Protein 7RLY (pdb70)

Foldseek 3Di:
DDDDDDQVVDPVRPD/DKAKEKPPQEEEEAFFAKDKIKIFIPWFQQAPVGFRFKWKWWDAPPGDIDTQATRFFHGDPVHDPQWGKDDGTTMIMIMRNGDALQRFTWMWMWGVRDPDIDIYPIHGYAYDDDWDFWDKDKDWFDPVVLVVFKTKIKIKTPFGDDPDKDKWKQFVHRTDDDQKDKDKDAQDSHNRTIMMMMIGMDTSVVVVVTFKIKMWMDDPNDPDIDIDMDTPPD/DWEKDAAAEAEAQAKDKIKIQDDDDQLQPWKKWKWWAQDPPDIGTAWIARQVVGDIDGDPVCVVAWDWDADNVRSMIMIMGGRDDQSRFTWMKMFIQDDDPRDTDGPDIYPTYGYGHDPDDWDAWDKDWQAWEPVQDDDFKGKIWIKTDFTDDDDKDKDKPVPPDDPQKDKDDWDQDPVRGIITMIMGIDTPVCLVPDKIWMWMADVSVRDTDTDTHHHDD/DKAKEKPPQEAEEAFFAKDKIKIFIPWFQQAPVGFRFKWKWWDDPPGDIDTQATRFFHGDVVHDPQWGWDDGRTMIMIMGHGDALQRFGWMKMWGDRDPDIDIHPIHGYAYDDDWDFWDWDKDWFDPVVLVVFKTKIKIKTHFGDDPDKDKWKQFPNRTDDDQKDKDKDAADSHNRTIMMMMIGMDTSVVVVVTFKIKMWMDDPNDPDIDIDIDTPPD/DKEKDEAEEAAAQAKDKIKIFDDDDQLQPWKKWKWWAQDPPDIDTAWIARQVVGDIDGDPVCVVAWHWHADNVRSMIMIMGGRDDQSRFTWMKMFIFDDDPRDTDGPDIYPTYGYGHHPDAWDAWDKDWQAWEPVQDDDQKGKIWIKTDFTDDDDKDKDKPVPPDDAQKDKDDWDQDPVRGTITMIMGIDGPVCLVPDWIWMWIADPSVRDTDTDIHHHDD/DKAKEKPPQEAEEAFFAKDKIKIFIPWFQQAPVGFRFKWKWWDAPPGDIDTQATRFFHGDVVHDPQWGKDDGTTMIMIMGHGDALQRFTWMKMWGDRDPDIDIYPIHGYAYDDDFDFWDKDKDWFDPVVVVVFKTKIKIKTPFGDDPDKDKWKQFVHRTDDDQKDKDKDAQDSHNRGIMMMIIGMGTSVVVVVTFKIWMWMDDPNDPDIDIDMDTPPD/DWEKDEAEEAEAQAKDKIKIQDDDDDLQPWKKWKWWDQDPPDIDTAWIARQNVGDIDGDPVCPVFWDWGADNVRSMIMIMGGRDDQSRFTWMKMFIFDDDPHDTHGDDIYPTYGYGHDPDAWDAWDKDKQAWEPVQDDDQKGKIWIKTDFTDDDDKDKDKPVPPDDPQKDKDDWDQDPVRGTITMIMGIGGPVCQVPDWIWMWMADPSVRDTDTDIHHHD/DDDDDDQVVDPVSDDD/DDDDDDPVVDPVD

Nearest PDB structures (foldseek):
  7rlw-assembly1_A  TM=9.967E-01  e=1.209E-42  Mus musculus
  7lfd-assembly1_H  TM=9.792E-01  e=4.754E-34  Homo sapiens
  8fxj-assembly1_H  TM=8.625E-01  e=1.525E-35  Mus musculus
  6pzg-assembly1_H  TM=7.020E-01  e=7.460E-35  Homo sapiens
  5otj-assembly2_B  TM=5.373E-01  e=5.013E-34  Homo sapiens

Sequence (1360 aa):
DRAAGQPAGDRADGQDIVMTQTPLSLSVTIGQPASISCKSSQSLLHSNGKTYLNWLQQRPGQAPKILMYLVSKLDPGIPDRFSGSGSETDFTLKISRVEAEDLGVYYCLQGTYYPFTFGSGTKLEIKRTVAAPSVFIFPPSDEQLKSGTASVVCLLNNFYPREAKVQWKVDNALQSGNSQESVTEQDSKDSTYSLSSTLTLSKADYEKHKVYACEVTHQGLSSPVTKSFNRGEQLQQSGPELVKPGASVKISCKASGYSFTGYYMHWVKQSHVKSLEWIGRIDPYDGATSYNQNFKDKASLTVDKSSTTGFMELHSLTSEDSAVYYCAREGHWDGDWYFDVWGAGTTVTVSSASTKGPSVFPLAPSSKSTSGGTAALGCLVKDYFPEPVTVSWNSGALTSGVHTFPAVLQSSGLYSLSSVVTVPSSSLGTQTYICNVNHKPSNTKVDKKVEPKSDIVMTQTPLSLSVTIGQPASISCKSSQSLLHSNGKTYLNWLQQRPGQAPKILMYLVSKLDPGIPDRFSGSGSETDFTLKISRVEAEDLGVYYCLQGTYYPFTFGSGTKLEIKRTVAAPSVFIFPPSDEQLKSGTASVVCLLNNFYPREAKVQWKVDNALQSGNSQESVTEQDSKDSTYSLSSTLTLSKADYEKHKVYACEVTHQGLSSPVTKSFNRGEQLQQSGPELVKPGASVKISCKASGYSFTGYYMHWVKQSHVKSLEWIGRIDPYDGATSYNQNFKDKASLTVDKSSTTGFMELHSLTSEDSAVYYCAREGHWDGDWYFDVWGAGTTVTVSSASTKGPSVFPLAPSSKSTSGGTAALGCLVKDYFPEPVTVSWNSGALTSGVHTFPAVLQSSGLYSLSSVVTVPSSSLGTQTYICNVNHKPSNTKVDKKVEPKSDIVMTQTPLSLSVTIGQPASISCKSSQSLLHSNGKTYLNWLQQRPGQAPKILMYLVSKLDPGIPDRFSGSGSETDFTLKISRVEAEDLGVYYCLQGTYYPFTFGSGTKLEIKRTVAAPSVFIFPPSDEQLKSGTASVVCLLNNFYPREAKVQWKVDNALQSGNSQESVTEEQDSKDSTYSLSSTLTLSKADYEKHKVYACEVTHQGLSSPVTKSFNRGEQLQQSGPELVKPGASVKISCKASGYSFTGYYMHWVKQSHVKSLEWIGRIDPYDGATSYNQNFKDKASLTVDKSSTTGFMELHSLTSEDSAVYYCAREGHWDGDWYFDVWGAGTTVTVSSASTKGPSVFPLAPSSKSTSGGTAALGCLVKDYFPEPVTVSWNSGALTSGVHTFPAVLQSSGLYSLSSVVTVPSSSLGTQTYICNVNHKPSNTKVDKKVEPKDRAAGQPAGDRADGQPDRAAGQPAGDRAD

Secondary structure (DSSP, 8-state):
-EEE---EEE-TT--EEEEEEE-SS-GGGS-EEEEEE-SSS-EEEEEEE-TTT--EEE-GGGTTTEEEEEETTTTEEEEEE-S--GGG-EEEEEEEEEEETTEEEEEEE---EEEEE-SSPPBPPEEEEE---GGGEETTEEEEEEEEEEEBSS--EEEEGGGTB-TTEEEPPPEE-TTS-EEEEEEEEEEGGGGTT--EEEEEEEGGGTEEEEEEE----/---EEEE-SEEEEETTS-EEEEEEESS--B-TTS-B-EEEEEE-TTS--EEEEETTTEEPTTS-TTEEEE--TTEEEEEESS--GGG-EEEEEEE-SSSSPEEB--EEEEEE---BPPEEEEEPPPHHHHHHTEEEEEEEEEEEBSS--EEEEEESS-B--SSEEEEEPPPPTTT--EEEEEEEEEEHHHHHH--EEEEEEE-TT-SS-EEEEEETT-/-EEE---EEE-TT--EEEEEEE-SS-GGGS-EEEEEE-SSS-EEEEEEEETTTTEEEE-GGGTTTEEEEEETTTTEEEEEE-S--GGG-EEEEEEEEEEETTEEEEEEE---EEEEE-SSPPBPPEEEEE---GGGEETTEEEEEEEEEEEBSS--EEEEGGGTB-TTEEEPPPEE-TTS-EEEEEEEEEEGGGGTT--EEEEEEEGGGTEEEEEEE----/---EEEE-SEEEEETT--EEEEEEESS--B-TTS-B-EEEEEE-TTS--EEEEETTTEEPTTS-TTEEEEE-SSEEEEEESS--GGG-EEEEEEE-SSSSPEE---EEEEEE---BPPEEEEEPPPHHHHHHTEEEEEEEEEEEBSS--EEEEEESS-B--SSEEEEEPPPPTTT--EEEEEEEEEEHHHHHH--EEEEEEE-TT-SS-EEEEEETT-/-EEE---EEE-TT--EEEEEEE-SS-GGGS-EEEEEE-SSS-EEEEEEE-TTT--EEE-GGGTTTEEEEEETTTTEEEEEE-S--GGG-EEEEEEEEEEETTEEEEEEE---EEEEE-SSPPBPPEEEEE---GGGEETTEEEEEEEEEEEBSS--EEEEGGGTB-TTEEEPPPEE-TTS-EEEEEEEEEEGGGGTTS-EEEEEEEGGGTEEEEEEE---/---EEEE-SEEEEETTS-EEEEEEESS--B-TTS-B-EEEEEE-TTS--EEEEETTTEEPTTS-TTEEEE--TTEEEEEESS--GGG-EEEEEEE-SSSSPEE---EEEEEE---BPPEEEEEPPPHHHHHHTEEEEEEEEEEEBSS--EEEEEESS-EE-SSEEEEEPPPPTTT--EEEEEEEEEEHHHHHT--EEEEEEE-TT-SS-EEEEEETT-/------GGGSTTTT-/------GGGSS--/------GGGSTTTS--

Structure (mmCIF, N/CA/C/O backbone):
data_7RLY
#
_entry.id   7RLY
#
_cell.length_a   71.723
_cell.length_b   82.287
_cell.length_c   82.747
_cell.angle_alpha   95.263
_cell.angle_beta   113.784
_cell.angle_gamma   111.471
#
_symmetry.space_group_name_H-M   'P 1'
#
loop_
_entity.id
_entity.type
_entity.pdbx_description
1 polymer 'peptide from Circumsporozoite protein variant VK210'
2 polymer '2F2 Fab light chain'
3 polymer '2F2 Fab heavy chain'
4 water water
#
loop_
_atom_site.group_PDB
_atom_site.id
_atom_site.type_symbol
_atom_site.label_atom_id
_atom_site.label_alt_id
_atom_site.label_comp_id
_atom_site.label_asym_id
_atom_site.label_entity_id
_atom_site.label_seq_id
_atom_site.pdbx_PDB_ins_code
_atom_site.Cartn_x
_atom_site.Cartn_y
_atom_site.Cartn_z
_atom_site.occupancy
_atom_site.B_iso_or_equiv
_atom_site.auth_seq_id
_atom_site.auth_comp_id
_atom_site.auth_asym_id
_atom_site.auth_atom_id
_atom_site.pdbx_PDB_model_num
ATOM 1 N N . ASP A 1 1 ? -20.34671 -82.03386 -25.18822 1.000 64.12710 2 ASP P N 1
ATOM 2 C CA . ASP A 1 1 ? -19.71278 -81.26522 -26.25536 1.000 76.47025 2 ASP P CA 1
ATOM 3 C C . ASP A 1 1 ? -19.19017 -79.93565 -25.70993 1.000 68.12069 2 ASP P C 1
ATOM 4 O O . ASP A 1 1 ? -19.82786 -79.30851 -24.86396 1.000 61.05711 2 ASP P O 1
ATOM 9 N N . ARG A 1 2 ? -18.04098 -79.49702 -26.21393 1.000 57.48684 3 ARG P N 1
ATOM 10 C CA . ARG A 1 2 ? -17.38496 -78.29649 -25.72255 1.000 51.65707 3 ARG P CA 1
ATOM 11 C C . ARG A 1 2 ? -17.51158 -77.15435 -26.72215 1.000 55.62595 3 ARG P C 1
ATOM 12 O O . ARG A 1 2 ? -17.74482 -77.35583 -27.91772 1.000 55.53453 3 ARG P O 1
ATOM 20 N N . ALA A 1 3 ? -17.33300 -75.94311 -26.20428 1.000 47.75121 4 ALA P N 1
ATOM 21 C CA . ALA A 1 3 ? -17.51423 -74.74049 -26.99982 1.000 40.41675 4 ALA P CA 1
ATOM 22 C C . ALA A 1 3 ? -16.35684 -74.53738 -27.96809 1.000 48.70110 4 ALA P C 1
ATOM 23 O O . ALA A 1 3 ? -15.19176 -74.76705 -27.63336 1.000 57.93729 4 ALA P O 1
ATOM 25 N N . ALA A 1 4 ? -16.69222 -74.10630 -29.18002 1.000 47.14570 5 ALA P N 1
ATOM 26 C CA . ALA A 1 4 ? -15.72778 -73.67533 -30.17831 1.000 45.99049 5 ALA P CA 1
ATOM 27 C C . ALA A 1 4 ? -16.21402 -72.35744 -30.76376 1.000 44.71247 5 ALA P C 1
ATOM 28 O O . ALA A 1 4 ? -17.35939 -71.95007 -30.55856 1.000 45.84503 5 ALA P O 1
ATOM 30 N N . GLY A 1 5 ? -15.33037 -71.66777 -31.47216 1.000 47.30572 6 GLY P N 1
ATOM 31 C CA . GLY A 1 5 ? -15.69532 -70.37276 -31.99574 1.000 42.29386 6 GLY P CA 1
ATOM 32 C C . GLY A 1 5 ? -14.74798 -69.90247 -33.07415 1.000 41.82202 6 GLY P C 1
ATOM 33 O O . GLY A 1 5 ? -13.86663 -70.63804 -33.52307 1.000 44.98086 6 GLY P O 1
ATOM 34 N N . GLN A 1 6 ? -14.94827 -68.65332 -33.48341 1.000 48.48299 7 GLN P N 1
ATOM 35 C CA . GLN A 1 6 ? -14.12132 -68.05993 -34.51816 1.000 45.20290 7 GLN P CA 1
ATOM 36 C C . GLN A 1 6 ? -12.74125 -67.71216 -33.95502 1.000 42.96544 7 GLN P C 1
ATOM 37 O O . GLN A 1 6 ? -12.60230 -67.42671 -32.76281 1.000 44.52995 7 GLN P O 1
ATOM 43 N N . PRO A 1 7 ? -11.69918 -67.76516 -34.78997 1.000 48.40040 8 PRO P N 1
ATOM 44 C CA . PRO A 1 7 ? -10.32506 -67.63528 -34.27135 1.000 52.29700 8 PRO P CA 1
ATOM 45 C C . PRO A 1 7 ? -10.02794 -66.32915 -33.54851 1.000 50.70059 8 PRO P C 1
ATOM 46 O O . PRO A 1 7 ? -9.11001 -66.30232 -32.71986 1.000 55.90343 8 PRO P O 1
ATOM 50 N N . ALA A 1 8 ? -10.76188 -65.24956 -33.82127 1.000 43.84656 9 ALA P N 1
ATOM 51 C CA . ALA A 1 8 ? -10.45486 -63.97637 -33.17874 1.000 46.07454 9 ALA P CA 1
ATOM 52 C C . ALA A 1 8 ? -10.73577 -63.97510 -31.68327 1.000 46.13232 9 ALA P C 1
ATOM 53 O O . ALA A 1 8 ? -10.33515 -63.02581 -31.00228 1.000 44.79672 9 ALA P O 1
ATOM 55 N N . GLY A 1 9 ? -11.39620 -65.00876 -31.15593 1.000 50.65734 10 GLY P N 1
ATOM 56 C CA . GLY A 1 9 ? -11.71115 -65.03333 -29.73768 1.000 45.24039 10 GLY P CA 1
ATOM 57 C C . GLY A 1 9 ? -10.51057 -65.28107 -28.84739 1.000 47.97242 10 GLY P C 1
ATOM 58 O O . GLY A 1 9 ? -10.45063 -64.76126 -27.73054 1.000 47.26250 10 GLY P O 1
ATOM 59 N N . ASP A 1 10 ? -9.54509 -66.06930 -29.31683 1.000 53.20899 11 ASP P N 1
ATOM 60 C CA . ASP A 1 10 ? -8.34837 -66.38586 -28.55086 1.000 59.48953 11 ASP P CA 1
ATOM 61 C C . ASP A 1 10 ? -7.10632 -65.90468 -29.29196 1.000 64.97121 11 ASP P C 1
ATOM 62 O O . ASP A 1 10 ? -7.06883 -65.88030 -30.52578 1.000 62.32776 11 ASP P O 1
ATOM 67 N N . ARG A 1 11 ? -6.08048 -65.52553 -28.52333 1.000 70.15805 12 ARG P N 1
ATOM 68 C CA . ARG A 1 11 ? -4.83619 -65.06608 -29.13185 1.000 65.09359 12 ARG P CA 1
ATOM 69 C C . ARG A 1 11 ? -4.09374 -66.20266 -29.82195 1.000 74.85072 12 ARG P C 1
ATOM 70 O O . ARG A 1 11 ? -3.44193 -65.98225 -30.84780 1.000 83.06339 12 ARG P O 1
ATOM 78 N N . ALA A 1 12 ? -4.17581 -67.41830 -29.27983 1.000 75.50360 13 ALA P N 1
ATOM 79 C CA . ALA A 1 12 ? -3.51942 -68.55498 -29.91661 1.000 82.33453 13 ALA P CA 1
ATOM 80 C C . ALA A 1 12 ? -4.21442 -68.96718 -31.20974 1.000 88.49034 13 ALA P C 1
ATOM 81 O O . ALA A 1 12 ? -3.57577 -69.54826 -32.09466 1.000 92.15508 13 ALA P O 1
ATOM 83 N N . ASP A 1 13 ? -5.51241 -68.68276 -31.33910 1.000 95.52923 14 ASP P N 1
ATOM 84 C CA . ASP A 1 13 ? -6.25830 -69.11488 -32.51783 1.000 94.86069 14 ASP P CA 1
ATOM 85 C C . ASP A 1 13 ? -6.10425 -68.14929 -33.69060 1.000 92.71969 14 ASP P C 1
ATOM 86 O O . ASP A 1 13 ? -5.94604 -68.58699 -34.83623 1.000 82.36341 14 ASP P O 1
ATOM 91 N N . GLY A 1 14 ? -6.15397 -66.84283 -33.43411 1.000 93.67909 15 GLY P N 1
ATOM 92 C CA . GLY A 1 14 ? -6.07221 -65.86348 -34.50278 1.000 80.54245 15 GLY P CA 1
ATOM 93 C C . GLY A 1 14 ? -4.79882 -65.04063 -34.50056 1.000 95.09562 15 GLY P C 1
ATOM 94 O O . GLY A 1 14 ? -3.96130 -65.18021 -35.39854 1.000 99.14470 15 GLY P O 1
ATOM 95 N N . GLN A 1 15 ? -4.65314 -64.17533 -33.49845 1.000 85.19925 16 GLN P N 1
ATOM 96 C CA . GLN A 1 15 ? -3.48100 -63.31132 -33.33782 1.000 82.85161 16 GLN P CA 1
ATOM 97 C C . GLN A 1 15 ? -3.25400 -62.42608 -34.55836 1.000 81.59366 16 GLN P C 1
ATOM 98 O O . GLN A 1 15 ? -3.29406 -61.19962 -34.45987 1.000 80.18741 16 GLN P O 1
ATOM 104 N N . ASP B 2 3 ? -23.02853 4.85812 -37.01949 1.000 67.02895 1 ASP B N 1
ATOM 105 C CA . ASP B 2 3 ? -22.26582 3.61577 -36.99477 1.000 71.80281 1 ASP B CA 1
ATOM 106 C C . ASP B 2 3 ? -23.18126 2.41647 -37.21885 1.000 68.72319 1 ASP B C 1
ATOM 107 O O . ASP B 2 3 ? -24.36053 2.45253 -36.87130 1.000 63.05535 1 ASP B O 1
ATOM 112 N N . ILE B 2 4 ? -22.62654 1.35450 -37.80340 1.000 70.30348 2 ILE B N 1
ATOM 113 C CA . ILE B 2 4 ? -23.40498 0.15545 -38.09122 1.000 64.29796 2 ILE B CA 1
ATOM 114 C C . ILE B 2 4 ? -23.71599 -0.57778 -36.79354 1.000 66.90496 2 ILE B C 1
ATOM 115 O O . ILE B 2 4 ? -22.83698 -0.76930 -35.94301 1.000 66.10845 2 ILE B O 1
ATOM 120 N N . VAL B 2 5 ? -24.97533 -0.98143 -36.63100 1.000 66.01420 3 VAL B N 1
ATOM 121 C CA . VAL B 2 5 ? -25.42501 -1.75005 -35.47428 1.000 61.05948 3 VAL B CA 1
ATOM 122 C C . VAL B 2 5 ? -25.41276 -3.22764 -35.83978 1.000 63.33160 3 VAL B C 1
ATOM 123 O O . VAL B 2 5 ? -25.98542 -3.62696 -36.86128 1.000 68.74851 3 VAL B O 1
ATOM 127 N N . MET B 2 6 ? -24.75802 -4.03895 -35.01210 1.000 62.94034 4 MET B N 1
ATOM 128 C CA . MET B 2 6 ? -24.62787 -5.47541 -35.23818 1.000 60.44970 4 MET B CA 1
ATOM 129 C C . MET B 2 6 ? -25.47295 -6.20324 -34.19902 1.000 61.19561 4 MET B C 1
ATOM 130 O O . MET B 2 6 ? -25.14538 -6.19221 -33.00708 1.000 73.61878 4 MET B O 1
ATOM 135 N N . THR B 2 7 ? -26.55294 -6.83802 -34.64934 1.000 64.81571 5 THR B N 1
ATOM 136 C CA . THR B 2 7 ? -27.47626 -7.54155 -33.76675 1.000 63.23886 5 THR B CA 1
ATOM 137 C C . THR B 2 7 ? -27.25771 -9.04453 -33.88897 1.000 64.79537 5 THR B C 1
ATOM 138 O O . THR B 2 7 ? -27.41080 -9.61387 -34.97500 1.000 60.05676 5 THR B O 1
ATOM 142 N N . GLN B 2 8 ? -26.92279 -9.68254 -32.77250 1.000 65.40374 6 GLN B N 1
ATOM 143 C CA . GLN B 2 8 ? -26.70207 -11.11956 -32.72502 1.000 65.86055 6 GLN B CA 1
ATOM 144 C C . GLN B 2 8 ? -27.89773 -11.80750 -32.08169 1.000 69.05048 6 GLN B C 1
ATOM 145 O O . GLN B 2 8 ? -28.45186 -11.31801 -31.09309 1.000 69.35175 6 GLN B O 1
ATOM 151 N N . THR B 2 9 ? -28.30203 -12.94076 -32.66159 1.000 63.25091 7 THR B N 1
ATOM 152 C CA . THR B 2 9 ? -29.37664 -13.75644 -32.11620 1.000 66.52264 7 THR B CA 1
ATOM 153 C C . THR B 2 9 ? -28.92618 -15.21209 -32.18808 1.000 62.95903 7 THR B C 1
ATOM 154 O O . THR B 2 9 ? -28.46194 -15.66301 -33.25204 1.000 62.18786 7 THR B O 1
ATOM 158 N N . PRO B 2 10 ? -29.04130 -15.97343 -31.09032 1.000 59.55928 8 PRO B N 1
ATOM 159 C CA . PRO B 2 10 ? -29.50102 -15.48164 -29.78807 1.000 63.85534 8 PRO B CA 1
ATOM 160 C C . PRO B 2 10 ? -28.37295 -14.83241 -28.98732 1.000 58.38787 8 PRO B C 1
ATOM 161 O O . PRO B 2 10 ? -27.24196 -14.77809 -29.46814 1.000 57.23498 8 PRO B O 1
ATOM 165 N N . LEU B 2 11 ? -28.68063 -14.34220 -27.78610 1.000 51.48695 9 LEU B N 1
ATOM 166 C CA . LEU B 2 11 ? -27.66555 -13.75824 -26.91805 1.000 58.89828 9 LEU B CA 1
ATOM 167 C C . LEU B 2 11 ? -27.06474 -14.76293 -25.94490 1.000 57.27364 9 LEU B C 1
ATOM 168 O O . LEU B 2 11 ? -25.96046 -14.53161 -25.43953 1.000 54.50125 9 LEU B O 1
ATOM 173 N N . SER B 2 12 ? -27.77053 -15.85388 -25.65785 1.000 61.69867 10 SER B N 1
ATOM 174 C CA . SER B 2 12 ? -27.24205 -16.95729 -24.87103 1.000 55.45827 10 SER B CA 1
ATOM 175 C C . SER B 2 12 ? -27.69631 -18.26147 -25.50699 1.000 60.97297 10 SER B C 1
ATOM 176 O O . SER B 2 12 ? -28.75007 -18.32149 -26.14604 1.000 59.67066 10 SER B O 1
ATOM 179 N N . LEU B 2 13 ? -26.89562 -19.30860 -25.32495 1.000 65.35770 11 LEU B N 1
ATOM 180 C CA . LEU B 2 13 ? -27.14553 -20.57191 -26.00544 1.000 57.48416 11 LEU B CA 1
ATOM 181 C C . LEU B 2 13 ? -26.61574 -21.71975 -25.15697 1.000 55.16831 11 LEU B C 1
ATOM 182 O O . LEU B 2 13 ? -25.45828 -21.69132 -24.72946 1.000 54.29542 11 LEU B O 1
ATOM 187 N N . SER B 2 14 ? -27.45907 -22.72440 -24.92288 1.000 56.41515 12 SER B N 1
ATOM 188 C CA . SER B 2 14 ? -27.08876 -23.92202 -24.17576 1.000 56.42297 12 SER B CA 1
ATOM 189 C C . SER B 2 14 ? -27.10891 -25.10953 -25.12791 1.000 55.02587 12 SER B C 1
ATOM 190 O O . SER B 2 14 ? -28.16645 -25.46439 -25.65960 1.000 55.96828 12 SER B O 1
ATOM 193 N N . VAL B 2 15 ? -25.94766 -25.72881 -25.32680 1.000 51.69188 13 VAL B N 1
ATOM 194 C CA . VAL B 2 15 ? -25.77926 -26.80542 -26.29408 1.000 49.95130 13 VAL B CA 1
ATOM 195 C C . VAL B 2 15 ? -25.12050 -27.99103 -25.60617 1.000 50.59195 13 VAL B C 1
ATOM 196 O O . VAL B 2 15 ? -24.19641 -27.82013 -24.80327 1.000 54.35302 13 VAL B O 1
ATOM 200 N N . THR B 2 16 ? -25.60318 -29.19128 -25.91186 1.000 47.23388 14 THR B N 1
ATOM 201 C CA . THR B 2 16 ? -24.95581 -30.40239 -25.43565 1.000 55.49076 14 THR B CA 1
ATOM 202 C C . THR B 2 16 ? -23.75523 -30.72537 -26.31972 1.000 56.85043 14 THR B C 1
ATOM 203 O O . THR B 2 16 ? -23.74886 -30.43612 -27.51921 1.000 56.85933 14 THR B O 1
ATOM 207 N N . ILE B 2 17 ? -22.72432 -31.31874 -25.71053 1.000 58.79682 15 ILE B N 1
ATOM 208 C CA . ILE B 2 17 ? -21.53040 -31.69294 -26.46140 1.000 53.06738 15 ILE B CA 1
ATOM 209 C C . ILE B 2 17 ? -21.90746 -32.67299 -27.56080 1.000 53.22078 15 ILE B C 1
ATOM 210 O O . ILE B 2 17 ? -22.58129 -33.68183 -27.31657 1.000 58.69673 15 ILE B O 1
ATOM 215 N N . GLY B 2 18 ? -21.47399 -32.37582 -28.78402 1.000 56.75416 16 GLY B N 1
ATOM 216 C CA . GLY B 2 18 ? -21.78745 -33.18463 -29.94022 1.000 58.26155 16 GLY B CA 1
ATOM 217 C C . GLY B 2 18 ? -22.94756 -32.67169 -30.76466 1.000 63.95210 16 GLY B C 1
ATOM 218 O O . GLY B 2 18 ? -23.18725 -33.19386 -31.86063 1.000 63.35122 16 GLY B O 1
ATOM 219 N N . GLN B 2 19 ? -23.66844 -31.66396 -30.27433 1.000 68.89755 17 GLN B N 1
ATOM 220 C CA . GLN B 2 19 ? -24.82169 -31.11919 -30.96436 1.000 70.09523 17 GLN B CA 1
ATOM 221 C C . GLN B 2 19 ? -24.41686 -29.90275 -31.78824 1.000 67.16312 17 GLN B C 1
ATOM 222 O O . GLN B 2 19 ? -23.43637 -29.22428 -31.46598 1.000 63.54463 17 GLN B O 1
ATOM 228 N N . PRO B 2 20 ? -25.13851 -29.60784 -32.86546 1.000 58.39768 18 PRO B N 1
ATOM 229 C CA . PRO B 2 20 ? -24.82024 -28.41683 -33.65664 1.000 57.63966 18 PRO B CA 1
ATOM 230 C C . PRO B 2 20 ? -25.17303 -27.14605 -32.90035 1.000 54.77197 18 PRO B C 1
ATOM 231 O O . PRO B 2 20 ? -25.96513 -27.14651 -31.95514 1.000 55.65587 18 PRO B O 1
ATOM 235 N N . ALA B 2 21 ? -24.57620 -26.04300 -33.34448 1.000 50.75389 19 ALA B N 1
ATOM 236 C CA . ALA B 2 21 ? -24.86119 -24.73463 -32.77662 1.000 49.87655 19 ALA B CA 1
ATOM 237 C C . ALA B 2 21 ? -24.86983 -23.69875 -33.88754 1.000 52.55538 19 ALA B C 1
ATOM 238 O O . ALA B 2 21 ? -24.07167 -23.77011 -34.82600 1.000 51.61340 19 ALA B O 1
ATOM 240 N N . SER B 2 22 ? -25.76924 -22.73108 -33.76654 1.000 52.41204 20 SER B N 1
ATOM 241 C CA . SER B 2 22 ? -25.93313 -21.69026 -34.76544 1.000 51.47552 20 SER B CA 1
ATOM 242 C C . SER B 2 22 ? -26.03289 -20.33561 -34.08201 1.000 49.08767 20 SER B C 1
ATOM 243 O O . SER B 2 22 ? -26.73346 -20.18477 -33.07719 1.000 52.54308 20 SER B O 1
ATOM 246 N N . ILE B 2 23 ? -25.32031 -19.35533 -34.62656 1.000 48.45470 21 ILE B N 1
ATOM 247 C CA . ILE B 2 23 ? -25.39395 -17.97417 -34.16973 1.000 55.19612 21 ILE B CA 1
ATOM 248 C C . ILE B 2 23 ? -25.62782 -17.09434 -35.38584 1.000 57.08233 21 ILE B C 1
ATOM 249 O O . ILE B 2 23 ? -24.92129 -17.22090 -36.39133 1.000 58.18298 21 ILE B O 1
ATOM 254 N N . SER B 2 24 ? -26.61916 -16.21505 -35.29958 1.000 58.18071 22 SER B N 1
ATOM 255 C CA . SER B 2 24 ? -26.94822 -15.30887 -36.38578 1.000 63.25145 22 SER B CA 1
ATOM 256 C C . SER B 2 24 ? -26.48008 -13.90088 -36.04926 1.000 62.24681 22 SER B C 1
ATOM 257 O O . SER B 2 24 ? -26.46424 -13.49217 -34.88551 1.000 60.86860 22 SER B O 1
ATOM 260 N N . CYS B 2 25 ? -26.10654 -13.16287 -37.08966 1.000 60.57092 23 CYS B N 1
ATOM 261 C CA . CYS B 2 25 ? -25.69383 -11.77234 -36.97235 1.000 63.93638 23 CYS B CA 1
ATOM 262 C C . CYS B 2 25 ? -26.35782 -11.00462 -38.10392 1.000 69.25074 23 CYS B C 1
ATOM 263 O O . CYS B 2 25 ? -26.23359 -11.38395 -39.27275 1.000 59.27519 23 CYS B O 1
ATOM 266 N N . LYS B 2 26 ? -27.07836 -9.94455 -37.75607 1.000 62.52251 24 LYS B N 1
ATOM 267 C CA . LYS B 2 26 ? -27.75590 -9.10875 -38.73293 1.000 67.25864 24 LYS B CA 1
ATOM 268 C C . LYS B 2 26 ? -27.22147 -7.68981 -38.61746 1.000 68.33185 24 LYS B C 1
ATOM 269 O O . LYS B 2 26 ? -27.12123 -7.14741 -37.51119 1.000 60.45604 24 LYS B O 1
ATOM 275 N N . SER B 2 27 ? -26.86751 -7.10111 -39.75602 1.000 69.26350 25 SER B N 1
ATOM 276 C CA . SER B 2 27 ? -26.31932 -5.75602 -39.81129 1.000 68.53152 25 SER B CA 1
ATOM 277 C C . SER B 2 27 ? -27.36318 -4.78820 -40.35172 1.000 65.86027 25 SER B C 1
ATOM 278 O O . SER B 2 27 ? -28.18708 -5.14478 -41.19895 1.000 67.30433 25 SER B O 1
ATOM 281 N N . SER B 2 28 ? -27.31414 -3.55157 -39.85037 1.000 64.24707 26 SER B N 1
ATOM 282 C CA . SER B 2 28 ? -28.29924 -2.54531 -40.22688 1.000 64.13986 26 SER B CA 1
ATOM 283 C C . SER B 2 28 ? -28.19645 -2.14921 -41.69236 1.000 73.49915 26 SER B C 1
ATOM 284 O O . SER B 2 28 ? -29.18695 -1.68072 -42.26470 1.000 71.23877 26 SER B O 1
ATOM 287 N N . GLN B 2 29 ? -27.02859 -2.32177 -42.30726 1.000 72.22523 27 GLN B N 1
ATOM 288 C CA . GLN B 2 29 ? -26.83765 -2.05448 -43.72400 1.000 69.06827 27 GLN B CA 1
ATOM 289 C C . GLN B 2 29 ? -26.05310 -3.19962 -44.34637 1.000 66.88884 27 GLN B C 1
ATOM 290 O O . GLN B 2 29 ? -25.38246 -3.96863 -43.65330 1.000 66.75953 27 GLN B O 1
ATOM 296 N N . SER B 2 30 A -26.14546 -3.30599 -45.66912 1.000 70.92378 27 SER B N 1
ATOM 297 C CA . SER B 2 30 A -25.44137 -4.36587 -46.37580 1.000 68.82169 27 SER B CA 1
ATOM 298 C C . SER B 2 30 A -23.93660 -4.19111 -46.22083 1.000 66.70385 27 SER B C 1
ATOM 299 O O . SER B 2 30 A -23.38833 -3.12476 -46.51454 1.000 62.39043 27 SER B O 1
ATOM 302 N N . LEU B 2 31 B -23.27082 -5.24450 -45.75212 1.000 68.07638 27 LEU B N 1
ATOM 303 C CA . LEU B 2 31 B -21.83317 -5.22008 -45.51752 1.000 63.63266 27 LEU B CA 1
ATOM 304 C C . LEU B 2 31 B -21.02178 -5.51324 -46.77228 1.000 58.99817 27 LEU B C 1
ATOM 305 O O . LEU B 2 31 B -19.81065 -5.73528 -46.67165 1.000 55.12289 27 LEU B O 1
ATOM 310 N N . LEU B 2 32 C -21.65151 -5.51137 -47.94396 1.000 59.06695 27 LEU B N 1
ATOM 311 C CA . LEU B 2 32 C -20.94204 -5.73282 -49.19865 1.000 62.48250 27 LEU B CA 1
ATOM 312 C C . LEU B 2 32 C -20.27319 -4.42979 -49.62044 1.000 61.09018 27 LEU B C 1
ATOM 313 O O . LEU B 2 32 C -20.95156 -3.45998 -49.97352 1.000 56.29441 27 LEU B O 1
ATOM 318 N N . HIS B 2 33 D -18.94425 -4.40125 -49.57558 1.000 63.59657 27 HIS B N 1
ATOM 319 C CA . HIS B 2 33 D -18.20609 -3.20507 -49.94353 1.000 61.94267 27 HIS B CA 1
ATOM 320 C C . HIS B 2 33 D -18.16510 -3.05014 -51.46169 1.000 62.51631 27 HIS B C 1
ATOM 321 O O . HIS B 2 33 D -18.42489 -3.99078 -52.21612 1.000 63.93119 27 HIS B O 1
ATOM 328 N N . SER B 2 34 E -17.82763 -1.83563 -51.90502 1.000 75.08428 27 SER B N 1
ATOM 329 C CA . SER B 2 34 E -17.79223 -1.54870 -53.33638 1.000 77.13712 27 SER B CA 1
ATOM 330 C C . SER B 2 34 E -16.72556 -2.36430 -54.05660 1.000 73.22788 27 SER B C 1
ATOM 331 O O . SER B 2 34 E -16.87358 -2.66046 -55.24774 1.000 84.37460 27 SER B O 1
ATOM 334 N N . ASN B 2 35 ? -15.64809 -2.73182 -53.36453 1.000 66.86643 28 ASN B N 1
ATOM 335 C CA . ASN B 2 35 ? -14.58801 -3.52255 -53.97807 1.000 62.16705 28 ASN B CA 1
ATOM 336 C C . ASN B 2 35 ? -14.95996 -4.99026 -54.15075 1.000 59.47271 28 ASN B C 1
ATOM 337 O O . ASN B 2 35 ? -14.14062 -5.76252 -54.66005 1.000 60.52681 28 ASN B O 1
ATOM 342 N N . GLY B 2 36 ? -16.16122 -5.39191 -53.73814 1.000 56.42318 29 GLY B N 1
ATOM 343 C CA . GLY B 2 36 ? -16.64081 -6.74533 -53.91643 1.000 58.56906 29 GLY B CA 1
ATOM 344 C C . GLY B 2 36 ? -16.48214 -7.64537 -52.71073 1.000 62.32538 29 GLY B C 1
ATOM 345 O O . GLY B 2 36 ? -17.03860 -8.75082 -52.70615 1.000 61.14803 29 GLY B O 1
ATOM 346 N N . LYS B 2 37 ? -15.75233 -7.20910 -51.69250 1.000 55.11607 30 LYS B N 1
ATOM 347 C CA . LYS B 2 37 ? -15.56137 -8.00792 -50.49542 1.000 58.80290 30 LYS B CA 1
ATOM 348 C C . LYS B 2 37 ? -16.62311 -7.67766 -49.45348 1.000 62.72639 30 LYS B C 1
ATOM 349 O O . LYS B 2 37 ? -17.13251 -6.55524 -49.38693 1.000 61.68636 30 LYS B O 1
ATOM 355 N N . THR B 2 38 ? -16.96195 -8.67926 -48.64547 1.000 54.75219 31 THR B N 1
ATOM 356 C CA . THR B 2 38 ? -17.91691 -8.53578 -47.54925 1.000 55.60029 31 THR B CA 1
ATOM 357 C C . THR B 2 38 ? -17.15541 -8.76698 -46.24695 1.000 64.10005 31 THR B C 1
ATOM 358 O O . THR B 2 38 ? -16.93947 -9.91308 -45.83953 1.000 65.25918 31 THR B O 1
ATOM 362 N N . TYR B 2 39 ? -16.74966 -7.67736 -45.59356 1.000 60.19446 32 TYR B N 1
ATOM 363 C CA . TYR B 2 39 ? -15.87362 -7.74783 -44.42244 1.000 64.26695 32 TYR B CA 1
ATOM 364 C C . TYR B 2 39 ? -16.69869 -8.05485 -43.17439 1.000 61.77025 32 TYR B C 1
ATOM 365 O O . TYR B 2 39 ? -17.02469 -7.18034 -42.36773 1.000 61.04711 32 TYR B O 1
ATOM 374 N N . LEU B 2 40 ? -17.02994 -9.33207 -43.00844 1.000 68.77682 33 LEU B N 1
ATOM 375 C CA . LEU B 2 40 ? -17.66132 -9.82651 -41.79229 1.000 64.39696 33 LEU B CA 1
ATOM 376 C C . LEU B 2 40 ? -16.70758 -10.77036 -41.07291 1.000 59.04904 33 LEU B C 1
ATOM 377 O O . LEU B 2 40 ? -16.16372 -11.69559 -41.68439 1.000 60.29931 33 LEU B O 1
ATOM 382 N N . ASN B 2 41 ? -16.50875 -10.53593 -39.77964 1.000 54.11670 34 ASN B N 1
ATOM 383 C CA . ASN B 2 41 ? -15.59395 -11.32515 -38.96888 1.000 58.30147 34 ASN B CA 1
ATOM 384 C C . ASN B 2 41 ? -16.33510 -11.94873 -37.79378 1.000 54.58744 34 ASN B C 1
ATOM 385 O O . ASN B 2 41 ? -17.22535 -11.32645 -37.20771 1.000 54.91104 34 ASN B O 1
ATOM 390 N N . TRP B 2 42 ? -15.97017 -13.18464 -37.46339 1.000 55.88360 35 TRP B N 1
ATOM 391 C CA . TRP B 2 42 ? -16.47868 -13.88135 -36.28848 1.000 53.27303 35 TRP B CA 1
ATOM 392 C C . TRP B 2 42 ? -15.33606 -14.06042 -35.29820 1.000 47.16275 35 TRP B C 1
ATOM 393 O O . TRP B 2 42 ? -14.25390 -14.52578 -35.67153 1.000 46.75172 35 TRP B O 1
ATOM 404 N N . LEU B 2 43 ? -15.57676 -13.70398 -34.04127 1.000 48.94591 36 LEU B N 1
ATOM 405 C CA . LEU B 2 43 ? -14.55206 -13.77302 -33.01151 1.000 46.36177 36 LEU B CA 1
ATOM 406 C C . LEU B 2 43 ? -15.02164 -14.64039 -31.85369 1.000 43.35699 36 LEU B C 1
ATOM 407 O O . LEU B 2 43 ? -16.22069 -14.74203 -31.58047 1.000 45.63719 36 LEU B O 1
ATOM 412 N N . GLN B 2 44 ? -14.06014 -15.27020 -31.17941 1.000 47.26988 37 GLN B N 1
ATOM 413 C CA . GLN B 2 44 ? -14.31714 -16.08283 -29.99792 1.000 42.23786 37 GLN B CA 1
ATOM 414 C C . GLN B 2 44 ? -13.46250 -15.57293 -28.84881 1.000 42.14473 37 GLN B C 1
ATOM 415 O O . GLN B 2 44 ? -12.26521 -15.32438 -29.02644 1.000 43.77494 37 GLN B O 1
ATOM 421 N N . GLN B 2 45 ? -14.07514 -15.41985 -27.67592 1.000 43.78878 38 GLN B N 1
ATOM 422 C CA . GLN B 2 45 ? -13.36480 -15.01785 -26.46584 1.000 41.81123 38 GLN B CA 1
ATOM 423 C C . GLN B 2 45 ? -13.66356 -16.02518 -25.36380 1.000 46.44553 38 GLN B C 1
ATOM 424 O O . GLN B 2 45 ? -14.77189 -16.04467 -24.81943 1.000 45.61443 38 GLN B O 1
ATOM 430 N N . ARG B 2 46 ? -12.68301 -16.85709 -25.03747 1.000 49.74803 39 ARG B N 1
ATOM 431 C CA . ARG B 2 46 ? -12.81682 -17.79149 -23.93355 1.000 52.36658 39 ARG B CA 1
ATOM 432 C C . ARG B 2 46 ? -12.56567 -17.08595 -22.60326 1.000 47.82690 39 ARG B C 1
ATOM 433 O O . ARG B 2 46 ? -11.94662 -16.01995 -22.56561 1.000 45.31836 39 ARG B O 1
ATOM 441 N N . PRO B 2 47 ? -13.06944 -17.64246 -21.49876 1.000 57.07214 40 PRO B N 1
ATOM 442 C CA . PRO B 2 47 ? -12.89550 -16.98396 -20.19520 1.000 60.49466 40 PRO B CA 1
ATOM 443 C C . PRO B 2 47 ? -11.42825 -16.72447 -19.88447 1.000 55.95909 40 PRO B C 1
ATOM 444 O O . PRO B 2 47 ? -10.58615 -17.62091 -19.97373 1.000 49.53323 40 PRO B O 1
ATOM 448 N N . GLY B 2 48 ? -11.13024 -15.47738 -19.52544 1.000 65.58783 41 GLY B N 1
ATOM 449 C CA . GLY B 2 48 ? -9.78968 -15.07871 -19.15058 1.000 70.61547 41 GLY B CA 1
ATOM 450 C C . GLY B 2 48 ? -8.82620 -14.87049 -20.29626 1.000 69.20961 41 GLY B C 1
ATOM 451 O O . GLY B 2 48 ? -7.62363 -14.72177 -20.05045 1.000 73.79516 41 GLY B O 1
ATOM 452 N N . GLN B 2 49 ? -9.30715 -14.84771 -21.53702 1.000 55.32109 42 GLN B N 1
ATOM 453 C CA . GLN B 2 49 ? -8.44603 -14.70292 -22.69963 1.000 52.53407 42 GLN B CA 1
ATOM 454 C C . GLN B 2 49 ? -8.92975 -13.55125 -23.56964 1.000 48.71940 42 GLN B C 1
ATOM 455 O O . GLN B 2 49 ? -10.05226 -13.06051 -23.42438 1.000 45.77570 42 GLN B O 1
ATOM 461 N N . ALA B 2 50 ? -8.05398 -13.12136 -24.47552 1.000 43.54755 43 ALA B N 1
ATOM 462 C CA . ALA B 2 50 ? -8.37029 -12.07715 -25.43269 1.000 37.47594 43 ALA B CA 1
ATOM 463 C C . ALA B 2 50 ? -9.21964 -12.63750 -26.56640 1.000 43.02189 43 ALA B C 1
ATOM 464 O O . ALA B 2 50 ? -9.20391 -13.84309 -26.82845 1.000 45.88101 43 ALA B O 1
ATOM 466 N N . PRO B 2 51 ? -9.97772 -11.78399 -27.25523 1.000 41.74480 44 PRO B N 1
ATOM 467 C CA . PRO B 2 51 ? -10.73281 -12.25937 -28.41855 1.000 36.87359 44 PRO B CA 1
ATOM 468 C C . PRO B 2 51 ? -9.79878 -12.83210 -29.47141 1.000 41.36082 44 PRO B C 1
ATOM 469 O O . PRO B 2 51 ? -8.62810 -12.45737 -29.57094 1.000 38.30841 44 PRO B O 1
ATOM 473 N N . LYS B 2 52 ? -10.33304 -13.75736 -30.25980 1.000 41.54170 45 LYS B N 1
ATOM 474 C CA . LYS B 2 52 ? -9.57149 -14.41288 -31.30838 1.000 40.84005 45 LYS B CA 1
ATOM 475 C C . LYS B 2 52 ? -10.43300 -14.50266 -32.55650 1.000 46.85991 45 LYS B C 1
ATOM 476 O O . LYS B 2 52 ? -11.62133 -14.82300 -32.47454 1.000 47.66907 45 LYS B O 1
ATOM 482 N N . ILE B 2 53 ? -9.83841 -14.20226 -33.70841 1.000 44.89492 46 ILE B N 1
ATOM 483 C CA . ILE B 2 53 ? -10.57548 -14.29757 -34.96183 1.000 44.21181 46 ILE B CA 1
ATOM 484 C C . ILE B 2 53 ? -10.82662 -15.76829 -35.26457 1.000 50.28959 46 ILE B C 1
ATOM 485 O O . ILE B 2 53 ? -9.89487 -16.58124 -35.29191 1.000 47.99229 46 ILE B O 1
ATOM 490 N N . LEU B 2 54 ? -12.09376 -16.12133 -35.46381 1.000 50.33638 47 LEU B N 1
ATOM 491 C CA . LEU B 2 54 ? -12.43825 -17.43489 -35.98668 1.000 48.74900 47 LEU B CA 1
ATOM 492 C C . LEU B 2 54 ? -12.47716 -17.42082 -37.50760 1.000 49.03307 47 LEU B C 1
ATOM 493 O O . LEU B 2 54 ? -11.84698 -18.25833 -38.16043 1.000 47.86963 47 LEU B O 1
ATOM 498 N N . MET B 2 55 ? -13.22088 -16.47586 -38.07866 1.000 49.76770 48 MET B N 1
ATOM 499 C CA . MET B 2 55 ? -13.40688 -16.38689 -39.51635 1.000 51.27376 48 MET B CA 1
ATOM 500 C C . MET B 2 55 ? -13.34704 -14.92986 -39.94455 1.000 55.12542 48 MET B C 1
ATOM 501 O O . MET B 2 55 ? -13.71915 -14.02867 -39.18888 1.000 60.08368 48 MET B O 1
ATOM 506 N N . TYR B 2 56 ? -12.87380 -14.71144 -41.16814 1.000 53.31757 49 TYR B N 1
ATOM 507 C CA . TYR B 2 56 ? -12.86659 -13.39885 -41.79235 1.000 48.99500 49 TYR B CA 1
ATOM 508 C C . TYR B 2 56 ? -13.48528 -13.53117 -43.17836 1.000 54.91621 49 TYR B C 1
ATOM 509 O O . TYR B 2 56 ? -13.51505 -14.61851 -43.76045 1.000 46.80362 49 TYR B O 1
ATOM 518 N N . LEU B 2 57 ? -13.98972 -12.41189 -43.69915 1.000 54.35638 50 LEU B N 1
ATOM 519 C CA . LEU B 2 57 ? -14.67546 -12.38121 -44.99321 1.000 56.09384 50 LEU B CA 1
ATOM 520 C C . LEU B 2 57 ? -15.79234 -13.42558 -45.05122 1.000 58.40101 50 LEU B C 1
ATOM 521 O O . LEU B 2 57 ? -15.84216 -14.27127 -45.94886 1.000 57.49772 50 LEU B O 1
ATOM 526 N N . VAL B 2 58 ? -16.68230 -13.36987 -44.05614 1.000 53.41243 51 VAL B N 1
ATOM 527 C CA . VAL B 2 58 ? -17.88410 -14.20145 -43.97468 1.000 58.40439 51 VAL B CA 1
ATOM 528 C C . VAL B 2 58 ? -17.55425 -15.66592 -43.69677 1.000 56.15860 51 VAL B C 1
ATOM 529 O O . VAL B 2 58 ? -17.99624 -16.22396 -42.68646 1.000 59.06350 51 VAL B O 1
ATOM 533 N N . SER B 2 59 ? -16.79206 -16.30970 -44.58527 1.000 56.11734 52 SER B N 1
ATOM 534 C CA . SER B 2 59 ? -16.64863 -17.75738 -44.52866 1.000 52.25843 52 SER B CA 1
ATOM 535 C C . SER B 2 59 ? -15.21685 -18.27939 -44.55394 1.000 50.11723 52 SER B C 1
ATOM 536 O O . SER B 2 59 ? -15.03139 -19.50107 -44.57852 1.000 52.92811 52 SER B O 1
ATOM 539 N N . LYS B 2 60 ? -14.20608 -17.41775 -44.54111 1.000 49.29414 53 LYS B N 1
ATOM 540 C CA . LYS B 2 60 ? -12.82085 -17.87334 -44.59633 1.000 57.40232 53 LYS B CA 1
ATOM 541 C C . LYS B 2 60 ? -12.28822 -18.05846 -43.17965 1.000 51.29230 53 LYS B C 1
ATOM 542 O O . LYS B 2 60 ? -12.30875 -17.12070 -42.37602 1.000 52.53150 53 LYS B O 1
ATOM 548 N N . LEU B 2 61 ? -11.81353 -19.26362 -42.87732 1.000 47.44885 54 LEU B N 1
ATOM 549 C CA . LEU B 2 61 ? -11.31300 -19.58365 -41.54814 1.000 55.38227 54 LEU B CA 1
ATOM 550 C C . LEU B 2 61 ? -9.83833 -19.23083 -41.39779 1.000 55.77175 54 LEU B C 1
ATOM 551 O O . LEU B 2 61 ? -9.04753 -19.34254 -42.33863 1.000 56.78407 54 LEU B O 1
ATOM 556 N N . ASP B 2 62 ? -9.47839 -18.80816 -40.19055 1.000 55.20500 55 ASP B N 1
ATOM 557 C CA . ASP B 2 62 ? -8.07540 -18.69861 -39.82826 1.000 59.63959 55 ASP B CA 1
ATOM 558 C C . ASP B 2 62 ? -7.44351 -20.08968 -39.80636 1.000 60.94265 55 ASP B C 1
ATOM 559 O O . ASP B 2 62 ? -8.05172 -21.03782 -39.30022 1.000 60.42703 55 ASP B O 1
ATOM 564 N N . PRO B 2 63 ? -6.23833 -20.24498 -40.36370 1.000 66.78672 56 PRO B N 1
ATOM 565 C CA . PRO B 2 63 ? -5.65594 -21.59151 -40.52541 1.000 68.41982 56 PRO B CA 1
ATOM 566 C C . PRO B 2 63 ? -5.58210 -22.42571 -39.25045 1.000 67.98109 56 PRO B C 1
ATOM 567 O O . PRO B 2 63 ? -5.62345 -23.66052 -39.33060 1.000 68.03515 56 PRO B O 1
ATOM 571 N N . GLY B 2 64 ? -5.46786 -21.79923 -38.07712 1.000 63.06788 57 GLY B N 1
ATOM 572 C CA . GLY B 2 64 ? -5.43680 -22.55330 -36.83439 1.000 69.19417 57 GLY B CA 1
ATOM 573 C C . GLY B 2 64 ? -6.78137 -23.06472 -36.35891 1.000 65.84134 57 GLY B C 1
ATOM 574 O O . GLY B 2 64 ? -6.82388 -23.97615 -35.52593 1.000 63.42114 57 GLY B O 1
ATOM 575 N N . ILE B 2 65 ? -7.87214 -22.49927 -36.86136 1.000 62.17519 58 ILE B N 1
ATOM 576 C CA . ILE B 2 65 ? -9.21147 -22.82619 -36.35398 1.000 57.97843 58 ILE B CA 1
ATOM 577 C C . ILE B 2 65 ? -9.62158 -24.20580 -36.85234 1.000 60.60250 58 ILE B C 1
ATOM 578 O O . ILE B 2 65 ? -9.40345 -24.52173 -38.03629 1.000 62.01070 58 ILE B O 1
ATOM 583 N N . PRO B 2 66 ? -10.20847 -25.05645 -36.00952 1.000 62.30283 59 PRO B N 1
ATOM 584 C CA . PRO B 2 66 ? -10.67523 -26.36208 -36.48882 1.000 62.41880 59 PRO B CA 1
ATOM 585 C C . PRO B 2 66 ? -11.81740 -26.22073 -37.48341 1.000 66.27550 59 PRO B C 1
ATOM 586 O O . PRO B 2 66 ? -12.59400 -25.26260 -37.44795 1.000 61.77796 59 PRO B O 1
ATOM 590 N N . ASP B 2 67 ? -11.91991 -27.21241 -38.37179 1.000 66.89392 60 ASP B N 1
ATOM 591 C CA . ASP B 2 67 ? -12.82762 -27.13979 -39.51120 1.000 63.43477 60 ASP B CA 1
ATOM 592 C C . ASP B 2 67 ? -14.30088 -27.21614 -39.12783 1.000 63.17403 60 ASP B C 1
ATOM 593 O O . ASP B 2 67 ? -15.15183 -26.93233 -39.97715 1.000 70.34177 60 ASP B O 1
ATOM 598 N N . ARG B 2 68 ? -14.63008 -27.58577 -37.88867 1.000 63.46310 61 ARG B N 1
ATOM 599 C CA . ARG B 2 68 ? -16.03210 -27.67759 -37.49305 1.000 60.48519 61 ARG B CA 1
ATOM 600 C C . ARG B 2 68 ? -16.72112 -26.31808 -37.41577 1.000 61.47216 61 ARG B C 1
ATOM 601 O O . ARG B 2 68 ? -17.95293 -26.27662 -37.32011 1.000 60.20742 61 ARG B O 1
ATOM 609 N N . PHE B 2 69 ? -15.97087 -25.21685 -37.44961 1.000 60.64711 62 PHE B N 1
ATOM 610 C CA . PHE B 2 69 ? -16.55349 -23.88547 -37.56028 1.000 55.31388 62 PHE B CA 1
ATOM 611 C C . PHE B 2 69 ? -16.79063 -23.53887 -39.02495 1.000 53.54344 62 PHE B C 1
ATOM 612 O O . PHE B 2 69 ? -15.94594 -23.80653 -39.88346 1.000 56.15481 62 PHE B O 1
ATOM 620 N N . SER B 2 70 ? -17.94391 -22.93697 -39.30618 1.000 53.41803 63 SER B N 1
ATOM 621 C CA . SER B 2 70 ? -18.25845 -22.50588 -40.66076 1.000 57.59244 63 SER B CA 1
ATOM 622 C C . SER B 2 70 ? -19.11276 -21.24785 -40.60336 1.000 57.24849 63 SER B C 1
ATOM 623 O O . SER B 2 70 ? -19.78534 -20.97000 -39.60708 1.000 56.65549 63 SER B O 1
ATOM 626 N N . GLY B 2 71 ? -19.07056 -20.48631 -41.68526 1.000 57.93452 64 GLY B N 1
ATOM 627 C CA . GLY B 2 71 ? -19.81711 -19.24604 -41.76697 1.000 59.74164 64 GLY B CA 1
ATOM 628 C C . GLY B 2 71 ? -20.48569 -19.11109 -43.11675 1.000 62.57186 64 GLY B C 1
ATOM 629 O O . GLY B 2 71 ? -19.97508 -19.57853 -44.13756 1.000 63.53095 64 GLY B O 1
ATOM 630 N N . SER B 2 72 ? -21.65088 -18.46961 -43.11054 1.000 62.96035 65 SER B N 1
ATOM 631 C CA . SER B 2 72 ? -22.36869 -18.20214 -44.34569 1.000 65.40998 65 SER B CA 1
ATOM 632 C C . SER B 2 72 ? -23.17006 -16.92073 -44.18164 1.000 71.88365 65 SER B C 1
ATOM 633 O O . SER B 2 72 ? -23.23364 -16.33284 -43.09859 1.000 66.51207 65 SER B O 1
ATOM 636 N N . GLY B 2 73 ? -23.77696 -16.49094 -45.28359 1.000 71.24829 66 GLY B N 1
ATOM 637 C CA . GLY B 2 73 ? -24.64243 -15.33144 -45.28623 1.000 66.94866 66 GLY B CA 1
ATOM 638 C C . GLY B 2 73 ? -24.09269 -14.23009 -46.16678 1.000 71.73672 66 GLY B C 1
ATOM 639 O O . GLY B 2 73 ? -22.87374 -14.07370 -46.28140 1.000 80.03311 66 GLY B O 1
ATOM 640 N N . SER B 2 74 ? -24.97125 -13.47169 -46.80903 1.000 73.36593 67 SER B N 1
ATOM 641 C CA . SER B 2 74 ? -24.57243 -12.32827 -47.61224 1.000 76.34993 67 SER B CA 1
ATOM 642 C C . SER B 2 74 ? -25.17917 -11.05021 -47.04439 1.000 75.16225 67 SER B C 1
ATOM 643 O O . SER B 2 74 ? -26.02195 -11.07636 -46.14361 1.000 76.63118 67 SER B O 1
ATOM 646 N N . GLU B 2 75 ? -24.73657 -9.92409 -47.60407 1.000 79.98378 68 GLU B N 1
ATOM 647 C CA . GLU B 2 75 ? -25.30414 -8.60233 -47.34960 1.000 79.85346 68 GLU B CA 1
ATOM 648 C C . GLU B 2 75 ? -25.54742 -8.28320 -45.87742 1.000 70.80496 68 GLU B C 1
ATOM 649 O O . GLU B 2 75 ? -24.67460 -7.72248 -45.20733 1.000 67.97336 68 GLU B O 1
ATOM 655 N N . THR B 2 76 ? -26.73274 -8.62648 -45.36931 1.000 76.02810 69 THR B N 1
ATOM 656 C CA . THR B 2 76 ? -27.15305 -8.21914 -44.03376 1.000 72.71519 69 THR B CA 1
ATOM 657 C C . THR B 2 76 ? -27.31721 -9.36036 -43.04039 1.000 70.08262 69 THR B C 1
ATOM 658 O O . THR B 2 76 ? -27.15885 -9.13082 -41.84070 1.000 73.16021 69 THR B O 1
ATOM 662 N N . ASP B 2 77 ? -27.64822 -10.57004 -43.48820 1.000 76.09070 70 ASP B N 1
ATOM 663 C CA . ASP B 2 77 ? -27.83246 -11.70723 -42.59231 1.000 73.68005 70 ASP B CA 1
ATOM 664 C C . ASP B 2 77 ? -26.62728 -12.63614 -42.67362 1.000 72.02855 70 ASP B C 1
ATOM 665 O O . ASP B 2 77 ? -26.18285 -12.98826 -43.77146 1.000 68.12744 70 ASP B O 1
ATOM 670 N N . PHE B 2 78 ? -26.10990 -13.03759 -41.51139 1.000 71.81545 71 PHE B N 1
ATOM 671 C CA . PHE B 2 78 ? -24.94933 -13.91493 -41.43434 1.000 70.74153 71 PHE B CA 1
ATOM 672 C C . PHE B 2 78 ? -25.16035 -14.93764 -40.32551 1.000 70.61897 71 PHE B C 1
ATOM 673 O O . PHE B 2 78 ? -25.90208 -14.69989 -39.37002 1.000 74.85885 71 PHE B O 1
ATOM 681 N N . THR B 2 79 ? -24.48716 -16.08156 -40.45248 1.000 73.50398 72 THR B N 1
ATOM 682 C CA . THR B 2 79 ? -24.68975 -17.19220 -39.52916 1.000 75.41886 72 THR B CA 1
ATOM 683 C C . THR B 2 79 ? -23.37784 -17.92294 -39.28243 1.000 69.48851 72 THR B C 1
ATOM 684 O O . THR B 2 79 ? -22.68827 -18.30636 -40.23134 1.000 75.92869 72 THR B O 1
ATOM 688 N N . LEU B 2 80 ? -23.04387 -18.11932 -38.00988 1.000 58.49657 73 LEU B N 1
ATOM 689 C CA . LEU B 2 80 ? -21.91240 -18.94311 -37.60435 1.000 55.57047 73 LEU B CA 1
ATOM 690 C C . LEU B 2 80 ? -22.41879 -20.29037 -37.10587 1.000 53.78880 73 LEU B C 1
ATOM 691 O O . LEU B 2 80 ? -23.30041 -20.34477 -36.24221 1.000 54.13798 73 LEU B O 1
ATOM 696 N N . LYS B 2 81 ? -21.85540 -21.37122 -37.64090 1.000 51.99545 74 LYS B N 1
ATOM 697 C CA . LYS B 2 81 ? -22.27846 -22.72483 -37.30962 1.000 49.21096 74 LYS B CA 1
ATOM 698 C C . LYS B 2 81 ? -21.11313 -23.53170 -36.75761 1.000 47.57634 74 LYS B C 1
ATOM 699 O O . LYS B 2 81 ? -19.99132 -23.45596 -37.26744 1.000 46.71828 74 LYS B O 1
ATOM 705 N N . ILE B 2 82 ? -21.38946 -24.29420 -35.70503 1.000 48.04862 75 ILE B N 1
ATOM 706 C CA . ILE B 2 82 ? -20.47976 -25.30746 -35.18504 1.000 47.39334 75 ILE B CA 1
ATOM 707 C C . ILE B 2 82 ? -21.14193 -26.65647 -35.42392 1.000 49.98646 75 ILE B C 1
ATOM 708 O O . ILE B 2 82 ? -22.22618 -26.92360 -34.89120 1.000 52.86879 75 ILE B O 1
ATOM 713 N N . SER B 2 83 ? -20.49923 -27.50235 -36.23237 1.000 53.39122 76 SER B N 1
ATOM 714 C CA . SER B 2 83 ? -21.10873 -28.77596 -36.60569 1.000 46.13471 76 SER B CA 1
ATOM 715 C C . SER B 2 83 ? -21.28399 -29.68145 -35.39345 1.000 54.02145 76 SER B C 1
ATOM 716 O O . SER B 2 83 ? -22.37027 -30.22437 -35.16296 1.000 62.78623 76 SER B O 1
ATOM 719 N N . ARG B 2 84 ? -20.22583 -29.85375 -34.60365 1.000 52.84330 77 ARG B N 1
ATOM 720 C CA . ARG B 2 84 ? -20.26366 -30.67631 -33.39798 1.000 52.34057 77 ARG B CA 1
ATOM 721 C C . ARG B 2 84 ? -19.59112 -29.89657 -32.27612 1.000 57.69373 77 ARG B C 1
ATOM 722 O O . ARG B 2 84 ? -18.36597 -29.73919 -32.27437 1.000 59.82343 77 ARG B O 1
ATOM 724 N N . VAL B 2 85 ? -20.38997 -29.41174 -31.32464 1.000 57.11197 78 VAL B N 1
ATOM 725 C CA . VAL B 2 85 ? -19.86271 -28.59069 -30.23976 1.000 58.34508 78 VAL B CA 1
ATOM 726 C C . VAL B 2 85 ? -19.07769 -29.46109 -29.26958 1.000 53.80062 78 VAL B C 1
ATOM 727 O O . VAL B 2 85 ? -19.54060 -30.53085 -28.85558 1.000 59.75682 78 VAL B O 1
ATOM 731 N N . GLU B 2 86 ? -17.88271 -29.00887 -28.90698 1.000 53.47748 79 GLU B N 1
ATOM 732 C CA . GLU B 2 86 ? -17.05162 -29.67399 -27.91563 1.000 54.26171 79 GLU B CA 1
ATOM 733 C C . GLU B 2 86 ? -16.93501 -28.80435 -26.66907 1.000 49.07325 79 GLU B C 1
ATOM 734 O O . GLU B 2 86 ? -17.34237 -27.63994 -26.65339 1.000 52.75020 79 GLU B O 1
ATOM 740 N N . ALA B 2 87 ? -16.37639 -29.39347 -25.60762 1.000 52.14853 80 ALA B N 1
ATOM 741 C CA . ALA B 2 87 ? -16.33126 -28.70674 -24.31898 1.000 53.61693 80 ALA B CA 1
ATOM 742 C C . ALA B 2 87 ? -15.47514 -27.44954 -24.37190 1.000 54.20536 80 ALA B C 1
ATOM 743 O O . ALA B 2 87 ? -15.75038 -26.48116 -23.65434 1.000 57.50562 80 ALA B O 1
ATOM 745 N N . GLU B 2 88 ? -14.44075 -27.44239 -25.21202 1.000 51.91054 81 GLU B N 1
ATOM 746 C CA . GLU B 2 88 ? -13.54390 -26.29877 -25.32050 1.000 54.35655 81 GLU B CA 1
ATOM 747 C C . GLU B 2 88 ? -14.17083 -25.10545 -26.03175 1.000 53.76869 81 GLU B C 1
ATOM 748 O O . GLU B 2 88 ? -13.58182 -24.01996 -26.01366 1.000 51.89176 81 GLU B O 1
ATOM 754 N N . ASP B 2 89 ? -15.33489 -25.27410 -26.65492 1.000 53.84147 82 ASP B N 1
ATOM 755 C CA . ASP B 2 89 ? -15.96766 -24.20468 -27.41638 1.000 51.34606 82 ASP B CA 1
ATOM 756 C C . ASP B 2 89 ? -16.74666 -23.20963 -26.56223 1.000 51.35155 82 ASP B C 1
ATOM 757 O O . ASP B 2 89 ? -17.32984 -22.27585 -27.12136 1.000 51.15593 82 ASP B O 1
ATOM 762 N N . LEU B 2 90 ? -16.77854 -23.36737 -25.24203 1.000 58.40978 83 LEU B N 1
ATOM 763 C CA . LEU B 2 90 ? -17.48966 -22.40573 -24.40891 1.000 58.66348 83 LEU B CA 1
ATOM 764 C C . LEU B 2 90 ? -16.80582 -21.04321 -24.45971 1.000 62.34830 83 LEU B C 1
ATOM 765 O O . LEU B 2 90 ? -15.57672 -20.94539 -24.51393 1.000 68.98029 83 LEU B O 1
ATOM 770 N N . GLY B 2 91 ? -17.61003 -19.99358 -24.44549 1.000 63.58734 84 GLY B N 1
ATOM 771 C CA . GLY B 2 91 ? -17.10373 -18.63845 -24.47042 1.000 55.10336 84 GLY B CA 1
ATOM 772 C C . GLY B 2 91 ? -18.12456 -17.71072 -25.09855 1.000 51.64631 84 GLY B C 1
ATOM 773 O O . GLY B 2 91 ? -19.27583 -18.07737 -25.31369 1.000 55.99303 84 GLY B O 1
ATOM 774 N N . VAL B 2 92 ? -17.67499 -16.49303 -25.38689 1.000 48.30786 85 VAL B N 1
ATOM 775 C CA . VAL B 2 92 ? -18.51115 -15.45705 -25.98128 1.000 48.99709 85 VAL B CA 1
ATOM 776 C C . VAL B 2 92 ? -18.10418 -15.28223 -27.43809 1.000 46.44004 85 VAL B C 1
ATOM 777 O O . VAL B 2 92 ? -16.90982 -15.21318 -27.75373 1.000 42.24012 85 VAL B O 1
ATOM 781 N N . TYR B 2 93 ? -19.09415 -15.22082 -28.32379 1.000 46.80448 86 TYR B N 1
ATOM 782 C CA . TYR B 2 93 ? -18.86600 -15.08899 -29.75635 1.000 48.17536 86 TYR B CA 1
ATOM 783 C C . TYR B 2 93 ? -19.35920 -13.72792 -30.22850 1.000 45.03519 86 TYR B C 1
ATOM 784 O O . TYR B 2 93 ? -20.46833 -13.31063 -29.87855 1.000 47.31191 86 TYR B O 1
ATOM 793 N N . TYR B 2 94 ? -18.52597 -13.03193 -31.00107 1.000 46.53520 87 TYR B N 1
ATOM 794 C CA . TYR B 2 94 ? -18.86357 -11.72832 -31.55248 1.000 48.78961 87 TYR B CA 1
ATOM 795 C C . TYR B 2 94 ? -18.82223 -11.76921 -33.07213 1.000 48.96337 87 TYR B C 1
ATOM 796 O O . TYR B 2 94 ? -18.05453 -12.53024 -33.66870 1.000 47.70467 87 TYR B O 1
ATOM 805 N N . CYS B 2 95 ? -19.63247 -10.92157 -33.69635 1.000 42.31229 88 CYS B N 1
ATOM 806 C CA . CYS B 2 95 ? -19.44665 -10.58217 -35.09767 1.000 53.30349 88 CYS B CA 1
ATOM 807 C C . CYS B 2 95 ? -18.91394 -9.15910 -35.18564 1.000 50.83630 88 CYS B C 1
ATOM 808 O O . CYS B 2 95 ? -19.26261 -8.30077 -34.36829 1.000 50.95231 88 CYS B O 1
ATOM 811 N N . LEU B 2 96 ? -18.03967 -8.92703 -36.15842 1.000 49.50057 89 LEU B N 1
ATOM 812 C CA . LEU B 2 96 ? -17.39120 -7.63877 -36.34664 1.000 54.02438 89 LEU B CA 1
ATOM 813 C C . LEU B 2 96 ? -17.43373 -7.28855 -37.82364 1.000 49.73406 89 LEU B C 1
ATOM 814 O O . LEU B 2 96 ? -17.02935 -8.09844 -38.66428 1.000 50.97733 89 LEU B O 1
ATOM 819 N N . GLN B 2 97 ? -17.93289 -6.09564 -38.13928 1.000 52.31197 90 GLN B N 1
ATOM 820 C CA . GLN B 2 97 ? -17.97834 -5.62052 -39.51500 1.000 55.10539 90 GLN B CA 1
ATOM 821 C C . GLN B 2 97 ? -16.81188 -4.67812 -39.77026 1.000 51.84963 90 GLN B C 1
ATOM 822 O O . GLN B 2 97 ? -16.44901 -3.86914 -38.91009 1.000 47.69215 90 GLN B O 1
ATOM 828 N N . GLY B 2 98 ? -16.22034 -4.80204 -40.95437 1.000 51.84810 91 GLY B N 1
ATOM 829 C CA . GLY B 2 98 ? -15.09566 -3.97559 -41.33452 1.000 50.73025 91 GLY B CA 1
ATOM 830 C C . GLY B 2 98 ? -15.35423 -3.20514 -42.60928 1.000 55.79768 91 GLY B C 1
ATOM 831 O O . GLY B 2 98 ? -14.42207 -2.68841 -43.23184 1.000 55.22065 91 GLY B O 1
ATOM 832 N N . THR B 2 99 ? -16.62564 -3.11803 -43.00338 1.000 55.50816 92 THR B N 1
ATOM 833 C CA . THR B 2 99 ? -16.98045 -2.44865 -44.24987 1.000 57.37063 92 THR B CA 1
ATOM 834 C C . THR B 2 99 ? -17.08865 -0.94054 -44.05636 1.000 55.42353 92 THR B C 1
ATOM 835 O O . THR B 2 99 ? -16.49681 -0.16603 -44.81659 1.000 60.20137 92 THR B O 1
ATOM 839 N N . TYR B 2 100 ? -17.83376 -0.50912 -43.04183 1.000 57.63543 93 TYR B N 1
ATOM 840 C CA . TYR B 2 100 ? -18.10213 0.90076 -42.79643 1.000 54.81802 93 TYR B CA 1
ATOM 841 C C . TYR B 2 100 ? -17.29500 1.37666 -41.59766 1.000 53.60553 93 TYR B C 1
ATOM 842 O O . TYR B 2 100 ? -17.26826 0.71069 -40.55776 1.000 57.08159 93 TYR B O 1
ATOM 851 N N . TYR B 2 101 ? -16.65292 2.52590 -41.74444 1.000 56.74510 94 TYR B N 1
ATOM 852 C CA . TYR B 2 101 ? -15.98353 3.15932 -40.61765 1.000 53.18034 94 TYR B CA 1
ATOM 853 C C . TYR B 2 101 ? -17.02585 3.70671 -39.64872 1.000 55.49846 94 TYR B C 1
ATOM 854 O O . TYR B 2 101 ? -17.97102 4.37787 -40.07871 1.000 56.79745 94 TYR B O 1
ATOM 863 N N . PRO B 2 102 ? -16.89173 3.45510 -38.33900 1.000 57.96525 95 PRO B N 1
ATOM 864 C CA . PRO B 2 102 ? -15.80911 2.67846 -37.73421 1.000 49.30586 95 PRO B CA 1
ATOM 865 C C . PRO B 2 102 ? -16.16845 1.20887 -37.53068 1.000 52.64032 95 PRO B C 1
ATOM 866 O O . PRO B 2 102 ? -17.32419 0.83049 -37.72127 1.000 54.32493 95 PRO B O 1
ATOM 870 N N . PHE B 2 103 ? -15.17714 0.40015 -37.15662 1.000 51.50181 96 PHE B N 1
ATOM 871 C CA . PHE B 2 103 ? -15.42331 -0.98018 -36.75757 1.000 49.79242 96 PHE B CA 1
ATOM 872 C C . PHE B 2 103 ? -16.46574 -1.04001 -35.64999 1.000 47.66158 96 PHE B C 1
ATOM 873 O O . PHE B 2 103 ? -16.39895 -0.28296 -34.67816 1.000 52.93423 96 PHE B O 1
ATOM 881 N N . THR B 2 104 ? -17.43033 -1.94535 -35.79521 1.000 46.59224 97 THR B N 1
ATOM 882 C CA . THR B 2 104 ? -18.44579 -2.15681 -34.77162 1.000 50.59317 97 THR B CA 1
ATOM 883 C C . THR B 2 104 ? -18.61821 -3.64625 -34.50998 1.000 51.98868 97 THR B C 1
ATOM 884 O O . THR B 2 104 ? -18.71127 -4.44349 -35.44956 1.000 50.27619 97 THR B O 1
ATOM 888 N N . PHE B 2 105 ? -18.65968 -4.01182 -33.23443 1.000 48.02614 98 PHE B N 1
ATOM 889 C CA . PHE B 2 105 ? -18.87616 -5.38240 -32.80357 1.000 44.14880 98 PHE B CA 1
ATOM 890 C C . PHE B 2 105 ? -20.34895 -5.61286 -32.49348 1.000 50.50714 98 PHE B C 1
ATOM 891 O O . PHE B 2 105 ? -21.12091 -4.67529 -32.27760 1.000 52.33497 98 PHE B O 1
ATOM 899 N N . GLY B 2 106 ? -20.72691 -6.88728 -32.45895 1.000 54.57420 99 GLY B N 1
ATOM 900 C CA . GLY B 2 106 ? -22.03307 -7.27325 -31.98053 1.000 58.05059 99 GLY B CA 1
ATOM 901 C C . GLY B 2 106 ? -22.08780 -7.29064 -30.46605 1.000 56.43855 99 GLY B C 1
ATOM 902 O O . GLY B 2 106 ? -21.09686 -7.07401 -29.76848 1.000 48.71796 99 GLY B O 1
ATOM 903 N N . SER B 2 107 ? -23.28896 -7.55836 -29.95022 1.000 66.25849 100 SER B N 1
ATOM 904 C CA . SER B 2 107 ? -23.48604 -7.59379 -28.50617 1.000 63.42441 100 SER B CA 1
ATOM 905 C C . SER B 2 107 ? -22.78435 -8.77662 -27.85215 1.000 64.71340 100 SER B C 1
ATOM 906 O O . SER B 2 107 ? -22.45334 -8.70585 -26.66386 1.000 62.43987 100 SER B O 1
ATOM 909 N N . GLY B 2 108 ? -22.53981 -9.84971 -28.59738 1.000 58.12133 101 GLY B N 1
ATOM 910 C CA . GLY B 2 108 ? -21.87542 -11.01437 -28.05148 1.000 53.32184 101 GLY B CA 1
ATOM 911 C C . GLY B 2 108 ? -22.84795 -12.09710 -27.63940 1.000 58.85339 101 GLY B C 1
ATOM 912 O O . GLY B 2 108 ? -23.87892 -11.81476 -27.02190 1.000 58.77094 101 GLY B O 1
ATOM 913 N N . THR B 2 109 ? -22.52898 -13.34364 -27.97478 1.000 53.78463 102 THR B N 1
ATOM 914 C CA . THR B 2 109 ? -23.37546 -14.48688 -27.66246 1.000 50.12420 102 THR B CA 1
ATOM 915 C C . THR B 2 109 ? -22.60168 -15.44410 -26.77123 1.000 48.11381 102 THR B C 1
ATOM 916 O O . THR B 2 109 ? -21.51008 -15.89250 -27.13812 1.000 46.61995 102 THR B O 1
ATOM 920 N N . LYS B 2 110 ? -23.16945 -15.75346 -25.60851 1.000 51.72781 103 LYS B N 1
ATOM 921 C CA . LYS B 2 110 ? -22.55201 -16.65403 -24.64353 1.000 48.77216 103 LYS B CA 1
ATOM 922 C C . LYS B 2 110 ? -22.95874 -18.09032 -24.94980 1.000 45.81264 103 LYS B C 1
ATOM 923 O O . LYS B 2 110 ? -24.14796 -18.42348 -24.92259 1.000 48.67086 103 LYS B O 1
ATOM 929 N N . LEU B 2 111 ? -21.97290 -18.93528 -25.23655 1.000 45.91276 104 LEU B N 1
ATOM 930 C CA . LEU B 2 111 ? -22.19800 -20.34750 -25.51292 1.000 47.13274 104 LEU B CA 1
ATOM 931 C C . LEU B 2 111 ? -21.91239 -21.15289 -24.24989 1.000 52.63553 104 LEU B C 1
ATOM 932 O O . LEU B 2 111 ? -20.76982 -21.19478 -23.77908 1.000 46.93493 104 LEU B O 1
ATOM 937 N N . GLU B 2 112 ? -22.94832 -21.78650 -23.70741 1.000 46.19910 105 GLU B N 1
ATOM 938 C CA . GLU B 2 112 ? -22.84618 -22.59115 -22.49885 1.000 43.11001 105 GLU B CA 1
ATOM 939 C C . GLU B 2 112 ? -23.04125 -24.06204 -22.83991 1.000 49.09037 105 GLU B C 1
ATOM 940 O O . GLU B 2 112 ? -23.85204 -24.40606 -23.70605 1.000 52.29563 105 GLU B O 1
ATOM 946 N N . ILE B 2 113 ? -22.30821 -24.92534 -22.15310 1.000 45.81429 106 ILE B N 1
ATOM 947 C CA . ILE B 2 113 ? -22.37449 -26.36147 -22.39501 1.000 49.42783 106 ILE B CA 1
ATOM 948 C C . ILE B 2 113 ? -23.40455 -26.98269 -21.46159 1.000 50.89231 106 ILE B C 1
ATOM 949 O O . ILE B 2 113 ? -23.48581 -26.62643 -20.27997 1.000 46.35413 106 ILE B O 1
ATOM 954 N N . LYS B 2 114 ? -24.21855 -27.89178 -21.99935 1.000 53.50183 107 LYS B N 1
ATOM 955 C CA . LYS B 2 114 ? -25.12849 -28.70807 -21.20238 1.000 53.77179 107 LYS B CA 1
ATOM 956 C C . LYS B 2 114 ? -24.53870 -30.10057 -21.02180 1.000 53.20449 107 LYS B C 1
ATOM 957 O O . LYS B 2 114 ? -24.14399 -30.74551 -21.99965 1.000 60.13365 107 LYS B O 1
ATOM 963 N N . ARG B 2 115 ? -24.48728 -30.56234 -19.77530 1.000 44.04336 108 ARG B N 1
ATOM 964 C CA . ARG B 2 115 ? -24.01234 -31.90117 -19.46054 1.000 41.59497 108 ARG B CA 1
ATOM 965 C C . ARG B 2 115 ? -24.91396 -32.49039 -18.38276 1.000 41.38095 108 ARG B C 1
ATOM 966 O O . ARG B 2 115 ? -25.81374 -31.82219 -17.86355 1.000 38.17456 108 ARG B O 1
ATOM 974 N N . THR B 2 116 ? -24.67530 -33.75599 -18.04829 1.000 41.20056 109 THR B N 1
ATOM 975 C CA . THR B 2 116 ? -25.47124 -34.41168 -17.02315 1.000 36.97205 109 THR B CA 1
ATOM 976 C C . THR B 2 116 ? -25.14743 -33.84615 -15.64365 1.000 36.94144 109 THR B C 1
ATOM 977 O O . THR B 2 116 ? -24.10125 -33.23067 -15.41970 1.000 34.79674 109 THR B O 1
ATOM 981 N N . VAL B 2 117 ? -26.07894 -34.06693 -14.71280 1.000 33.70686 110 VAL B N 1
ATOM 982 C CA . VAL B 2 117 ? -25.90171 -33.62253 -13.33687 1.000 32.49694 110 VAL B CA 1
ATOM 983 C C . VAL B 2 117 ? -24.66591 -34.27469 -12.72374 1.000 36.02283 110 VAL B C 1
ATOM 984 O O . VAL B 2 117 ? -24.34293 -35.43669 -13.00321 1.000 40.00785 110 VAL B O 1
ATOM 988 N N . ALA B 2 118 ? -23.94122 -33.50448 -11.91431 1.000 31.62979 111 ALA B N 1
ATOM 989 C CA . ALA B 2 118 ? -22.77058 -33.99180 -11.19821 1.000 34.86577 111 ALA B CA 1
ATOM 990 C C . ALA B 2 118 ? -22.79386 -33.42906 -9.78629 1.000 37.45541 111 ALA B C 1
ATOM 991 O O . ALA B 2 118 ? -22.92319 -32.21543 -9.60375 1.000 34.27378 111 ALA B O 1
ATOM 993 N N . ALA B 2 119 ? -22.68143 -34.30874 -8.79574 1.000 39.56459 112 ALA B N 1
ATOM 994 C CA . ALA B 2 119 ? -22.71426 -33.87705 -7.41010 1.000 39.54014 112 ALA B CA 1
ATOM 995 C C . ALA B 2 119 ? -21.40280 -33.18809 -7.03015 1.000 37.23220 112 ALA B C 1
ATOM 996 O O . ALA B 2 119 ? -20.33665 -33.53630 -7.54435 1.000 34.46002 112 ALA B O 1
ATOM 998 N N . PRO B 2 120 ? -21.46030 -32.19142 -6.15013 1.000 37.08734 113 PRO B N 1
ATOM 999 C CA . PRO B 2 120 ? -20.23786 -31.50445 -5.72259 1.000 37.35684 113 PRO B CA 1
ATOM 1000 C C . PRO B 2 120 ? -19.48722 -32.25943 -4.63722 1.000 30.99758 113 PRO B C 1
ATOM 1001 O O . PRO B 2 120 ? -20.06805 -32.98903 -3.83099 1.000 36.46120 113 PRO B O 1
ATOM 1005 N N . SER B 2 121 ? -18.16941 -32.07453 -4.63461 1.000 26.78188 114 SER B N 1
ATOM 1006 C CA . SER B 2 121 ? -17.32790 -32.48440 -3.51840 1.000 31.41005 114 SER B CA 1
ATOM 1007 C C . SER B 2 121 ? -17.16981 -31.30405 -2.56783 1.000 38.30648 114 SER B C 1
ATOM 1008 O O . SER B 2 121 ? -16.76672 -30.21375 -2.98562 1.000 35.53876 114 SER B O 1
ATOM 1011 N N . VAL B 2 122 ? -17.50137 -31.51801 -1.29793 1.000 35.28261 115 VAL B N 1
ATOM 1012 C CA . VAL B 2 122 ? -17.55592 -30.44857 -0.30843 1.000 38.51919 115 VAL B CA 1
ATOM 1013 C C . VAL B 2 122 ? -16.34051 -30.54101 0.60412 1.000 45.12198 115 VAL B C 1
ATOM 1014 O O . VAL B 2 122 ? -16.03118 -31.61408 1.13719 1.000 48.44284 115 VAL B O 1
ATOM 1018 N N . PHE B 2 123 ? -15.65584 -29.41253 0.78760 1.000 47.55835 116 PHE B N 1
ATOM 1019 C CA . PHE B 2 123 ? -14.52377 -29.29543 1.69516 1.000 45.25064 116 PHE B CA 1
ATOM 1020 C C . PHE B 2 123 ? -14.69197 -28.03940 2.53721 1.000 47.02443 116 PHE B C 1
ATOM 1021 O O . PHE B 2 123 ? -15.25211 -27.03974 2.08033 1.000 45.12355 116 PHE B O 1
ATOM 1029 N N . ILE B 2 124 ? -14.19624 -28.09077 3.77001 1.000 45.06380 117 ILE B N 1
ATOM 1030 C CA . ILE B 2 124 ? -14.24769 -26.95095 4.67507 1.000 43.35633 117 ILE B CA 1
ATOM 1031 C C . ILE B 2 124 ? -12.84168 -26.68687 5.19446 1.000 46.70813 117 ILE B C 1
ATOM 1032 O O . ILE B 2 124 ? -12.05436 -27.61942 5.38905 1.000 59.04747 117 ILE B O 1
ATOM 1037 N N . PHE B 2 125 ? -12.51473 -25.41043 5.38140 1.000 41.56098 118 PHE B N 1
ATOM 1038 C CA . PHE B 2 125 ? -11.18038 -24.99508 5.79736 1.000 41.39929 118 PHE B CA 1
ATOM 1039 C C . PHE B 2 125 ? -11.30481 -24.11791 7.03376 1.000 45.85329 118 PHE B C 1
ATOM 1040 O O . PHE B 2 125 ? -12.03125 -23.10291 6.99934 1.000 45.81271 118 PHE B O 1
ATOM 1048 N N . PRO B 2 126 ? -10.65708 -24.46713 8.14066 1.000 56.39020 119 PRO B N 1
ATOM 1049 C CA . PRO B 2 126 ? -10.66971 -23.59457 9.31672 1.000 51.43231 119 PRO B CA 1
ATOM 1050 C C . PRO B 2 126 ? -9.86014 -22.33710 9.05820 1.000 48.57998 119 PRO B C 1
ATOM 1051 O O . PRO B 2 126 ? -9.04282 -22.29632 8.12501 1.000 45.18174 119 PRO B O 1
ATOM 1055 N N . PRO B 2 127 ? -10.07745 -21.28075 9.84119 1.000 54.18479 120 PRO B N 1
ATOM 1056 C CA . PRO B 2 127 ? -9.25330 -20.07524 9.69215 1.000 51.76994 120 PRO B CA 1
ATOM 1057 C C . PRO B 2 127 ? -7.80970 -20.34922 10.08092 1.000 51.69161 120 PRO B C 1
ATOM 1058 O O . PRO B 2 127 ? -7.53094 -21.09833 11.01943 1.000 55.62933 120 PRO B O 1
ATOM 1062 N N . SER B 2 128 ? -6.89008 -19.73984 9.34162 1.000 50.84840 121 SER B N 1
ATOM 1063 C CA . SER B 2 128 ? -5.47222 -19.94170 9.58502 1.000 58.48376 121 SER B CA 1
ATOM 1064 C C . SER B 2 128 ? -5.02656 -19.17028 10.82643 1.000 63.41111 121 SER B C 1
ATOM 1065 O O . SER B 2 128 ? -5.69695 -18.24459 11.29074 1.000 61.69368 121 SER B O 1
ATOM 1068 N N . ASP B 2 129 ? -3.88047 -19.57960 11.37766 1.000 69.36424 122 ASP B N 1
ATOM 1069 C CA . ASP B 2 129 ? -3.34071 -18.88638 12.54404 1.000 70.89368 122 ASP B CA 1
ATOM 1070 C C . ASP B 2 129 ? -2.84252 -17.48922 12.19679 1.000 72.64271 122 ASP B C 1
ATOM 1071 O O . ASP B 2 129 ? -2.90021 -16.58904 13.04283 1.000 69.32681 122 ASP B O 1
ATOM 1076 N N . GLU B 2 130 ? -2.35888 -17.28532 10.96665 1.000 80.80188 123 GLU B N 1
ATOM 1077 C CA . GLU B 2 130 ? -1.89086 -15.96025 10.56740 1.000 75.63105 123 GLU B CA 1
ATOM 1078 C C . GLU B 2 130 ? -3.03072 -14.95048 10.57193 1.000 77.38862 123 GLU B C 1
ATOM 1079 O O . GLU B 2 130 ? -2.84850 -13.79759 10.98186 1.000 85.98329 123 GLU B O 1
ATOM 1085 N N . GLN B 2 131 ? -4.21586 -15.36556 10.11715 1.000 66.73750 124 GLN B N 1
ATOM 1086 C CA . GLN B 2 131 ? -5.34452 -14.44402 10.05090 1.000 62.50348 124 GLN B CA 1
ATOM 1087 C C . GLN B 2 131 ? -5.91411 -14.16308 11.43372 1.000 66.94813 124 GLN B C 1
ATOM 1088 O O . GLN B 2 131 ? -6.31385 -13.03040 11.72664 1.000 72.63371 124 GLN B O 1
ATOM 1094 N N . LEU B 2 132 ? -5.95860 -15.17907 12.29787 1.000 67.83892 125 LEU B N 1
ATOM 1095 C CA . LEU B 2 132 ? -6.47343 -14.97206 13.64617 1.000 64.10520 125 LEU B CA 1
ATOM 1096 C C . LEU B 2 132 ? -5.62011 -13.98015 14.42488 1.000 68.06962 125 LEU B C 1
ATOM 1097 O O . LEU B 2 132 ? -6.13611 -13.26802 15.29353 1.000 67.98670 125 LEU B O 1
ATOM 1102 N N . LYS B 2 133 ? -4.32105 -13.90663 14.12262 1.000 65.39573 126 LYS B N 1
ATOM 1103 C CA . LYS B 2 133 ? -3.47613 -12.90046 14.75746 1.000 75.68545 126 LYS B CA 1
ATOM 1104 C C . LYS B 2 133 ? -3.84231 -11.49321 14.30510 1.000 77.84277 126 LYS B C 1
ATOM 1105 O O . LYS B 2 133 ? -3.66695 -10.53466 15.06653 1.000 76.00138 126 LYS B O 1
ATOM 1111 N N . SER B 2 134 ? -4.35375 -11.34851 13.08033 1.000 72.93510 127 SER B N 1
ATOM 1112 C CA . SER B 2 134 ? -4.71193 -10.03459 12.56279 1.000 70.00104 127 SER B CA 1
ATOM 1113 C C . SER B 2 134 ? -6.01048 -9.50216 13.15362 1.000 77.20455 127 SER B C 1
ATOM 1114 O O . SER B 2 134 ? -6.27176 -8.29839 13.05308 1.000 82.29540 127 SER B O 1
ATOM 1117 N N . GLY B 2 135 ? -6.82494 -10.36083 13.76048 1.000 74.09826 128 GLY B N 1
ATOM 1118 C CA . GLY B 2 135 ? -8.06337 -9.94290 14.38196 1.000 73.36018 128 GLY B CA 1
ATOM 1119 C C . GLY B 2 135 ? -9.33226 -10.33415 13.65344 1.000 74.15077 128 GLY B C 1
ATOM 1120 O O . GLY B 2 135 ? -10.41666 -9.91399 14.07266 1.000 76.22724 128 GLY B O 1
ATOM 1121 N N . THR B 2 136 ? -9.23928 -11.11327 12.57959 1.000 73.63469 129 THR B N 1
ATOM 1122 C CA . THR B 2 136 ? -10.40507 -11.58482 11.84737 1.000 73.72023 129 THR B CA 1
ATOM 1123 C C . THR B 2 136 ? -10.29827 -13.09235 11.65395 1.000 69.65648 129 THR B C 1
ATOM 1124 O O . THR B 2 136 ? -9.25177 -13.70115 11.89188 1.000 72.10316 129 THR B O 1
ATOM 1128 N N . ALA B 2 137 ? -11.40336 -13.69727 11.22423 1.000 59.97219 130 ALA B N 1
ATOM 1129 C CA . ALA B 2 137 ? -11.46333 -15.13480 10.99853 1.000 52.20298 130 ALA B CA 1
ATOM 1130 C C . ALA B 2 137 ? -12.33764 -15.41101 9.78793 1.000 50.68263 130 ALA B C 1
ATOM 1131 O O . ALA B 2 137 ? -13.47120 -14.92793 9.71815 1.000 53.42931 130 ALA B O 1
ATOM 1133 N N . SER B 2 138 ? -11.81629 -16.19405 8.84643 1.000 47.38812 131 SER B N 1
ATOM 1134 C CA . SER B 2 138 ? -12.53162 -16.55121 7.62708 1.000 48.85264 131 SER B CA 1
ATOM 1135 C C . SER B 2 138 ? -12.60928 -18.06806 7.52667 1.000 50.39955 131 SER B C 1
ATOM 1136 O O . SER B 2 138 ? -11.57783 -18.74889 7.54853 1.000 53.08093 131 SER B O 1
ATOM 1139 N N . VAL B 2 139 ? -13.82777 -18.59481 7.43904 1.000 43.10066 132 VAL B N 1
ATOM 1140 C CA . VAL B 2 139 ? -14.06565 -20.01614 7.21628 1.000 45.54280 132 VAL B CA 1
ATOM 1141 C C . VAL B 2 139 ? -14.54388 -20.18818 5.78130 1.000 46.23587 132 VAL B C 1
ATOM 1142 O O . VAL B 2 139 ? -15.49725 -19.52378 5.35648 1.000 48.03367 132 VAL B O 1
ATOM 1146 N N . VAL B 2 140 ? -13.88461 -21.07246 5.03578 1.000 41.55913 133 VAL B N 1
ATOM 1147 C CA . VAL B 2 140 ? -14.13838 -21.25589 3.61093 1.000 42.84368 133 VAL B CA 1
ATOM 1148 C C . VAL B 2 140 ? -14.74998 -22.63300 3.38493 1.000 48.81142 133 VAL B C 1
ATOM 1149 O O . VAL B 2 140 ? -14.25408 -23.63711 3.91147 1.000 42.55553 133 VAL B O 1
ATOM 1153 N N . CYS B 2 141 ? -15.83332 -22.67297 2.61136 1.000 42.43821 134 CYS B N 1
ATOM 1154 C CA . CYS B 2 141 ? -16.49343 -23.90631 2.19819 1.000 44.41664 134 CYS B CA 1
ATOM 1155 C C . CYS B 2 141 ? -16.33868 -24.03007 0.68721 1.000 45.65341 134 CYS B C 1
ATOM 1156 O O . CYS B 2 141 ? -16.72301 -23.11750 -0.05287 1.000 50.79975 134 CYS B O 1
ATOM 1159 N N . LEU B 2 142 ? -15.76992 -25.14473 0.23211 1.000 46.40560 135 LEU B N 1
ATOM 1160 C CA . LEU B 2 142 ? -15.44380 -25.34495 -1.17579 1.000 44.93920 135 LEU B CA 1
ATOM 1161 C C . LEU B 2 142 ? -16.35869 -26.40181 -1.78379 1.000 43.19977 135 LEU B C 1
ATOM 1162 O O . LEU B 2 142 ? -16.42424 -27.53350 -1.29033 1.000 38.70404 135 LEU B O 1
ATOM 1167 N N . LEU B 2 143 ? -17.04595 -26.03329 -2.86335 1.000 42.36999 136 LEU B N 1
ATOM 1168 C CA . LEU B 2 143 ? -17.82539 -26.96175 -3.67485 1.000 39.67456 136 LEU B CA 1
ATOM 1169 C C . LEU B 2 143 ? -17.09296 -27.14164 -4.99579 1.000 38.38303 136 LEU B C 1
ATOM 1170 O O . LEU B 2 143 ? -16.95282 -26.18369 -5.76268 1.000 41.12061 136 LEU B O 1
ATOM 1175 N N . ASN B 2 144 ? -16.63899 -28.36175 -5.26568 1.000 36.89241 137 ASN B N 1
ATOM 1176 C CA . ASN B 2 144 ? -15.72351 -28.62146 -6.36678 1.000 38.70605 137 ASN B CA 1
ATOM 1177 C C . ASN B 2 144 ? -16.38253 -29.50381 -7.41765 1.000 40.01196 137 ASN B C 1
ATOM 1178 O O . ASN B 2 144 ? -16.91906 -30.57068 -7.09591 1.000 31.77307 137 ASN B O 1
ATOM 1183 N N . ASN B 2 145 ? -16.34174 -29.04055 -8.66911 1.000 38.83639 138 ASN B N 1
ATOM 1184 C CA . ASN B 2 145 ? -16.74728 -29.80689 -9.84332 1.000 41.55093 138 ASN B CA 1
ATOM 1185 C C . ASN B 2 145 ? -18.17950 -30.32069 -9.75769 1.000 36.84389 138 ASN B C 1
ATOM 1186 O O . ASN B 2 145 ? -18.40289 -31.51162 -9.52307 1.000 39.62558 138 ASN B O 1
ATOM 1191 N N . PHE B 2 146 ? -19.15496 -29.44064 -9.96504 1.000 37.49686 139 PHE B N 1
ATOM 1192 C CA . PHE B 2 146 ? -20.55510 -29.83163 -9.96310 1.000 37.11602 139 PHE B CA 1
ATOM 1193 C C . PHE B 2 146 ? -21.28075 -29.21960 -11.15482 1.000 39.73340 139 PHE B C 1
ATOM 1194 O O . PHE B 2 146 ? -20.78369 -28.30941 -11.82252 1.000 36.91686 139 PHE B O 1
ATOM 1202 N N . TYR B 2 147 ? -22.46731 -29.76380 -11.42687 1.000 40.87215 140 TYR B N 1
ATOM 1203 C CA . TYR B 2 147 ? -23.37341 -29.25979 -12.44646 1.000 36.91601 140 TYR B CA 1
ATOM 1204 C C . TYR B 2 147 ? -24.77117 -29.70213 -12.05503 1.000 40.17674 140 TYR B C 1
ATOM 1205 O O . TYR B 2 147 ? -24.93862 -30.85663 -11.63947 1.000 35.07394 140 TYR B O 1
ATOM 1214 N N . PRO B 2 148 ? -25.79181 -28.83430 -12.16826 1.000 43.28021 141 PRO B N 1
ATOM 1215 C CA . PRO B 2 148 ? -25.72280 -27.47957 -12.73032 1.000 39.48374 141 PRO B CA 1
ATOM 1216 C C . PRO B 2 148 ? -25.13979 -26.43366 -11.78695 1.000 39.61223 141 PRO B C 1
ATOM 1217 O O . PRO B 2 148 ? -24.69688 -26.76008 -10.68789 1.000 39.70674 141 PRO B O 1
ATOM 1221 N N . ARG B 2 149 ? -25.16300 -25.17805 -12.24045 1.000 41.06353 142 ARG B N 1
ATOM 1222 C CA . ARG B 2 149 ? -24.52944 -24.08514 -11.51051 1.000 41.03557 142 ARG B CA 1
ATOM 1223 C C . ARG B 2 149 ? -25.27491 -23.74832 -10.22534 1.000 42.49544 142 ARG B C 1
ATOM 1224 O O . ARG B 2 149 ? -24.67432 -23.22137 -9.28136 1.000 44.34203 142 ARG B O 1
ATOM 1232 N N . GLU B 2 150 ? -26.57155 -24.04133 -10.17065 1.000 43.06141 143 GLU B N 1
ATOM 1233 C CA . GLU B 2 150 ? -27.38816 -23.70262 -9.01072 1.000 44.93785 143 GLU B CA 1
ATOM 1234 C C . GLU B 2 150 ? -27.03796 -24.60121 -7.82913 1.000 42.10761 143 GLU B C 1
ATOM 1235 O O . GLU B 2 150 ? -27.13696 -25.82948 -7.92001 1.000 41.85882 143 GLU B O 1
ATOM 1241 N N . ALA B 2 151 ? -26.63585 -23.98871 -6.71898 1.000 42.38631 144 ALA B N 1
ATOM 1242 C CA . ALA B 2 151 ? -26.33294 -24.72472 -5.50146 1.000 46.06713 144 ALA B CA 1
ATOM 1243 C C . ALA B 2 151 ? -26.59664 -23.82120 -4.30692 1.000 48.89141 144 ALA B C 1
ATOM 1244 O O . ALA B 2 151 ? -26.38087 -22.60758 -4.36829 1.000 52.47337 144 ALA B O 1
ATOM 1246 N N . LYS B 2 152 ? -27.06410 -24.42482 -3.21868 1.000 48.23982 145 LYS B N 1
ATOM 1247 C CA . LYS B 2 152 ? -27.42398 -23.69994 -2.00765 1.000 48.28117 145 LYS B CA 1
ATOM 1248 C C . LYS B 2 152 ? -26.44138 -24.07726 -0.90784 1.000 49.32426 145 LYS B C 1
ATOM 1249 O O . LYS B 2 152 ? -26.30567 -25.25795 -0.57162 1.000 48.77850 145 LYS B O 1
ATOM 1255 N N . VAL B 2 153 ? -25.75779 -23.07778 -0.35640 1.000 49.21019 146 VAL B N 1
ATOM 1256 C CA . VAL B 2 153 ? -24.78179 -23.27266 0.71012 1.000 49.53605 146 VAL B CA 1
ATOM 1257 C C . VAL B 2 153 ? -25.26132 -22.50042 1.92892 1.000 49.07115 146 VAL B C 1
ATOM 1258 O O . VAL B 2 153 ? -25.47289 -21.28381 1.85402 1.000 54.19775 146 VAL B O 1
ATOM 1262 N N . GLN B 2 154 ? -25.43893 -23.20419 3.04398 1.000 50.96586 147 GLN B N 1
ATOM 1263 C CA . GLN B 2 154 ? -25.89422 -22.60882 4.29233 1.000 54.93359 147 GLN B CA 1
ATOM 1264 C C . GLN B 2 154 ? -24.84397 -22.82038 5.37365 1.000 50.78736 147 GLN B C 1
ATOM 1265 O O . GLN B 2 154 ? -24.32153 -23.92875 5.52686 1.000 50.98477 147 GLN B O 1
ATOM 1271 N N . TRP B 2 155 ? -24.53755 -21.75838 6.11575 1.000 50.93299 148 TRP B N 1
ATOM 1272 C CA . TRP B 2 155 ? -23.57696 -21.80437 7.21193 1.000 48.26279 148 TRP B CA 1
ATOM 1273 C C . TRP B 2 155 ? -24.30501 -21.95863 8.54116 1.000 53.72656 148 TRP B C 1
ATOM 1274 O O . TRP B 2 155 ? -25.21892 -21.18567 8.84917 1.000 54.46644 148 TRP B O 1
ATOM 1285 N N . LYS B 2 156 ? -23.89239 -22.94905 9.32804 1.000 50.11963 149 LYS B N 1
ATOM 1286 C CA . LYS B 2 156 ? -24.44249 -23.18125 10.65748 1.000 52.41178 149 LYS B CA 1
ATOM 1287 C C . LYS B 2 156 ? -23.31644 -23.09650 11.67752 1.000 56.93929 149 LYS B C 1
ATOM 1288 O O . LYS B 2 156 ? -22.33621 -23.84387 11.58915 1.000 55.36287 149 LYS B O 1
ATOM 1294 N N . VAL B 2 157 ? -23.45520 -22.18567 12.63485 1.000 54.15381 150 VAL B N 1
ATOM 1295 C CA . VAL B 2 157 ? -22.50340 -22.02111 13.72605 1.000 53.40015 150 VAL B CA 1
ATOM 1296 C C . VAL B 2 157 ? -23.21310 -22.44126 15.00469 1.000 64.08185 150 VAL B C 1
ATOM 1297 O O . VAL B 2 157 ? -24.11142 -21.73812 15.48546 1.000 65.24031 150 VAL B O 1
ATOM 1301 N N . ASP B 2 158 ? -22.80692 -23.58480 15.55939 1.000 63.40895 151 ASP B N 1
ATOM 1302 C CA . ASP B 2 158 ? -23.51946 -24.21726 16.66969 1.000 64.30614 151 ASP B CA 1
ATOM 1303 C C . ASP B 2 158 ? -24.98416 -24.45104 16.29896 1.000 61.81692 151 ASP B C 1
ATOM 1304 O O . ASP B 2 158 ? -25.90042 -24.16075 17.07041 1.000 67.07791 151 ASP B O 1
ATOM 1309 N N . ASN B 2 159 ? -25.19159 -24.96946 15.08450 1.000 62.05722 152 ASN B N 1
ATOM 1310 C CA . ASN B 2 159 ? -26.51772 -25.28691 14.54759 1.000 62.20471 152 ASN B CA 1
ATOM 1311 C C . ASN B 2 159 ? -27.41591 -24.05376 14.44762 1.000 56.88609 152 ASN B C 1
ATOM 1312 O O . ASN B 2 159 ? -28.64388 -24.16465 14.46811 1.000 62.25093 152 ASN B O 1
ATOM 1317 N N . ALA B 2 160 ? -26.82068 -22.87248 14.31184 1.000 54.38463 153 ALA B N 1
ATOM 1318 C CA . ALA B 2 160 ? -27.56041 -21.62592 14.14609 1.000 58.34770 153 ALA B CA 1
ATOM 1319 C C . ALA B 2 160 ? -27.31124 -21.09160 12.74164 1.000 62.34084 153 ALA B C 1
ATOM 1320 O O . ALA B 2 160 ? -26.15913 -20.85999 12.35777 1.000 62.08471 153 ALA B O 1
ATOM 1322 N N . LEU B 2 161 ? -28.38782 -20.89940 11.98143 1.000 60.70460 154 LEU B N 1
ATOM 1323 C CA . LEU B 2 161 ? -28.26305 -20.49229 10.58729 1.000 63.11501 154 LEU B CA 1
ATOM 1324 C C . LEU B 2 161 ? -27.66652 -19.09438 10.48239 1.000 62.28650 154 LEU B C 1
ATOM 1325 O O . LEU B 2 161 ? -28.08400 -18.17246 11.18995 1.000 68.90423 154 LEU B O 1
ATOM 1330 N N . GLN B 2 162 ? -26.69519 -18.93908 9.58667 1.000 58.19893 155 GLN B N 1
ATOM 1331 C CA . GLN B 2 162 ? -25.99968 -17.67649 9.38597 1.000 58.55654 155 GLN B CA 1
ATOM 1332 C C . GLN B 2 162 ? -26.53605 -16.98148 8.14194 1.000 56.23279 155 GLN B C 1
ATOM 1333 O O . GLN B 2 162 ? -26.75568 -17.61837 7.10785 1.000 58.68150 155 GLN B O 1
ATOM 1339 N N . SER B 2 163 ? -26.74620 -15.67215 8.24679 1.000 55.18613 156 SER B N 1
ATOM 1340 C CA . SER B 2 163 ? -27.21627 -14.87742 7.12224 1.000 65.30117 156 SER B CA 1
ATOM 1341 C C . SER B 2 163 ? -26.55100 -13.51037 7.14691 1.000 66.65269 156 SER B C 1
ATOM 1342 O O . SER B 2 163 ? -26.44806 -12.88115 8.20392 1.000 61.66731 156 SER B O 1
ATOM 1345 N N . GLY B 2 164 ? -26.10047 -13.05739 5.97795 1.000 73.44356 157 GLY B N 1
ATOM 1346 C CA . GLY B 2 164 ? -25.53504 -11.73257 5.83797 1.000 74.54992 157 GLY B CA 1
ATOM 1347 C C . GLY B 2 164 ? -24.06891 -11.59991 6.18840 1.000 77.76274 157 GLY B C 1
ATOM 1348 O O . GLY B 2 164 ? -23.54044 -10.48156 6.14122 1.000 86.43577 157 GLY B O 1
ATOM 1349 N N . ASN B 2 165 ? -23.39217 -12.69290 6.54500 1.000 61.26411 158 ASN B N 1
ATOM 1350 C CA . ASN B 2 165 ? -21.97792 -12.65104 6.90311 1.000 59.26825 158 ASN B CA 1
ATOM 1351 C C . ASN B 2 165 ? -21.13327 -13.57863 6.03569 1.000 57.48042 158 ASN B C 1
ATOM 1352 O O . ASN B 2 165 ? -20.03595 -13.97180 6.44427 1.000 55.84912 158 ASN B O 1
ATOM 1357 N N . SER B 2 166 ? -21.61883 -13.93919 4.84882 1.000 54.44940 159 SER B N 1
ATOM 1358 C CA . SER B 2 166 ? -20.88578 -14.82144 3.95360 1.000 54.63983 159 SER B CA 1
ATOM 1359 C C . SER B 2 166 ? -21.04654 -14.34837 2.51585 1.000 58.14002 159 SER B C 1
ATOM 1360 O O . SER B 2 166 ? -22.08088 -13.79053 2.13898 1.000 57.92852 159 SER B O 1
ATOM 1363 N N . GLN B 2 167 ? -20.00524 -14.58257 1.71637 1.000 56.00755 160 GLN B N 1
ATOM 1364 C CA . GLN B 2 167 ? -20.01550 -14.29419 0.28992 1.000 58.09970 160 GLN B CA 1
ATOM 1365 C C . GLN B 2 167 ? -19.64883 -15.54766 -0.48936 1.000 54.80431 160 GLN B C 1
ATOM 1366 O O . GLN B 2 167 ? -18.89226 -16.39641 -0.01186 1.000 56.61743 160 GLN B O 1
ATOM 1372 N N . GLU B 2 168 ? -20.18524 -15.65004 -1.70110 1.000 50.25720 161 GLU B N 1
ATOM 1373 C CA . GLU B 2 168 ? -19.92864 -16.78053 -2.57825 1.000 49.75208 161 GLU B CA 1
ATOM 1374 C C . GLU B 2 168 ? -19.20343 -16.30392 -3.82751 1.000 44.13485 161 GLU B C 1
ATOM 1375 O O . GLU B 2 168 ? -19.34829 -15.15325 -4.25013 1.000 43.90679 161 GLU B O 1
ATOM 1381 N N . SER B 2 169 ? -18.42519 -17.20521 -4.41796 1.000 39.22253 162 SER B N 1
ATOM 1382 C CA . SER B 2 169 ? -17.79017 -16.96170 -5.70180 1.000 34.73929 162 SER B CA 1
ATOM 1383 C C . SER B 2 169 ? -17.90772 -18.23189 -6.53031 1.000 44.29670 162 SER B C 1
ATOM 1384 O O . SER B 2 169 ? -17.73839 -19.33669 -6.00723 1.000 39.81548 162 SER B O 1
ATOM 1387 N N . VAL B 2 170 ? -18.21537 -18.07376 -7.81621 1.000 41.00114 163 VAL B N 1
ATOM 1388 C CA . VAL B 2 170 ? -18.42263 -19.19523 -8.72536 1.000 37.21510 163 VAL B CA 1
ATOM 1389 C C . VAL B 2 170 ? -17.48220 -19.04832 -9.91414 1.000 39.12433 163 VAL B C 1
ATOM 1390 O O . VAL B 2 170 ? -17.42678 -17.98308 -10.54072 1.000 39.79982 163 VAL B O 1
ATOM 1394 N N . THR B 2 171 ? -16.73942 -20.11140 -10.21647 1.000 34.34039 164 THR B N 1
ATOM 1395 C CA . THR B 2 171 ? -15.87835 -20.10049 -11.38779 1.000 36.56493 164 THR B CA 1
ATOM 1396 C C . THR B 2 171 ? -16.71531 -20.14588 -12.66463 1.000 38.36271 164 THR B C 1
ATOM 1397 O O . THR B 2 171 ? -17.90162 -20.48805 -12.65523 1.000 37.77939 164 THR B O 1
ATOM 1401 N N . GLU B 2 172 ? -16.07984 -19.79445 -13.77811 1.000 38.15916 165 GLU B N 1
ATOM 1402 C CA . GLU B 2 172 ? -16.69935 -20.03256 -15.06968 1.000 38.74576 165 GLU B CA 1
ATOM 1403 C C . GLU B 2 172 ? -16.79520 -21.53810 -15.32143 1.000 36.63878 165 GLU B C 1
ATOM 1404 O O . GLU B 2 172 ? -16.21892 -22.35629 -14.59754 1.000 37.74333 165 GLU B O 1
ATOM 1406 N N . GLN B 2 173 ? -17.55130 -21.90699 -16.35123 1.000 39.07151 166 GLN B N 1
ATOM 1407 C CA . GLN B 2 173 ? -17.67365 -23.31577 -16.69430 1.000 37.23267 166 GLN B CA 1
ATOM 1408 C C . GLN B 2 173 ? -16.31689 -23.86363 -17.11419 1.000 39.54392 166 GLN B C 1
ATOM 1409 O O . GLN B 2 173 ? -15.53134 -23.18121 -17.77757 1.000 46.28785 166 GLN B O 1
ATOM 1415 N N . ASP B 2 174 ? -16.04196 -25.10448 -16.72712 1.000 38.21951 167 ASP B N 1
ATOM 1416 C CA . ASP B 2 174 ? -14.74490 -25.69460 -17.01981 1.000 41.36286 167 ASP B CA 1
ATOM 1417 C C . ASP B 2 174 ? -14.65416 -26.06818 -18.49341 1.000 43.05347 167 ASP B C 1
ATOM 1418 O O . ASP B 2 174 ? -15.62640 -26.52976 -19.09573 1.000 49.02123 167 ASP B O 1
ATOM 1423 N N . SER B 2 175 ? -13.46927 -25.88299 -19.07209 1.000 43.72557 168 SER B N 1
ATOM 1424 C CA . SER B 2 175 ? -13.27848 -26.13669 -20.49420 1.000 47.85046 168 SER B CA 1
ATOM 1425 C C . SER B 2 175 ? -13.08741 -27.61127 -20.82449 1.000 51.70089 168 SER B C 1
ATOM 1426 O O . SER B 2 175 ? -13.02105 -27.95672 -22.00920 1.000 47.38091 168 SER B O 1
ATOM 1429 N N . LYS B 2 176 ? -12.99407 -28.48256 -19.82150 1.000 50.11327 169 LYS B N 1
ATOM 1430 C CA . LYS B 2 176 ? -12.79856 -29.90934 -20.04076 1.000 45.97083 169 LYS B CA 1
ATOM 1431 C C . LYS B 2 176 ? -14.02406 -30.73703 -19.68352 1.000 48.07194 169 LYS B C 1
ATOM 1432 O O . LYS B 2 176 ? -14.50016 -31.51881 -20.51173 1.000 55.15483 169 LYS B O 1
ATOM 1438 N N . ASP B 2 177 ? -14.54630 -30.60311 -18.46442 1.000 46.00856 170 ASP B N 1
ATOM 1439 C CA . ASP B 2 177 ? -15.71095 -31.37017 -18.03973 1.000 46.29228 170 ASP B CA 1
ATOM 1440 C C . ASP B 2 177 ? -16.97062 -30.52850 -17.88209 1.000 43.81179 170 ASP B C 1
ATOM 1441 O O . ASP B 2 177 ? -18.00050 -31.06245 -17.46118 1.000 44.48943 170 ASP B O 1
ATOM 1446 N N . SER B 2 178 ? -16.91217 -29.23197 -18.19329 1.000 46.88501 171 SER B N 1
ATOM 1447 C CA . SER B 2 178 ? -18.08630 -28.35428 -18.22425 1.000 43.49760 171 SER B CA 1
ATOM 1448 C C . SER B 2 178 ? -18.75679 -28.22333 -16.85701 1.000 42.26856 171 SER B C 1
ATOM 1449 O O . SER B 2 178 ? -19.97284 -28.03598 -16.76995 1.000 40.62105 171 SER B O 1
ATOM 1452 N N . THR B 2 179 ? -17.98399 -28.28730 -15.77759 1.000 44.84402 172 THR B N 1
ATOM 1453 C CA . THR B 2 179 ? -18.54169 -28.17295 -14.43766 1.000 44.29763 172 THR B CA 1
ATOM 1454 C C . THR B 2 179 ? -18.26434 -26.79065 -13.85455 1.000 36.24557 172 THR B C 1
ATOM 1455 O O . THR B 2 179 ? -17.53068 -25.97896 -14.42301 1.000 35.15047 172 THR B O 1
ATOM 1459 N N . TYR B 2 180 ? -18.88724 -26.52590 -12.70882 1.000 33.92902 173 TYR B N 1
ATOM 1460 C CA . TYR B 2 180 ? -18.70128 -25.29048 -11.96562 1.000 34.44073 173 TYR B CA 1
ATOM 1461 C C . TYR B 2 180 ? -18.10133 -25.60018 -10.59873 1.000 37.58147 173 TYR B C 1
ATOM 1462 O O . TYR B 2 180 ? -18.21749 -26.71588 -10.08473 1.000 41.38756 173 TYR B O 1
ATOM 1471 N N . SER B 2 181 ? -17.45609 -24.59643 -10.00841 1.000 33.75751 174 SER B N 1
ATOM 1472 C CA . SER B 2 181 ? -16.95596 -24.69377 -8.64518 1.000 32.63852 174 SER B CA 1
ATOM 1473 C C . SER B 2 181 ? -17.30620 -23.41692 -7.89660 1.000 37.70328 174 SER B C 1
ATOM 1474 O O . SER B 2 181 ? -17.35458 -22.32997 -8.47984 1.000 34.34209 174 SER B O 1
ATOM 1477 N N . LEU B 2 182 ? -17.55288 -23.56173 -6.59551 1.000 37.75883 175 LEU B N 1
ATOM 1478 C CA . LEU B 2 182 ? -18.02000 -22.47063 -5.75345 1.000 38.55418 175 LEU B CA 1
ATOM 1479 C C . LEU B 2 182 ? -17.20954 -22.42851 -4.46518 1.000 39.57161 175 LEU B C 1
ATOM 1480 O O . LEU B 2 182 ? -16.84353 -23.47334 -3.91863 1.000 36.89345 175 LEU B O 1
ATOM 1485 N N . SER B 2 183 ? -16.91342 -21.21605 -3.99456 1.000 36.42013 176 SER B N 1
ATOM 1486 C CA . SER B 2 183 ? -16.24337 -21.01012 -2.71407 1.000 40.43654 176 SER B CA 1
ATOM 1487 C C . SER B 2 183 ? -17.05680 -20.01622 -1.89981 1.000 49.45282 176 SER B C 1
ATOM 1488 O O . SER B 2 183 ? -17.32971 -18.90413 -2.36632 1.000 43.48973 176 SER B O 1
ATOM 1491 N N . SER B 2 184 ? -17.43370 -20.41286 -0.68620 1.000 47.44454 177 SER B N 1
ATOM 1492 C CA . SER B 2 184 ? -18.18339 -19.56422 0.22950 1.000 42.38440 177 SER B CA 1
ATOM 1493 C C . SER B 2 184 ? -17.30901 -19.22673 1.42841 1.000 48.14915 177 SER B C 1
ATOM 1494 O O . SER B 2 184 ? -16.74748 -20.12467 2.06443 1.000 45.59293 177 SER B O 1
ATOM 1497 N N . THR B 2 185 ? -17.19778 -17.93600 1.73425 1.000 52.99985 178 THR B N 1
ATOM 1498 C CA . THR B 2 185 ? -16.34064 -17.44576 2.80835 1.000 43.17467 178 THR B CA 1
ATOM 1499 C C . THR B 2 185 ? -17.20728 -16.82860 3.89878 1.000 48.96577 178 THR B C 1
ATOM 1500 O O . THR B 2 185 ? -17.84957 -15.79553 3.68073 1.000 52.07602 178 THR B O 1
ATOM 1504 N N . LEU B 2 186 ? -17.20444 -17.45251 5.07311 1.000 45.19773 179 LEU B N 1
ATOM 1505 C CA . LEU B 2 186 ? -17.87181 -16.91639 6.25149 1.000 46.33706 179 LEU B CA 1
ATOM 1506 C C . LEU B 2 186 ? -16.85113 -16.12068 7.05591 1.000 46.98639 179 LEU B C 1
ATOM 1507 O O . LEU B 2 186 ? -15.86286 -16.68315 7.54118 1.000 48.53697 179 LEU B O 1
ATOM 1512 N N . THR B 2 187 ? -17.07878 -14.81782 7.18673 1.000 44.38105 180 THR B N 1
ATOM 1513 C CA . THR B 2 187 ? -16.14427 -13.92551 7.86091 1.000 50.23722 180 THR B CA 1
ATOM 1514 C C . THR B 2 187 ? -16.73015 -13.50089 9.20034 1.000 53.90337 180 THR B C 1
ATOM 1515 O O . THR B 2 187 ? -17.85026 -12.98176 9.25822 1.000 56.67328 180 THR B O 1
ATOM 1519 N N . LEU B 2 188 ? -15.97280 -13.73336 10.27031 1.000 53.06316 181 LEU B N 1
ATOM 1520 C CA . LEU B 2 188 ? -16.35180 -13.32261 11.61279 1.000 55.60089 181 LEU B CA 1
ATOM 1521 C C . LEU B 2 188 ? -15.14763 -12.70067 12.30134 1.000 51.25242 181 LEU B C 1
ATOM 1522 O O . LEU B 2 188 ? -13.99879 -12.92847 11.91520 1.000 55.16933 181 LEU B O 1
ATOM 1527 N N . SER B 2 189 ? -15.42447 -11.90808 13.33097 1.000 51.21233 182 SER B N 1
ATOM 1528 C CA . SER B 2 189 ? -14.35677 -11.37855 14.16100 1.000 55.71154 182 SER B CA 1
ATOM 1529 C C . SER B 2 189 ? -13.69184 -12.50377 14.94780 1.000 58.80176 182 SER B C 1
ATOM 1530 O O . SER B 2 189 ? -14.27137 -13.56959 15.17205 1.000 54.11837 182 SER B O 1
ATOM 1533 N N . LYS B 2 190 ? -12.44527 -12.25895 15.35598 1.000 58.29553 183 LYS B N 1
ATOM 1534 C CA . LYS B 2 190 ? -11.75075 -13.22382 16.19980 1.000 55.22455 183 LYS B CA 1
ATOM 1535 C C . LYS B 2 190 ? -12.50629 -13.46168 17.50132 1.000 62.58149 183 LYS B C 1
ATOM 1536 O O . LYS B 2 190 ? -12.51559 -14.58480 18.02025 1.000 56.48590 183 LYS B O 1
ATOM 1542 N N . ALA B 2 191 ? -13.15239 -12.42137 18.03455 1.000 63.11451 184 ALA B N 1
ATOM 1543 C CA . ALA B 2 191 ? -13.94990 -12.57601 19.24663 1.000 56.50334 184 ALA B CA 1
ATOM 1544 C C . ALA B 2 191 ? -15.14331 -13.49429 19.00832 1.000 61.54884 184 ALA B C 1
ATOM 1545 O O . ALA B 2 191 ? -15.40054 -14.41330 19.79477 1.000 68.78707 184 ALA B O 1
ATOM 1547 N N . ASP B 2 192 ? -15.88973 -13.26017 17.92499 1.000 59.63555 185 ASP B N 1
ATOM 1548 C CA . ASP B 2 192 ? -17.02817 -14.12364 17.62903 1.000 59.53253 185 ASP B CA 1
ATOM 1549 C C . ASP B 2 192 ? -16.58670 -15.53945 17.29196 1.000 57.55544 185 ASP B C 1
ATOM 1550 O O . ASP B 2 192 ? -17.28563 -16.50030 17.63102 1.000 65.62016 185 ASP B O 1
ATOM 1555 N N . TYR B 2 193 ? -15.43348 -15.69270 16.63983 1.000 59.96129 186 TYR B N 1
ATOM 1556 C CA . TYR B 2 193 ? -14.97740 -17.02884 16.27678 1.000 56.06485 186 TYR B CA 1
ATOM 1557 C C . TYR B 2 193 ? -14.61751 -17.84396 17.51206 1.000 59.49672 186 TYR B C 1
ATOM 1558 O O . TYR B 2 193 ? -14.93640 -19.03601 17.58996 1.000 63.83779 186 TYR B O 1
ATOM 1567 N N . GLU B 2 194 ? -13.96896 -17.21847 18.49369 1.000 60.96214 187 GLU B N 1
ATOM 1568 C CA . GLU B 2 194 ? -13.61038 -17.91078 19.72489 1.000 64.55401 187 GLU B CA 1
ATOM 1569 C C . GLU B 2 194 ? -14.79596 -18.11778 20.65936 1.000 64.72307 187 GLU B C 1
ATOM 1570 O O . GLU B 2 194 ? -14.67835 -18.88269 21.62314 1.000 62.19053 187 GLU B O 1
ATOM 1576 N N . LYS B 2 195 ? -15.92395 -17.45305 20.40406 1.000 67.26662 188 LYS B N 1
ATOM 1577 C CA . LYS B 2 195 ? -17.10944 -17.59870 21.23886 1.000 62.38189 188 LYS B CA 1
ATOM 1578 C C . LYS B 2 195 ? -17.88998 -18.87716 20.94631 1.000 59.84027 188 LYS B C 1
ATOM 1579 O O . LYS B 2 195 ? -18.69351 -19.30045 21.78452 1.000 63.14856 188 LYS B O 1
ATOM 1585 N N . HIS B 2 196 ? -17.66550 -19.50972 19.79725 1.000 60.00837 189 HIS B N 1
ATOM 1586 C CA . HIS B 2 196 ? -18.41361 -20.69263 19.39567 1.000 59.47438 189 HIS B CA 1
ATOM 1587 C C . HIS B 2 196 ? -17.47510 -21.86811 19.15200 1.000 63.92596 189 HIS B C 1
ATOM 1588 O O . HIS B 2 196 ? -16.24941 -21.72893 19.12966 1.000 65.58298 189 HIS B O 1
ATOM 1595 N N . LYS B 2 197 ? -18.08090 -23.03905 18.95624 1.000 63.63709 190 LYS B N 1
ATOM 1596 C CA . LYS B 2 197 ? -17.36689 -24.30831 18.88126 1.000 60.67495 190 LYS B CA 1
ATOM 1597 C C . LYS B 2 197 ? -17.51878 -25.00368 17.53806 1.000 54.91298 190 LYS B C 1
ATOM 1598 O O . LYS B 2 197 ? -16.51164 -25.35467 16.91159 1.000 55.50408 190 LYS B O 1
ATOM 1604 N N . VAL B 2 198 ? -18.74768 -25.21579 17.07277 1.000 54.78835 191 VAL B N 1
ATOM 1605 C CA . VAL B 2 198 ? -19.01311 -26.03574 15.89541 1.000 56.15069 191 VAL B CA 1
ATOM 1606 C C . VAL B 2 198 ? -19.29106 -25.13428 14.70214 1.000 59.85139 191 VAL B C 1
ATOM 1607 O O . VAL B 2 198 ? -20.11485 -24.21381 14.78380 1.000 60.68382 191 VAL B O 1
ATOM 1611 N N . TYR B 2 199 ? -18.61163 -25.40773 13.58993 1.000 52.93072 192 TYR B N 1
ATOM 1612 C CA . TYR B 2 199 ? -18.77873 -24.66495 12.34931 1.000 44.65395 192 TYR B CA 1
ATOM 1613 C C . TYR B 2 199 ? -19.049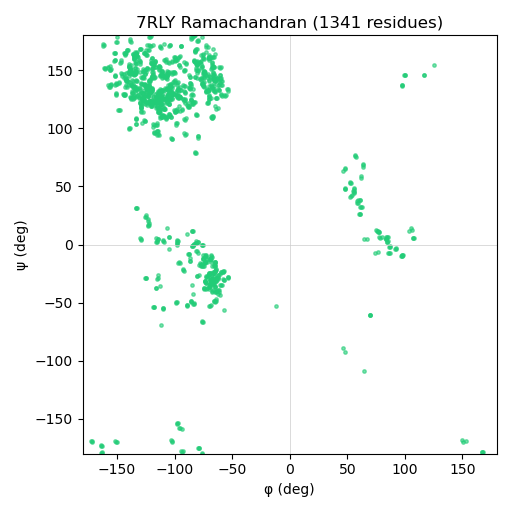93 -25.65280 11.22771 1.000 47.25734 192 TYR B C 1
ATOM 1614 O O . TYR B 2 199 ? -18.28299 -26.60177 11.04085 1.000 48.31481 192 TYR B O 1
ATOM 1623 N N . ALA B 2 200 ? -20.13152 -25.43135 10.48299 1.000 44.78998 193 ALA B N 1
ATOM 1624 C CA . ALA B 2 200 ? -20.51944 -26.35694 9.43023 1.000 44.30509 193 ALA B CA 1
ATOM 1625 C C . ALA B 2 200 ? -21.14707 -25.59273 8.27470 1.000 51.60664 193 ALA B C 1
ATOM 1626 O O . ALA B 2 200 ? -21.84304 -24.59319 8.47582 1.000 49.88772 193 ALA B O 1
ATOM 1628 N N . CYS B 2 201 ? -20.90021 -26.07843 7.05972 1.000 44.13348 194 CYS B N 1
ATOM 1629 C CA . CYS B 2 201 ? -21.61590 -25.62094 5.87789 1.000 51.17092 194 CYS B CA 1
ATOM 1630 C C . CYS B 2 201 ? -22.42947 -26.77917 5.32058 1.000 54.90679 194 CYS B C 1
ATOM 1631 O O . CYS B 2 201 ? -21.90647 -27.88514 5.14301 1.000 47.85018 194 CYS B O 1
ATOM 1634 N N . GLU B 2 202 ? -23.70788 -26.52148 5.06290 1.000 51.53043 195 GLU B N 1
ATOM 1635 C CA . GLU B 2 202 ? -24.62953 -27.50285 4.51141 1.000 51.61565 195 GLU B CA 1
ATOM 1636 C C . GLU B 2 202 ? -24.89041 -27.16500 3.05130 1.000 52.75034 195 GLU B C 1
ATOM 1637 O O . GLU B 2 202 ? -25.30416 -26.04443 2.73594 1.000 53.90548 195 GLU B O 1
ATOM 1643 N N . VAL B 2 203 ? -24.65465 -28.13123 2.16810 1.000 51.83233 196 VAL B N 1
ATOM 1644 C CA . VAL B 2 203 ? -24.73673 -27.92986 0.72583 1.000 49.42895 196 VAL B CA 1
ATOM 1645 C C . VAL B 2 203 ? -25.93936 -28.69467 0.19109 1.000 50.10131 196 VAL B C 1
ATOM 1646 O O . VAL B 2 203 ? -26.07343 -29.90029 0.43314 1.000 53.83142 196 VAL B O 1
ATOM 1650 N N . THR B 2 204 ? -26.80989 -27.99511 -0.53607 1.000 53.30621 197 THR B N 1
ATOM 1651 C CA . THR B 2 204 ? -27.94503 -28.60066 -1.22219 1.000 53.25068 197 THR B CA 1
ATOM 1652 C C . THR B 2 204 ? -27.76025 -28.43121 -2.72236 1.000 51.27700 197 THR B C 1
ATOM 1653 O O . THR B 2 204 ? -27.59777 -27.30714 -3.21070 1.000 49.35708 197 THR B O 1
ATOM 1657 N N . HIS B 2 205 ? -27.80967 -29.54442 -3.44887 1.000 48.77516 198 HIS B N 1
ATOM 1658 C CA . HIS B 2 205 ? -27.57121 -29.53631 -4.88257 1.000 42.33631 198 HIS B CA 1
ATOM 1659 C C . HIS B 2 205 ? -28.34628 -30.68063 -5.51357 1.000 42.42606 198 HIS B C 1
ATOM 1660 O O . HIS B 2 205 ? -28.70586 -31.65458 -4.84745 1.000 48.09133 198 HIS B O 1
ATOM 1667 N N . GLN B 2 206 ? -28.59083 -30.55413 -6.81910 1.000 42.11421 199 GLN B N 1
ATOM 1668 C CA . GLN B 2 206 ? -29.40330 -31.54328 -7.51639 1.000 44.34375 199 GLN B CA 1
ATOM 1669 C C . GLN B 2 206 ? -28.71804 -32.90352 -7.57849 1.000 45.75925 199 GLN B C 1
ATOM 1670 O O . GLN B 2 206 ? -29.39739 -33.93670 -7.58951 1.000 46.99824 199 GLN B O 1
ATOM 1676 N N . GLY B 2 207 ? -27.38584 -32.93059 -7.61944 1.000 42.97307 200 GLY B N 1
ATOM 1677 C CA . GLY B 2 207 ? -26.67379 -34.19675 -7.61223 1.000 43.50076 200 GLY B CA 1
ATOM 1678 C C . GLY B 2 207 ? -26.69620 -34.91282 -6.28023 1.000 45.25628 200 GLY B C 1
ATOM 1679 O O . GLY B 2 207 ? -26.36429 -36.10223 -6.22665 1.000 45.92614 200 GLY B O 1
ATOM 1680 N N . LEU B 2 208 ? -27.07365 -34.21840 -5.21286 1.000 47.31472 201 LEU B N 1
ATOM 1681 C CA . LEU B 2 208 ? -27.13221 -34.78774 -3.87609 1.000 55.25335 201 LEU B CA 1
ATOM 1682 C C . LEU B 2 208 ? -28.55950 -35.22713 -3.57487 1.000 52.09821 201 LEU B C 1
ATOM 1683 O O . LEU B 2 208 ? -29.49654 -34.43010 -3.69523 1.000 48.29482 201 LEU B O 1
ATOM 1688 N N . SER B 2 209 ? -28.72291 -36.49564 -3.18873 1.000 50.38653 202 SER B N 1
ATOM 1689 C CA . SER B 2 209 ? -30.04464 -36.97239 -2.79295 1.000 58.80534 202 SER B CA 1
ATOM 1690 C C . SER B 2 209 ? -30.49497 -36.33563 -1.48562 1.000 56.94693 202 SER B C 1
ATOM 1691 O O . SER B 2 209 ? -31.69405 -36.11020 -1.28666 1.000 57.08543 202 SER B O 1
ATOM 1694 N N . SER B 2 210 ? -29.55701 -36.05408 -0.58754 1.000 56.05652 203 SER B N 1
ATOM 1695 C CA . SER B 2 210 ? -29.81002 -35.37912 0.67491 1.000 62.02621 203 SER B CA 1
ATOM 1696 C C . SER B 2 210 ? -28.68928 -34.38158 0.92146 1.000 52.94277 203 SER B C 1
ATOM 1697 O O . SER B 2 210 ? -27.56241 -34.58724 0.45508 1.000 54.53455 203 SER B O 1
ATOM 1700 N N . PRO B 2 211 ? -28.96807 -33.28947 1.63482 1.000 56.19270 204 PRO B N 1
ATOM 1701 C CA . PRO B 2 211 ? -27.93864 -32.26282 1.84572 1.000 58.60999 204 PRO B CA 1
ATOM 1702 C C . PRO B 2 211 ? -26.70921 -32.81218 2.55544 1.000 54.47226 204 PRO B C 1
ATOM 1703 O O . PRO B 2 211 ? -26.81075 -33.58326 3.51137 1.000 56.84623 204 PRO B O 1
ATOM 1707 N N . VAL B 2 212 ? -25.53582 -32.40245 2.06827 1.000 52.61755 205 VAL B N 1
ATOM 1708 C CA . VAL B 2 212 ? -24.25034 -32.82338 2.61485 1.000 54.77347 205 VAL B CA 1
ATOM 1709 C C . VAL B 2 212 ? -23.75259 -31.74167 3.56098 1.000 55.75089 205 VAL B C 1
ATOM 1710 O O . VAL B 2 212 ? -23.82196 -30.54614 3.24706 1.000 50.52463 205 VAL B O 1
ATOM 1714 N N . THR B 2 213 ? -23.22556 -32.15798 4.71217 1.000 61.94942 206 THR B N 1
ATOM 1715 C CA . THR B 2 213 ? -22.73666 -31.23440 5.72959 1.000 60.76972 206 THR B CA 1
ATOM 1716 C C . THR B 2 213 ? -21.30536 -31.59561 6.09196 1.000 52.96464 206 THR B C 1
ATOM 1717 O O . THR B 2 213 ? -21.02935 -32.73596 6.47906 1.000 56.58973 206 THR B O 1
ATOM 1721 N N . LYS B 2 214 ? -20.40386 -30.62590 5.96700 1.000 53.07625 207 LYS B N 1
ATOM 1722 C CA . LYS B 2 214 ? -19.02554 -30.74880 6.42165 1.000 52.19834 207 LYS B CA 1
ATOM 1723 C C . LYS B 2 214 ? -18.81253 -29.79512 7.58974 1.000 50.19305 207 LYS B C 1
ATOM 1724 O O . LYS B 2 214 ? -19.22095 -28.63103 7.52463 1.000 47.76826 207 LYS B O 1
ATOM 1730 N N . SER B 2 215 ? -18.18474 -30.28762 8.65700 1.000 50.61116 208 SER B N 1
ATOM 1731 C CA . SER B 2 215 ? -18.05456 -29.52209 9.88857 1.000 45.32846 208 SER B CA 1
ATOM 1732 C C . SER B 2 215 ? -16.67703 -29.73899 10.49920 1.000 49.39674 208 SER B C 1
ATOM 1733 O O . SER B 2 215 ? -15.92396 -30.62965 10.09718 1.000 55.89981 208 SER B O 1
ATOM 1736 N N . PHE B 2 216 ? -16.34932 -28.89064 11.47320 1.000 47.27167 209 PHE B N 1
ATOM 1737 C CA . PHE B 2 216 ? -15.14672 -29.04247 12.28164 1.000 54.53214 209 PHE B CA 1
ATOM 1738 C C . PHE B 2 216 ? -15.35970 -28.32786 13.60813 1.000 54.82684 209 PHE B C 1
ATOM 1739 O O . PHE B 2 216 ? -16.10651 -27.34866 13.68465 1.000 56.91108 209 PHE B O 1
ATOM 1747 N N . ASN B 2 217 ? -14.70140 -28.83002 14.65038 1.000 57.66471 210 ASN B N 1
ATOM 1748 C CA . ASN B 2 217 ? -14.72477 -28.20327 15.96621 1.000 58.71159 210 ASN B CA 1
ATOM 1749 C C . ASN B 2 217 ? -13.50972 -27.30204 16.13181 1.000 61.29306 210 ASN B C 1
ATOM 1750 O O . ASN B 2 217 ? -12.38469 -27.70382 15.81517 1.000 64.21006 210 ASN B O 1
ATOM 1755 N N . ARG B 2 218 ? -13.74475 -26.08612 16.62107 1.000 58.48038 211 ARG B N 1
ATOM 1756 C CA . ARG B 2 218 ? -12.66466 -25.13916 16.86012 1.000 57.74081 211 ARG B CA 1
ATOM 1757 C C . ARG B 2 218 ? -11.73665 -25.67255 17.94365 1.000 65.78120 211 ARG B C 1
ATOM 1758 O O . ARG B 2 218 ? -12.16383 -25.90582 19.07841 1.000 67.10348 211 ARG B O 1
ATOM 1766 N N . GLY B 2 219 ? -10.47221 -25.88520 17.59229 1.000 72.41840 212 GLY B N 1
ATOM 1767 C CA . GLY B 2 219 ? -9.49399 -26.37987 18.53724 1.000 83.45085 212 GLY B CA 1
ATOM 1768 C C . GLY B 2 219 ? -9.08143 -27.83022 18.38112 1.000 88.43796 212 GLY B C 1
ATOM 1769 O O . GLY B 2 219 ? -8.46222 -28.37739 19.30065 1.000 93.84948 212 GLY B O 1
ATOM 1770 N N . GLU B 2 220 ? -9.39450 -28.46872 17.25938 1.000 81.46509 213 GLU B N 1
ATOM 1771 C CA . GLU B 2 220 ? -8.99484 -29.85405 17.03446 1.000 78.13507 213 GLU B CA 1
ATOM 1772 C C . GLU B 2 220 ? -8.08990 -29.97128 15.81062 1.000 83.06294 213 GLU B C 1
ATOM 1773 O O . GLU B 2 220 ? -7.35188 -30.94495 15.66310 1.000 84.31151 213 GLU B O 1
ATOM 1779 N N . GLN C 3 3 ? 3.50340 -12.59560 -29.47683 1.000 51.69159 3 GLN A N 1
ATOM 1780 C CA . GLN C 3 3 ? 3.84247 -11.63203 -30.51999 1.000 44.50010 3 GLN A CA 1
ATOM 1781 C C . GLN C 3 3 ? 3.55333 -10.19157 -30.08782 1.000 36.41996 3 GLN A C 1
ATOM 1782 O O . GLN C 3 3 ? 4.20791 -9.26466 -30.55358 1.000 46.00914 3 GLN A O 1
ATOM 1784 N N . LEU C 3 4 ? 2.56429 -10.00381 -29.21299 1.000 40.71789 4 LEU A N 1
ATOM 1785 C CA . LEU C 3 4 ? 2.22996 -8.69160 -28.66668 1.000 44.57116 4 LEU A CA 1
ATOM 1786 C C . LEU C 3 4 ? 2.19830 -8.75983 -27.14455 1.000 47.05518 4 LEU A C 1
ATOM 1787 O O . LEU C 3 4 ? 1.48152 -9.58852 -26.57308 1.000 45.63925 4 LEU A O 1
ATOM 1792 N N . GLN C 3 5 ? 2.96445 -7.88474 -26.49223 1.000 39.88733 5 GLN A N 1
ATOM 1793 C CA . GLN C 3 5 ? 3.08127 -7.85674 -25.03691 1.000 39.87579 5 GLN A CA 1
ATOM 1794 C C . GLN C 3 5 ? 2.63593 -6.49599 -24.51593 1.000 41.50897 5 GLN A C 1
ATOM 1795 O O . GLN C 3 5 ? 3.23607 -5.47212 -24.85917 1.000 41.40394 5 GLN A O 1
ATOM 1801 N N . GLN C 3 6 ? 1.60090 -6.48721 -23.67736 1.000 40.55818 6 GLN A N 1
ATOM 1802 C CA . GLN C 3 6 ? 1.02845 -5.25853 -23.14410 1.000 33.97435 6 GLN A CA 1
ATOM 1803 C C . GLN C 3 6 ? 1.53712 -4.97882 -21.73465 1.000 33.80409 6 GLN A C 1
ATOM 1804 O O . GLN C 3 6 ? 2.00555 -5.87199 -21.02579 1.000 32.22466 6 GLN A O 1
ATOM 1810 N N . SER C 3 7 ? 1.43645 -3.71242 -21.33585 1.000 32.86959 7 SER A N 1
ATOM 1811 C CA . SER C 3 7 ? 1.90171 -3.29646 -20.02243 1.000 31.68238 7 SER A CA 1
ATOM 1812 C C . SER C 3 7 ? 0.96498 -3.80862 -18.92717 1.000 33.11576 7 SER A C 1
ATOM 1813 O O . SER C 3 7 ? -0.11616 -4.34832 -19.18454 1.000 36.83142 7 SER A O 1
ATOM 1816 N N . GLY C 3 8 ? 1.40257 -3.63523 -17.68213 1.000 28.23516 8 GLY A N 1
ATOM 1817 C CA . GLY C 3 8 ? 0.68291 -4.16218 -16.54901 1.000 28.56260 8 GLY A CA 1
ATOM 1818 C C . GLY C 3 8 ? -0.54395 -3.34638 -16.20820 1.000 36.47391 8 GLY A C 1
ATOM 1819 O O . GLY C 3 8 ? -0.87686 -2.34273 -16.85535 1.000 41.47017 8 GLY A O 1
ATOM 1820 N N . PRO C 3 9 ? -1.24655 -3.78673 -15.16653 1.000 38.39566 9 PRO A N 1
ATOM 1821 C CA . PRO C 3 9 ? -2.47383 -3.09699 -14.75714 1.000 36.50551 9 PRO A CA 1
ATOM 1822 C C . PRO C 3 9 ? -2.18719 -1.71057 -14.20240 1.000 39.00561 9 PRO A C 1
ATOM 1823 O O . PRO C 3 9 ? -1.11465 -1.44060 -13.65732 1.000 40.22897 9 PRO A O 1
ATOM 1827 N N . GLU C 3 10 ? -3.17555 -0.82783 -14.34123 1.000 38.43318 10 GLU A N 1
ATOM 1828 C CA . GLU C 3 10 ? -3.04150 0.57398 -13.97244 1.000 41.45989 10 GLU A CA 1
ATOM 1829 C C . GLU C 3 10 ? -4.14550 0.97909 -13.00805 1.000 41.71775 10 GLU A C 1
ATOM 1830 O O . GLU C 3 10 ? -5.30713 0.60174 -13.18629 1.000 45.30979 10 GLU A O 1
ATOM 1836 N N . LEU C 3 11 ? -3.77400 1.74153 -11.98279 1.000 42.62818 11 LEU A N 1
ATOM 1837 C CA . LEU C 3 11 ? -4.72318 2.43915 -11.12327 1.000 40.97695 11 LEU A CA 1
ATOM 1838 C C . LEU C 3 11 ? -4.53000 3.93208 -11.35368 1.000 39.86243 11 LEU A C 1
ATOM 1839 O O . LEU C 3 11 ? -3.46003 4.47393 -11.05640 1.000 39.80569 11 LEU A O 1
ATOM 1844 N N . VAL C 3 12 ? -5.55541 4.58816 -11.89118 1.000 36.44746 12 VAL A N 1
ATOM 1845 C CA . VAL C 3 12 ? -5.46092 5.96810 -12.35279 1.000 42.08564 12 VAL A CA 1
ATOM 1846 C C . VAL C 3 12 ? -6.45155 6.82953 -11.58310 1.000 40.40719 12 VAL A C 1
ATOM 1847 O O . VAL C 3 12 ? -7.61922 6.45883 -11.42010 1.000 40.99383 12 VAL A O 1
ATOM 1851 N N . LYS C 3 13 ? -5.98964 7.99335 -11.14025 1.000 37.49759 13 LYS A N 1
ATOM 1852 C CA . LYS C 3 13 ? -6.87033 8.92825 -10.46077 1.000 41.37859 13 LYS A CA 1
ATOM 1853 C C . LYS C 3 13 ? -7.85882 9.52282 -11.46120 1.000 43.83788 13 LYS A C 1
ATOM 1854 O O . LYS C 3 13 ? -7.50921 9.73845 -12.62678 1.000 43.18104 13 LYS A O 1
ATOM 1860 N N . PRO C 3 14 ? -9.09666 9.78713 -11.04857 1.000 43.85686 14 PRO A N 1
ATOM 1861 C CA . PRO C 3 14 ? -10.04156 10.43331 -11.96458 1.000 43.79280 14 PRO A CA 1
ATOM 1862 C C . PRO C 3 14 ? -9.53701 11.81241 -12.36227 1.000 43.93078 14 PRO A C 1
ATOM 1863 O O . PRO C 3 14 ? -9.03074 12.57233 -11.53429 1.000 43.99802 14 PRO A O 1
ATOM 1867 N N . GLY C 3 15 ? -9.66879 12.12697 -13.64952 1.000 47.72992 15 GLY A N 1
ATOM 1868 C CA . GLY C 3 15 ? -9.15657 13.36604 -14.19216 1.000 48.57600 15 GLY A CA 1
ATOM 1869 C C . GLY C 3 15 ? -7.70073 13.33063 -14.60705 1.000 48.43286 15 GLY A C 1
ATOM 1870 O O . GLY C 3 15 ? -7.22275 14.29617 -15.21570 1.000 47.00395 15 GLY A O 1
ATOM 1871 N N . ALA C 3 16 ? -6.98436 12.25010 -14.30940 1.000 54.23156 16 ALA A N 1
ATOM 1872 C CA . ALA C 3 16 ? -5.58384 12.12299 -14.67146 1.000 54.72767 16 ALA A CA 1
ATOM 1873 C C . ALA C 3 16 ? -5.46243 11.41430 -16.01812 1.000 47.76341 16 ALA A C 1
ATOM 1874 O O . ALA C 3 16 ? -6.45768 11.09483 -16.67046 1.000 55.00345 16 ALA A O 1
ATOM 1876 N N . SER C 3 17 ? -4.22683 11.17770 -16.45021 1.000 45.04006 17 SER A N 1
ATOM 1877 C CA . SER C 3 17 ? -3.95552 10.49926 -17.70676 1.000 43.02132 17 SER A CA 1
ATOM 1878 C C . SER C 3 17 ? -3.16221 9.22561 -17.45416 1.000 43.77983 17 SER A C 1
ATOM 1879 O O . SER C 3 17 ? -2.45283 9.09285 -16.45282 1.000 50.80209 17 SER A O 1
ATOM 1882 N N . VAL C 3 18 ? -3.28858 8.28635 -18.38756 1.000 45.02050 18 VAL A N 1
ATOM 1883 C CA . VAL C 3 18 ? -2.54429 7.03664 -18.34380 1.000 41.70656 18 VAL A CA 1
ATOM 1884 C C . VAL C 3 18 ? -2.08712 6.70207 -19.75672 1.000 40.31788 18 VAL A C 1
ATOM 1885 O O . VAL C 3 18 ? -2.78367 6.97648 -20.73852 1.000 41.04618 18 VAL A O 1
ATOM 1889 N N . LYS C 3 19 ? -0.90231 6.10333 -19.85368 1.000 37.79114 19 LYS A N 1
ATOM 1890 C CA . LYS C 3 19 ? -0.32842 5.69375 -21.12850 1.000 36.32264 19 LYS A CA 1
ATOM 1891 C C . LYS C 3 19 ? 0.08879 4.23725 -21.00801 1.000 43.35196 19 LYS A C 1
ATOM 1892 O O . LYS C 3 19 ? 0.94709 3.90094 -20.18439 1.000 43.90055 19 LYS A O 1
ATOM 1898 N N . ILE C 3 20 ? -0.51844 3.37775 -21.82050 1.000 39.87713 20 ILE A N 1
ATOM 1899 C CA . ILE C 3 20 ? -0.23631 1.94903 -21.79725 1.000 38.00535 20 ILE A CA 1
ATOM 1900 C C . ILE C 3 20 ? 0.44396 1.57490 -23.10417 1.000 41.08260 20 ILE A C 1
ATOM 1901 O O . ILE C 3 20 ? 0.25337 2.22549 -24.13832 1.000 46.83341 20 ILE A O 1
ATOM 1906 N N . SER C 3 21 ? 1.24567 0.51669 -23.05233 1.000 39.45666 21 SER A N 1
ATOM 1907 C CA . SER C 3 21 ? 2.11913 0.14630 -24.15150 1.000 35.78312 21 SER A CA 1
ATOM 1908 C C . SER C 3 21 ? 1.77892 -1.24338 -24.67119 1.000 36.50217 21 SER A C 1
ATOM 1909 O O . SER C 3 21 ? 1.14487 -2.05401 -23.99068 1.000 40.36609 21 SER A O 1
ATOM 1912 N N . CYS C 3 22 ? 2.21741 -1.50165 -25.90130 1.000 40.50459 22 CYS A N 1
ATOM 1913 C CA . CYS C 3 22 ? 2.02645 -2.78786 -26.57124 1.000 39.17354 22 CYS A CA 1
ATOM 1914 C C . CYS C 3 22 ? 3.33160 -3.08782 -27.30242 1.000 44.11991 22 CYS A C 1
ATOM 1915 O O . CYS C 3 22 ? 3.57736 -2.55684 -28.39014 1.000 43.05230 22 CYS A O 1
ATOM 1918 N N . LYS C 3 23 ? 4.16517 -3.93106 -26.69827 1.000 43.85307 23 LYS A N 1
ATOM 1919 C CA . LYS C 3 23 ? 5.47637 -4.24949 -27.24854 1.000 36.74211 23 LYS A CA 1
ATOM 1920 C C . LYS C 3 23 ? 5.34005 -5.33054 -28.31124 1.000 40.33245 23 LYS A C 1
ATOM 1921 O O . LYS C 3 23 ? 4.84127 -6.42709 -28.03375 1.000 41.34100 23 LYS A O 1
ATOM 1927 N N . ALA C 3 24 ? 5.79060 -5.02492 -29.52133 1.000 37.56823 24 ALA A N 1
ATOM 1928 C CA . ALA C 3 24 ? 5.73298 -5.95990 -30.63129 1.000 41.21700 24 ALA A CA 1
ATOM 1929 C C . ALA C 3 24 ? 7.09069 -6.61904 -30.82690 1.000 37.49606 24 ALA A C 1
ATOM 1930 O O . ALA C 3 24 ? 8.13644 -6.01989 -30.56513 1.000 39.41290 24 ALA A O 1
ATOM 1932 N N . SER C 3 25 ? 7.06170 -7.86998 -31.27698 1.000 35.72548 25 SER A N 1
ATOM 1933 C CA . SER C 3 25 ? 8.28290 -8.63081 -31.49145 1.000 41.12894 25 SER A CA 1
ATOM 1934 C C . SER C 3 25 ? 7.97486 -9.79566 -32.41758 1.000 41.43444 25 SER A C 1
ATOM 1935 O O . SER C 3 25 ? 6.84724 -10.29256 -32.45568 1.000 42.10076 25 SER A O 1
ATOM 1938 N N . GLY C 3 26 ? 8.99020 -10.21905 -33.16627 1.000 48.17860 26 GLY A N 1
ATOM 1939 C CA . GLY C 3 26 ? 8.86769 -11.35297 -34.05530 1.000 43.00459 26 GLY A CA 1
ATOM 1940 C C . GLY C 3 26 ? 8.28222 -11.05643 -35.41865 1.000 46.98634 26 GLY A C 1
ATOM 1941 O O . GLY C 3 26 ? 8.08100 -11.99460 -36.20046 1.000 47.20899 26 GLY A O 1
ATOM 1942 N N . TYR C 3 27 ? 8.00939 -9.79324 -35.74095 1.000 46.53084 27 TYR A N 1
ATOM 1943 C CA . TYR C 3 27 ? 7.50760 -9.44743 -37.06290 1.000 48.27841 27 TYR A CA 1
ATOM 1944 C C . TYR C 3 27 ? 7.93587 -8.02600 -37.39976 1.000 50.41623 27 TYR A C 1
ATOM 1945 O O . TYR C 3 27 ? 8.37163 -7.26381 -36.53342 1.000 52.11196 27 TYR A O 1
ATOM 1954 N N . SER C 3 28 ? 7.81932 -7.67929 -38.68104 1.000 47.26832 28 SER A N 1
ATOM 1955 C CA . SER C 3 28 ? 8.16210 -6.33622 -39.13756 1.000 43.78773 28 SER A CA 1
ATOM 1956 C C . SER C 3 28 ? 7.16111 -5.34396 -38.55967 1.000 45.89173 28 SER A C 1
ATOM 1957 O O . SER C 3 28 ? 5.99563 -5.31429 -38.96718 1.000 48.54633 28 SER A O 1
ATOM 1960 N N . PHE C 3 29 ? 7.62332 -4.52915 -37.60968 1.000 46.47980 29 PHE A N 1
ATOM 1961 C CA . PHE C 3 29 ? 6.72822 -3.65641 -36.85541 1.000 45.85454 29 PHE A CA 1
ATOM 1962 C C . PHE C 3 29 ? 6.02131 -2.64939 -37.75786 1.000 45.84560 29 PHE A C 1
ATOM 1963 O O . PHE C 3 29 ? 4.81800 -2.40538 -37.60563 1.000 45.35594 29 PHE A O 1
ATOM 1971 N N . THR C 3 30 ? 6.74735 -2.06182 -38.70648 1.000 46.05744 30 THR A N 1
ATOM 1972 C CA . THR C 3 30 ? 6.21849 -0.98308 -39.53293 1.000 48.42777 30 THR A CA 1
ATOM 1973 C C . THR C 3 30 ? 5.36969 -1.45987 -40.70455 1.000 50.14349 30 THR A C 1
ATOM 1974 O O . THR C 3 30 ? 4.88610 -0.62043 -41.47065 1.000 53.00338 30 THR A O 1
ATOM 1978 N N . GLY C 3 31 ? 5.16708 -2.76254 -40.86872 1.000 49.09951 31 GLY A N 1
ATOM 1979 C CA . GLY C 3 31 ? 4.39687 -3.26687 -41.98315 1.000 45.97159 31 GLY A CA 1
ATOM 1980 C C . GLY C 3 31 ? 2.94866 -3.59549 -41.70215 1.000 52.47201 31 GLY A C 1
ATOM 1981 O O . GLY C 3 31 ? 2.24086 -4.02460 -42.61870 1.000 59.78408 31 GLY A O 1
ATOM 1982 N N . TYR C 3 32 ? 2.47710 -3.40495 -40.47097 1.000 50.24136 32 TYR A N 1
ATOM 1983 C CA . TYR C 3 32 ? 1.13115 -3.80584 -40.08785 1.000 43.89748 32 TYR A CA 1
ATOM 1984 C C . TYR C 3 32 ? 0.53879 -2.77436 -39.14184 1.000 47.03689 32 TYR A C 1
ATOM 1985 O O . TYR C 3 32 ? 1.23687 -2.24834 -38.27105 1.000 54.07894 32 TYR A O 1
ATOM 1994 N N . TYR C 3 33 ? -0.75466 -2.50925 -39.30328 1.000 45.28011 33 TYR A N 1
ATOM 1995 C CA . TYR C 3 33 ? -1.45895 -1.61475 -38.39741 1.000 45.05438 33 TYR A CA 1
ATOM 1996 C C . TYR C 3 33 ? -1.52171 -2.20307 -36.99428 1.000 43.01918 33 TYR A C 1
ATOM 1997 O O . TYR C 3 33 ? -1.59562 -3.41954 -36.80706 1.000 38.97490 33 TYR A O 1
ATOM 2006 N N . MET C 3 34 ? -1.48833 -1.32103 -36.00129 1.000 39.08265 34 MET A N 1
ATOM 2007 C CA . MET C 3 34 ? -1.73458 -1.68918 -34.61272 1.000 42.89194 34 MET A CA 1
ATOM 2008 C C . MET C 3 34 ? -3.03482 -1.02231 -34.17892 1.000 47.19501 34 MET A C 1
ATOM 2009 O O . MET C 3 34 ? -3.12115 0.20995 -34.13380 1.000 49.09631 34 MET A O 1
ATOM 2014 N N . HIS C 3 35 ? -4.04719 -1.83539 -33.88879 1.000 44.43925 35 HIS A N 1
ATOM 2015 C CA . HIS C 3 35 ? -5.34978 -1.36298 -33.44312 1.000 45.17287 35 HIS A CA 1
ATOM 2016 C C . HIS C 3 35 ? -5.48153 -1.49324 -31.93042 1.000 42.16318 35 HIS A C 1
ATOM 2017 O O . HIS C 3 35 ? -4.74264 -2.23393 -31.27837 1.000 40.75302 35 HIS A O 1
ATOM 2024 N N . TRP C 3 36 ? -6.44729 -0.76077 -31.37852 1.000 40.09742 36 TRP A N 1
ATOM 2025 C CA . TRP C 3 36 ? -6.75197 -0.80790 -29.95615 1.000 41.44876 36 TRP A CA 1
ATOM 2026 C C . TRP C 3 36 ? -8.24891 -0.99655 -29.76377 1.000 42.69118 36 TRP A C 1
ATOM 2027 O O . TRP C 3 36 ? -9.05380 -0.33644 -30.42832 1.000 42.06409 36 TRP A O 1
ATOM 2038 N N . VAL C 3 37 ? -8.61241 -1.90279 -28.85893 1.000 41.62615 37 VAL A N 1
ATOM 2039 C CA . VAL C 3 37 ? -9.99792 -2.26868 -28.59673 1.000 37.35919 37 VAL A CA 1
ATOM 2040 C C . VAL C 3 37 ? -10.26726 -2.11380 -27.10686 1.000 41.22379 37 VAL A C 1
ATOM 2041 O O . VAL C 3 37 ? -9.42490 -2.46882 -26.27520 1.000 42.27211 37 VAL A O 1
ATOM 2045 N N . LYS C 3 38 ? -11.43175 -1.56591 -26.77142 1.000 43.35254 38 LYS A N 1
ATOM 2046 C CA . LYS C 3 38 ? -11.86282 -1.41483 -25.38894 1.000 42.56042 38 LYS A CA 1
ATOM 2047 C C . LYS C 3 38 ? -12.91887 -2.45805 -25.05183 1.000 43.06502 38 LYS A C 1
ATOM 2048 O O . LYS C 3 38 ? -13.84361 -2.69370 -25.83432 1.000 47.35738 38 LYS A O 1
ATOM 2054 N N . GLN C 3 39 ? -12.77880 -3.07811 -23.88096 1.000 49.83576 39 GLN A N 1
ATOM 2055 C CA . GLN C 3 39 ? -13.76777 -4.01879 -23.35501 1.000 49.68195 39 GLN A CA 1
ATOM 2056 C C . GLN C 3 39 ? -14.31269 -3.45466 -22.04762 1.000 51.47616 39 GLN A C 1
ATOM 2057 O O . GLN C 3 39 ? -13.70406 -3.62681 -20.98727 1.000 47.69622 39 GLN A O 1
ATOM 2063 N N . SER C 3 40 ? -15.46188 -2.78387 -22.12767 1.000 59.46308 40 SER A N 1
ATOM 2064 C CA . SER C 3 40 ? -16.02776 -2.11180 -20.95820 1.000 62.16811 40 SER A CA 1
ATOM 2065 C C . SER C 3 40 ? -16.66836 -3.11134 -19.99942 1.000 74.73542 40 SER A C 1
ATOM 2066 O O . SER C 3 40 ? -16.18928 -3.31501 -18.87966 1.000 74.60210 40 SER A O 1
ATOM 2069 N N . HIS C 3 41 ? -17.75285 -3.74153 -20.42698 1.000 89.35760 41 HIS A N 1
ATOM 2070 C CA . HIS C 3 41 ? -18.50331 -4.66256 -19.59419 1.000 84.26646 41 HIS A CA 1
ATOM 2071 C C . HIS C 3 41 ? -18.05343 -6.09825 -19.87593 1.000 84.67683 41 HIS A C 1
ATOM 2072 O O . HIS C 3 41 ? -16.94464 -6.33147 -20.36969 1.000 85.43399 41 HIS A O 1
ATOM 2079 N N . VAL C 3 42 ? -18.90941 -7.06940 -19.55750 1.000 87.57667 42 VAL A N 1
ATOM 2080 C CA . VAL C 3 42 ? -18.54409 -8.47039 -19.73738 1.000 92.93256 42 VAL A CA 1
ATOM 2081 C C . VAL C 3 42 ? -18.46881 -8.82363 -21.21879 1.000 90.18760 42 VAL A C 1
ATOM 2082 O O . VAL C 3 42 ? -17.61638 -9.61590 -21.63919 1.000 85.36530 42 VAL A O 1
ATOM 2086 N N . LYS C 3 43 ? -19.35354 -8.24393 -22.03456 1.000 91.16244 43 LYS A N 1
ATOM 2087 C CA . LYS C 3 43 ? -19.49392 -8.63055 -23.43460 1.000 91.82720 43 LYS A CA 1
ATOM 2088 C C . LYS C 3 43 ? -19.54265 -7.41681 -24.35985 1.000 91.58919 43 LYS A C 1
ATOM 2089 O O . LYS C 3 43 ? -20.20164 -7.45432 -25.40236 1.000 94.07081 43 LYS A O 1
ATOM 2095 N N . SER C 3 44 ? -18.85992 -6.33296 -23.99993 1.000 73.88236 44 SER A N 1
ATOM 2096 C CA . SER C 3 44 ? -18.87216 -5.10020 -24.78019 1.000 61.24998 44 SER A CA 1
ATOM 2097 C C . SER C 3 44 ? -17.49490 -4.87264 -25.38960 1.000 61.03128 44 SER A C 1
ATOM 2098 O O . SER C 3 44 ? -16.50235 -4.77065 -24.66223 1.000 66.96673 44 SER A O 1
ATOM 2101 N N . LEU C 3 45 ? -17.43728 -4.79079 -26.71772 1.000 54.19827 45 LEU A N 1
ATOM 2102 C CA . LEU C 3 45 ? -16.19629 -4.55006 -27.44669 1.000 50.44155 45 LEU A CA 1
ATOM 2103 C C . LEU C 3 45 ? -16.34788 -3.29928 -28.30017 1.000 49.75842 45 LEU A C 1
ATOM 2104 O O . LEU C 3 45 ? -17.26770 -3.21188 -29.12110 1.000 53.57072 45 LEU A O 1
ATOM 2109 N N . GLU C 3 46 ? -15.45092 -2.33644 -28.10660 1.000 41.91063 46 GLU A N 1
ATOM 2110 C CA . GLU C 3 46 ? -15.43395 -1.11027 -28.89033 1.000 45.21961 46 GLU A CA 1
ATOM 2111 C C . GLU C 3 46 ? -14.07380 -0.93750 -29.55162 1.000 41.88828 46 GLU A C 1
ATOM 2112 O O . GLU C 3 46 ? -13.03403 -1.13601 -28.91600 1.000 36.74834 46 GLU A O 1
ATOM 2118 N N . TRP C 3 47 ? -14.08724 -0.55439 -30.82546 1.000 44.83231 47 TRP A N 1
ATOM 2119 C CA . TRP C 3 47 ? -12.86583 -0.26832 -31.56693 1.000 42.72374 47 TRP A CA 1
ATOM 2120 C C . TRP C 3 47 ? -12.46206 1.17675 -31.30197 1.000 44.83778 47 TRP A C 1
ATOM 2121 O O . TRP C 3 47 ? -13.24482 2.09848 -31.55529 1.000 45.40279 47 TRP A O 1
ATOM 2132 N N . ILE C 3 48 ? -11.25558 1.36935 -30.77522 1.000 41.14904 48 ILE A N 1
ATOM 2133 C CA . ILE C 3 48 ? -10.76784 2.70191 -30.42614 1.000 40.18058 48 ILE A CA 1
ATOM 2134 C C . ILE C 3 48 ? -10.11999 3.39366 -31.62073 1.000 49.18740 48 ILE A C 1
ATOM 2135 O O . ILE C 3 48 ? -10.42566 4.55118 -31.92180 1.000 47.25549 48 ILE A O 1
ATOM 2140 N N . GLY C 3 49 ? -9.21498 2.70985 -32.31017 1.000 46.74038 49 GLY A N 1
ATOM 2141 C CA . GLY C 3 49 ? -8.53837 3.30236 -33.44624 1.000 46.77120 49 GLY A CA 1
ATOM 2142 C C . GLY C 3 49 ? -7.34931 2.46396 -33.86304 1.000 52.30895 49 GLY A C 1
ATOM 2143 O O . GLY C 3 49 ? -7.07014 1.40565 -33.29051 1.000 52.90045 49 GLY A O 1
ATOM 2144 N N . ARG C 3 50 ? -6.65204 2.95780 -34.88707 1.000 52.47511 50 ARG A N 1
ATOM 2145 C CA . ARG C 3 50 ? -5.48278 2.27365 -35.42225 1.000 52.03362 50 ARG A CA 1
ATOM 2146 C C . ARG C 3 50 ? -4.37207 3.28253 -35.68062 1.000 50.68372 50 ARG A C 1
ATOM 2147 O O . ARG C 3 50 ? -4.60066 4.49403 -35.72720 1.000 49.08026 50 ARG A O 1
ATOM 2155 N N . ILE C 3 51 ? -3.15739 2.76393 -35.84970 1.000 50.88106 51 ILE A N 1
ATOM 2156 C CA . ILE C 3 51 ? -1.98895 3.58329 -36.14882 1.000 47.68805 51 ILE A CA 1
ATOM 2157 C C . ILE C 3 51 ? -1.10208 2.83273 -37.13490 1.000 48.02763 51 ILE A C 1
ATOM 2158 O O . ILE C 3 51 ? -0.96244 1.60707 -37.05740 1.000 47.77623 51 ILE A O 1
ATOM 2163 N N . ASP C 3 52 ? -0.52198 3.57378 -38.08073 1.000 50.26729 52 ASP A N 1
ATOM 2164 C CA . ASP C 3 52 ? 0.47229 3.02768 -38.99360 1.000 47.06818 52 ASP A CA 1
ATOM 2165 C C . ASP C 3 52 ? 1.83914 3.22581 -38.35404 1.000 48.62958 52 ASP A C 1
ATOM 2166 O O . ASP C 3 52 ? 2.31066 4.36964 -38.27073 1.000 48.71179 52 ASP A O 1
ATOM 2171 N N . PRO C 3 53 A 2.50289 2.16794 -37.88278 1.000 51.25984 52 PRO A N 1
ATOM 2172 C CA . PRO C 3 53 A 3.77341 2.35914 -37.16342 1.000 48.70879 52 PRO A CA 1
ATOM 2173 C C . PRO C 3 53 A 4.89290 2.93928 -38.01394 1.000 50.05789 52 PRO A C 1
ATOM 2174 O O . PRO C 3 53 A 5.89509 3.40112 -37.45251 1.000 51.80653 52 PRO A O 1
ATOM 2178 N N . TYR C 3 54 ? 4.76768 2.93276 -39.34260 1.000 52.31817 53 TYR A N 1
ATOM 2179 C CA . TYR C 3 54 ? 5.83262 3.48319 -40.17668 1.000 47.18791 53 TYR A CA 1
ATOM 2180 C C . TYR C 3 54 ? 5.90350 4.99892 -40.04407 1.000 45.98297 53 TYR A C 1
ATOM 2181 O O . TYR C 3 54 ? 6.96728 5.55766 -39.75535 1.000 55.37330 53 TYR A O 1
ATOM 2190 N N . ASP C 3 55 ? 4.77750 5.68196 -40.24399 1.000 42.73879 54 ASP A N 1
ATOM 2191 C CA . ASP C 3 55 ? 4.73775 7.13546 -40.19812 1.000 46.40419 54 ASP A CA 1
ATOM 2192 C C . ASP C 3 55 ? 3.88726 7.69538 -39.06763 1.000 44.78547 54 ASP A C 1
ATOM 2193 O O . ASP C 3 55 ? 3.73259 8.91919 -38.98245 1.000 48.72926 54 ASP A O 1
ATOM 2198 N N . GLY C 3 56 ? 3.31823 6.84795 -38.21319 1.000 42.99612 55 GLY A N 1
ATOM 2199 C CA . GLY C 3 56 ? 2.52114 7.33299 -37.10589 1.000 38.86813 55 GLY A CA 1
ATOM 2200 C C . GLY C 3 56 ? 1.14476 7.84278 -37.46536 1.000 50.44881 55 GLY A C 1
ATOM 2201 O O . GLY C 3 56 ? 0.50867 8.49004 -36.62822 1.000 56.02008 55 GLY A O 1
ATOM 2202 N N . ALA C 3 57 ? 0.66775 7.59170 -38.68432 1.000 48.25444 56 ALA A N 1
ATOM 2203 C CA . ALA C 3 57 ? -0.66025 8.04677 -39.07602 1.000 46.42785 56 ALA A CA 1
ATOM 2204 C C . ALA C 3 57 ? -1.72149 7.32703 -38.25486 1.000 53.24720 56 ALA A C 1
ATOM 2205 O O . ALA C 3 57 ? -1.69430 6.09937 -38.12536 1.000 47.04439 56 ALA A O 1
ATOM 2207 N N . THR C 3 58 ? -2.66183 8.09256 -37.70616 1.000 58.72353 57 THR A N 1
ATOM 2208 C CA . THR C 3 58 ? -3.66969 7.57059 -36.79488 1.000 48.38533 57 THR A CA 1
ATOM 2209 C C . THR C 3 58 ? -5.06766 7.79205 -37.35196 1.000 44.65277 57 THR A C 1
ATOM 2210 O O . THR C 3 58 ? -5.34093 8.80909 -37.99707 1.000 50.83154 57 THR A O 1
ATOM 2214 N N . SER C 3 59 ? -5.94509 6.82597 -37.09559 1.000 51.72853 58 SER A N 1
ATOM 2215 C CA . SER C 3 59 ? -7.36186 6.91615 -37.42340 1.000 48.76221 58 SER A CA 1
ATOM 2216 C C . SER C 3 59 ? -8.14179 6.53504 -36.17551 1.000 53.02107 58 SER A C 1
ATOM 2217 O O . SER C 3 59 ? -7.95173 5.44006 -35.63679 1.000 51.91366 58 SER A O 1
ATOM 2220 N N . TYR C 3 60 ? -9.00275 7.43365 -35.71010 1.000 56.36419 59 TYR A N 1
ATOM 2221 C CA . TYR C 3 60 ? -9.70681 7.25300 -34.45115 1.000 47.45202 59 TYR A CA 1
ATOM 2222 C C . TYR C 3 60 ? -11.19281 7.01926 -34.67685 1.000 52.29820 59 TYR A C 1
ATOM 2223 O O . TYR C 3 60 ? -11.78506 7.52133 -35.63679 1.000 57.45261 59 TYR A O 1
ATOM 2232 N N . ASN C 3 61 ? -11.78764 6.25472 -33.76793 1.000 46.68939 60 ASN A N 1
ATOM 2233 C CA . ASN C 3 61 ? -13.23500 6.23800 -33.64146 1.000 54.23160 60 ASN A CA 1
ATOM 2234 C C . ASN C 3 61 ? -13.69467 7.59127 -33.11514 1.000 58.74953 60 ASN A C 1
ATOM 2235 O O . ASN C 3 61 ? -13.08959 8.15304 -32.19716 1.000 60.99244 60 ASN A O 1
ATOM 2240 N N . GLN C 3 62 ? -14.76812 8.12075 -33.70941 1.000 59.19939 61 GLN A N 1
ATOM 2241 C CA . GLN C 3 62 ? -15.26149 9.43370 -33.30267 1.000 64.03747 61 GLN A CA 1
ATOM 2242 C C . GLN C 3 62 ? -15.59240 9.47447 -31.81697 1.000 58.60736 61 GLN A C 1
ATOM 2243 O O . GLN C 3 62 ? -15.45588 10.52463 -31.17951 1.000 60.21454 61 GLN A O 1
ATOM 2249 N N . ASN C 3 63 ? -16.00645 8.34175 -31.24518 1.000 55.48948 62 ASN A N 1
ATOM 2250 C CA . ASN C 3 63 ? -16.33518 8.30686 -29.82550 1.000 57.30899 62 ASN A CA 1
ATOM 2251 C C . ASN C 3 63 ? -15.10040 8.48724 -28.95335 1.000 56.97773 62 ASN A C 1
ATOM 2252 O O . ASN C 3 63 ? -15.20353 9.02130 -27.84333 1.000 57.98136 62 ASN A O 1
ATOM 2257 N N . PHE C 3 64 ? -13.93150 8.06003 -29.42918 1.000 54.58528 63 PHE A N 1
ATOM 2258 C CA . PHE C 3 64 ? -12.71685 8.11556 -28.63057 1.000 58.54815 63 PHE A CA 1
ATOM 2259 C C . PHE C 3 64 ? -11.77952 9.23200 -29.05889 1.000 59.94984 63 PHE A C 1
ATOM 2260 O O . PHE C 3 64 ? -10.65432 9.30750 -28.55510 1.000 52.85506 63 PHE A O 1
ATOM 2268 N N . LYS C 3 65 ? -12.20538 10.09020 -29.98170 1.000 63.41959 64 LYS A N 1
ATOM 2269 C CA . LYS C 3 65 ? -11.41522 11.26915 -30.29918 1.000 69.42149 64 LYS A CA 1
ATOM 2270 C C . LYS C 3 65 ? -11.37106 12.16715 -29.06791 1.000 72.17017 64 LYS A C 1
ATOM 2271 O O . LYS C 3 65 ? -12.33649 12.23836 -28.30120 1.000 76.25070 64 LYS A O 1
ATOM 2277 N N . ASP C 3 66 ? -10.23623 12.83013 -28.86194 1.000 69.51371 65 ASP A N 1
ATOM 2278 C CA . ASP C 3 66 ? -9.97518 13.66720 -27.69261 1.000 78.00847 65 ASP A CA 1
ATOM 2279 C C . ASP C 3 66 ? -9.93794 12.86719 -26.39255 1.000 69.32131 65 ASP A C 1
ATOM 2280 O O . ASP C 3 66 ? -9.81801 13.45526 -25.31051 1.000 74.50409 65 ASP A O 1
ATOM 2285 N N . LYS C 3 67 ? -10.03537 11.54316 -26.47034 1.000 63.56113 66 LYS A N 1
ATOM 2286 C CA . LYS C 3 67 ? -9.95035 10.64936 -25.32156 1.000 54.59081 66 LYS A CA 1
ATOM 2287 C C . LYS C 3 67 ? -8.74400 9.73075 -25.39911 1.000 56.34442 66 LYS A C 1
ATOM 2288 O O . LYS C 3 67 ? -8.11119 9.45599 -24.37548 1.000 50.37989 66 LYS A O 1
ATOM 2294 N N . ALA C 3 68 ? -8.40690 9.25461 -26.59447 1.000 51.55573 67 ALA A N 1
ATOM 2295 C CA . ALA C 3 68 ? -7.26658 8.38036 -26.81232 1.000 48.26061 67 ALA A CA 1
ATOM 2296 C C . ALA C 3 68 ? -6.31248 9.03955 -27.79714 1.000 51.95005 67 ALA A C 1
ATOM 2297 O O . ALA C 3 68 ? -6.74490 9.71984 -28.73295 1.000 54.79230 67 ALA A O 1
ATOM 2299 N N . SER C 3 69 ? -5.01457 8.84609 -27.57581 1.000 51.99347 68 SER A N 1
ATOM 2300 C CA . SER C 3 69 ? -3.97995 9.29598 -28.49754 1.000 45.64901 68 SER A CA 1
ATOM 2301 C C . SER C 3 69 ? -3.00438 8.14871 -28.71442 1.000 49.43468 68 SER A C 1
ATOM 2302 O O . SER C 3 69 ? -2.49924 7.56949 -27.74740 1.000 49.73227 68 SER A O 1
ATOM 2305 N N . LEU C 3 70 ? -2.74918 7.81778 -29.97672 1.000 46.80177 69 LEU A N 1
ATOM 2306 C CA . LEU C 3 70 ? -1.91671 6.68077 -30.34677 1.000 45.01745 69 LEU A CA 1
ATOM 2307 C C . LEU C 3 70 ? -0.55962 7.16349 -30.83929 1.000 47.62622 69 LEU A C 1
ATOM 2308 O O . LEU C 3 70 ? -0.48498 8.01559 -31.73038 1.000 46.53637 69 LEU A O 1
ATOM 2313 N N . THR C 3 71 ? 0.50733 6.62235 -30.25410 1.000 45.37450 70 THR A N 1
ATOM 2314 C CA . THR C 3 71 ? 1.86781 6.89973 -30.68786 1.000 43.39194 70 THR A CA 1
ATOM 2315 C C . THR C 3 71 ? 2.63449 5.58883 -30.77105 1.000 40.89125 70 THR A C 1
ATOM 2316 O O . THR C 3 71 ? 2.21976 4.57008 -30.21469 1.000 45.47647 70 THR A O 1
ATOM 2320 N N . VAL C 3 72 ? 3.75606 5.61840 -31.48837 1.000 41.98053 71 VAL A N 1
ATOM 2321 C CA . VAL C 3 72 ? 4.62977 4.45946 -31.61422 1.000 42.16438 71 VAL A CA 1
ATOM 2322 C C . VAL C 3 72 ? 6.07478 4.89053 -31.41782 1.000 45.00992 71 VAL A C 1
ATOM 2323 O O . VAL C 3 72 ? 6.45080 6.03358 -31.69657 1.000 43.13584 71 VAL A O 1
ATOM 2327 N N . ASP C 3 73 ? 6.88767 3.95536 -30.93480 1.000 47.54697 72 ASP A N 1
ATOM 2328 C CA . ASP C 3 73 ? 8.33726 4.11373 -30.84334 1.000 42.59304 72 ASP A CA 1
ATOM 2329 C C . ASP C 3 73 ? 8.94665 3.07422 -31.78100 1.000 43.56999 72 ASP A C 1
ATOM 2330 O O . ASP C 3 73 ? 8.95133 1.87741 -31.47761 1.000 45.94031 72 ASP A O 1
ATOM 2335 N N . LYS C 3 74 ? 9.43363 3.53397 -32.93431 1.000 43.69388 73 LYS A N 1
ATOM 2336 C CA . LYS C 3 74 ? 9.96939 2.62358 -33.94127 1.000 46.87628 73 LYS A CA 1
ATOM 2337 C C . LYS C 3 74 ? 11.24678 1.93897 -33.47390 1.000 46.09030 73 LYS A C 1
ATOM 2338 O O . LYS C 3 74 ? 11.52473 0.80231 -33.87550 1.000 41.69086 73 LYS A O 1
ATOM 2344 N N . SER C 3 75 ? 12.02700 2.60458 -32.62192 1.000 43.08442 74 SER A N 1
ATOM 2345 C CA . SER C 3 75 ? 13.29821 2.03468 -32.19625 1.000 44.32086 74 SER A CA 1
ATOM 2346 C C . SER C 3 75 ? 13.08714 0.86626 -31.24249 1.000 40.42939 74 SER A C 1
ATOM 2347 O O . SER C 3 75 ? 13.82337 -0.12493 -31.29542 1.000 41.69048 74 SER A O 1
ATOM 2350 N N . SER C 3 76 ? 12.09412 0.96581 -30.36151 1.000 43.09660 75 SER A N 1
ATOM 2351 C CA . SER C 3 76 ? 11.74593 -0.11059 -29.44421 1.000 39.69191 75 SER A CA 1
ATOM 2352 C C . SER C 3 76 ? 10.57166 -0.94885 -29.93320 1.000 38.07983 75 SER A C 1
ATOM 2353 O O . SER C 3 76 ? 10.12089 -1.83702 -29.20354 1.000 40.37492 75 SER A O 1
ATOM 2356 N N . THR C 3 77 ? 10.06358 -0.67461 -31.13735 1.000 37.96739 76 THR A N 1
ATOM 2357 C CA . THR C 3 77 ? 8.94975 -1.40948 -31.74819 1.000 39.36857 76 THR A CA 1
ATOM 2358 C C . THR C 3 77 ? 7.78141 -1.57467 -30.77665 1.000 39.01094 76 THR A C 1
ATOM 2359 O O . THR C 3 77 ? 7.22185 -2.66093 -30.61186 1.000 37.05304 76 THR A O 1
ATOM 2363 N N . THR C 3 78 ? 7.40890 -0.47317 -30.13119 1.000 40.10060 77 THR A N 1
ATOM 2364 C CA . THR C 3 78 ? 6.33419 -0.45959 -29.15060 1.000 38.25985 77 THR A CA 1
ATOM 2365 C C . THR C 3 78 ? 5.29030 0.57661 -29.54104 1.000 39.93724 77 THR A C 1
ATOM 2366 O O . THR C 3 78 ? 5.62872 1.70368 -29.91490 1.000 44.48543 77 THR A O 1
ATOM 2370 N N . GLY C 3 79 ? 4.02288 0.19254 -29.44371 1.000 42.37415 78 GLY A N 1
ATOM 2371 C CA . GLY C 3 79 ? 2.91642 1.10154 -29.66188 1.000 40.16681 78 GLY A CA 1
ATOM 2372 C C . GLY C 3 79 ? 2.33319 1.55535 -28.33704 1.000 41.41304 78 GLY A C 1
ATOM 2373 O O . GLY C 3 79 ? 2.33901 0.81688 -27.35479 1.000 42.75357 78 GLY A O 1
ATOM 2374 N N . PHE C 3 80 ? 1.83363 2.78809 -28.31597 1.000 39.37770 79 PHE A N 1
ATOM 2375 C CA . PHE C 3 80 ? 1.33734 3.39546 -27.09179 1.000 40.57296 79 PHE A CA 1
ATOM 2376 C C . PHE C 3 80 ? -0.06209 3.95064 -27.30304 1.000 48.07476 79 PHE A C 1
ATOM 2377 O O . PHE C 3 80 ? -0.37156 4.49898 -28.36603 1.000 47.28549 79 PHE A O 1
ATOM 2385 N N . MET C 3 81 ? -0.89746 3.82854 -26.27405 1.000 46.27438 80 MET A N 1
ATOM 2386 C CA . MET C 3 81 ? -2.18833 4.50302 -26.23428 1.000 49.42648 80 MET A CA 1
ATOM 2387 C C . MET C 3 81 ? -2.27407 5.29380 -24.94107 1.000 46.94553 80 MET A C 1
ATOM 2388 O O . MET C 3 81 ? -2.13652 4.72641 -23.85250 1.000 46.63300 80 MET A O 1
ATOM 2393 N N . GLU C 3 82 ? -2.50422 6.59500 -25.06135 1.000 49.17641 81 GLU A N 1
ATOM 2394 C CA . GLU C 3 82 ? -2.68657 7.47061 -23.91604 1.000 46.83052 81 GLU A CA 1
ATOM 2395 C C . GLU C 3 82 ? -4.16074 7.82598 -23.80571 1.000 49.28135 81 GLU A C 1
ATOM 2396 O O . GLU C 3 82 ? -4.77469 8.25312 -24.78870 1.000 48.40665 81 GLU A O 1
ATOM 2402 N N . LEU C 3 83 ? -4.72197 7.63868 -22.61653 1.000 46.48963 82 LEU A N 1
ATOM 2403 C CA . LEU C 3 83 ? -6.10125 7.99876 -22.32663 1.000 44.94890 82 LEU A CA 1
ATOM 2404 C C . LEU C 3 83 ? -6.10575 9.27426 -21.49735 1.000 47.61314 82 LEU A C 1
ATOM 2405 O O . LEU C 3 83 ? -5.35528 9.38701 -20.52340 1.000 47.89149 82 LEU A O 1
ATOM 2410 N N . HIS C 3 84 A -6.92122 10.24229 -21.90337 1.000 48.95352 82 HIS A N 1
ATOM 2411 C CA . HIS C 3 84 A -6.91779 11.56803 -21.30318 1.000 51.04039 82 HIS A CA 1
ATOM 2412 C C . HIS C 3 84 A -8.14956 11.76183 -20.43232 1.000 53.47000 82 HIS A C 1
ATOM 2413 O O . HIS C 3 84 A -9.24228 11.29778 -20.77515 1.000 50.25288 82 HIS A O 1
ATOM 2420 N N . SER C 3 85 B -7.95646 12.45291 -19.30917 1.000 60.78171 82 SER A N 1
ATOM 2421 C CA . SER C 3 85 B -9.03107 12.86966 -18.40895 1.000 56.73073 82 SER A CA 1
ATOM 2422 C C . SER C 3 85 B -9.99803 11.72037 -18.12921 1.000 52.14800 82 SER A C 1
ATOM 2423 O O . SER C 3 85 B -11.18130 11.76514 -18.46941 1.000 55.28239 82 SER A O 1
ATOM 2426 N N . LEU C 3 86 C -9.46980 10.67794 -17.49843 1.000 49.15490 82 LEU A N 1
ATOM 2427 C CA . LEU C 3 86 C -10.25264 9.46819 -17.29948 1.000 50.78379 82 LEU A CA 1
ATOM 2428 C C . LEU C 3 86 C -11.35639 9.69092 -16.27416 1.000 50.77918 82 LEU A C 1
ATOM 2429 O O . LEU C 3 86 C -11.18899 10.43072 -15.30065 1.000 45.27471 82 LEU A O 1
ATOM 2434 N N . THR C 3 87 ? -12.49914 9.06322 -16.52203 1.000 50.84558 83 THR A N 1
ATOM 2435 C CA . THR C 3 87 ? -13.61259 8.97498 -15.59012 1.000 51.64213 83 THR A CA 1
ATOM 2436 C C . THR C 3 87 ? -13.88761 7.50052 -15.31415 1.000 51.14913 83 THR A C 1
ATOM 2437 O O . THR C 3 87 ? -13.22360 6.61367 -15.85742 1.000 48.35017 83 THR A O 1
ATOM 2441 N N . SER C 3 88 ? -14.88463 7.23954 -14.46495 1.000 51.32321 84 SER A N 1
ATOM 2442 C CA . SER C 3 88 ? -15.22395 5.85830 -14.13562 1.000 52.00604 84 SER A CA 1
ATOM 2443 C C . SER C 3 88 ? -15.65282 5.07075 -15.36951 1.000 61.37242 84 SER A C 1
ATOM 2444 O O . SER C 3 88 ? -15.52366 3.84072 -15.39573 1.000 55.75187 84 SER A O 1
ATOM 2447 N N . GLU C 3 89 ? -16.16901 5.75334 -16.39557 1.000 66.60172 85 GLU A N 1
ATOM 2448 C CA . GLU C 3 89 ? -16.54654 5.07181 -17.62903 1.000 61.45165 85 GLU A CA 1
ATOM 2449 C C . GLU C 3 89 ? -15.34532 4.51928 -18.38831 1.000 56.53757 85 GLU A C 1
ATOM 2450 O O . GLU C 3 89 ? -15.52172 3.64167 -19.24047 1.000 59.18208 85 GLU A O 1
ATOM 2456 N N . ASP C 3 90 ? -14.13602 5.00720 -18.10705 1.000 52.79090 86 ASP A N 1
ATOM 2457 C CA . ASP C 3 90 ? -12.94015 4.53558 -18.79482 1.000 54.21879 86 ASP A CA 1
ATOM 2458 C C . ASP C 3 90 ? -12.30590 3.31482 -18.14194 1.000 48.63507 86 ASP A C 1
ATOM 2459 O O . ASP C 3 90 ? -11.37500 2.74040 -18.71861 1.000 43.01557 86 ASP A O 1
ATOM 2464 N N . SER C 3 91 ? -12.77741 2.90464 -16.96731 1.000 48.93023 87 SER A N 1
ATOM 2465 C CA . SER C 3 91 ? -12.28016 1.68778 -16.33285 1.000 46.66237 87 SER A CA 1
ATOM 2466 C C . SER C 3 91 ? -12.69970 0.48378 -17.16567 1.000 45.42569 87 SER A C 1
ATOM 2467 O O . SER C 3 91 ? -13.88618 0.14501 -17.22578 1.000 48.51963 87 SER A O 1
ATOM 2470 N N . ALA C 3 92 ? -11.73459 -0.16236 -17.81219 1.000 40.33263 88 ALA A N 1
ATOM 2471 C CA . ALA C 3 92 ? -12.02985 -1.28085 -18.69668 1.000 40.98045 88 ALA A CA 1
ATOM 2472 C C . ALA C 3 92 ? -10.74563 -2.06231 -18.94328 1.000 40.11285 88 ALA A C 1
ATOM 2473 O O . ALA C 3 92 ? -9.68546 -1.74566 -18.39855 1.000 39.82987 88 ALA A O 1
ATOM 2475 N N . VAL C 3 93 ? -10.85798 -3.10661 -19.75782 1.000 38.01607 89 VAL A N 1
ATOM 2476 C CA . VAL C 3 93 ? -9.71277 -3.86529 -20.24312 1.000 34.18073 89 VAL A CA 1
ATOM 2477 C C . VAL C 3 93 ? -9.46700 -3.46467 -21.68959 1.000 43.55172 89 VAL A C 1
ATOM 2478 O O . VAL C 3 93 ? -10.37478 -3.54455 -22.52702 1.000 46.48905 89 VAL A O 1
ATOM 2482 N N . TYR C 3 94 ? -8.24651 -3.03109 -21.98564 1.000 38.30542 90 TYR A N 1
ATOM 2483 C CA . TYR C 3 94 ? -7.88876 -2.52290 -23.30165 1.000 37.44913 90 TYR A CA 1
ATOM 2484 C C . TYR C 3 94 ? -6.95178 -3.50170 -23.99285 1.000 38.92456 90 TYR A C 1
ATOM 2485 O O . TYR C 3 94 ? -5.98386 -3.97508 -23.38748 1.000 44.25765 90 TYR A O 1
ATOM 2494 N N . TYR C 3 95 ? -7.24523 -3.80730 -25.25225 1.000 41.24756 91 TYR A N 1
ATOM 2495 C CA . TYR C 3 95 ? -6.43547 -4.71593 -26.04699 1.000 44.82818 91 TYR A CA 1
ATOM 2496 C C . TYR C 3 95 ? -5.77080 -3.96943 -27.19779 1.000 48.06719 91 TYR A C 1
ATOM 2497 O O . TYR C 3 95 ? -6.31463 -2.99656 -27.72898 1.000 39.31421 91 TYR A O 1
ATOM 2506 N N . CYS C 3 96 ? -4.59915 -4.45671 -27.59463 1.000 46.97978 92 CYS A N 1
ATOM 2507 C CA . CYS C 3 96 ? -3.97957 -4.10003 -28.85994 1.000 48.88104 92 CYS A CA 1
ATOM 2508 C C . CYS C 3 96 ? -3.98538 -5.32491 -29.76141 1.000 49.98991 92 CYS A C 1
ATOM 2509 O O . CYS C 3 96 ? -3.86776 -6.46077 -29.29195 1.000 43.97343 92 CYS A O 1
ATOM 2512 N N . ALA C 3 97 ? -4.14465 -5.08881 -31.05943 1.000 46.40047 93 ALA A N 1
ATOM 2513 C CA . ALA C 3 97 ? -4.16131 -6.17042 -32.02870 1.000 43.23046 93 ALA A CA 1
ATOM 2514 C C . ALA C 3 97 ? -3.38863 -5.75117 -33.26820 1.000 45.45153 93 ALA A C 1
ATOM 2515 O O . ALA C 3 97 ? -3.26605 -4.56269 -33.57541 1.000 41.07006 93 ALA A O 1
ATOM 2517 N N . ARG C 3 98 ? -2.85838 -6.74392 -33.96959 1.000 40.71928 94 ARG A N 1
ATOM 2518 C CA . ARG C 3 98 ? -2.19816 -6.53217 -35.24560 1.000 37.39262 94 ARG A CA 1
ATOM 2519 C C . ARG C 3 98 ? -3.14592 -6.95587 -36.35682 1.000 46.24652 94 ARG A C 1
ATOM 2520 O O . ARG C 3 98 ? -3.77089 -8.01804 -36.27203 1.000 47.95377 94 ARG A O 1
ATOM 2528 N N . GLU C 3 99 ? -3.25471 -6.12762 -37.39327 1.000 45.77377 95 GLU A N 1
ATOM 2529 C CA . GLU C 3 99 ? -4.01967 -6.49853 -38.57950 1.000 41.61523 95 GLU A CA 1
ATOM 2530 C C . GLU C 3 99 ? -3.04235 -7.17787 -39.52704 1.000 46.43621 95 GLU A C 1
ATOM 2531 O O . GLU C 3 99 ? -2.34010 -6.53308 -40.30869 1.000 50.87295 95 GLU A O 1
ATOM 2537 N N . GLY C 3 100 ? -2.99092 -8.50699 -39.44193 1.000 52.32462 96 GLY A N 1
ATOM 2538 C CA . GLY C 3 100 ? -2.02966 -9.28378 -40.19047 1.000 57.20041 96 GLY A CA 1
ATOM 2539 C C . GLY C 3 100 ? -2.50901 -9.61549 -41.58857 1.000 59.17609 96 GLY A C 1
ATOM 2540 O O . GLY C 3 100 ? -3.63429 -9.32067 -41.98867 1.000 51.54902 96 GLY A O 1
ATOM 2541 N N . HIS C 3 101 ? -1.62433 -10.26662 -42.33511 1.000 67.83940 97 HIS A N 1
ATOM 2542 C CA . HIS C 3 101 ? -1.84132 -10.56332 -43.74221 1.000 71.32528 97 HIS A CA 1
ATOM 2543 C C . HIS C 3 101 ? -1.73680 -12.06649 -43.94736 1.000 73.08263 97 HIS A C 1
ATOM 2544 O O . HIS C 3 101 ? -0.75809 -12.68741 -43.51872 1.000 77.14021 97 HIS A O 1
ATOM 2551 N N . TRP C 3 102 ? -2.74823 -12.65007 -44.58597 1.000 77.49577 98 TRP A N 1
ATOM 2552 C CA . TRP C 3 102 ? -2.71118 -14.06848 -44.92546 1.000 86.22334 98 TRP A CA 1
ATOM 2553 C C . TRP C 3 102 ? -3.48267 -14.28586 -46.21673 1.000 85.88200 98 TRP A C 1
ATOM 2554 O O . TRP C 3 102 ? -4.69612 -14.05795 -46.25732 1.000 84.65997 98 TRP A O 1
ATOM 2565 N N . ASP C 3 103 ? -2.77534 -14.72469 -47.26086 1.000 88.78815 99 ASP A N 1
ATOM 2566 C CA . ASP C 3 103 ? -3.38323 -15.07109 -48.54721 1.000 91.26611 99 ASP A CA 1
ATOM 2567 C C . ASP C 3 103 ? -4.08296 -13.86733 -49.17913 1.000 89.53059 99 ASP A C 1
ATOM 2568 O O . ASP C 3 103 ? -5.14968 -13.99115 -49.78479 1.000 89.40231 99 ASP A O 1
ATOM 2573 N N . GLY C 3 104 ? -3.47366 -12.69099 -49.04195 1.000 82.40224 100 GLY A N 1
ATOM 2574 C CA . GLY C 3 104 ? -4.01282 -11.48003 -49.62767 1.000 74.83381 100 GLY A CA 1
ATOM 2575 C C . GLY C 3 104 ? -5.15702 -10.83923 -48.87449 1.000 81.16748 100 GLY A C 1
ATOM 2576 O O . GLY C 3 104 ? -5.73155 -9.86399 -49.37178 1.000 76.85922 100 GLY A O 1
ATOM 2577 N N . ASP C 3 105 A -5.50639 -11.34664 -47.69425 1.000 80.93581 100 ASP A N 1
ATOM 2578 C CA . ASP C 3 105 A -6.58217 -10.79881 -46.88304 1.000 67.88336 100 ASP A CA 1
ATOM 2579 C C . ASP C 3 105 A -6.03587 -10.33291 -45.53941 1.000 66.59274 100 ASP A C 1
ATOM 2580 O O . ASP C 3 105 A -5.00049 -10.80963 -45.06597 1.000 67.33150 100 ASP A O 1
ATOM 2585 N N . TRP C 3 106 B -6.74988 -9.39375 -44.92300 1.000 60.83417 100 TRP A N 1
ATOM 2586 C CA . TRP C 3 106 B -6.30605 -8.75226 -43.69496 1.000 51.83658 100 TRP A CA 1
ATOM 2587 C C . TRP C 3 106 B -7.34707 -8.92591 -42.59799 1.000 58.44401 100 TRP A C 1
ATOM 2588 O O . TRP C 3 106 B -8.54587 -8.73841 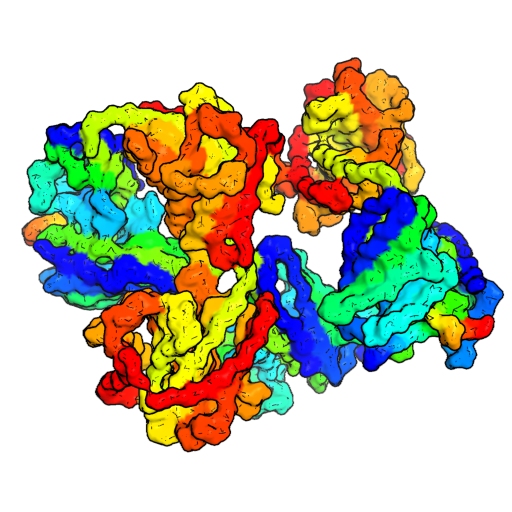-42.82957 1.000 57.26793 100 TRP A O 1
ATOM 2599 N N . TYR C 3 107 C -6.87626 -9.27382 -41.40175 1.000 55.62250 100 TYR A N 1
ATOM 2600 C CA . TYR C 3 107 C -7.73404 -9.42833 -40.23426 1.000 54.52738 100 TYR A CA 1
ATOM 2601 C C . TYR C 3 107 C -6.86049 -9.37211 -38.98848 1.000 52.31673 100 TYR A C 1
ATOM 2602 O O . TYR C 3 107 C -5.62984 -9.36980 -39.06787 1.000 50.90334 100 TYR A O 1
ATOM 2611 N N . PHE C 3 108 D -7.51550 -9.32675 -37.83023 1.000 49.75233 100 PHE A N 1
ATOM 2612 C CA . PHE C 3 108 D -6.81718 -9.24406 -36.54664 1.000 51.62344 100 PHE A CA 1
ATOM 2613 C C . PHE C 3 108 D -6.33222 -10.64020 -36.17730 1.000 49.07808 100 PHE A C 1
ATOM 2614 O O . PHE C 3 108 D -7.05069 -11.43157 -35.56678 1.000 49.51300 100 PHE A O 1
ATOM 2622 N N . ASP C 3 109 ? -5.08704 -10.94634 -36.54074 1.000 49.74410 101 ASP A N 1
ATOM 2623 C CA . ASP C 3 109 ? -4.56219 -12.29337 -36.35793 1.000 50.68721 101 ASP A CA 1
ATOM 2624 C C . ASP C 3 109 ? -3.77669 -12.47336 -35.06672 1.000 47.90775 101 ASP A C 1
ATOM 2625 O O . ASP C 3 109 ? -3.53185 -13.61785 -34.66831 1.000 53.14703 101 ASP A O 1
ATOM 2630 N N . VAL C 3 110 ? -3.36771 -11.38773 -34.41266 1.000 41.05540 102 VAL A N 1
ATOM 2631 C CA . VAL C 3 110 ? -2.61713 -11.46030 -33.16286 1.000 42.67069 102 VAL A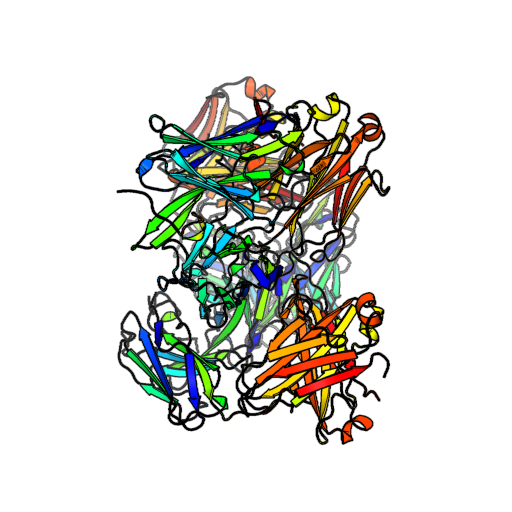 CA 1
ATOM 2632 C C . VAL C 3 110 ? -3.19854 -10.44393 -32.19179 1.000 47.19545 102 VAL A C 1
ATOM 2633 O O . VAL C 3 110 ? -3.44050 -9.29006 -32.56423 1.000 44.03820 102 VAL A O 1
ATOM 2637 N N . TRP C 3 111 ? -3.40322 -10.86584 -30.94321 1.000 39.08059 103 TRP A N 1
ATOM 2638 C CA . TRP C 3 111 ? -3.93822 -10.00568 -29.89983 1.000 36.34364 103 TRP A CA 1
ATOM 2639 C C . TRP C 3 111 ? -3.00582 -10.00207 -28.69950 1.000 41.92474 103 TRP A C 1
ATOM 2640 O O . TRP C 3 111 ? -2.28745 -10.97238 -28.44630 1.000 41.53095 103 TRP A O 1
ATOM 2651 N N . GLY C 3 112 ? -3.00354 -8.88300 -27.97954 1.000 38.91274 104 GLY A N 1
ATOM 2652 C CA . GLY C 3 112 ? -2.34208 -8.83074 -26.69688 1.000 35.82013 104 GLY A CA 1
ATOM 2653 C C . GLY C 3 112 ? -3.21872 -9.40204 -25.60241 1.000 40.25692 104 GLY A C 1
ATOM 2654 O O . GLY C 3 112 ? -4.41471 -9.63086 -25.78289 1.000 43.72553 104 GLY A O 1
ATOM 2655 N N . ALA C 3 113 ? -2.60382 -9.63311 -24.44065 1.000 38.30757 105 ALA A N 1
ATOM 2656 C CA . ALA C 3 113 ? -3.32980 -10.24026 -23.33151 1.000 28.76234 105 ALA A CA 1
ATOM 2657 C C . ALA C 3 113 ? -4.30530 -9.27393 -22.67687 1.000 32.99624 105 ALA A C 1
ATOM 2658 O O . ALA C 3 113 ? -5.17152 -9.71072 -21.91348 1.000 32.06719 105 ALA A O 1
ATOM 2660 N N . GLY C 3 114 ? -4.18176 -7.98701 -22.94437 1.000 36.85514 106 GLY A N 1
ATOM 2661 C CA . GLY C 3 114 ? -5.06526 -7.00999 -22.34606 1.000 36.69282 106 GLY A CA 1
ATOM 2662 C C . GLY C 3 114 ? -4.41908 -6.30747 -21.16758 1.000 37.02290 106 GLY A C 1
ATOM 2663 O O . GLY C 3 114 ? -3.61692 -6.88197 -20.42441 1.000 39.63707 106 GLY A O 1
ATOM 2664 N N . THR C 3 115 ? -4.75763 -5.03332 -21.00261 1.000 39.64495 107 THR A N 1
ATOM 2665 C CA . THR C 3 115 ? -4.28812 -4.22823 -19.88317 1.000 40.91115 107 THR A CA 1
ATOM 2666 C C . THR C 3 115 ? -5.50204 -3.73816 -19.10976 1.000 41.52609 107 THR A C 1
ATOM 2667 O O . THR C 3 115 ? -6.38369 -3.08788 -19.68047 1.000 40.50300 107 THR A O 1
ATOM 2671 N N . THR C 3 116 ? -5.55040 -4.05449 -17.82039 1.000 36.02304 108 THR A N 1
ATOM 2672 C CA . THR C 3 116 ? -6.64665 -3.62897 -16.96308 1.000 34.90861 108 THR A CA 1
ATOM 2673 C C . THR C 3 116 ? -6.34151 -2.23424 -16.43040 1.000 37.98255 108 THR A C 1
ATOM 2674 O O . THR C 3 116 ? -5.27278 -2.00310 -15.85433 1.000 39.27714 108 THR A O 1
ATOM 2678 N N . VAL C 3 117 ? -7.26360 -1.30282 -16.65377 1.000 36.63869 109 VAL A N 1
ATOM 2679 C CA . VAL C 3 117 ? -7.14753 0.06972 -16.17509 1.000 37.66932 109 VAL A CA 1
ATOM 2680 C C . VAL C 3 117 ? -8.29691 0.31728 -15.20769 1.000 39.09264 109 VAL A C 1
ATOM 2681 O O . VAL C 3 117 ? -9.46776 0.15075 -15.57139 1.000 50.96752 109 VAL A O 1
ATOM 2685 N N . THR C 3 118 ? -7.96638 0.70373 -13.97897 1.000 33.79554 110 THR A N 1
ATOM 2686 C CA . THR C 3 118 ? -8.95369 0.99999 -12.94806 1.000 35.56408 110 THR A CA 1
ATOM 2687 C C . THR C 3 118 ? -8.85266 2.47603 -12.59604 1.000 38.49619 110 THR A C 1
ATOM 2688 O O . THR C 3 118 ? -7.77615 2.95380 -12.22143 1.000 43.02712 110 THR A O 1
ATOM 2692 N N . VAL C 3 119 ? -9.96379 3.19481 -12.72181 1.000 34.91022 111 VAL A N 1
ATOM 2693 C CA . VAL C 3 119 ? -10.02069 4.61581 -12.39938 1.000 38.20903 111 VAL A CA 1
ATOM 2694 C C . VAL C 3 119 ? -10.62709 4.75503 -11.01067 1.000 41.55432 111 VAL A C 1
ATOM 2695 O O . VAL C 3 119 ? -11.80645 4.45111 -10.80179 1.000 38.11206 111 VAL A O 1
ATOM 2699 N N . SER C 3 120 ? -9.82354 5.22540 -10.06057 1.000 37.67820 112 SER A N 1
ATOM 2700 C CA . SER C 3 120 ? -10.26156 5.32727 -8.67918 1.000 34.51788 112 SER A CA 1
ATOM 2701 C C . SER C 3 120 ? -9.40078 6.35993 -7.96900 1.000 39.28235 112 SER A C 1
ATOM 2702 O O . SER C 3 120 ? -8.24844 6.58882 -8.34324 1.000 39.89933 112 SER A O 1
ATOM 2705 N N . SER C 3 121 ? -9.97688 6.98247 -6.94280 1.000 39.88911 113 SER A N 1
ATOM 2706 C CA . SER C 3 121 ? -9.25381 7.92685 -6.10322 1.000 38.95794 113 SER A CA 1
ATOM 2707 C C . SER C 3 121 ? -8.51094 7.25190 -4.95732 1.000 42.91600 113 SER A C 1
ATOM 2708 O O . SER C 3 121 ? -7.67871 7.89987 -4.31178 1.000 42.45753 113 SER A O 1
ATOM 2711 N N . ALA C 3 122 ? -8.78625 5.97502 -4.70084 1.000 37.44685 114 ALA A N 1
ATOM 2712 C CA . ALA C 3 122 ? -8.21485 5.24159 -3.58254 1.000 38.61936 114 ALA A CA 1
ATOM 2713 C C . ALA C 3 122 ? -6.78033 4.80467 -3.87545 1.000 39.08690 114 ALA A C 1
ATOM 2714 O O . ALA C 3 122 ? -6.35354 4.68979 -5.02779 1.000 42.01416 114 ALA A O 1
ATOM 2716 N N . SER C 3 123 ? -6.03323 4.56678 -2.80107 1.000 39.50002 115 SER A N 1
ATOM 2717 C CA . SER C 3 123 ? -4.64996 4.12795 -2.89738 1.000 44.55051 115 SER A CA 1
ATOM 2718 C C . SER C 3 123 ? -4.55672 2.61740 -3.11214 1.000 35.15806 115 SER A C 1
ATOM 2719 O O . SER C 3 123 ? -5.47824 1.85766 -2.80162 1.000 32.92924 115 SER A O 1
ATOM 2722 N N . THR C 3 124 ? -3.42156 2.18913 -3.66214 1.000 34.65698 116 THR A N 1
ATOM 2723 C CA . THR C 3 124 ? -3.16329 0.76501 -3.83007 1.000 38.24902 116 THR A CA 1
ATOM 2724 C C . THR C 3 124 ? -2.95618 0.10163 -2.47299 1.000 38.34415 116 THR A C 1
ATOM 2725 O O . THR C 3 124 ? -2.39188 0.69721 -1.54987 1.000 33.61118 116 THR A O 1
ATOM 2729 N N . LYS C 3 125 ? -3.42608 -1.13738 -2.34960 1.000 39.11631 117 LYS A N 1
ATOM 2730 C CA . LYS C 3 125 ? -3.17782 -1.94088 -1.15965 1.000 36.05543 117 LYS A CA 1
ATOM 2731 C C . LYS C 3 125 ? -2.82393 -3.36313 -1.56883 1.000 36.00330 117 LYS A C 1
ATOM 2732 O O . LYS C 3 125 ? -3.54120 -3.97800 -2.36398 1.000 35.44483 117 LYS A O 1
ATOM 2738 N N . GLY C 3 126 ? -1.72735 -3.88317 -1.02229 1.000 38.47536 118 GLY A N 1
ATOM 2739 C CA . GLY C 3 126 ? -1.30225 -5.23573 -1.29909 1.000 31.19645 118 GLY A CA 1
ATOM 2740 C C . GLY C 3 126 ? -2.13524 -6.25698 -0.54850 1.000 30.56085 118 GLY A C 1
ATOM 2741 O O . GLY C 3 126 ? -2.71322 -5.96715 0.50290 1.000 31.72487 118 GLY A O 1
ATOM 2742 N N . PRO C 3 127 ? -2.22890 -7.47016 -1.08440 1.000 36.01660 119 PRO A N 1
ATOM 2743 C CA . PRO C 3 127 ? -3.02631 -8.51117 -0.42858 1.000 35.30560 119 PRO A CA 1
ATOM 2744 C C . PRO C 3 127 ? -2.29887 -9.19350 0.72173 1.000 38.18046 119 PRO A C 1
ATOM 2745 O O . PRO C 3 127 ? -1.06842 -9.22087 0.79250 1.000 32.81643 119 PRO A O 1
ATOM 2749 N N . SER C 3 128 ? -3.09644 -9.72766 1.64520 1.000 36.21461 120 SER A N 1
ATOM 2750 C CA . SER C 3 128 ? -2.63615 -10.67389 2.65358 1.000 33.14774 120 SER A CA 1
ATOM 2751 C C . SER C 3 128 ? -2.98093 -12.08106 2.18447 1.000 43.87336 120 SER A C 1
ATOM 2752 O O . SER C 3 128 ? -4.11368 -12.33417 1.75824 1.000 41.03196 120 SER A O 1
ATOM 2755 N N . VAL C 3 129 ? -2.00691 -12.98632 2.24703 1.000 42.75245 121 VAL A N 1
ATOM 2756 C CA . VAL C 3 129 ? -2.17238 -14.35957 1.78012 1.000 40.67157 121 VAL A CA 1
ATOM 2757 C C . VAL C 3 129 ? -2.19102 -15.28337 2.99058 1.000 39.96857 121 VAL A C 1
ATOM 2758 O O . VAL C 3 129 ? -1.20751 -15.35892 3.73810 1.000 52.33151 121 VAL A O 1
ATOM 2762 N N . PHE C 3 130 ? -3.30757 -15.98893 3.18048 1.000 43.59557 122 PHE A N 1
ATOM 2763 C CA . PHE C 3 130 ? -3.47511 -16.95171 4.25551 1.000 41.55089 122 PHE A CA 1
ATOM 2764 C C . PHE C 3 130 ? -3.68131 -18.34867 3.68232 1.000 44.28344 122 PHE A C 1
ATOM 2765 O O . PHE C 3 130 ? -4.31890 -18.50000 2.63446 1.000 46.92064 122 PHE A O 1
ATOM 2773 N N . PRO C 3 131 ? -3.15247 -19.38206 4.33291 1.000 46.41622 123 PRO A N 1
ATOM 2774 C CA . PRO C 3 131 ? -3.30530 -20.74236 3.80547 1.000 44.09940 123 PRO A CA 1
ATOM 2775 C C . PRO C 3 131 ? -4.64596 -21.36066 4.17599 1.000 43.35844 123 PRO A C 1
ATOM 2776 O O . PRO C 3 131 ? -5.18757 -21.13011 5.26013 1.000 50.82572 123 PRO A O 1
ATOM 2780 N N . LEU C 3 132 ? -5.18633 -22.14799 3.24987 1.000 44.58687 124 LEU A N 1
ATOM 2781 C CA . LEU C 3 132 ? -6.34464 -23.00147 3.51335 1.000 44.85767 124 LEU A CA 1
ATOM 2782 C C . LEU C 3 132 ? -5.80084 -24.41976 3.66809 1.000 48.26149 124 LEU A C 1
ATOM 2783 O O . LEU C 3 132 ? -5.66415 -25.16365 2.69573 1.000 46.38806 124 LEU A O 1
ATOM 2788 N N . ALA C 3 133 ? -5.48094 -24.79431 4.91655 1.000 49.44138 125 ALA A N 1
ATOM 2789 C CA . ALA C 3 133 ? -4.69952 -26.00109 5.16150 1.000 51.79487 125 ALA A CA 1
ATOM 2790 C C . ALA C 3 133 ? -5.55455 -27.25538 4.97980 1.000 55.15334 125 ALA A C 1
ATOM 2791 O O . ALA C 3 133 ? -6.69869 -27.30314 5.44093 1.000 51.84507 125 ALA A O 1
ATOM 2793 N N . PRO C 3 134 ? -5.01784 -28.28294 4.32140 1.000 58.54852 126 PRO A N 1
ATOM 2794 C CA . PRO C 3 134 ? -5.75559 -29.54330 4.18123 1.000 56.75876 126 PRO A CA 1
ATOM 2795 C C . PRO C 3 134 ? -5.69641 -30.37773 5.45135 1.000 66.04330 126 PRO A C 1
ATOM 2796 O O . PRO C 3 134 ? -4.67510 -30.42840 6.14097 1.000 70.41973 126 PRO A O 1
ATOM 2800 N N . SER C 3 135 ? -6.80737 -31.04162 5.75449 1.000 68.26695 127 SER A N 1
ATOM 2801 C CA . SER C 3 135 ? -6.89741 -31.90331 6.92694 1.000 82.94734 127 SER A CA 1
ATOM 2802 C C . SER C 3 135 ? -7.90261 -33.01058 6.62749 1.000 93.38905 127 SER A C 1
ATOM 2803 O O . SER C 3 135 ? -8.34265 -33.17849 5.48656 1.000 83.68493 127 SER A O 1
ATOM 2806 N N . SER C 3 136 ? -8.27196 -33.77080 7.66323 1.000 109.53864 128 SER A N 1
ATOM 2807 C CA . SER C 3 136 ? -9.26465 -34.82759 7.49434 1.000 102.78167 128 SER A CA 1
ATOM 2808 C C . SER C 3 136 ? -10.63250 -34.27272 7.11676 1.000 99.53282 128 SER A C 1
ATOM 2809 O O . SER C 3 136 ? -11.45493 -35.00502 6.55360 1.000 90.24776 128 SER A O 1
ATOM 2812 N N . LYS C 3 137 ? -10.89547 -33.00283 7.42550 1.000 95.79850 129 LYS A N 1
ATOM 2813 C CA . LYS C 3 137 ? -12.14419 -32.34264 7.06938 1.000 90.92725 129 LYS A CA 1
ATOM 2814 C C . LYS C 3 137 ? -12.12944 -31.76947 5.65598 1.000 94.66713 129 LYS A C 1
ATOM 2815 O O . LYS C 3 137 ? -13.13424 -31.18942 5.22701 1.000 75.45003 129 LYS A O 1
ATOM 2821 N N . SER C 3 138 ? -11.01557 -31.90293 4.93378 1.000 108.00121 130 SER A N 1
ATOM 2822 C CA . SER C 3 138 ? -10.90948 -31.49587 3.53714 1.000 94.25183 130 SER A CA 1
ATOM 2823 C C . SER C 3 138 ? -10.43200 -32.65607 2.66780 1.000 94.25815 130 SER A C 1
ATOM 2824 O O . SER C 3 138 ? -9.82534 -32.44707 1.61457 1.000 84.77430 130 SER A O 1
ATOM 2827 N N . THR C 3 139 ? -10.68894 -33.88509 3.11310 1.000 88.01210 131 THR A N 1
ATOM 2828 C CA . THR C 3 139 ? -10.35648 -35.09683 2.37526 1.000 87.23712 131 THR A CA 1
ATOM 2829 C C . THR C 3 139 ? -11.64089 -35.83409 2.03036 1.000 87.50537 131 THR A C 1
ATOM 2830 O O . THR C 3 139 ? -12.47737 -36.08023 2.90604 1.000 92.66785 131 THR A O 1
ATOM 2834 N N . SER C 3 140 ? -11.78372 -36.19780 0.75937 1.000 80.85054 132 SER A N 1
ATOM 2835 C CA . SER C 3 140 ? -12.95373 -36.91603 0.25902 1.000 85.10187 132 SER A CA 1
ATOM 2836 C C . SER C 3 140 ? -12.41839 -38.13348 -0.48466 1.000 85.49239 132 SER A C 1
ATOM 2837 O O . SER C 3 140 ? -11.92090 -38.01506 -1.60783 1.000 79.54179 132 SER A O 1
ATOM 2840 N N . GLY C 3 141 ? -12.53299 -39.30027 0.14367 1.000 84.14781 133 GLY A N 1
ATOM 2841 C CA . GLY C 3 141 ? -12.02689 -40.52433 -0.43623 1.000 83.13201 133 GLY A CA 1
ATOM 2842 C C . GLY C 3 141 ? -10.51967 -40.48460 -0.57924 1.000 82.08045 133 GLY A C 1
ATOM 2843 O O . GLY C 3 141 ? -9.79442 -40.53417 0.41901 1.000 85.69676 133 GLY A O 1
ATOM 2844 N N . GLY C 3 142 ? -10.03425 -40.38147 -1.81224 1.000 74.42184 134 GLY A N 1
ATOM 2845 C CA . GLY C 3 142 ? -8.60710 -40.30665 -2.05450 1.000 74.30570 134 GLY A CA 1
ATOM 2846 C C . GLY C 3 142 ? -8.10914 -38.92529 -2.42729 1.000 76.58003 134 GLY A C 1
ATOM 2847 O O . GLY C 3 142 ? -6.90056 -38.71641 -2.56696 1.000 76.76835 134 GLY A O 1
ATOM 2848 N N . THR C 3 143 ? -9.02034 -37.96899 -2.57664 1.000 71.40579 135 THR A N 1
ATOM 2849 C CA . THR C 3 143 ? -8.67504 -36.61774 -2.99478 1.000 61.54130 135 THR A CA 1
ATOM 2850 C C . THR C 3 143 ? -8.82945 -35.63244 -1.84385 1.000 58.63248 135 THR A C 1
ATOM 2851 O O . THR C 3 143 ? -9.88019 -35.58291 -1.19628 1.000 62.09436 135 THR A O 1
ATOM 2855 N N . ALA C 3 144 ? -7.77361 -34.86237 -1.59146 1.000 57.73518 136 ALA A N 1
ATOM 2856 C CA . ALA C 3 144 ? -7.74649 -33.80817 -0.58971 1.000 57.22451 136 ALA A CA 1
ATOM 2857 C C . ALA C 3 144 ? -7.76344 -32.44828 -1.27889 1.000 47.27902 136 ALA A C 1
ATOM 2858 O O . ALA C 3 144 ? -7.37935 -32.31588 -2.44285 1.000 45.73904 136 ALA A O 1
ATOM 2860 N N . ALA C 3 145 ? -8.21451 -31.43119 -0.54918 1.000 50.92775 137 ALA A N 1
ATOM 2861 C CA . ALA C 3 145 ? -8.28863 -30.06909 -1.06281 1.000 50.34240 137 ALA A CA 1
ATOM 2862 C C . ALA C 3 145 ? -7.50349 -29.11699 -0.17158 1.000 45.65282 137 ALA A C 1
ATOM 2863 O O . ALA C 3 145 ? -7.58775 -29.18928 1.05794 1.000 54.35267 137 ALA A O 1
ATOM 2865 N N . LEU C 3 146 ? -6.72466 -28.24024 -0.80314 1.000 43.13982 138 LEU A N 1
ATOM 2866 C CA . LEU C 3 146 ? -5.98079 -27.19041 -0.11989 1.000 46.70712 138 LEU A CA 1
ATOM 2867 C C . LEU C 3 146 ? -6.01859 -25.94222 -0.99176 1.000 44.21190 138 LEU A C 1
ATOM 2868 O O . LEU C 3 146 ? -6.36926 -26.00082 -2.17282 1.000 39.32023 138 LEU A O 1
ATOM 2873 N N . GLY C 3 147 ? -5.66351 -24.80342 -0.40950 1.000 43.09176 139 GLY A N 1
ATOM 2874 C CA . GLY C 3 147 ? -5.73850 -23.57814 -1.17545 1.000 38.65474 139 GLY A CA 1
ATOM 2875 C C . GLY C 3 147 ? -5.12233 -22.39665 -0.46051 1.000 46.81580 139 GLY A C 1
ATOM 2876 O O . GLY C 3 147 ? -4.43944 -22.54066 0.55512 1.000 45.09419 139 GLY A O 1
ATOM 2877 N N . CYS C 3 148 ? -5.37292 -21.21523 -1.02776 1.000 44.00898 140 CYS A N 1
ATOM 2878 C CA . CYS C 3 148 ? -4.87165 -19.95376 -0.50444 1.000 41.28557 140 CYS A CA 1
ATOM 2879 C C . CYS C 3 148 ? -5.98348 -18.91618 -0.52551 1.000 38.51624 140 CYS A C 1
ATOM 2880 O O . CYS C 3 148 ? -6.84060 -18.91825 -1.41156 1.000 41.41711 140 CYS A O 1
ATOM 2883 N N . LEU C 3 149 ? -5.96287 -18.03130 0.46623 1.000 40.70607 141 LEU A N 1
ATOM 2884 C CA . LEU C 3 149 ? -6.93992 -16.95583 0.59890 1.000 35.98308 141 LEU A CA 1
ATOM 2885 C C . LEU C 3 149 ? -6.21834 -15.63232 0.36935 1.000 38.97004 141 LEU A C 1
ATOM 2886 O O . LEU C 3 149 ? -5.40360 -15.21423 1.19941 1.000 39.39366 141 LEU A O 1
ATOM 2891 N N . VAL C 3 150 ? -6.51293 -14.98181 -0.75345 1.000 32.32915 142 VAL A N 1
ATOM 2892 C CA . VAL C 3 150 ? -5.91738 -13.69873 -1.11765 1.000 36.68968 142 VAL A CA 1
ATOM 2893 C C . VAL C 3 150 ? -6.90189 -12.60389 -0.72375 1.000 40.60420 142 VAL A C 1
ATOM 2894 O O . VAL C 3 150 ? -7.91920 -12.40016 -1.39609 1.000 45.22753 142 VAL A O 1
ATOM 2898 N N . LYS C 3 151 ? -6.60814 -11.89080 0.36180 1.000 34.10327 143 LYS A N 1
ATOM 2899 C CA . LYS C 3 151 ? -7.58954 -11.03576 1.01464 1.000 41.36440 143 LYS A CA 1
ATOM 2900 C C . LYS C 3 151 ? -7.11609 -9.58743 1.09846 1.000 41.32416 143 LYS A C 1
ATOM 2901 O O . LYS C 3 151 ? -5.93184 -9.31898 1.32834 1.000 34.06129 143 LYS A O 1
ATOM 2907 N N . ASP C 3 152 ? -8.05914 -8.66397 0.88404 1.000 39.58122 144 ASP A N 1
ATOM 2908 C CA . ASP C 3 152 ? -7.91768 -7.22994 1.15803 1.000 39.30609 144 ASP A CA 1
ATOM 2909 C C . ASP C 3 152 ? -6.82846 -6.58577 0.29324 1.000 37.12397 144 ASP A C 1
ATOM 2910 O O . ASP C 3 152 ? -5.81699 -6.07919 0.78086 1.000 42.88176 144 ASP A O 1
ATOM 2915 N N . TYR C 3 153 ? -7.10233 -6.55186 -1.00744 1.000 36.68519 145 TYR A N 1
ATOM 2916 C CA . TYR C 3 153 ? -6.21635 -5.90869 -1.96535 1.000 38.85465 145 TYR A CA 1
ATOM 2917 C C . TYR C 3 153 ? -7.02865 -5.02422 -2.90010 1.000 39.75758 145 TYR A C 1
ATOM 2918 O O . TYR C 3 153 ? -8.22770 -5.22946 -3.10392 1.000 40.80057 145 TYR A O 1
ATOM 2927 N N . PHE C 3 154 ? -6.35207 -4.02481 -3.46733 1.000 37.29406 146 PHE A N 1
ATOM 2928 C CA . PHE C 3 154 ? -6.97507 -3.13583 -4.43228 1.000 36.37311 146 PHE A CA 1
ATOM 2929 C C . PHE C 3 154 ? -5.86226 -2.52126 -5.26174 1.000 35.50023 146 PHE A C 1
ATOM 2930 O O . PHE C 3 154 ? -4.82983 -2.14386 -4.69372 1.000 39.50927 146 PHE A O 1
ATOM 2938 N N . PRO C 3 155 ? -6.01395 -2.41470 -6.58744 1.000 38.53704 147 PRO A N 1
ATOM 2939 C CA . PRO C 3 155 ? -7.17837 -2.87775 -7.34061 1.000 38.31629 147 PRO A CA 1
ATOM 2940 C C . PRO C 3 155 ? -6.98261 -4.24706 -7.98760 1.000 42.29638 147 PRO A C 1
ATOM 2941 O O . PRO C 3 155 ? -6.16829 -5.05204 -7.53181 1.000 44.33861 147 PRO A O 1
ATOM 2945 N N . GLU C 3 156 ? -7.72912 -4.48993 -9.05931 1.000 46.21038 148 GLU A N 1
ATOM 2946 C CA . GLU C 3 156 ? -7.58860 -5.69506 -9.85274 1.000 41.97451 148 GLU A CA 1
ATOM 2947 C C . GLU C 3 156 ? -6.44079 -5.53724 -10.84543 1.000 43.48402 148 GLU A C 1
ATOM 2948 O O . GLU C 3 156 ? -6.07399 -4.41805 -11.21070 1.000 47.77414 148 GLU A O 1
ATOM 2954 N N . PRO C 3 157 ? -5.86567 -6.65269 -11.32325 1.000 46.09714 149 PRO A N 1
ATOM 2955 C CA . PRO C 3 157 ? -6.14441 -8.02307 -10.89210 1.000 44.49231 149 PRO A CA 1
ATOM 2956 C C . PRO C 3 157 ? -5.09513 -8.60497 -9.96206 1.000 48.63747 149 PRO A C 1
ATOM 2957 O O . PRO C 3 157 ? -4.23046 -7.88804 -9.45537 1.000 43.76158 149 PRO A O 1
ATOM 2961 N N . VAL C 3 158 ? -5.18788 -9.91040 -9.72921 1.000 44.62244 150 VAL A N 1
ATOM 2962 C CA . VAL C 3 158 ? -4.16365 -10.63866 -8.99718 1.000 39.15806 150 VAL A CA 1
ATOM 2963 C C . VAL C 3 158 ? -3.95971 -11.95949 -9.72788 1.000 42.80595 150 VAL A C 1
ATOM 2964 O O . VAL C 3 158 ? -4.92892 -12.58732 -10.16765 1.000 48.48645 150 VAL A O 1
ATOM 2968 N N . THR C 3 159 ? -2.70432 -12.36540 -9.89389 1.000 38.72818 151 THR A N 1
ATOM 2969 C CA . THR C 3 159 ? -2.37324 -13.64403 -10.51405 1.000 42.56333 151 THR A CA 1
ATOM 2970 C C . THR C 3 159 ? -1.93401 -14.62976 -9.43596 1.000 43.21563 151 THR A C 1
ATOM 2971 O O . THR C 3 159 ? -1.04037 -14.32471 -8.63812 1.000 38.49255 151 THR A O 1
ATOM 2975 N N . VAL C 3 160 ? -2.56754 -15.80127 -9.40668 1.000 40.81043 152 VAL A N 1
ATOM 2976 C CA . VAL C 3 160 ? -2.23299 -16.86331 -8.45994 1.000 42.37300 152 VAL A CA 1
ATOM 2977 C C . VAL C 3 160 ? -1.85644 -18.10971 -9.24719 1.000 39.09991 152 VAL A C 1
ATOM 2978 O O . VAL C 3 160 ? -2.66369 -18.62288 -10.03280 1.000 45.44894 152 VAL A O 1
ATOM 2982 N N . SER C 3 161 ? -0.64076 -18.59947 -9.02980 1.000 38.13308 153 SER A N 1
ATOM 2983 C CA . SER C 3 161 ? -0.19601 -19.87701 -9.56335 1.000 43.65563 153 SER A CA 1
ATOM 2984 C C . SER C 3 161 ? 0.23460 -20.78112 -8.41345 1.000 46.62923 153 SER A C 1
ATOM 2985 O O . SER C 3 161 ? 0.39772 -20.34076 -7.27233 1.000 46.02365 153 SER A O 1
ATOM 2988 N N . TRP C 3 162 ? 0.41625 -22.06345 -8.71983 1.000 48.21463 154 TRP A N 1
ATOM 2989 C CA . TRP C 3 162 ? 0.80019 -23.05749 -7.72569 1.000 49.59168 154 TRP A CA 1
ATOM 2990 C C . TRP C 3 162 ? 2.11190 -23.71221 -8.13348 1.000 47.65795 154 TRP A C 1
ATOM 2991 O O . TRP C 3 162 ? 2.25662 -24.16424 -9.27508 1.000 44.55456 154 TRP A O 1
ATOM 3002 N N . ASN C 3 163 ? 3.05717 -23.76478 -7.19252 1.000 42.01614 155 ASN A N 1
ATOM 3003 C CA . ASN C 3 163 ? 4.35957 -24.39747 -7.40713 1.000 47.30548 155 ASN A CA 1
ATOM 3004 C C . ASN C 3 163 ? 5.06133 -23.83971 -8.64516 1.000 53.50584 155 ASN A C 1
ATOM 3005 O O . ASN C 3 163 ? 5.64896 -24.57908 -9.43904 1.000 53.15107 155 ASN A O 1
ATOM 3010 N N . SER C 3 164 ? 4.98981 -22.51472 -8.80645 1.000 47.95427 156 SER A N 1
ATOM 3011 C CA . SER C 3 164 ? 5.65859 -21.79632 -9.89507 1.000 47.81574 156 SER A CA 1
ATOM 3012 C C . SER C 3 164 ? 5.19678 -22.28365 -11.26775 1.000 48.83577 156 SER A C 1
ATOM 3013 O O . SER C 3 164 ? 5.97730 -22.34489 -12.21941 1.000 48.53273 156 SER A O 1
ATOM 3016 N N . GLY C 3 165 ? 3.91477 -22.62609 -11.37527 1.000 47.70537 157 GLY A N 1
ATOM 3017 C CA . GLY C 3 165 ? 3.34533 -23.06894 -12.62961 1.000 47.75341 157 GLY A CA 1
ATOM 3018 C C . GLY C 3 165 ? 3.48068 -24.54746 -12.91905 1.000 53.52315 157 GLY A C 1
ATOM 3019 O O . GLY C 3 165 ? 2.97516 -25.00793 -13.95221 1.000 52.89113 157 GLY A O 1
ATOM 3020 N N . ALA C 3 166 ? 4.14384 -25.30781 -12.04510 1.000 55.05390 158 ALA A N 1
ATOM 3021 C CA . ALA C 3 166 ? 4.29141 -26.74127 -12.27286 1.000 51.15776 158 ALA A CA 1
ATOM 3022 C C . ALA C 3 166 ? 2.99056 -27.49315 -12.01827 1.000 56.08452 158 ALA A C 1
ATOM 3023 O O . ALA C 3 166 ? 2.73513 -28.51960 -12.65912 1.000 55.71897 158 ALA A O 1
ATOM 3025 N N . LEU C 3 167 ? 2.16462 -27.00951 -11.09118 1.000 54.34586 159 LEU A N 1
ATOM 3026 C CA . LEU C 3 167 ? 0.89538 -27.64488 -10.75446 1.000 51.80040 159 LEU A CA 1
ATOM 3027 C C . LEU C 3 167 ? -0.22785 -26.81958 -11.36906 1.000 43.62688 159 LEU A C 1
ATOM 3028 O O . LEU C 3 167 ? -0.49505 -25.69891 -10.92475 1.000 49.97577 159 LEU A O 1
ATOM 3033 N N . THR C 3 168 ? -0.89162 -27.37478 -12.38250 1.000 43.91150 160 THR A N 1
ATOM 3034 C CA . THR C 3 168 ? -1.99837 -26.67397 -13.02423 1.000 52.64494 160 THR A CA 1
ATOM 3035 C C . THR C 3 168 ? -3.25460 -27.53454 -13.01668 1.000 50.55657 160 THR A C 1
ATOM 3036 O O . THR C 3 168 ? -4.37280 -27.01169 -12.98579 1.000 52.86768 160 THR A O 1
ATOM 3040 N N . SER C 3 169 ? -3.08242 -28.85224 -13.03396 1.000 52.66914 161 SER A N 1
ATOM 3041 C CA . SER C 3 169 ? -4.22718 -29.75136 -13.05095 1.000 60.16177 161 SER A CA 1
ATOM 3042 C C . SER C 3 169 ? -4.93585 -29.71650 -11.70219 1.000 55.78332 161 SER A C 1
ATOM 3043 O O . SER C 3 169 ? -4.30792 -29.88468 -10.65236 1.000 58.51085 161 SER A O 1
ATOM 3046 N N . GLY C 3 170 ? -6.24594 -29.49587 -11.73283 1.000 50.61995 162 GLY A N 1
ATOM 3047 C CA . GLY C 3 170 ? -7.04081 -29.43203 -10.52558 1.000 44.48415 162 GLY A CA 1
ATOM 3048 C C . GLY C 3 170 ? -7.07941 -28.08289 -9.84319 1.000 48.62411 162 GLY A C 1
ATOM 3049 O O . GLY C 3 170 ? -7.65191 -27.97892 -8.75224 1.000 46.48176 162 GLY A O 1
ATOM 3050 N N . VAL C 3 171 ? -6.50450 -27.04596 -10.44706 1.000 42.06408 163 VAL A N 1
ATOM 3051 C CA . VAL C 3 171 ? -6.47631 -25.71650 -9.84688 1.000 45.62519 163 VAL A CA 1
ATOM 3052 C C . VAL C 3 171 ? -7.74219 -24.96355 -10.23320 1.000 40.74576 163 VAL A C 1
ATOM 3053 O O . VAL C 3 171 ? -8.16048 -24.98265 -11.39595 1.000 47.86770 163 VAL A O 1
ATOM 3057 N N . HIS C 3 172 ? -8.36213 -24.31290 -9.25199 1.000 39.39333 164 HIS A N 1
ATOM 3058 C CA . HIS C 3 172 ? -9.48497 -23.41058 -9.48062 1.000 38.07796 164 HIS A CA 1
ATOM 3059 C C . HIS C 3 172 ? -9.16983 -22.09970 -8.77727 1.000 37.61508 164 HIS A C 1
ATOM 3060 O O . HIS C 3 172 ? -9.08857 -22.06068 -7.54546 1.000 40.65803 164 HIS A O 1
ATOM 3067 N N . THR C 3 173 ? -8.98048 -21.03331 -9.54740 1.000 33.38277 165 THR A N 1
ATOM 3068 C CA . THR C 3 173 ? -8.82249 -19.69372 -8.99050 1.000 42.97975 165 THR A CA 1
ATOM 3069 C C . THR C 3 173 ? -10.14117 -18.96153 -9.19821 1.000 37.17014 165 THR A C 1
ATOM 3070 O O . THR C 3 173 ? -10.50367 -18.62827 -10.33059 1.000 44.12815 165 THR A O 1
ATOM 3074 N N . PHE C 3 174 ? -10.85529 -18.71843 -8.10574 1.000 36.94102 166 PHE A N 1
ATOM 3075 C CA . PHE C 3 174 ? -12.19179 -18.16505 -8.20245 1.000 39.86205 166 PHE A CA 1
ATOM 3076 C C . PHE C 3 174 ? -12.13030 -16.68510 -8.57084 1.000 40.58894 166 PHE A C 1
ATOM 3077 O O . PHE C 3 174 ? -11.17270 -15.98824 -8.22049 1.000 33.16551 166 PHE A O 1
ATOM 3085 N N . PRO C 3 175 ? -13.13328 -16.18565 -9.29214 1.000 36.40634 167 PRO A N 1
ATOM 3086 C CA . PRO C 3 175 ? -13.19090 -14.74686 -9.55586 1.000 32.21197 167 PRO A CA 1
ATOM 3087 C C . PRO C 3 175 ? -13.26665 -13.98017 -8.24776 1.000 33.81930 167 PRO A C 1
ATOM 3088 O O . PRO C 3 175 ? -13.91140 -14.41188 -7.29047 1.000 39.82156 167 PRO A O 1
ATOM 3092 N N . ALA C 3 176 ? -12.60331 -12.83078 -8.21720 1.000 31.04639 168 ALA A N 1
ATOM 3093 C CA . ALA C 3 176 ? -12.56815 -12.02706 -7.00653 1.000 33.92168 168 ALA A CA 1
ATOM 3094 C C . ALA C 3 176 ? -13.94981 -11.48365 -6.67609 1.000 39.80360 168 ALA A C 1
ATOM 3095 O O . ALA C 3 176 ? -14.72550 -11.12078 -7.56398 1.000 40.57068 168 ALA A O 1
ATOM 3097 N N . VAL C 3 177 ? -14.25829 -11.44872 -5.38782 1.000 37.89704 169 VAL A N 1
ATOM 3098 C CA . VAL C 3 177 ? -15.49224 -10.86349 -4.88870 1.000 37.89165 169 VAL A CA 1
ATOM 3099 C C . VAL C 3 177 ? -15.14262 -9.58566 -4.14445 1.000 37.40872 169 VAL A C 1
ATOM 3100 O O . VAL C 3 177 ? -14.06912 -9.45572 -3.54659 1.000 37.82001 169 VAL A O 1
ATOM 3104 N N . LEU C 3 178 ? -16.05468 -8.62812 -4.20718 1.000 41.83910 170 LEU A N 1
ATOM 3105 C CA . LEU C 3 178 ? -15.87102 -7.32808 -3.58384 1.000 35.95969 170 LEU A CA 1
ATOM 3106 C C . LEU C 3 178 ? -16.38375 -7.38467 -2.14922 1.000 39.93259 170 LEU A C 1
ATOM 3107 O O . LEU C 3 178 ? -17.54726 -7.72595 -1.91604 1.000 47.73340 170 LEU A O 1
ATOM 3112 N N . GLN C 3 179 ? -15.51000 -7.08852 -1.19070 1.000 42.76827 171 GLN A N 1
ATOM 3113 C CA . GLN C 3 179 ? -15.89817 -7.09423 0.21081 1.000 41.06705 171 GLN A CA 1
ATOM 3114 C C . GLN C 3 179 ? -16.58874 -5.78538 0.58626 1.000 41.30611 171 GLN A C 1
ATOM 3115 O O . GLN C 3 179 ? -16.53221 -4.78851 -0.13673 1.000 47.01032 171 GLN A O 1
ATOM 3121 N N . SER C 3 180 ? -17.23717 -5.79431 1.75354 1.000 43.94231 172 SER A N 1
ATOM 3122 C CA . SER C 3 180 ? -17.92327 -4.60268 2.24165 1.000 40.65176 172 SER A CA 1
ATOM 3123 C C . SER C 3 180 ? -16.96476 -3.45410 2.52200 1.000 42.42038 172 SER A C 1
ATOM 3124 O O . SER C 3 180 ? -17.39766 -2.29723 2.56880 1.000 44.90810 172 SER A O 1
ATOM 3127 N N . SER C 3 181 ? -15.68380 -3.74495 2.74113 1.000 42.47140 173 SER A N 1
ATOM 3128 C CA . SER C 3 181 ? -14.68974 -2.69900 2.93610 1.000 41.38874 173 SER A CA 1
ATOM 3129 C C . SER C 3 181 ? -14.30228 -1.99957 1.63876 1.000 43.36859 173 SER A C 1
ATOM 3130 O O . SER C 3 181 ? -13.60321 -0.98143 1.68495 1.000 35.74537 173 SER A O 1
ATOM 3133 N N . GLY C 3 182 ? -14.73805 -2.51085 0.49097 1.000 37.39808 174 GLY A N 1
ATOM 3134 C CA . GLY C 3 182 ? -14.33165 -1.97258 -0.78599 1.000 37.49914 174 GLY A CA 1
ATOM 3135 C C . GLY C 3 182 ? -13.11168 -2.63000 -1.39248 1.000 35.89636 174 GLY A C 1
ATOM 3136 O O . GLY C 3 182 ? -12.75014 -2.29687 -2.52843 1.000 40.54182 174 GLY A O 1
ATOM 3137 N N . LEU C 3 183 ? -12.48392 -3.56513 -0.69077 1.000 30.80539 175 LEU A N 1
ATOM 3138 C CA . LEU C 3 183 ? -11.30573 -4.26335 -1.17643 1.000 35.25228 175 LEU A CA 1
ATOM 3139 C C . LEU C 3 183 ? -11.70917 -5.61345 -1.74829 1.000 32.18888 175 LEU A C 1
ATOM 3140 O O . LEU C 3 183 ? -12.77234 -6.15443 -1.43885 1.000 39.42664 175 LEU A O 1
ATOM 3145 N N . TYR C 3 184 ? -10.84935 -6.14620 -2.60354 1.000 35.17643 176 TYR A N 1
ATOM 3146 C CA . TYR C 3 184 ? -11.11341 -7.41604 -3.25790 1.000 37.95544 176 TYR A CA 1
ATOM 3147 C C . TYR C 3 184 ? -10.56399 -8.58301 -2.44663 1.000 39.39318 176 TYR A C 1
ATOM 3148 O O . TYR C 3 184 ? -9.63325 -8.44400 -1.64902 1.000 41.57381 176 TYR A O 1
ATOM 3157 N N . SER C 3 185 ? -11.16068 -9.74919 -2.67085 1.000 38.52536 177 SER A N 1
ATOM 3158 C CA . SER C 3 185 ? -10.69896 -10.99293 -2.07933 1.000 38.21834 177 SER A CA 1
ATOM 3159 C C . SER C 3 185 ? -11.01066 -12.11942 -3.04535 1.000 36.80403 177 SER A C 1
ATOM 3160 O O . SER C 3 185 ? -12.07825 -12.13663 -3.66330 1.000 34.77677 177 SER A O 1
ATOM 3163 N N . LEU C 3 186 ? -10.06934 -13.04722 -3.18103 1.000 39.65114 178 LEU A N 1
ATOM 3164 C CA . LEU C 3 186 ? -10.29609 -14.25280 -3.95870 1.000 38.92447 178 LEU A CA 1
ATOM 3165 C C . LEU C 3 186 ? -9.59502 -15.41333 -3.27353 1.000 36.34649 178 LEU A C 1
ATOM 3166 O O . LEU C 3 186 ? -8.72862 -15.22698 -2.41668 1.000 35.99564 178 LEU A O 1
ATOM 3171 N N . SER C 3 187 ? -9.99289 -16.61901 -3.65899 1.000 43.64976 179 SER A N 1
ATOM 3172 C CA . SER C 3 187 ? -9.37264 -17.84068 -3.18025 1.000 39.53502 179 SER A CA 1
ATOM 3173 C C . SER C 3 187 ? -8.93676 -18.66687 -4.37772 1.000 41.64699 179 SER A C 1
ATOM 3174 O O . SER C 3 187 ? -9.57444 -18.64392 -5.43381 1.000 44.97332 179 SER A O 1
ATOM 3177 N N . SER C 3 188 ? -7.83632 -19.39027 -4.20704 1.000 36.31871 180 SER A N 1
ATOM 3178 C CA . SER C 3 188 ? -7.36380 -20.33885 -5.20486 1.000 39.79974 180 SER A CA 1
ATOM 3179 C C . SER C 3 188 ? -7.16725 -21.67269 -4.50947 1.000 39.22991 180 SER A C 1
ATOM 3180 O O . SER C 3 188 ? -6.44946 -21.74893 -3.50917 1.000 46.99009 180 SER A O 1
ATOM 3183 N N . VAL C 3 189 ? -7.80787 -22.71471 -5.02964 1.000 39.49236 181 VAL A N 1
ATOM 3184 C CA . VAL C 3 189 ? -7.77276 -24.03736 -4.42429 1.000 38.79634 181 VAL A CA 1
ATOM 3185 C C . VAL C 3 189 ? -7.27041 -25.03617 -5.45560 1.000 41.77670 181 VAL A C 1
ATOM 3186 O O . VAL C 3 189 ? -7.25300 -24.77283 -6.66027 1.000 49.74999 181 VAL A O 1
ATOM 3190 N N . VAL C 3 190 ? -6.85535 -26.19820 -4.96386 1.000 42.89378 182 VAL A N 1
ATOM 3191 C CA . VAL C 3 190 ? -6.41518 -27.28668 -5.82776 1.000 42.72782 182 VAL A CA 1
ATOM 3192 C C . VAL C 3 190 ? -6.70033 -28.60123 -5.11567 1.000 44.74446 182 VAL A C 1
ATOM 3193 O O . VAL C 3 190 ? -6.50538 -28.72552 -3.90282 1.000 45.69844 182 VAL A O 1
ATOM 3197 N N . THR C 3 191 ? -7.19538 -29.57273 -5.87088 1.000 43.56072 183 THR A N 1
ATOM 3198 C CA . THR C 3 191 ? -7.43306 -30.91356 -5.36214 1.000 46.25415 183 THR A CA 1
ATOM 3199 C C . THR C 3 191 ? -6.25571 -31.80515 -5.73397 1.000 50.35061 183 THR A C 1
ATOM 3200 O O . THR C 3 191 ? -5.86033 -31.86622 -6.90322 1.000 50.20873 183 THR A O 1
ATOM 3204 N N . VAL C 3 192 ? -5.68982 -32.47771 -4.73657 1.000 55.00910 184 VAL A N 1
ATOM 3205 C CA . VAL C 3 192 ? -4.52597 -33.33913 -4.93367 1.000 54.12316 184 VAL A CA 1
ATOM 3206 C C . VAL C 3 192 ? -4.79095 -34.66815 -4.24247 1.000 55.27842 184 VAL A C 1
ATOM 3207 O O . VAL C 3 192 ? -5.69271 -34.77552 -3.39429 1.000 51.99364 184 VAL A O 1
ATOM 3211 N N . PRO C 3 193 ? -4.04200 -35.71241 -4.59794 1.000 64.90428 185 PRO A N 1
ATOM 3212 C CA . PRO C 3 193 ? -4.16033 -36.98052 -3.86592 1.000 58.45721 185 PRO A CA 1
ATOM 3213 C C . PRO C 3 193 ? -3.79255 -36.80095 -2.40034 1.000 59.82601 185 PRO A C 1
ATOM 3214 O O . PRO C 3 193 ? -2.77258 -36.19311 -2.06792 1.000 62.70258 185 PRO A O 1
ATOM 3218 N N . SER C 3 194 ? -4.63745 -37.34135 -1.51858 1.000 58.45973 186 SER A N 1
ATOM 3219 C CA . SER C 3 194 ? -4.38624 -37.22512 -0.08665 1.000 64.63616 186 SER A CA 1
ATOM 3220 C C . SER C 3 194 ? -3.12034 -37.95652 0.33900 1.000 67.11804 186 SER A C 1
ATOM 3221 O O . SER C 3 194 ? -2.58433 -37.67078 1.41571 1.000 67.06830 186 SER A O 1
ATOM 3224 N N . SER C 3 195 ? -2.62903 -38.88657 -0.48358 1.000 65.72630 187 SER A N 1
ATOM 3225 C CA . SER C 3 195 ? -1.38922 -39.58658 -0.16666 1.000 65.80672 187 SER A CA 1
ATOM 3226 C C . SER C 3 195 ? -0.16950 -38.68715 -0.33600 1.000 71.08081 187 SER A C 1
ATOM 3227 O O . SER C 3 195 ? 0.84914 -38.89599 0.33337 1.000 69.30478 187 SER A O 1
ATOM 3230 N N . SER C 3 196 ? -0.24922 -37.68802 -1.21534 1.000 69.99685 188 SER A N 1
ATOM 3231 C CA . SER C 3 196 ? 0.88245 -36.80920 -1.48644 1.000 69.26381 188 SER A CA 1
ATOM 3232 C C . SER C 3 196 ? 1.01908 -35.67490 -0.47739 1.000 70.87414 188 SER A C 1
ATOM 3233 O O . SER C 3 196 ? 1.94120 -34.86338 -0.61055 1.000 69.83213 188 SER A O 1
ATOM 3236 N N . LEU C 3 197 ? 0.13157 -35.59397 0.51802 1.000 72.83500 189 LEU A N 1
ATOM 3237 C CA . LEU C 3 197 ? 0.19746 -34.50158 1.48535 1.000 71.64075 189 LEU A CA 1
ATOM 3238 C C . LEU C 3 197 ? 1.47847 -34.56464 2.30735 1.000 75.79488 189 LEU A C 1
ATOM 3239 O O . LEU C 3 197 ? 2.04608 -33.52710 2.66768 1.000 80.81765 189 LEU A O 1
ATOM 3244 N N . GLY C 3 198 ? 1.94666 -35.77422 2.62076 1.000 76.72754 190 GLY A N 1
ATOM 3245 C CA . GLY C 3 198 ? 3.15937 -35.90592 3.40635 1.000 85.37150 190 GLY A CA 1
ATOM 3246 C C . GLY C 3 198 ? 4.43117 -35.71480 2.61093 1.000 85.36749 190 GLY A C 1
ATOM 3247 O O . GLY C 3 198 ? 5.45719 -35.31683 3.17106 1.000 89.26411 190 GLY A O 1
ATOM 3248 N N . THR C 3 199 ? 4.39217 -35.99085 1.30830 1.000 83.40386 191 THR A N 1
ATOM 3249 C CA . THR C 3 199 ? 5.58150 -35.94518 0.46611 1.000 76.44499 191 THR A CA 1
ATOM 3250 C C . THR C 3 199 ? 5.71007 -34.64744 -0.32597 1.000 70.31595 191 THR A C 1
ATOM 3251 O O . THR C 3 199 ? 6.76863 -34.01347 -0.30057 1.000 69.59177 191 THR A O 1
ATOM 3255 N N . GLN C 3 200 ? 4.65569 -34.23703 -1.02966 1.000 65.71693 192 GLN A N 1
ATOM 3256 C CA . GLN C 3 200 ? 4.72437 -33.10348 -1.94570 1.000 62.85464 192 GLN A CA 1
ATOM 3257 C C . GLN C 3 200 ? 4.47663 -31.78483 -1.21890 1.000 63.87591 192 GLN A C 1
ATOM 3258 O O . GLN C 3 200 ? 3.52601 -31.66159 -0.43934 1.000 59.79520 192 GLN A O 1
ATOM 3264 N N . THR C 3 201 ? 5.32258 -30.79615 -1.49810 1.000 55.67569 193 THR A N 1
ATOM 3265 C CA . THR C 3 201 ? 5.17172 -29.45540 -0.94910 1.000 56.29347 193 THR A CA 1
ATOM 3266 C C . THR C 3 201 ? 4.34234 -28.61108 -1.90785 1.000 60.15941 193 THR A C 1
ATOM 3267 O O . THR C 3 201 ? 4.59601 -28.60762 -3.11684 1.000 61.54015 193 THR A O 1
ATOM 3271 N N . TYR C 3 202 ? 3.34557 -27.90997 -1.37107 1.000 53.28985 194 TYR A N 1
ATOM 3272 C CA . TYR C 3 202 ? 2.44360 -27.08927 -2.16865 1.000 48.33430 194 TYR A CA 1
ATOM 3273 C C . TYR C 3 202 ? 2.60984 -25.62959 -1.77153 1.000 52.05842 194 TYR A C 1
ATOM 3274 O O . TYR C 3 202 ? 2.43309 -25.27529 -0.60032 1.000 47.06916 194 TYR A O 1
ATOM 3283 N N . ILE C 3 203 ? 2.96720 -24.79321 -2.74512 1.000 50.32666 195 ILE A N 1
ATOM 3284 C CA . ILE C 3 203 ? 3.16237 -23.36266 -2.54515 1.000 50.29890 195 ILE A CA 1
ATOM 3285 C C . ILE C 3 203 ? 2.33064 -22.61717 -3.57945 1.000 47.10689 195 ILE A C 1
ATOM 3286 O O . ILE C 3 203 ? 2.40917 -22.91591 -4.77675 1.000 45.26219 195 ILE A O 1
ATOM 3291 N N . CYS C 3 204 ? 1.54311 -21.64676 -3.12309 1.000 43.16462 196 CYS A N 1
ATOM 3292 C CA . CYS C 3 204 ? 0.80270 -20.76724 -4.01658 1.000 49.36065 196 CYS A CA 1
ATOM 3293 C C . CYS C 3 204 ? 1.58461 -19.47521 -4.20518 1.000 43.34756 196 CYS A C 1
ATOM 3294 O O . CYS C 3 204 ? 2.09114 -18.89819 -3.23737 1.000 41.68679 196 CYS A O 1
ATOM 3297 N N . ASN C 3 205 ? 1.69121 -19.03801 -5.45270 1.000 46.32289 197 ASN A N 1
ATOM 3298 C CA . ASN C 3 205 ? 2.44948 -17.85101 -5.82361 1.000 41.66327 197 ASN A CA 1
ATOM 3299 C C . ASN C 3 205 ? 1.44953 -16.75515 -6.16423 1.000 42.22176 197 ASN A C 1
ATOM 3300 O O . ASN C 3 205 ? 0.74583 -16.84334 -7.17545 1.000 39.77621 197 ASN A O 1
ATOM 3305 N N . VAL C 3 206 ? 1.36292 -15.74580 -5.30270 1.000 42.30932 198 VAL A N 1
ATOM 3306 C CA . VAL C 3 206 ? 0.44392 -14.62756 -5.47320 1.000 42.01890 198 VAL A CA 1
ATOM 3307 C C . VAL C 3 206 ? 1.25384 -13.41819 -5.91281 1.000 40.26780 198 VAL A C 1
ATOM 3308 O O . VAL C 3 206 ? 2.24435 -13.05764 -5.26496 1.000 37.21577 198 VAL A O 1
ATOM 3312 N N . ASN C 3 207 ? 0.84241 -12.80183 -7.01822 1.000 37.76944 199 ASN A N 1
ATOM 3313 C CA . ASN C 3 207 ? 1.50394 -11.61646 -7.54653 1.000 34.51219 199 ASN A CA 1
ATOM 3314 C C . ASN C 3 207 ? 0.45346 -10.54508 -7.79292 1.000 35.82189 199 ASN A C 1
ATOM 3315 O O . ASN C 3 207 ? -0.46975 -10.74823 -8.58817 1.000 41.42241 199 ASN A O 1
ATOM 3320 N N . HIS C 3 208 ? 0.57993 -9.42297 -7.09110 1.000 34.80150 200 HIS A N 1
ATOM 3321 C CA . HIS C 3 208 ? -0.28015 -8.25537 -7.26885 1.000 35.76408 200 HIS A CA 1
ATOM 3322 C C . HIS C 3 208 ? 0.59294 -7.12411 -7.79917 1.000 37.68713 200 HIS A C 1
ATOM 3323 O O . HIS C 3 208 ? 1.24433 -6.41807 -7.02368 1.000 40.50598 200 HIS A O 1
ATOM 3330 N N . LYS C 3 209 ? 0.61416 -6.96327 -9.12177 1.000 34.17615 201 LYS A N 1
ATOM 3331 C CA . LYS C 3 209 ? 1.50594 -5.97770 -9.72917 1.000 37.59409 201 LYS A CA 1
ATOM 3332 C C . LYS C 3 209 ? 1.22686 -4.53462 -9.31569 1.000 38.31596 201 LYS A C 1
ATOM 3333 O O . LYS C 3 209 ? 2.20232 -3.78351 -9.14145 1.000 44.58043 201 LYS A O 1
ATOM 3339 N N . PRO C 3 210 ? -0.02170 -4.07036 -9.16683 1.000 39.64828 202 PRO A N 1
ATOM 3340 C CA . PRO C 3 210 ? -0.22491 -2.65455 -8.80763 1.000 38.38888 202 PRO A CA 1
ATOM 3341 C C . PRO C 3 210 ? 0.45264 -2.23231 -7.51592 1.000 41.96085 202 PRO A C 1
ATOM 3342 O O . PRO C 3 210 ? 0.75035 -1.04179 -7.35567 1.000 48.48771 202 PRO A O 1
ATOM 3346 N N . SER C 3 211 ? 0.72647 -3.15833 -6.59913 1.000 40.14061 203 SER A N 1
ATOM 3347 C CA . SER C 3 211 ? 1.38573 -2.82544 -5.34360 1.000 41.13819 203 SER A CA 1
ATOM 3348 C C . SER C 3 211 ? 2.76469 -3.46000 -5.21857 1.000 42.01238 203 SER A C 1
ATOM 3349 O O . SER C 3 211 ? 3.40342 -3.32101 -4.17065 1.000 43.78846 203 SER A O 1
ATOM 3352 N N . ASN C 3 212 ? 3.24266 -4.13429 -6.26867 1.000 42.03435 204 ASN A N 1
ATOM 3353 C CA . ASN C 3 212 ? 4.53803 -4.81780 -6.26362 1.000 40.41834 204 ASN A CA 1
ATOM 3354 C C . ASN C 3 212 ? 4.62611 -5.80476 -5.10331 1.000 39.52863 204 ASN A C 1
ATOM 3355 O O . ASN C 3 212 ? 5.62213 -5.86666 -4.38035 1.000 48.41491 204 ASN A O 1
ATOM 3360 N N . THR C 3 213 ? 3.56486 -6.58455 -4.93322 1.000 39.46485 205 THR A N 1
ATOM 3361 C CA . THR C 3 213 ? 3.45121 -7.55657 -3.85265 1.000 37.08742 205 THR A CA 1
ATOM 3362 C C . THR C 3 213 ? 3.53176 -8.95913 -4.44160 1.000 41.39126 205 THR A C 1
ATOM 3363 O O . THR C 3 213 ? 2.61999 -9.39016 -5.15697 1.000 34.78503 205 THR A O 1
ATOM 3367 N N . LYS C 3 214 ? 4.63087 -9.65594 -4.15813 1.000 41.04040 206 LYS A N 1
ATOM 3368 C CA . LYS C 3 214 ? 4.80938 -11.05713 -4.52391 1.000 44.95954 206 LYS A CA 1
ATOM 3369 C C . LYS C 3 214 ? 4.91295 -11.87819 -3.24694 1.000 46.70935 206 LYS A C 1
ATOM 3370 O O . LYS C 3 214 ? 5.82701 -11.66600 -2.44295 1.000 53.22132 206 LYS A O 1
ATOM 3376 N N . VAL C 3 215 ? 3.98115 -12.80915 -3.06010 1.000 48.70248 207 VAL A N 1
ATOM 3377 C CA . VAL C 3 215 ? 3.92251 -13.64219 -1.86469 1.000 48.72607 207 VAL A CA 1
ATOM 3378 C C . VAL C 3 215 ? 3.95156 -15.10196 -2.29313 1.000 50.18455 207 VAL A C 1
ATOM 3379 O O . VAL C 3 215 ? 3.20516 -15.50529 -3.19268 1.000 47.24392 207 VAL A O 1
ATOM 3383 N N . ASP C 3 216 ? 4.81235 -15.88753 -1.64928 1.000 54.11358 208 ASP A N 1
ATOM 3384 C CA . ASP C 3 216 ? 4.87125 -17.33729 -1.82816 1.000 52.30066 208 ASP A CA 1
ATOM 3385 C C . ASP C 3 216 ? 4.54956 -17.97288 -0.47986 1.000 49.56439 208 ASP A C 1
ATOM 3386 O O . ASP C 3 216 ? 5.39604 -17.99793 0.41873 1.000 69.13389 208 ASP A O 1
ATOM 3391 N N . LYS C 3 217 ? 3.32617 -18.47418 -0.33473 1.000 50.30653 209 LYS A N 1
ATOM 3392 C CA . LYS C 3 217 ? 2.84359 -19.04073 0.91950 1.000 53.59711 209 LYS A CA 1
ATOM 3393 C C . LYS C 3 217 ? 2.78039 -20.55664 0.78905 1.000 54.33898 209 LYS A C 1
ATOM 3394 O O . LYS C 3 217 ? 2.10375 -21.08058 -0.10280 1.000 51.02297 209 LYS A O 1
ATOM 3400 N N . LYS C 3 218 ? 3.47969 -21.25324 1.68008 1.000 53.71446 210 LYS A N 1
ATOM 3401 C CA . LYS C 3 218 ? 3.47590 -22.70919 1.68830 1.000 55.70005 210 LYS A CA 1
ATOM 3402 C C . LYS C 3 218 ? 2.26656 -23.21574 2.46638 1.000 52.88317 210 LYS A C 1
ATOM 3403 O O . LYS C 3 218 ? 2.01203 -22.77297 3.59083 1.000 55.56258 210 LYS A O 1
ATOM 3409 N N . VAL C 3 219 ? 1.50492 -24.12082 1.85816 1.000 45.30310 211 VAL A N 1
ATOM 3410 C CA . VAL C 3 219 ? 0.31494 -24.68718 2.48264 1.000 51.50451 211 VAL A CA 1
ATOM 3411 C C . VAL C 3 219 ? 0.68863 -26.03313 3.08899 1.000 54.02037 211 VAL A C 1
ATOM 3412 O O . VAL C 3 219 ? 1.02377 -26.97921 2.36519 1.000 56.00902 211 VAL A O 1
ATOM 3416 N N . GLU C 3 220 ? 0.61066 -26.12939 4.41851 1.000 51.96757 212 GLU A N 1
ATOM 3417 C CA . GLU C 3 220 ? 0.97395 -27.36530 5.09102 1.000 62.29802 212 GLU A CA 1
ATOM 3418 C C . GLU C 3 220 ? -0.25824 -28.06161 5.65529 1.000 56.95782 212 GLU A C 1
ATOM 3419 O O . GLU C 3 220 ? -1.19858 -27.39330 6.09853 1.000 53.86572 212 GLU A O 1
ATOM 3425 N N . PRO C 3 221 ? -0.28858 -29.39143 5.64563 1.000 68.38427 213 PRO A N 1
ATOM 3426 C CA . PRO C 3 221 ? -1.41901 -30.10686 6.24537 1.000 70.58910 213 PRO A CA 1
ATOM 3427 C C . PRO C 3 221 ? -1.46372 -29.90939 7.75352 1.000 69.93199 213 PRO A C 1
ATOM 3428 O O . PRO C 3 221 ? -0.48155 -29.52550 8.39219 1.000 70.04976 213 PRO A O 1
ATOM 3432 N N . LYS C 3 222 ? -2.63625 -30.18014 8.32236 1.000 79.01885 214 LYS A N 1
ATOM 3433 C CA . LYS C 3 222 ? -2.83929 -30.11987 9.76188 1.000 91.79856 214 LYS A CA 1
ATOM 3434 C C . LYS C 3 222 ? -3.49936 -31.40563 10.24033 1.000 98.82636 214 LYS A C 1
ATOM 3435 O O . LYS C 3 222 ? -4.28423 -32.02625 9.51776 1.000 99.06757 214 LYS A O 1
ATOM 3441 N N . SER C 3 223 ? -3.17238 -31.80088 11.46720 1.000 105.04229 215 SER A N 1
ATOM 3442 C CA . SER C 3 223 ? -3.75417 -32.99957 12.06389 1.000 106.37591 215 SER A CA 1
ATOM 3443 C C . SER C 3 223 ? -5.19671 -32.75289 12.49415 1.000 104.94545 215 SER A C 1
ATOM 3444 O O . SER C 3 223 ? -6.13675 -33.16567 11.81463 1.000 100.45050 215 SER A O 1
ATOM 3447 N N . ASP D 2 3 ? -4.31461 -54.48781 -34.44967 1.000 61.40314 1 ASP D N 1
ATOM 3448 C CA . ASP D 2 3 ? -5.65779 -54.99564 -34.70391 1.000 55.04557 1 ASP D CA 1
ATOM 3449 C C . ASP D 2 3 ? -6.09658 -54.67824 -36.12386 1.000 47.53315 1 ASP D C 1
ATOM 3450 O O . ASP D 2 3 ? -5.65578 -53.69181 -36.71110 1.000 57.17399 1 ASP D O 1
ATOM 3455 N N . ILE D 2 4 ? -6.96530 -55.52360 -36.67633 1.000 51.53461 2 ILE D N 1
ATOM 3456 C CA . ILE D 2 4 ? -7.44821 -55.31224 -38.03413 1.000 47.32996 2 ILE D CA 1
ATOM 3457 C C . ILE D 2 4 ? -8.38507 -54.11369 -38.04651 1.000 47.88514 2 ILE D C 1
ATOM 3458 O O . ILE D 2 4 ? -9.29541 -54.00723 -37.21439 1.000 45.80562 2 ILE D O 1
ATOM 3463 N N . VAL D 2 5 ? -8.17068 -53.20752 -38.99538 1.000 49.93289 3 VAL D N 1
ATOM 3464 C CA . VAL D 2 5 ? -9.00985 -52.02719 -39.16351 1.000 50.20900 3 VAL D CA 1
ATOM 3465 C C . VAL D 2 5 ? -10.06347 -52.32992 -40.21997 1.000 48.80684 3 VAL D C 1
ATOM 3466 O O . VAL D 2 5 ? -9.73571 -52.76919 -41.32997 1.000 42.09755 3 VAL D O 1
ATOM 3470 N N . MET D 2 6 ? -11.32908 -52.10447 -39.87302 1.000 51.62224 4 MET D N 1
ATOM 3471 C CA . MET D 2 6 ? -12.45988 -52.38446 -40.75080 1.000 47.12267 4 MET D CA 1
ATOM 3472 C C . MET D 2 6 ? -13.06236 -51.05892 -41.20317 1.000 48.68265 4 MET D C 1
ATOM 3473 O O . MET D 2 6 ? -13.66966 -50.33929 -40.40247 1.000 49.50913 4 MET D O 1
ATOM 3478 N N . THR D 2 7 ? -12.90266 -50.74524 -42.48551 1.000 46.76234 5 THR D N 1
ATOM 3479 C CA . THR D 2 7 ? -13.38693 -49.49681 -43.05841 1.000 47.36812 5 THR D CA 1
ATOM 3480 C C . THR D 2 7 ? -14.63871 -49.77481 -43.88157 1.000 50.69142 5 THR D C 1
ATOM 3481 O O . THR D 2 7 ? -14.60016 -50.56918 -44.82796 1.000 49.29669 5 THR D O 1
ATOM 3485 N N . GLN D 2 8 ? -15.74340 -49.13145 -43.51320 1.000 45.17319 6 GLN D N 1
ATOM 3486 C CA . GLN D 2 8 ? -17.00838 -49.25899 -44.22076 1.000 46.50704 6 GLN D CA 1
ATOM 3487 C C . GLN D 2 8 ? -17.28154 -48.00621 -45.04399 1.000 54.40875 6 GLN D C 1
ATOM 3488 O O . GLN D 2 8 ? -17.07538 -46.88396 -44.57099 1.000 55.88635 6 GLN D O 1
ATOM 3494 N N . THR D 2 9 ? -17.75067 -48.20366 -46.27933 1.000 42.67343 7 THR D N 1
ATOM 3495 C CA . THR D 2 9 ? -18.14598 -47.10762 -47.15511 1.000 52.89293 7 THR D CA 1
ATOM 3496 C C . THR D 2 9 ? -19.45442 -47.51548 -47.82499 1.000 53.84575 7 THR D C 1
ATOM 3497 O O . THR D 2 9 ? -19.56574 -48.65306 -48.31866 1.000 55.01142 7 THR D O 1
ATOM 3501 N N . PRO D 2 10 ? -20.46733 -46.63564 -47.84512 1.000 54.37515 8 PRO D N 1
ATOM 3502 C CA . PRO D 2 10 ? -20.43016 -45.32477 -47.18939 1.000 50.96411 8 PRO D CA 1
ATOM 3503 C C . PRO D 2 10 ? -20.79073 -45.42483 -45.71339 1.000 49.79787 8 PRO D C 1
ATOM 3504 O O . PRO D 2 10 ? -21.06912 -46.52481 -45.24062 1.000 54.45547 8 PRO D O 1
ATOM 3508 N N . LEU D 2 11 ? -20.78209 -44.29874 -44.99903 1.000 50.86024 9 LEU D N 1
ATOM 3509 C CA . LEU D 2 11 ? -21.17713 -44.28678 -43.59580 1.000 51.36349 9 LEU D CA 1
ATOM 3510 C C . LEU D 2 11 ? -22.65306 -43.97349 -43.39858 1.000 53.69554 9 LEU D C 1
ATOM 3511 O O . LEU D 2 11 ? -23.20785 -44.30829 -42.34494 1.000 51.19878 9 LEU D O 1
ATOM 3516 N N . SER D 2 12 ? -23.29478 -43.34014 -44.37907 1.000 54.80987 10 SER D N 1
ATOM 3517 C CA . SER D 2 12 ? -24.73380 -43.12633 -44.36952 1.000 50.78871 10 SER D CA 1
ATOM 3518 C C . SER D 2 12 ? -25.27580 -43.39407 -45.76577 1.000 53.33276 10 SER D C 1
ATOM 3519 O O . SER D 2 12 ? -24.57220 -43.22360 -46.76563 1.000 48.32967 10 SER D O 1
ATOM 3522 N N . LEU D 2 13 ? -26.53475 -43.82109 -45.82544 1.000 53.00969 11 LEU D N 1
ATOM 3523 C CA . LEU D 2 13 ? -27.13029 -44.25239 -47.08259 1.000 48.15014 11 LEU D CA 1
ATOM 3524 C C . LEU D 2 13 ? -28.63079 -44.00430 -47.04117 1.000 45.97985 11 LEU D C 1
ATOM 3525 O O . LEU D 2 13 ? -29.29538 -44.38739 -46.07409 1.000 50.23270 11 LEU D O 1
ATOM 3530 N N . SER D 2 14 ? -29.15353 -43.34791 -48.07414 1.000 40.52215 12 SER D N 1
ATOM 3531 C CA . SER D 2 14 ? -30.58296 -43.09230 -48.21431 1.000 42.55116 12 SER D CA 1
ATOM 3532 C C . SER D 2 14 ? -31.09866 -43.84284 -49.43455 1.000 46.25096 12 SER D C 1
ATOM 3533 O O . SER D 2 14 ? -30.65289 -43.58581 -50.55807 1.000 53.84945 12 SER D O 1
ATOM 3536 N N . VAL D 2 15 ? -32.02781 -44.76971 -49.21541 1.000 44.19874 13 VAL D N 1
ATOM 3537 C CA . VAL D 2 15 ? -32.54532 -45.62796 -50.27316 1.000 40.79103 13 VAL D CA 1
ATOM 3538 C C . VAL D 2 15 ? -34.06589 -45.57363 -50.25597 1.000 42.66414 13 VAL D C 1
ATOM 3539 O O . VAL D 2 15 ? -34.68664 -45.59631 -49.18725 1.000 46.21992 13 VAL D O 1
ATOM 3543 N N . THR D 2 16 ? -34.66245 -45.50301 -51.44238 1.000 44.87196 14 THR D N 1
ATOM 3544 C CA . THR D 2 16 ? -36.10867 -45.57800 -51.58051 1.000 48.91436 14 THR D CA 1
ATOM 3545 C C . THR D 2 16 ? -36.56344 -47.02900 -51.49391 1.000 48.37896 14 THR D C 1
ATOM 3546 O O . THR D 2 16 ? -35.82673 -47.95209 -51.85315 1.000 48.02085 14 THR D O 1
ATOM 3550 N N . ILE D 2 17 ? -37.78381 -47.22616 -50.98684 1.000 44.61435 15 ILE D N 1
ATOM 3551 C CA . ILE D 2 17 ? -38.33321 -48.57215 -50.87854 1.000 50.50731 15 ILE D CA 1
ATOM 3552 C C . ILE D 2 17 ? -38.40125 -49.20399 -52.26008 1.000 47.59474 15 ILE D C 1
ATOM 3553 O O . ILE D 2 17 ? -38.93474 -48.61591 -53.20929 1.000 52.43901 15 ILE D O 1
ATOM 3558 N N . GLY D 2 18 ? -37.85360 -50.40963 -52.37809 1.000 52.56343 16 GLY D N 1
ATOM 3559 C CA . GLY D 2 18 ? -37.81667 -51.13082 -53.62891 1.000 52.41958 16 GLY D CA 1
ATOM 3560 C C . GLY D 2 18 ? -36.51680 -51.01148 -54.39530 1.000 53.32524 16 GLY D C 1
ATOM 3561 O O . GLY D 2 18 ? -36.32152 -51.75499 -55.36472 1.000 55.59087 16 GLY D O 1
ATOM 3562 N N . GLN D 2 19 ? -35.59877 -50.10690 -53.97089 1.000 49.77160 17 GLN D N 1
ATOM 3563 C CA . GLN D 2 19 ? -34.34683 -49.87438 -54.67284 1.000 45.43406 17 GLN D CA 1
ATOM 3564 C C . GLN D 2 19 ? -33.21018 -50.68045 -54.05103 1.000 49.58888 17 GLN D C 1
ATOM 3565 O O . GLN D 2 19 ? -33.26288 -51.03525 -52.86921 1.000 44.45533 17 GLN D O 1
ATOM 3571 N N . PRO D 2 20 ? -32.18129 -51.00055 -54.83350 1.000 49.13923 18 PRO D N 1
ATOM 3572 C CA . PRO D 2 20 ? -31.03850 -51.74048 -54.28770 1.000 44.17318 18 PRO D CA 1
ATOM 3573 C C . PRO D 2 20 ? -30.20910 -50.88770 -53.33950 1.000 43.25177 18 PRO D C 1
ATOM 3574 O O . PRO D 2 20 ? -30.28952 -49.65878 -53.32270 1.000 48.13029 18 PRO D O 1
ATOM 3578 N N . ALA D 2 21 ? -29.40672 -51.57119 -52.52651 1.000 48.53420 19 ALA D N 1
ATOM 3579 C CA . ALA D 2 21 ? -28.46698 -50.91734 -51.62737 1.000 42.54258 19 ALA D CA 1
ATOM 3580 C C . ALA D 2 21 ? -27.19908 -51.75309 -51.53642 1.000 45.44625 19 ALA D C 1
ATOM 3581 O O . ALA D 2 21 ? -27.25631 -52.98551 -51.56451 1.000 48.57877 19 ALA D O 1
ATOM 3583 N N . SER D 2 22 ? -26.05605 -51.07763 -51.43734 1.000 46.39204 20 SER D N 1
ATOM 3584 C CA . SER D 2 22 ? -24.76182 -51.73978 -51.35829 1.000 43.11959 20 SER D CA 1
ATOM 3585 C C . SER D 2 22 ? -23.92136 -51.08436 -50.27159 1.000 44.80556 20 SER D C 1
ATOM 3586 O O . SER D 2 22 ? -23.88798 -49.85639 -50.15982 1.000 54.74409 20 SER D O 1
ATOM 3589 N N . ILE D 2 23 ? -23.25312 -51.90499 -49.46523 1.000 44.91755 21 ILE D N 1
ATOM 3590 C CA . ILE D 2 23 ? -22.33997 -51.42846 -48.43238 1.000 44.65380 21 ILE D CA 1
ATOM 3591 C C . ILE D 2 23 ? -21.01978 -52.16861 -48.58737 1.000 45.42427 21 ILE D C 1
ATOM 3592 O O . ILE D 2 23 ? -21.00509 -53.39784 -48.70967 1.000 48.20594 21 ILE D O 1
ATOM 3597 N N . SER D 2 24 ? -19.91759 -51.42611 -48.59279 1.000 46.62192 22 SER D N 1
ATOM 3598 C CA . SER D 2 24 ? -18.59238 -52.00430 -48.74280 1.000 45.63092 22 SER D CA 1
ATOM 3599 C C . SER D 2 24 ? -17.85781 -52.00697 -47.40869 1.000 45.71533 22 SER D C 1
ATOM 3600 O O . SER D 2 24 ? -18.06606 -51.13651 -46.55978 1.000 46.43253 22 SER D O 1
ATOM 3603 N N . CYS D 2 25 ? -17.00147 -53.00916 -47.23385 1.000 41.89441 23 CYS D N 1
ATOM 3604 C CA . CYS D 2 25 ? -16.16086 -53.14887 -46.05294 1.000 47.98266 23 CYS D CA 1
ATOM 3605 C C . CYS D 2 25 ? -14.77495 -53.56664 -46.52014 1.000 47.07188 23 CYS D C 1
ATOM 3606 O O . CYS D 2 25 ? -14.64406 -54.52842 -47.28343 1.000 42.41213 23 CYS D O 1
ATOM 3609 N N . LYS D 2 26 ? -13.75135 -52.82451 -46.10324 1.000 43.31513 24 LYS D N 1
ATOM 3610 C CA . LYS D 2 26 ? -12.36819 -53.13110 -46.44725 1.000 47.67998 24 LYS D CA 1
ATOM 3611 C C . LYS D 2 26 ? -11.56329 -53.35298 -45.17323 1.000 50.45990 24 LYS D C 1
ATOM 3612 O O . LYS D 2 26 ? -11.63746 -52.54602 -44.24027 1.000 52.48178 24 LYS D O 1
ATOM 3618 N N . SER D 2 27 ? -10.79894 -54.44270 -45.13607 1.000 49.96378 25 SER D N 1
ATOM 3619 C CA . SER D 2 27 ? -9.97878 -54.79734 -43.98674 1.000 45.76764 25 SER D CA 1
ATOM 3620 C C . SER D 2 27 ? -8.50688 -54.55078 -44.29041 1.000 41.52232 25 SER D C 1
ATOM 3621 O O . SER D 2 27 ? -8.05851 -54.69512 -45.43050 1.000 44.05958 25 SER D O 1
ATOM 3624 N N . SER D 2 28 ? -7.75656 -54.17862 -43.24970 1.000 45.64089 26 SER D N 1
ATOM 3625 C CA . SER D 2 28 ? -6.34081 -53.86248 -43.40989 1.000 43.89862 26 SER D CA 1
ATOM 3626 C C . SER D 2 28 ? -5.50430 -55.07881 -43.78774 1.000 44.72750 26 SER D C 1
ATOM 3627 O O . SER D 2 28 ? -4.41662 -54.91467 -44.34877 1.000 48.55922 26 SER D O 1
ATOM 3630 N N . GLN D 2 29 ? -5.96632 -56.28664 -43.47414 1.000 49.37439 27 GLN D N 1
ATOM 3631 C CA . GLN D 2 29 ? -5.25903 -57.50175 -43.84803 1.000 51.33738 27 GLN D CA 1
ATOM 3632 C C . GLN D 2 29 ? -6.24977 -58.51507 -44.40206 1.000 53.54302 27 GLN D C 1
ATOM 3633 O O . GLN D 2 29 ? -7.46274 -58.40138 -44.20708 1.000 51.27901 27 GLN D O 1
ATOM 3639 N N . SER D 2 30 A -5.71309 -59.50236 -45.11694 1.000 57.71539 27 SER D N 1
ATOM 3640 C CA . SER D 2 30 A -6.54310 -60.54562 -45.70501 1.000 50.42754 27 SER D CA 1
ATOM 3641 C C . SER D 2 30 A -7.23015 -61.35763 -44.61708 1.000 51.97959 27 SER D C 1
ATOM 3642 O O . SER D 2 30 A -6.57699 -61.88328 -43.71029 1.000 51.17448 27 SER D O 1
ATOM 3645 N N . LEU D 2 31 B -8.55475 -61.45698 -44.70866 1.000 54.17596 27 LEU D N 1
ATOM 3646 C CA . LEU D 2 31 B -9.34292 -62.18581 -43.72331 1.000 47.03357 27 LEU D CA 1
ATOM 3647 C C . LEU D 2 31 B -9.41733 -63.67910 -44.01344 1.000 41.01880 27 LEU D C 1
ATOM 3648 O O . LEU D 2 31 B -10.22422 -64.37630 -43.39196 1.000 42.81395 27 LEU D O 1
ATOM 3653 N N . LEU D 2 32 C -8.60296 -64.18137 -44.93784 1.000 46.69920 27 LEU D N 1
ATOM 3654 C CA . LEU D 2 32 C -8.55280 -65.60888 -45.23326 1.000 46.91199 27 LEU D CA 1
ATOM 3655 C C . LEU D 2 32 C -7.67357 -66.29027 -44.19087 1.000 54.95204 27 LEU D C 1
ATOM 3656 O O . LEU D 2 32 C -6.45590 -66.08199 -44.16194 1.000 57.40281 27 LEU D O 1
ATOM 3661 N N . HIS D 2 33 D -8.28778 -67.10686 -43.33998 1.000 47.95588 27 HIS D N 1
ATOM 3662 C CA . HIS D 2 33 D -7.57433 -67.81149 -42.28942 1.000 51.33485 27 HIS D CA 1
ATOM 3663 C C . HIS D 2 33 D -6.78291 -68.97954 -42.87287 1.000 58.68930 27 HIS D C 1
ATOM 3664 O O . HIS D 2 33 D -7.00875 -69.41702 -44.00465 1.000 57.55183 27 HIS D O 1
ATOM 3671 N N . SER D 2 34 E -5.83757 -69.48411 -42.07604 1.000 57.02711 27 SER D N 1
ATOM 3672 C CA . SER D 2 34 E -4.99504 -70.58344 -42.53381 1.000 60.04184 27 SER D CA 1
ATOM 3673 C C . SER D 2 34 E -5.80519 -71.84703 -42.79241 1.000 58.61725 27 SER D C 1
ATOM 3674 O O . SER D 2 34 E -5.42325 -72.66390 -43.63766 1.000 61.08344 27 SER D O 1
ATOM 3677 N N . ASN D 2 35 ? -6.91405 -72.03366 -42.07684 1.000 56.16781 28 ASN D N 1
ATOM 3678 C CA . ASN D 2 35 ? -7.75818 -73.20315 -42.28682 1.000 57.28974 28 ASN D CA 1
ATOM 3679 C C . ASN D 2 35 ? -8.61829 -73.09765 -43.54102 1.000 62.66730 28 ASN D C 1
ATOM 3680 O O . ASN D 2 35 ? -9.38523 -74.02396 -43.82361 1.000 68.59442 28 ASN D O 1
ATOM 3685 N N . GLY D 2 36 ? -8.52178 -71.99776 -44.28822 1.000 53.93696 29 GLY D N 1
ATOM 3686 C CA . GLY D 2 36 ? -9.24666 -71.83544 -45.52924 1.000 56.60216 29 GLY D CA 1
ATOM 3687 C C . GLY D 2 36 ? -10.53333 -71.04316 -45.42785 1.000 55.97499 29 GLY D C 1
ATOM 3688 O O . GLY D 2 36 ? -11.11316 -70.70629 -46.46768 1.000 56.76299 29 GLY D O 1
ATOM 3689 N N . LYS D 2 37 ? -10.99096 -70.72946 -44.21976 1.000 49.41929 30 LYS D N 1
ATOM 3690 C CA . LYS D 2 37 ? -12.21946 -69.97292 -44.03045 1.000 50.26144 30 LYS D CA 1
ATOM 3691 C C . LYS D 2 37 ? -11.92513 -68.47887 -43.97001 1.000 45.85021 30 LYS D C 1
ATOM 3692 O O . LYS D 2 37 ? -10.84722 -68.05631 -43.54512 1.000 48.51907 30 LYS D O 1
ATOM 3698 N N . THR D 2 38 ? -12.89633 -67.67837 -44.40844 1.000 40.64232 31 THR D N 1
ATOM 3699 C CA . THR D 2 38 ? -12.80036 -66.21957 -44.36212 1.000 39.18656 31 THR D CA 1
ATOM 3700 C C . THR D 2 38 ? -13.86423 -65.70568 -43.39633 1.000 40.48063 31 THR D C 1
ATOM 3701 O O . THR D 2 38 ? -15.02884 -65.53353 -43.76987 1.000 39.97051 31 THR D O 1
ATOM 3705 N N . TYR D 2 39 ? -13.45258 -65.43495 -42.15778 1.000 38.77754 32 TYR D N 1
ATOM 3706 C CA . TYR D 2 39 ? -14.38915 -65.09767 -41.08757 1.000 37.94913 32 TYR D CA 1
ATOM 3707 C C . TYR D 2 39 ? -14.77110 -63.62438 -41.19363 1.000 40.00080 32 TYR D C 1
ATOM 3708 O O . TYR D 2 39 ? -14.28074 -62.76188 -40.46153 1.000 43.33206 32 TYR D O 1
ATOM 3717 N N . LEU D 2 40 ? -15.67474 -63.33218 -42.12361 1.000 35.68609 33 LEU D N 1
ATOM 3718 C CA . LEU D 2 40 ? -16.28399 -62.01386 -42.21855 1.000 36.22699 33 LEU D CA 1
ATOM 3719 C C . LEU D 2 40 ? -17.77269 -62.12637 -41.91701 1.000 37.38444 33 LEU D C 1
ATOM 3720 O O . LEU D 2 40 ? -18.47145 -62.95459 -42.51118 1.000 32.58742 33 LEU D O 1
ATOM 3725 N N . ASN D 2 41 ? -18.25474 -61.28660 -41.00656 1.000 32.92081 34 ASN D N 1
ATOM 3726 C CA . ASN D 2 41 ? -19.64546 -61.29990 -40.58654 1.000 34.50738 34 ASN D CA 1
ATOM 3727 C C . ASN D 2 41 ? -20.26714 -59.93827 -40.85404 1.000 37.97956 34 ASN D C 1
ATOM 3728 O O . ASN D 2 41 ? -19.61857 -58.90389 -40.67221 1.000 35.69833 34 ASN D O 1
ATOM 3733 N N . TRP D 2 42 ? -21.52458 -59.94642 -41.28773 1.000 40.91557 35 TRP D N 1
ATOM 3734 C CA . TRP D 2 42 ? -22.31525 -58.73607 -41.46696 1.000 37.82164 35 TRP D CA 1
ATOM 3735 C C . TRP D 2 42 ? -23.41321 -58.71712 -40.41402 1.000 37.04210 35 TRP D C 1
ATOM 3736 O O . TRP D 2 42 ? -24.10096 -59.72396 -40.20981 1.000 34.10783 35 TRP D O 1
ATOM 3747 N N . LEU D 2 43 ? -23.55982 -57.58262 -39.73675 1.000 35.17261 36 LEU D N 1
ATOM 3748 C CA . LEU D 2 43 ? -24.53694 -57.43045 -38.67232 1.000 37.59908 36 LEU D CA 1
ATOM 3749 C C . LEU D 2 43 ? -25.45458 -56.25220 -38.95959 1.000 38.04515 36 LEU D C 1
ATOM 3750 O O . LEU D 2 43 ? -25.06850 -55.28582 -39.62194 1.000 38.02380 36 LEU D O 1
ATOM 3755 N N . GLN D 2 44 ? -26.67648 -56.34529 -38.44765 1.000 42.32223 37 GLN D N 1
ATOM 3756 C CA . GLN D 2 44 ? -27.67205 -55.29126 -38.56185 1.000 38.91040 37 GLN D CA 1
ATOM 3757 C C . GLN D 2 44 ? -28.13862 -54.91753 -37.16543 1.000 36.43603 37 GLN D C 1
ATOM 3758 O O . GLN D 2 44 ? -28.42077 -55.80062 -36.34889 1.000 41.19546 37 GLN D O 1
ATOM 3764 N N . GLN D 2 45 ? -28.21669 -53.61608 -36.89117 1.000 37.49117 38 GLN D N 1
ATOM 3765 C CA . GLN D 2 45 ? -28.71479 -53.11815 -35.61214 1.000 41.83893 38 GLN D CA 1
ATOM 3766 C C . GLN D 2 45 ? -29.84641 -52.13340 -35.87270 1.000 43.44020 38 GLN D C 1
ATOM 3767 O O . GLN D 2 45 ? -29.60598 -51.00601 -36.31734 1.000 40.20877 38 GLN D O 1
ATOM 3773 N N . ARG D 2 46 ? -31.07215 -52.56319 -35.59799 1.000 42.10513 39 ARG D N 1
ATOM 3774 C CA . ARG D 2 46 ? -32.24099 -51.71271 -35.70797 1.000 42.85724 39 ARG D CA 1
ATOM 3775 C C . ARG D 2 46 ? -32.36238 -50.82339 -34.47462 1.000 55.10125 39 ARG D C 1
ATOM 3776 O O . ARG D 2 46 ? -31.80294 -51.13347 -33.42006 1.000 58.16183 39 ARG D O 1
ATOM 3784 N N . PRO D 2 47 ? -33.06395 -49.69420 -34.58983 1.000 58.96907 40 PRO D N 1
ATOM 3785 C CA . PRO D 2 47 ? -33.18248 -48.77684 -33.44741 1.000 60.48845 40 PRO D CA 1
ATOM 3786 C C . PRO D 2 47 ? -33.76609 -49.46657 -32.22291 1.000 61.06377 40 PRO D C 1
ATOM 3787 O O . PRO D 2 47 ? -34.80701 -50.12411 -32.29372 1.000 60.90048 40 PRO D O 1
ATOM 3791 N N . GLY D 2 48 ? -33.07582 -49.31679 -31.09451 1.000 64.34533 41 GLY D N 1
ATOM 3792 C CA . GLY D 2 48 ? -33.54301 -49.86382 -29.83870 1.000 69.25636 41 GLY D CA 1
ATOM 3793 C C . GLY D 2 48 ? -33.34707 -51.35112 -29.66984 1.000 72.43965 41 GLY D C 1
ATOM 3794 O O . GLY D 2 48 ? -33.89775 -51.92786 -28.72512 1.000 80.92420 41 GLY D O 1
ATOM 3795 N N . GLN D 2 49 ? -32.58351 -51.99324 -30.54864 1.000 59.68605 42 GLN D N 1
ATOM 3796 C CA . GLN D 2 49 ? -32.38900 -53.43194 -30.49842 1.000 57.20664 42 GLN D CA 1
ATOM 3797 C C . GLN D 2 49 ? -30.90346 -53.76064 -30.48574 1.000 52.93870 42 GLN D C 1
ATOM 3798 O O . GLN D 2 49 ? -30.05175 -52.92322 -30.79202 1.000 56.85964 42 GLN D O 1
ATOM 3804 N N . ALA D 2 50 ? -30.60683 -54.99862 -30.12346 1.000 54.34843 43 ALA D N 1
ATOM 3805 C CA . ALA D 2 50 ? -29.24492 -55.49473 -30.12977 1.000 53.48322 43 ALA D CA 1
ATOM 3806 C C . ALA D 2 50 ? -28.81624 -55.82272 -31.55441 1.000 50.14274 43 ALA D C 1
ATOM 3807 O O . ALA D 2 50 ? -29.65740 -56.03104 -32.43179 1.000 51.78009 43 ALA D O 1
ATOM 3809 N N . PRO D 2 51 ? -27.50998 -55.84992 -31.82046 1.000 57.03328 44 PRO D N 1
ATOM 3810 C CA . PRO D 2 51 ? -27.04835 -56.26452 -33.14907 1.000 54.47931 44 PRO D CA 1
ATOM 3811 C C . PRO D 2 51 ? -27.49243 -57.68607 -33.45984 1.000 52.42956 44 PRO D C 1
ATOM 3812 O O . PRO D 2 51 ? -27.68356 -58.51382 -32.56571 1.000 49.81136 44 PRO D O 1
ATOM 3816 N N . LYS D 2 52 ? -27.65609 -57.96459 -34.74902 1.000 48.64078 45 LYS D N 1
ATOM 3817 C CA . LYS D 2 52 ? -28.07100 -59.28262 -35.20028 1.000 45.70592 45 LYS D CA 1
ATOM 3818 C C . LYS D 2 52 ? -27.25106 -59.67569 -36.41738 1.000 44.23879 45 LYS D C 1
ATOM 3819 O O . LYS D 2 52 ? -27.03876 -58.86130 -37.32006 1.000 44.96552 45 LYS D O 1
ATOM 3825 N N . ILE D 2 53 ? -26.79184 -60.92559 -36.43391 1.000 39.56952 46 ILE D N 1
ATOM 3826 C CA . ILE D 2 53 ? -26.01042 -61.42837 -37.55736 1.000 34.87281 46 ILE D CA 1
ATOM 3827 C C . ILE D 2 53 ? -26.92160 -61.57609 -38.76721 1.000 41.20907 46 ILE D C 1
ATOM 3828 O O . ILE D 2 53 ? -27.96523 -62.23654 -38.70204 1.000 38.61378 46 ILE D O 1
ATOM 3833 N N . LEU D 2 54 ? -26.54124 -60.94129 -39.87269 1.000 37.49162 47 LEU D N 1
ATOM 3834 C CA . LEU D 2 54 ? -27.19524 -61.20414 -41.14518 1.000 41.15438 47 LEU D CA 1
ATOM 3835 C C . LEU D 2 54 ? -26.50504 -62.34550 -41.87786 1.000 41.00195 47 LEU D C 1
ATOM 3836 O O . LEU D 2 54 ? -27.15137 -63.31471 -42.28910 1.000 39.86162 47 LEU D O 1
ATOM 3841 N N . MET D 2 55 ? -25.18915 -62.23890 -42.04278 1.000 38.88213 48 MET D N 1
ATOM 3842 C CA . MET D 2 55 ? -24.41348 -63.21603 -42.78594 1.000 38.80393 48 MET D CA 1
ATOM 3843 C C . MET D 2 55 ? -23.09799 -63.47662 -42.07002 1.000 35.70934 48 MET D C 1
ATOM 3844 O O . MET D 2 55 ? -22.53469 -62.59172 -41.42115 1.000 35.16261 48 MET D O 1
ATOM 3849 N N . TYR D 2 56 ? -22.61228 -64.70293 -42.21001 1.000 34.23822 49 TYR D N 1
ATOM 3850 C CA . TYR D 2 56 ? -21.32847 -65.11919 -41.67511 1.000 40.14152 49 TYR D CA 1
ATOM 3851 C C . TYR D 2 56 ? -20.55274 -65.80420 -42.78879 1.000 44.35761 49 TYR D C 1
ATOM 3852 O O . TYR D 2 56 ? -21.13203 -66.26787 -43.77458 1.000 40.50405 49 TYR D O 1
ATOM 3861 N N . LEU D 2 57 ? -19.23049 -65.84549 -42.63122 1.000 41.53337 50 LEU D N 1
ATOM 3862 C CA . LEU D 2 57 ? -18.33853 -66.42013 -43.63717 1.000 38.76650 50 LEU D CA 1
ATOM 3863 C C . LEU D 2 57 ? -18.60044 -65.80357 -45.01203 1.000 46.30250 50 LEU D C 1
ATOM 3864 O O . LEU D 2 57 ? -18.85153 -66.49818 -46.00026 1.000 46.10161 50 LEU D O 1
ATOM 3869 N N . VAL D 2 58 ? -18.56841 -64.47090 -45.05124 1.000 44.44886 51 VAL D N 1
ATOM 3870 C CA . VAL D 2 58 ? -18.67697 -63.67204 -46.27002 1.000 41.40486 51 VAL D CA 1
ATOM 3871 C C . VAL D 2 58 ? -20.07761 -63.72592 -46.87420 1.000 42.92255 51 VAL D C 1
ATOM 3872 O O . VAL D 2 58 ? -20.73640 -62.68897 -47.00852 1.000 42.22498 51 VAL D O 1
ATOM 3876 N N . SER D 2 59 ? -20.54764 -64.92043 -47.25379 1.000 40.55905 52 SER D N 1
ATOM 3877 C CA . SER D 2 59 ? -21.75111 -65.02070 -48.07394 1.000 41.40092 52 SER D CA 1
ATOM 3878 C C . SER D 2 59 ? -22.80853 -65.98805 -47.54555 1.000 48.61621 52 SER D C 1
ATOM 3879 O O . SER D 2 59 ? -23.81437 -66.20904 -48.23156 1.000 52.96472 52 SER D O 1
ATOM 3882 N N . LYS D 2 60 ? -22.6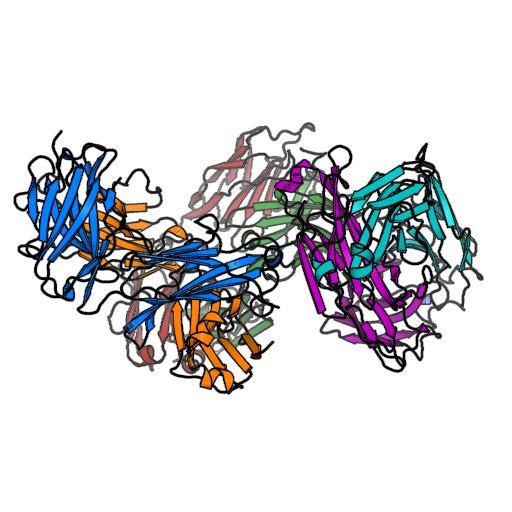2430 -66.57512 -46.36644 1.000 40.39971 53 LYS D N 1
ATOM 3883 C CA . LYS D 2 60 ? -23.59471 -67.52072 -45.82337 1.000 43.18861 53 LYS D CA 1
ATOM 3884 C C . LYS D 2 60 ? -24.60556 -66.76907 -44.96569 1.000 45.26599 53 LYS D C 1
ATOM 3885 O O . LYS D 2 60 ? -24.22280 -66.06957 -44.02352 1.000 47.16309 53 LYS D O 1
ATOM 3891 N N . LEU D 2 61 ? -25.88929 -66.91255 -45.28833 1.000 43.70316 54 LEU D N 1
ATOM 3892 C CA . LEU D 2 61 ? -26.94643 -66.23309 -44.55182 1.000 42.85026 54 LEU D CA 1
ATOM 3893 C C . LEU D 2 61 ? -27.37634 -67.05106 -43.34397 1.000 49.42121 54 LEU D C 1
ATOM 3894 O O . LEU D 2 61 ? -27.40283 -68.28456 -43.38793 1.000 49.36228 54 LEU D O 1
ATOM 3899 N N . ASP D 2 62 ? -27.71404 -66.35597 -42.26533 1.000 47.74603 55 ASP D N 1
ATOM 3900 C CA . ASP D 2 62 ? -28.40069 -67.01410 -41.16933 1.000 52.02275 55 ASP D CA 1
ATOM 3901 C C . ASP D 2 62 ? -29.80236 -67.41114 -41.63194 1.000 60.18528 55 ASP D C 1
ATOM 3902 O O . ASP D 2 62 ? -30.48848 -66.61210 -42.27658 1.000 60.44897 55 ASP D O 1
ATOM 3907 N N . PRO D 2 63 ? -30.24965 -68.63264 -41.32732 1.000 63.87908 56 PRO D N 1
ATOM 3908 C CA . PRO D 2 63 ? -31.50993 -69.13237 -41.90983 1.000 62.86416 56 PRO D CA 1
ATOM 3909 C C . PRO D 2 63 ? -32.72213 -68.23316 -41.71591 1.000 63.09858 56 PRO D C 1
ATOM 3910 O O . PRO D 2 63 ? -33.63629 -68.26789 -42.54890 1.000 68.76175 56 PRO D O 1
ATOM 3914 N N . GLY D 2 64 ? -32.76978 -67.42442 -40.65636 1.000 58.95602 57 GLY D N 1
ATOM 3915 C CA . GLY D 2 64 ? -33.90692 -66.53504 -40.48539 1.000 61.18525 57 GLY D CA 1
ATOM 3916 C C . GLY D 2 64 ? -33.90771 -65.31951 -41.38957 1.000 57.61337 57 GLY D C 1
ATOM 3917 O O . GLY D 2 64 ? -34.96211 -64.70367 -41.57559 1.000 54.01871 57 GLY D O 1
ATOM 3918 N N . ILE D 2 65 ? -32.75723 -64.96861 -41.95410 1.000 56.60827 58 ILE D N 1
ATOM 3919 C CA . ILE D 2 65 ? -32.60355 -63.72882 -42.72808 1.000 49.58378 58 ILE D CA 1
ATOM 3920 C C . ILE D 2 65 ? -33.26594 -63.88669 -44.09248 1.000 53.87003 58 ILE D C 1
ATOM 3921 O O . ILE D 2 65 ? -33.09291 -64.93363 -44.74264 1.000 57.71166 58 ILE D O 1
ATOM 3926 N N . PRO D 2 66 ? -34.01483 -62.89158 -44.57270 1.000 56.90677 59 PRO D N 1
ATOM 3927 C CA . PRO D 2 66 ? -34.61078 -62.99452 -45.91088 1.000 56.30832 59 PRO D CA 1
ATOM 3928 C C . PRO D 2 66 ? -33.56027 -62.99160 -47.01253 1.000 54.62461 59 PRO D C 1
ATOM 3929 O O . PRO D 2 66 ? -32.46061 -62.45324 -46.86151 1.000 48.53225 59 PRO D O 1
ATOM 3933 N N . ASP D 2 67 ? -33.92265 -63.61041 -48.13966 1.000 58.84502 60 ASP D N 1
ATOM 3934 C CA . ASP D 2 67 ? -32.98664 -63.85652 -49.23145 1.000 59.98942 60 ASP D CA 1
ATOM 3935 C C . ASP D 2 67 ? -32.56368 -62.59197 -49.97101 1.000 65.44230 60 ASP D C 1
ATOM 3936 O O . ASP D 2 67 ? -31.61434 -62.65330 -50.76087 1.000 60.19422 60 ASP D O 1
ATOM 3941 N N . ARG D 2 68 ? -33.23501 -61.45788 -49.75446 1.000 58.96247 61 ARG D N 1
ATOM 3942 C CA . ARG D 2 68 ? -32.84699 -60.24419 -50.46377 1.000 54.46979 61 ARG D CA 1
ATOM 3943 C C . ARG D 2 68 ? -31.49415 -59.70910 -50.01257 1.000 51.19471 61 ARG D C 1
ATOM 3944 O O . ARG D 2 68 ? -30.91730 -58.86413 -50.70600 1.000 51.20470 61 ARG D O 1
ATOM 3952 N N . PHE D 2 69 ? -30.97911 -60.17958 -48.88092 1.000 49.44021 62 PHE D N 1
ATOM 3953 C CA . PHE D 2 69 ? -29.62218 -59.87672 -48.45202 1.000 49.53555 62 PHE D CA 1
ATOM 3954 C C . PHE D 2 69 ? -28.65743 -60.88600 -49.06294 1.000 51.51123 62 PHE D C 1
ATOM 3955 O O . PHE D 2 69 ? -28.95496 -62.08213 -49.14095 1.000 52.84620 62 PHE D O 1
ATOM 3963 N N . SER D 2 70 ? -27.50578 -60.39315 -49.51002 1.000 46.76882 63 SER D N 1
ATOM 3964 C CA . SER D 2 70 ? -26.48099 -61.24332 -50.09397 1.000 38.68156 63 SER D CA 1
ATOM 3965 C C . SER D 2 70 ? -25.11479 -60.66918 -49.75449 1.000 43.00611 63 SER D C 1
ATOM 3966 O O . SER D 2 70 ? -24.97882 -59.48652 -49.43245 1.000 43.10125 63 SER D O 1
ATOM 3969 N N . GLY D 2 71 ? -24.10433 -61.52606 -49.81579 1.000 45.97017 64 GLY D N 1
ATOM 3970 C CA . GLY D 2 71 ? -22.74956 -61.12481 -49.49839 1.000 37.25899 64 GLY D CA 1
ATOM 3971 C C . GLY D 2 71 ? -21.77285 -61.64926 -50.52905 1.000 40.06999 64 GLY D C 1
ATOM 3972 O O . GLY D 2 71 ? -21.94479 -62.73147 -51.08954 1.000 47.98443 64 GLY D O 1
ATOM 3973 N N . SER D 2 72 ? -20.73452 -60.85612 -50.77040 1.000 39.24915 65 SER D N 1
ATOM 3974 C CA . SER D 2 72 ? -19.68470 -61.20755 -51.71385 1.000 41.36314 65 SER D CA 1
ATOM 3975 C C . SER D 2 72 ? -18.38900 -60.55724 -51.24845 1.000 40.05290 65 SER D C 1
ATOM 3976 O O . SER D 2 72 ? -18.35894 -59.82504 -50.25550 1.000 43.55926 65 SER D O 1
ATOM 3979 N N . GLY D 2 73 ? -17.31709 -60.79823 -51.98840 1.000 42.87894 66 GLY D N 1
ATOM 3980 C CA . GLY D 2 73 ? -16.04542 -60.19438 -51.63775 1.000 50.57076 66 GLY D CA 1
ATOM 3981 C C . GLY D 2 73 ? -14.90614 -61.17374 -51.46315 1.000 60.21251 66 GLY D C 1
ATOM 3982 O O . GLY D 2 73 ? -15.10380 -62.35332 -51.16239 1.000 58.77172 66 GLY D O 1
ATOM 3983 N N . SER D 2 74 ? -13.69254 -60.67971 -51.67635 1.000 88.45902 67 SER D N 1
ATOM 3984 C CA . SER D 2 74 ? -12.47462 -61.45942 -51.54467 1.000 79.86990 67 SER D CA 1
ATOM 3985 C C . SER D 2 74 ? -11.69611 -61.00728 -50.31557 1.000 79.55194 67 SER D C 1
ATOM 3986 O O . SER D 2 74 ? -12.04234 -60.02604 -49.65491 1.000 93.17066 67 SER D O 1
ATOM 3989 N N . GLU D 2 75 ? -10.64353 -61.76984 -50.01841 1.000 67.17986 68 GLU D N 1
ATOM 3990 C CA . GLU D 2 75 ? -9.67618 -61.54949 -48.94318 1.000 64.11776 68 GLU D CA 1
ATOM 3991 C C . GLU D 2 75 ? -9.72545 -60.18685 -48.25003 1.000 58.40232 68 GLU D C 1
ATOM 3992 O O . GLU D 2 75 ? -9.80326 -60.13077 -47.01929 1.000 59.51350 68 GLU D O 1
ATOM 3998 N N . THR D 2 76 ? -9.67260 -59.08385 -48.99616 1.000 63.56435 69 THR D N 1
ATOM 3999 C CA . THR D 2 76 ? -9.60451 -57.77013 -48.36286 1.000 60.73182 69 THR D CA 1
ATOM 4000 C C . THR D 2 76 ? -10.81214 -56.87601 -48.61257 1.000 54.80640 69 THR D C 1
ATOM 4001 O O . THR D 2 76 ? -11.11482 -56.03478 -47.76509 1.000 49.58731 69 THR D O 1
ATOM 4005 N N . ASP D 2 77 ? -11.48855 -57.00452 -49.74901 1.000 60.09889 70 ASP D N 1
ATOM 4006 C CA . ASP D 2 77 ? -12.64813 -56.18215 -50.07170 1.000 57.48787 70 ASP D CA 1
ATOM 4007 C C . ASP D 2 77 ? -13.91867 -57.01170 -49.94871 1.000 49.76982 70 ASP D C 1
ATOM 4008 O O . ASP D 2 77 ? -13.97318 -58.13978 -50.44738 1.000 53.41207 70 ASP D O 1
ATOM 4013 N N . PHE D 2 78 ? -14.94083 -56.44821 -49.30295 1.000 50.22367 71 PHE D N 1
ATOM 4014 C CA . PHE D 2 78 ? -16.20050 -57.14963 -49.09084 1.000 49.56515 71 PHE D CA 1
ATOM 4015 C C . PHE D 2 78 ? -17.37184 -56.20919 -49.34486 1.000 48.43198 71 PHE D C 1
ATOM 4016 O O . PHE D 2 78 ? -17.25702 -54.98800 -49.21540 1.000 46.39732 71 PHE D O 1
ATOM 4024 N N . THR D 2 79 ? -18.51419 -56.79870 -49.69801 1.000 44.32086 72 THR D N 1
ATOM 4025 C CA . THR D 2 79 ? -19.68805 -56.02300 -50.07941 1.000 38.67481 72 THR D CA 1
ATOM 4026 C C . THR D 2 79 ? -20.95430 -56.71985 -49.60166 1.000 44.44310 72 THR D C 1
ATOM 4027 O O . THR D 2 79 ? -21.13843 -57.91607 -49.84666 1.000 43.96952 72 THR D O 1
ATOM 4031 N N . LEU D 2 80 ? -21.81318 -55.96910 -48.91384 1.000 44.84834 73 LEU D N 1
ATOM 4032 C CA . LEU D 2 80 ? -23.15152 -56.41639 -48.54926 1.000 41.79381 73 LEU D CA 1
ATOM 4033 C C . LEU D 2 80 ? -24.15279 -55.75814 -49.49062 1.000 48.31202 73 LEU D C 1
ATOM 4034 O O . LEU D 2 80 ? -24.11573 -54.53829 -49.68562 1.000 49.55816 73 LEU D O 1
ATOM 4039 N N . LYS D 2 81 ? -25.02982 -56.56272 -50.08561 1.000 45.77969 74 LYS D N 1
ATOM 4040 C CA . LYS D 2 81 ? -26.00023 -56.07717 -51.05671 1.000 46.08993 74 LYS D CA 1
ATOM 4041 C C . LYS D 2 81 ? -27.41413 -56.41275 -50.60491 1.000 47.89446 74 LYS D C 1
ATOM 4042 O O . LYS D 2 81 ? -27.68258 -57.52382 -50.13601 1.000 47.44872 74 LYS D O 1
ATOM 4048 N N . ILE D 2 82 ? -28.31261 -55.44294 -50.74982 1.000 51.41458 75 ILE D N 1
ATOM 4049 C CA . ILE D 2 82 ? -29.74614 -55.64622 -50.57907 1.000 48.64791 75 ILE D CA 1
ATOM 4050 C C . ILE D 2 82 ? -30.38097 -55.45773 -51.94682 1.000 42.00129 75 ILE D C 1
ATOM 4051 O O . ILE D 2 82 ? -30.30306 -54.36723 -52.52438 1.000 47.48233 75 ILE D O 1
ATOM 4056 N N . SER D 2 83 ? -30.99196 -56.51827 -52.47569 1.000 49.50124 76 SER D N 1
ATOM 4057 C CA . SER D 2 83 ? -31.56477 -56.44272 -53.81729 1.000 46.70651 76 SER D CA 1
ATOM 4058 C C . SER D 2 83 ? -32.72913 -55.46033 -53.86281 1.000 48.39869 76 SER D C 1
ATOM 4059 O O . SER D 2 83 ? -32.78952 -54.59223 -54.74160 1.000 50.54488 76 SER D O 1
ATOM 4062 N N . ARG D 2 84 ? -33.66026 -55.57829 -52.91801 1.000 56.92287 77 ARG D N 1
ATOM 4063 C CA . ARG D 2 84 ? -34.82758 -54.70486 -52.83363 1.000 55.55058 77 ARG D CA 1
ATOM 4064 C C . ARG D 2 84 ? -34.97256 -54.25450 -51.38618 1.000 52.34843 77 ARG D C 1
ATOM 4065 O O . ARG D 2 84 ? -35.34264 -55.05158 -50.51911 1.000 56.48060 77 ARG D O 1
ATOM 4073 N N . VAL D 2 85 ? -34.67820 -52.98310 -51.12077 1.000 49.80823 78 VAL D N 1
ATOM 4074 C CA . VAL D 2 85 ? -34.73120 -52.48030 -49.75397 1.000 46.98534 78 VAL D CA 1
ATOM 4075 C C . VAL D 2 85 ? -36.18077 -52.35629 -49.30912 1.000 54.27010 78 VAL D C 1
ATOM 4076 O O . VAL D 2 85 ? -37.02503 -51.79910 -50.02416 1.000 50.52279 78 VAL D O 1
ATOM 4080 N N . GLU D 2 86 ? -36.47360 -52.87343 -48.12025 1.000 50.89292 79 GLU D N 1
ATOM 4081 C CA . GLU D 2 86 ? -37.79041 -52.77034 -47.51363 1.000 52.08105 79 GLU D CA 1
ATOM 4082 C C . GLU D 2 86 ? -37.72575 -51.85906 -46.29426 1.000 46.80556 79 GLU D C 1
ATOM 4083 O O . GLU D 2 86 ? -36.64744 -51.49214 -45.81745 1.000 44.32145 79 GLU D O 1
ATOM 4089 N N . ALA D 2 87 ? -38.90876 -51.49698 -45.78774 1.000 49.11042 80 ALA D N 1
ATOM 4090 C CA . ALA D 2 87 ? -38.97994 -50.52957 -44.69693 1.000 48.76604 80 ALA D CA 1
ATOM 4091 C C . ALA D 2 87 ? -38.32938 -51.06010 -43.42637 1.000 47.62148 80 ALA D C 1
ATOM 4092 O O . ALA D 2 87 ? -37.77550 -50.28114 -42.64262 1.000 48.18108 80 ALA D O 1
ATOM 4094 N N . GLU D 2 88 ? -38.38322 -52.37544 -43.20736 1.000 46.04744 81 GLU D N 1
ATOM 4095 C CA . GLU D 2 88 ? -37.80770 -52.98801 -42.01698 1.000 44.33948 81 GLU D CA 1
ATOM 4096 C C . GLU D 2 88 ? -36.28564 -53.03881 -42.04647 1.000 46.08811 81 GLU D C 1
ATOM 4097 O O . GLU D 2 88 ? -35.67367 -53.33269 -41.01377 1.000 49.93168 81 GLU D O 1
ATOM 4103 N N . ASP D 2 89 ? -35.66217 -52.74836 -43.18567 1.000 40.55150 82 ASP D N 1
ATOM 4104 C CA . ASP D 2 89 ? -34.21348 -52.83310 -43.31342 1.000 43.22990 82 ASP D CA 1
ATOM 4105 C C . ASP D 2 89 ? -33.49911 -51.62578 -42.72024 1.000 45.01600 82 ASP D C 1
ATOM 4106 O O . ASP D 2 89 ? -32.26966 -51.54764 -42.80332 1.000 43.49790 82 ASP D O 1
ATOM 4111 N N . LEU D 2 90 ? -34.23744 -50.69167 -42.13001 1.000 45.32482 83 LEU D N 1
ATOM 4112 C CA . LEU D 2 90 ? -33.63817 -49.51810 -41.51290 1.000 40.19171 83 LEU D CA 1
ATOM 4113 C C . LEU D 2 90 ? -32.76537 -49.91244 -40.32443 1.000 46.45026 83 LEU D C 1
ATOM 4114 O O . LEU D 2 90 ? -33.09811 -50.82470 -39.56074 1.000 49.42101 83 LEU D O 1
ATOM 4119 N N . GLY D 2 91 ? -31.63683 -49.23488 -40.17922 1.000 46.51592 84 GLY D N 1
ATOM 4120 C CA . GLY D 2 91 ? -30.74855 -49.47434 -39.06232 1.000 46.32433 84 GLY D CA 1
ATOM 4121 C C . GLY D 2 91 ? -29.31050 -49.19970 -39.45149 1.000 41.06880 84 GLY D C 1
ATOM 4122 O O . GLY D 2 91 ? -29.02714 -48.62386 -40.49715 1.000 41.11604 84 GLY D O 1
ATOM 4123 N N . VAL D 2 92 ? -28.40887 -49.62738 -38.57099 1.000 45.63376 85 VAL D N 1
ATOM 4124 C CA . VAL D 2 92 ? -26.96876 -49.49891 -38.76164 1.000 39.80826 85 VAL D CA 1
ATOM 4125 C C . VAL D 2 92 ? -26.40331 -50.87897 -39.06979 1.000 42.46580 85 VAL D C 1
ATOM 4126 O O . VAL D 2 92 ? -26.74012 -51.86282 -38.39753 1.000 40.30820 85 VAL D O 1
ATOM 4130 N N . TYR D 2 93 ? -25.54511 -50.94876 -40.08190 1.000 39.75938 86 TYR D N 1
ATOM 4131 C CA . TYR D 2 93 ? -24.95636 -52.19699 -40.54450 1.000 40.05881 86 TYR D CA 1
ATOM 4132 C C . TYR D 2 93 ? -23.46682 -52.21305 -40.23314 1.000 42.09102 86 TYR D C 1
ATOM 4133 O O . TYR D 2 93 ? -22.75690 -51.24178 -40.51449 1.000 42.01210 86 TYR D O 1
ATOM 4142 N N . TYR D 2 94 ? -22.99952 -53.31597 -39.65778 1.000 44.42172 87 TYR D N 1
ATOM 4143 C CA . TYR D 2 94 ? -21.59984 -53.48982 -39.30971 1.000 36.25868 87 TYR D CA 1
ATOM 4144 C C . TYR D 2 94 ? -21.02020 -54.68622 -40.04860 1.000 39.26611 87 TYR D C 1
ATOM 4145 O O . TYR D 2 94 ? -21.73336 -55.63419 -40.39102 1.000 39.59986 87 TYR D O 1
ATOM 4154 N N . CYS D 2 95 ? -19.71742 -54.63063 -40.29458 1.000 44.65170 88 CYS D N 1
ATOM 4155 C CA . CYS D 2 95 ? -18.94530 -55.81093 -40.64146 1.000 45.30970 88 CYS D CA 1
ATOM 4156 C C . CYS D 2 95 ? -18.06583 -56.18970 -39.45543 1.000 45.88303 88 CYS D C 1
ATOM 4157 O O . CYS D 2 95 ? -17.61435 -55.33135 -38.69015 1.000 40.14784 88 CYS D O 1
ATOM 4160 N N . LEU D 2 96 ? -17.87695 -57.49328 -39.28116 1.000 37.79347 89 LEU D N 1
ATOM 4161 C CA . LEU D 2 96 ? -17.12684 -58.04672 -38.16532 1.000 35.86247 89 LEU D CA 1
ATOM 4162 C C . LEU D 2 96 ? -16.18797 -59.11764 -38.69275 1.000 37.21364 89 LEU D C 1
ATOM 4163 O O . LEU D 2 96 ? -16.62260 -60.02683 -39.40667 1.000 37.85587 89 LEU D O 1
ATOM 4168 N N . GLN D 2 97 ? -14.90575 -59.00096 -38.36257 1.000 37.96260 90 GLN D N 1
ATOM 4169 C CA . GLN D 2 97 ? -13.91685 -59.99591 -38.75030 1.000 38.72113 90 GLN D CA 1
ATOM 4170 C C . GLN D 2 97 ? -13.62197 -60.91435 -37.56974 1.000 40.88062 90 GLN D C 1
ATOM 4171 O O . GLN D 2 97 ? -13.56380 -60.46923 -36.41923 1.000 37.64005 90 GLN D O 1
ATOM 4177 N N . GLY D 2 98 ? -13.46050 -62.20232 -37.86137 1.000 39.03579 91 GLY D N 1
ATOM 4178 C CA . GLY D 2 98 ? -13.17107 -63.18742 -36.83955 1.000 39.63201 91 GLY D CA 1
ATOM 4179 C C . GLY D 2 98 ? -11.88938 -63.94341 -37.11944 1.000 45.64528 91 GLY D C 1
ATOM 4180 O O . GLY D 2 98 ? -11.64875 -65.00884 -36.54422 1.000 42.08269 91 GLY D O 1
ATOM 4181 N N . THR D 2 99 ? -11.05753 -63.39475 -38.00812 1.000 45.34507 92 THR D N 1
ATOM 4182 C CA . THR D 2 99 ? -9.83395 -64.07472 -38.42183 1.000 48.38123 92 THR D CA 1
ATOM 4183 C C . THR D 2 99 ? -8.69097 -63.83339 -37.44056 1.000 47.30742 92 THR D C 1
ATOM 4184 O O . THR D 2 99 ? -8.03682 -64.78148 -36.99055 1.000 50.73292 92 THR D O 1
ATOM 4188 N N . TYR D 2 100 ? -8.42856 -62.57214 -37.11348 1.000 46.92365 93 TYR D N 1
ATOM 4189 C CA . TYR D 2 100 ? -7.31027 -62.18728 -36.26787 1.000 49.28533 93 TYR D CA 1
ATOM 4190 C C . TYR D 2 100 ? -7.80741 -61.74247 -34.90051 1.000 48.45289 93 TYR D C 1
ATOM 4191 O O . TYR D 2 100 ? -8.76334 -60.96730 -34.80087 1.000 45.53907 93 TYR D O 1
ATOM 4200 N N . TYR D 2 101 ? -7.14428 -62.22124 -33.85544 1.000 51.01809 94 TYR D N 1
ATOM 4201 C CA . TYR D 2 101 ? -7.42403 -61.74048 -32.50778 1.000 47.27425 94 TYR D CA 1
ATOM 4202 C C . TYR D 2 101 ? -6.93170 -60.30402 -32.36976 1.000 44.60922 94 TYR D C 1
ATOM 4203 O O . TYR D 2 101 ? -5.79427 -60.00667 -32.75471 1.000 47.72946 94 TYR D O 1
ATOM 4212 N N . PRO D 2 102 ? -7.74348 -59.38609 -31.81960 1.000 43.47305 95 PRO D N 1
ATOM 4213 C CA . PRO D 2 102 ? -9.09932 -59.63234 -31.32247 1.000 43.94149 95 PRO D CA 1
ATOM 4214 C C . PRO D 2 102 ? -10.18436 -59.32504 -32.35227 1.000 43.93622 95 PRO D C 1
ATOM 4215 O O . PRO D 2 102 ? -9.88174 -58.74951 -33.39998 1.000 45.16760 95 PRO D O 1
ATOM 4219 N N . PHE D 2 103 ? -11.42684 -59.70163 -32.04698 1.000 39.86317 96 PHE D N 1
ATOM 4220 C CA . PHE D 2 103 ? -12.56236 -59.28789 -32.86155 1.000 42.53924 96 PHE D CA 1
ATOM 4221 C C . PHE D 2 103 ? -12.57232 -57.77220 -33.01041 1.000 41.46671 96 PHE D C 1
ATOM 4222 O O . PHE D 2 103 ? -12.38272 -57.03901 -32.03525 1.000 39.73910 96 PHE D O 1
ATOM 4230 N N . THR D 2 104 ? -12.77471 -57.30318 -34.23879 1.000 37.44379 97 THR D N 1
ATOM 4231 C CA . THR D 2 104 ? -12.88949 -55.87636 -34.51074 1.000 43.07154 97 THR D CA 1
ATOM 4232 C C . THR D 2 104 ? -14.09217 -55.62906 -35.41164 1.000 45.29850 97 THR D C 1
ATOM 4233 O O . THR D 2 104 ? -14.28336 -56.32936 -36.41225 1.000 37.83604 97 THR D O 1
ATOM 4237 N N . PHE D 2 105 ? -14.90063 -54.63950 -35.04496 1.000 45.59785 98 PHE D N 1
ATOM 4238 C CA . PHE D 2 105 ? -16.07111 -54.22963 -35.80331 1.000 35.11064 98 PHE D CA 1
ATOM 4239 C C . PHE D 2 105 ? -15.72128 -53.05673 -36.70989 1.000 43.01763 98 PHE D C 1
ATOM 4240 O O . PHE D 2 105 ? -14.72431 -52.35832 -36.50757 1.000 42.93503 98 PHE D O 1
ATOM 4248 N N . GLY D 2 106 ? -16.56882 -52.83811 -37.71338 1.000 47.37038 99 GLY D N 1
ATOM 4249 C CA . GLY D 2 106 ? -16.47387 -51.65031 -38.53106 1.000 40.07708 99 GLY D CA 1
ATOM 4250 C C . GLY D 2 106 ? -17.09743 -50.44807 -37.84828 1.000 40.71513 99 GLY D C 1
ATOM 4251 O O . GLY D 2 106 ? -17.68301 -50.53214 -36.76866 1.000 51.44712 99 GLY D O 1
ATOM 4252 N N . SER D 2 107 ? -16.95783 -49.29474 -38.50193 1.000 43.86782 100 SER D N 1
ATOM 4253 C CA . SER D 2 107 ? -17.51358 -48.06394 -37.95370 1.000 46.91886 100 SER D CA 1
ATOM 4254 C C . SER D 2 107 ? -19.03499 -48.04702 -37.99061 1.000 50.28481 100 SER D C 1
ATOM 4255 O O . SER D 2 107 ? -19.65286 -47.33842 -37.18997 1.000 58.95378 100 SER D O 1
ATOM 4258 N N . GLY D 2 108 ? -19.65019 -48.80305 -38.89523 1.000 44.08140 101 GLY D N 1
ATOM 4259 C CA . GLY D 2 108 ? -21.09528 -48.83018 -38.99092 1.000 47.52031 101 GLY D CA 1
ATOM 4260 C C . GLY D 2 108 ? -21.64046 -47.91714 -40.06884 1.000 51.13647 101 GLY D C 1
ATOM 4261 O O . GLY D 2 108 ? -21.18028 -46.78275 -40.22247 1.000 57.84836 101 GLY D O 1
ATOM 4262 N N . THR D 2 109 ? -22.62169 -48.40482 -40.82395 1.000 49.46475 102 THR D N 1
ATOM 4263 C CA . THR D 2 109 ? -23.24958 -47.65573 -41.90553 1.000 45.24050 102 THR D CA 1
ATOM 4264 C C . THR D 2 109 ? -24.72593 -47.48624 -41.58268 1.000 42.24085 102 THR D C 1
ATOM 4265 O O . THR D 2 109 ? -25.43060 -48.47565 -41.36107 1.000 41.44811 102 THR D O 1
ATOM 4269 N N . LYS D 2 110 ? -25.18846 -46.23883 -41.55119 1.000 44.96332 103 LYS D N 1
ATOM 4270 C CA . LYS D 2 110 ? -26.58182 -45.93062 -41.25179 1.000 42.53313 103 LYS D CA 1
ATOM 4271 C C . LYS D 2 110 ? -27.39694 -45.94526 -42.54140 1.000 46.21507 103 LYS D C 1
ATOM 4272 O O . LYS D 2 110 ? -27.13018 -45.16160 -43.45982 1.000 46.15791 103 LYS D O 1
ATOM 4278 N N . LEU D 2 111 ? -28.37563 -46.84655 -42.61367 1.000 43.49674 104 LEU D N 1
ATOM 4279 C CA . LEU D 2 111 ? -29.27337 -46.95515 -43.75785 1.000 43.98941 104 LEU D CA 1
ATOM 4280 C C . LEU D 2 111 ? -30.59826 -46.28060 -43.42816 1.000 42.06659 104 LEU D C 1
ATOM 4281 O O . LEU D 2 111 ? -31.32377 -46.73356 -42.53836 1.000 43.47031 104 LEU D O 1
ATOM 4286 N N . GLU D 2 112 ? -30.91393 -45.21287 -44.15086 1.000 45.53081 105 GLU D N 1
ATOM 4287 C CA . GLU D 2 112 ? -32.14693 -44.46457 -43.96506 1.000 46.12892 105 GLU D CA 1
ATOM 4288 C C . GLU D 2 112 ? -33.06148 -44.66311 -45.16607 1.000 37.90561 105 GLU D C 1
ATOM 4289 O O . GLU D 2 112 ? -32.60095 -44.80184 -46.30215 1.000 43.80164 105 GLU D O 1
ATOM 4295 N N . ILE D 2 113 ? -34.35781 -44.69018 -44.90447 1.000 39.74985 106 ILE D N 1
ATOM 4296 C CA . ILE D 2 113 ? -35.35803 -44.89617 -45.94536 1.000 42.09721 106 ILE D CA 1
ATOM 4297 C C . ILE D 2 113 ? -35.79393 -43.55095 -46.50607 1.000 45.83598 106 ILE D C 1
ATOM 4298 O O . ILE D 2 113 ? -36.01523 -42.58628 -45.76327 1.000 38.48052 106 ILE D O 1
ATOM 4303 N N . LYS D 2 114 ? -35.90858 -43.48410 -47.82785 1.000 45.76074 107 LYS D N 1
ATOM 4304 C CA . LYS D 2 114 ? -36.49184 -42.33803 -48.50674 1.000 39.90163 107 LYS D CA 1
ATOM 4305 C C . LYS D 2 114 ? -37.92793 -42.67290 -48.87953 1.000 36.14821 107 LYS D C 1
ATOM 4306 O O . LYS D 2 114 ? -38.19557 -43.72637 -49.46816 1.000 38.67386 107 LYS D O 1
ATOM 4312 N N . ARG D 2 115 ? -38.84742 -41.78495 -48.52488 1.000 36.78894 108 ARG D N 1
ATOM 4313 C CA . ARG D 2 115 ? -40.24530 -41.95086 -48.87871 1.000 35.21059 108 ARG D CA 1
ATOM 4314 C C . ARG D 2 115 ? -40.78736 -40.60034 -49.31531 1.000 35.56569 108 ARG D C 1
ATOM 4315 O O . ARG D 2 115 ? -40.10172 -39.57871 -49.23467 1.000 39.03515 108 ARG D O 1
ATOM 4323 N N . THR D 2 116 ? -42.02901 -40.59787 -49.78685 1.000 34.14781 109 THR D N 1
ATOM 4324 C CA . THR D 2 116 ? -42.61923 -39.35022 -50.23487 1.000 35.17442 109 THR D CA 1
ATOM 4325 C C . THR D 2 116 ? -42.89818 -38.43999 -49.04387 1.000 36.76365 109 THR D C 1
ATOM 4326 O O . THR D 2 116 ? -43.02181 -38.88649 -47.89974 1.000 35.24028 109 THR D O 1
ATOM 4330 N N . VAL D 2 117 ? -43.01527 -37.14249 -49.33528 1.000 35.48035 110 VAL D N 1
ATOM 4331 C CA . VAL D 2 117 ? -43.33297 -36.17133 -48.29828 1.000 31.78766 110 VAL D CA 1
ATOM 4332 C C . VAL D 2 117 ? -44.67907 -36.51350 -47.67056 1.000 39.30309 110 VAL D C 1
ATOM 4333 O O . VAL D 2 117 ? -45.62197 -36.94138 -48.35270 1.000 38.23931 110 VAL D O 1
ATOM 4337 N N . ALA D 2 118 ? -44.76144 -36.35231 -46.35096 1.000 39.87708 111 ALA D N 1
ATOM 4338 C CA . ALA D 2 118 ? -45.98622 -36.58998 -45.60012 1.000 36.16679 111 ALA D CA 1
ATOM 4339 C C . ALA D 2 118 ? -46.14444 -35.48338 -44.57167 1.000 43.64976 111 ALA D C 1
ATOM 4340 O O . ALA D 2 118 ? -45.23742 -35.25311 -43.76634 1.000 42.59168 111 ALA D O 1
ATOM 4342 N N . ALA D 2 119 ? -47.29718 -34.81759 -44.58568 1.000 40.67356 112 ALA D N 1
ATOM 4343 C CA . ALA D 2 119 ? -47.52275 -33.71387 -43.66776 1.000 43.94068 112 ALA D CA 1
ATOM 4344 C C . ALA D 2 119 ? -47.75233 -34.23120 -42.24648 1.000 47.36428 112 ALA D C 1
ATOM 4345 O O . ALA D 2 119 ? -48.33176 -35.30376 -42.05107 1.000 50.21551 112 ALA D O 1
ATOM 4347 N N . PRO D 2 120 ? -47.30432 -33.48633 -41.23833 1.000 42.10921 113 PRO D N 1
ATOM 4348 C CA . PRO D 2 120 ? -47.49724 -33.91793 -39.85241 1.000 47.10753 113 PRO D CA 1
ATOM 4349 C C . PRO D 2 120 ? -48.88689 -33.59797 -39.32785 1.000 47.14391 113 PRO D C 1
ATOM 4350 O O . PRO D 2 120 ? -49.54060 -32.64372 -39.75499 1.000 44.44192 113 PRO D O 1
ATOM 4354 N N . SER D 2 121 ? -49.33036 -34.42320 -38.38146 1.000 45.85149 114 SER D N 1
ATOM 4355 C CA . SER D 2 121 ? -50.51072 -34.13020 -37.57882 1.000 40.26068 114 SER D CA 1
ATOM 4356 C C . SER D 2 121 ? -50.04963 -33.39065 -36.32920 1.000 44.06421 114 SER D C 1
ATOM 4357 O O . SER D 2 121 ? -49.16998 -33.87500 -35.60753 1.000 44.04154 114 SER D O 1
ATOM 4360 N N . VAL D 2 122 ? -50.61795 -32.21241 -36.08826 1.000 42.20853 115 VAL D N 1
ATOM 4361 C CA . VAL D 2 122 ? -50.16358 -31.32118 -35.02737 1.000 43.04114 115 VAL D CA 1
ATOM 4362 C C . VAL D 2 122 ? -51.15602 -31.36532 -33.87424 1.000 49.18716 115 VAL D C 1
ATOM 4363 O O . VAL D 2 122 ? -52.36767 -31.21863 -34.07855 1.000 51.17020 115 VAL D O 1
ATOM 4367 N N . PHE D 2 123 ? -50.63886 -31.57148 -32.66415 1.000 47.19890 116 PHE D N 1
ATOM 4368 C CA . PHE D 2 123 ? -51.43452 -31.56070 -31.44694 1.000 47.97741 116 PHE D CA 1
ATOM 4369 C C . PHE D 2 123 ? -50.70703 -30.74620 -30.38498 1.000 50.04851 116 PHE D C 1
ATOM 4370 O O . PHE D 2 123 ? -49.47428 -30.68411 -30.36710 1.000 49.78733 116 PHE D O 1
ATOM 4378 N N . ILE D 2 124 ? -51.47552 -30.10549 -29.50765 1.000 51.04462 117 ILE D N 1
ATOM 4379 C CA . ILE D 2 124 ? -50.92010 -29.32752 -28.40751 1.000 47.71695 117 ILE D CA 1
ATOM 4380 C C . ILE D 2 124 ? -51.57242 -29.79127 -27.11009 1.000 53.53165 117 ILE D C 1
ATOM 4381 O O . ILE D 2 124 ? -52.75638 -30.14751 -27.09159 1.000 54.64238 117 ILE D O 1
ATOM 4386 N N . PHE D 2 125 ? -50.79111 -29.81207 -26.03039 1.000 48.59058 118 PHE D N 1
ATOM 4387 C CA . PHE D 2 125 ? -51.25116 -30.30563 -24.73482 1.000 45.17214 118 PHE D CA 1
ATOM 4388 C C . PHE D 2 125 ? -50.99552 -29.24376 -23.67396 1.000 51.92143 118 PHE D C 1
ATOM 4389 O O . PHE D 2 125 ? -49.83273 -28.83212 -23.47982 1.000 53.69223 118 PHE D O 1
ATOM 4397 N N . PRO D 2 126 ? -52.01730 -28.77772 -22.96349 1.000 54.34362 119 PRO D N 1
ATOM 4398 C CA . PRO D 2 126 ? -51.79282 -27.81634 -21.87664 1.000 65.54102 119 PRO D CA 1
ATOM 4399 C C . PRO D 2 126 ? -51.08123 -28.47737 -20.70937 1.000 64.08277 119 PRO D C 1
ATOM 4400 O O . PRO D 2 126 ? -51.09587 -29.71129 -20.58376 1.000 66.43280 119 PRO D O 1
ATOM 4404 N N . PRO D 2 127 ? -50.45047 -27.69568 -19.83079 1.000 61.12848 120 PRO D N 1
ATOM 4405 C CA . PRO D 2 127 ? -49.79855 -28.29002 -18.65694 1.000 60.91656 120 PRO D CA 1
ATOM 4406 C C . PRO D 2 127 ? -50.81139 -28.92274 -17.71676 1.000 64.81097 120 PRO D C 1
ATOM 4407 O O . PRO D 2 127 ? -51.91934 -28.41413 -17.52979 1.000 68.37317 120 PRO D O 1
ATOM 4411 N N . SER D 2 128 ? -50.41406 -30.04472 -17.12258 1.000 66.62721 121 SER D N 1
ATOM 4412 C CA . SER D 2 128 ? -51.30245 -30.80212 -16.25637 1.000 64.37611 121 SER D CA 1
ATOM 4413 C C . SER D 2 128 ? -51.48219 -30.10347 -14.91334 1.000 63.70020 121 SER D C 1
ATOM 4414 O O . SER D 2 128 ? -50.66986 -29.27396 -14.49627 1.000 68.38011 121 SER D O 1
ATOM 4417 N N . ASP D 2 129 ? -52.56639 -30.46733 -14.22392 1.000 68.24976 122 ASP D N 1
ATOM 4418 C CA . ASP D 2 129 ? -52.82024 -29.90647 -12.90183 1.000 71.07215 122 ASP D CA 1
ATOM 4419 C C . ASP D 2 129 ? -51.80703 -30.40583 -11.88046 1.000 65.97349 122 ASP D C 1
ATOM 4420 O O . ASP D 2 129 ? -51.48473 -29.68755 -10.92728 1.000 61.91524 122 ASP D O 1
ATOM 4425 N N . GLU D 2 130 ? -51.29537 -31.62589 -12.06430 1.000 61.50407 123 GLU D N 1
ATOM 4426 C CA . GLU D 2 130 ? -50.29488 -32.16019 -11.14632 1.000 65.85791 123 GLU D CA 1
ATOM 4427 C C . GLU D 2 130 ? -49.00625 -31.34949 -11.19875 1.000 68.51783 123 GLU D C 1
ATOM 4428 O O . GLU D 2 130 ? -48.38549 -31.08653 -10.16139 1.000 69.87336 123 GLU D O 1
ATOM 4434 N N . GLN D 2 131 ? -48.58427 -30.94856 -12.40088 1.000 67.90261 124 GLN D N 1
ATOM 4435 C CA . GLN D 2 131 ? -47.33999 -30.19764 -12.53037 1.000 63.64455 124 GLN D CA 1
ATOM 4436 C C . GLN D 2 131 ? -47.51033 -28.75930 -12.06382 1.000 65.86261 124 GLN D C 1
ATOM 4437 O O . GLN D 2 131 ? -46.59404 -28.18264 -11.46594 1.000 66.82385 124 GLN D O 1
ATOM 4443 N N . LEU D 2 132 ? -48.67205 -28.16008 -12.33809 1.000 65.25503 125 LEU D N 1
ATOM 4444 C CA . LEU D 2 132 ? -48.91554 -26.78968 -11.90253 1.000 68.30116 125 LEU D CA 1
ATOM 4445 C C . LEU D 2 132 ? -48.88002 -26.67563 -10.38550 1.000 69.25825 125 LEU D C 1
ATOM 4446 O O . LEU D 2 132 ? -48.53172 -25.61700 -9.85134 1.000 77.64720 125 LEU D O 1
ATOM 4451 N N . LYS D 2 133 ? -49.23127 -27.75157 -9.67636 1.000 71.19100 126 LYS D N 1
ATOM 4452 C CA . LYS D 2 133 ? -49.10104 -27.75275 -8.22356 1.000 76.91578 126 LYS D CA 1
ATOM 4453 C C . LYS D 2 133 ? -47.63994 -27.72182 -7.79488 1.000 76.51009 126 LYS D C 1
ATOM 4454 O O . LYS D 2 133 ? -47.32025 -27.18843 -6.72649 1.000 78.60987 126 LYS D O 1
ATOM 4460 N N . SER D 2 134 ? -46.74375 -28.28752 -8.60775 1.000 82.06861 127 SER D N 1
ATOM 4461 C CA . SER D 2 134 ? -45.32513 -28.31332 -8.27332 1.000 78.93614 127 SER D CA 1
ATOM 4462 C C . SER D 2 134 ? -44.63478 -26.97457 -8.50613 1.000 73.63624 127 SER D C 1
ATOM 4463 O O . SER D 2 134 ? -43.54389 -26.75610 -7.96782 1.000 77.51252 127 SER D O 1
ATOM 4466 N N . GLY D 2 135 ? -45.23677 -26.07897 -9.28431 1.000 66.01185 128 GLY D N 1
ATOM 4467 C CA . GLY D 2 135 ? -44.67410 -24.76760 -9.52725 1.000 59.84855 128 GLY D CA 1
ATOM 4468 C C . GLY D 2 135 ? -44.09166 -24.53990 -10.90702 1.000 66.08774 128 GLY D C 1
ATOM 4469 O O . GLY D 2 135 ? -43.50099 -23.47918 -11.13951 1.000 65.67718 128 GLY D O 1
ATOM 4470 N N . THR D 2 136 ? -44.23155 -25.49075 -11.82581 1.000 66.73025 129 THR D N 1
ATOM 4471 C CA . THR D 2 136 ? -43.75063 -25.34250 -13.19125 1.000 66.17338 129 THR D CA 1
ATOM 4472 C C . THR D 2 136 ? -44.87137 -25.70100 -14.15892 1.000 57.59299 129 THR D C 1
ATOM 4473 O O . THR D 2 136 ? -45.91319 -26.23536 -13.77064 1.000 55.09572 129 THR D O 1
ATOM 4477 N N . ALA D 2 137 ? -44.65431 -25.38861 -15.43429 1.000 59.35275 130 ALA D N 1
ATOM 4478 C CA . ALA D 2 137 ? -45.64632 -25.64781 -16.46969 1.000 60.04132 130 ALA D CA 1
ATOM 4479 C C . ALA D 2 137 ? -44.95277 -26.06612 -17.75537 1.000 53.03310 130 ALA D C 1
ATOM 4480 O O . ALA D 2 137 ? -44.02525 -25.39142 -18.21076 1.000 56.13669 130 ALA D O 1
ATOM 4482 N N . SER D 2 138 ? -45.40318 -27.17637 -18.33474 1.000 58.47697 131 SER D N 1
ATOM 4483 C CA . SER D 2 138 ? -44.86064 -27.69396 -19.58411 1.000 47.86062 131 SER D CA 1
ATOM 4484 C C . SER D 2 138 ? -45.98838 -27.83822 -20.59671 1.000 51.82684 131 SER D C 1
ATOM 4485 O O . SER D 2 138 ? -46.97356 -28.53953 -20.33936 1.000 47.01938 131 SER D O 1
ATOM 4488 N N . VAL D 2 139 ? -45.84305 -27.16877 -21.73890 1.000 51.11586 132 VAL D N 1
ATOM 4489 C CA . VAL D 2 139 ? -46.76352 -27.27941 -22.86524 1.000 44.29017 132 VAL D CA 1
ATOM 4490 C C . VAL D 2 139 ? -46.07874 -28.10301 -23.94437 1.000 47.05276 132 VAL D C 1
ATOM 4491 O O . VAL D 2 139 ? -44.94083 -27.80650 -24.32753 1.000 51.20694 132 VAL D O 1
ATOM 4495 N N . VAL D 2 140 ? -46.76039 -29.13679 -24.43007 1.000 45.15980 133 VAL D N 1
ATOM 4496 C CA . VAL D 2 140 ? -46.18212 -30.08112 -25.37941 1.000 48.06425 133 VAL D CA 1
ATOM 4497 C C . VAL D 2 140 ? -46.87520 -29.91810 -26.72595 1.000 47.02994 133 VAL D C 1
ATOM 4498 O O . VAL D 2 140 ? -48.10988 -29.90690 -26.80344 1.000 43.86270 133 VAL D O 1
ATOM 4502 N N . CYS D 2 141 ? -46.07488 -29.80138 -27.78227 1.000 40.62469 134 CYS D N 1
ATOM 4503 C CA . CYS D 2 141 ? -46.54616 -29.72883 -29.15854 1.000 44.06153 134 CYS D CA 1
ATOM 4504 C C . CYS D 2 141 ? -46.07215 -30.99018 -29.86746 1.000 44.46949 134 CYS D C 1
ATOM 4505 O O . CYS D 2 141 ? -44.86899 -31.26921 -29.89981 1.000 41.72860 134 CYS D O 1
ATOM 4508 N N . LEU D 2 142 ? -47.01013 -31.75350 -30.42139 1.000 44.57315 135 LEU D N 1
ATOM 4509 C CA . LEU D 2 142 ? -46.71190 -33.04718 -31.02179 1.000 39.38116 135 LEU D CA 1
ATOM 4510 C C . LEU D 2 142 ? -46.88443 -32.98506 -32.53231 1.000 45.04175 135 LEU D C 1
ATOM 4511 O O . LEU D 2 142 ? -47.95026 -32.60187 -33.02600 1.000 47.99415 135 LEU D O 1
ATOM 4516 N N . LEU D 2 143 ? -45.83403 -33.36475 -33.25576 1.000 40.56350 136 LEU D N 1
ATOM 4517 C CA . LEU D 2 143 ? -45.87395 -33.55171 -34.70055 1.000 39.81828 136 LEU D CA 1
ATOM 4518 C C . LEU D 2 143 ? -45.79235 -35.04684 -34.96354 1.000 39.57480 136 LEU D C 1
ATOM 4519 O O . LEU D 2 143 ? -44.78627 -35.68118 -34.62796 1.000 38.83667 136 LEU D O 1
ATOM 4524 N N . ASN D 2 144 ? -46.84015 -35.60682 -35.55980 1.000 39.24028 137 ASN D N 1
ATOM 4525 C CA . ASN D 2 144 ? -46.99522 -37.05156 -35.65150 1.000 42.48170 137 ASN D CA 1
ATOM 4526 C C . ASN D 2 144 ? -46.93109 -37.50741 -37.10331 1.000 43.74466 137 ASN D C 1
ATOM 4527 O O . ASN D 2 144 ? -47.68718 -37.01321 -37.94783 1.000 46.60495 137 ASN D O 1
ATOM 4532 N N . ASN D 2 145 ? -46.03638 -38.46241 -37.37801 1.000 40.41548 138 ASN D N 1
ATOM 4533 C CA . ASN D 2 145 ? -45.94248 -39.14131 -38.66854 1.000 41.78978 138 ASN D CA 1
ATOM 4534 C C . ASN D 2 145 ? -45.73299 -38.17152 -39.82483 1.000 45.95918 138 ASN D C 1
ATOM 4535 O O . ASN D 2 145 ? -46.67459 -37.87366 -40.56648 1.000 47.93663 138 ASN D O 1
ATOM 4540 N N . PHE D 2 146 ? -44.50960 -37.67376 -39.98903 1.000 41.90730 139 PHE D N 1
ATOM 4541 C CA . PHE D 2 146 ? -44.18642 -36.76329 -41.07619 1.000 43.57268 139 PHE D CA 1
ATOM 4542 C C . PHE D 2 146 ? -42.88880 -37.18579 -41.74957 1.000 43.57795 139 PHE D C 1
ATOM 4543 O O . PHE D 2 146 ? -42.11883 -37.99101 -41.22062 1.000 43.59204 139 PHE D O 1
ATOM 4551 N N . TYR D 2 147 ? -42.66447 -36.62977 -42.94375 1.000 42.98686 140 TYR D N 1
ATOM 4552 C CA . TYR D 2 147 ? -41.42907 -36.83129 -43.68539 1.000 42.47803 140 TYR D CA 1
ATOM 4553 C C . TYR D 2 147 ? -41.26060 -35.64400 -44.61528 1.000 38.78486 140 TYR D C 1
ATOM 4554 O O . TYR D 2 147 ? -42.24656 -35.22649 -45.23546 1.000 36.32181 140 TYR D O 1
ATOM 4563 N N . PRO D 2 148 ? -40.04976 -35.08392 -44.75598 1.000 41.32257 141 PRO D N 1
ATOM 4564 C CA . PRO D 2 148 ? -38.77971 -35.52449 -44.16838 1.000 41.40161 141 PRO D CA 1
ATOM 4565 C C . PRO D 2 148 ? -38.59020 -35.12185 -42.71180 1.000 41.90519 141 PRO D C 1
ATOM 4566 O O . PRO D 2 148 ? -39.48799 -34.55089 -42.09544 1.000 47.12208 141 PRO D O 1
ATOM 4570 N N . ARG D 2 149 ? -37.39893 -35.41366 -42.18689 1.000 45.75032 142 ARG D N 1
ATOM 4571 C CA . ARG D 2 149 ? -37.11540 -35.18827 -40.77440 1.000 47.30195 142 ARG D CA 1
ATOM 4572 C C . ARG D 2 149 ? -37.05209 -33.70374 -40.43723 1.000 46.81580 142 ARG D C 1
ATOM 4573 O O . ARG D 2 149 ? -37.30144 -33.31907 -39.28888 1.000 44.47504 142 ARG D O 1
ATOM 4581 N N . GLU D 2 150 ? -36.73672 -32.86023 -41.41612 1.000 49.30928 143 GLU D N 1
ATOM 4582 C CA . GLU D 2 150 ? -36.60572 -31.42893 -41.17204 1.000 50.56520 143 GLU D CA 1
ATOM 4583 C C . GLU D 2 150 ? -37.97793 -30.81814 -40.91910 1.000 47.61049 143 GLU D C 1
ATOM 4584 O O . GLU D 2 150 ? -38.87712 -30.91916 -41.76014 1.000 56.26315 143 GLU D O 1
ATOM 4590 N N . ALA D 2 151 ? -38.13909 -30.19146 -39.75690 1.000 47.93034 144 ALA D N 1
ATOM 4591 C CA . ALA D 2 151 ? -39.37872 -29.51810 -39.40584 1.000 50.88526 144 ALA D CA 1
ATOM 4592 C C . ALA D 2 151 ? -39.05913 -28.37603 -38.45482 1.000 56.74198 144 ALA D C 1
ATOM 4593 O O . ALA D 2 151 ? -38.16229 -28.48042 -37.61363 1.000 62.76398 144 ALA D O 1
ATOM 4595 N N . LYS D 2 152 ? -39.81129 -27.28997 -38.58695 1.000 57.02793 145 LYS D N 1
ATOM 4596 C CA . LYS D 2 152 ? -39.59944 -26.08288 -37.80074 1.000 53.49928 145 LYS D CA 1
ATOM 4597 C C . LYS D 2 152 ? -40.77983 -25.90125 -36.85855 1.000 56.74782 145 LYS D C 1
ATOM 4598 O O . LYS D 2 152 ? -41.92981 -25.82598 -37.30416 1.000 56.69821 145 LYS D O 1
ATOM 4604 N N . VAL D 2 153 ? -40.49634 -25.85164 -35.56128 1.000 60.55270 146 VAL D N 1
ATOM 4605 C CA . VAL D 2 153 ? -41.51168 -25.64524 -34.53732 1.000 56.07570 146 VAL D CA 1
ATOM 4606 C C . VAL D 2 153 ? -41.16277 -24.36771 -33.79018 1.000 59.60339 146 VAL D C 1
ATOM 4607 O O . VAL D 2 153 ? -40.07873 -24.26169 -33.20299 1.000 65.87998 146 VAL D O 1
ATOM 4611 N N . GLN D 2 154 ? -42.07870 -23.40429 -33.80708 1.000 61.18289 147 GLN D N 1
ATOM 4612 C CA . GLN D 2 154 ? -41.89275 -22.12778 -33.13377 1.000 59.81996 147 GLN D CA 1
ATOM 4613 C C . GLN D 2 154 ? -42.98005 -21.95751 -32.08728 1.000 54.53735 147 GLN D C 1
ATOM 4614 O O . GLN D 2 154 ? -44.15941 -22.18676 -32.37006 1.000 52.47980 147 GLN D O 1
ATOM 4620 N N . TRP D 2 155 ? -42.58238 -21.55742 -30.88567 1.000 53.56606 148 TRP D N 1
ATOM 4621 C CA . TRP D 2 155 ? -43.51633 -21.30681 -29.79972 1.000 53.86375 148 TRP D CA 1
ATOM 4622 C C . TRP D 2 155 ? -43.81091 -19.81591 -29.72435 1.000 59.84506 148 TRP D C 1
ATOM 4623 O O . TRP D 2 155 ? -42.88790 -18.99712 -29.65170 1.000 58.60946 148 TRP D O 1
ATOM 4634 N N . LYS D 2 156 ? -45.09439 -19.46949 -29.75039 1.000 59.32855 149 LYS D N 1
ATOM 4635 C CA . LYS D 2 156 ? -45.54615 -18.09321 -29.59799 1.000 63.14038 149 LYS D CA 1
ATOM 4636 C C . LYS D 2 156 ? -46.48002 -18.02029 -28.40071 1.000 56.70654 149 LYS D C 1
ATOM 4637 O O . LYS D 2 156 ? -47.46979 -18.75709 -28.33218 1.000 52.90554 149 LYS D O 1
ATOM 4643 N N . VAL D 2 157 ? -46.14602 -17.15526 -27.45196 1.000 61.07847 150 VAL D N 1
ATOM 4644 C CA . VAL D 2 157 ? -46.95499 -16.91589 -26.26520 1.000 61.97289 150 VAL D CA 1
ATOM 4645 C C . VAL D 2 157 ? -47.52106 -15.50802 -26.38972 1.000 64.02134 150 VAL D C 1
ATOM 4646 O O . VAL D 2 157 ? -46.77973 -14.52151 -26.29533 1.000 64.81876 150 VAL D O 1
ATOM 4650 N N . ASP D 2 158 ? -48.83447 -15.41568 -26.61279 1.000 63.68748 151 ASP D N 1
ATOM 4651 C CA . ASP D 2 158 ? -49.49833 -14.15239 -26.94004 1.000 66.70913 151 ASP D CA 1
ATOM 4652 C C . ASP D 2 158 ? -48.85426 -13.50663 -28.16594 1.000 66.54567 151 ASP D C 1
ATOM 4653 O O . ASP D 2 158 ? -48.56477 -12.30862 -28.18898 1.000 64.53991 151 ASP D O 1
ATOM 4658 N N . ASN D 2 159 ? -48.62301 -14.33167 -29.19005 1.000 63.78437 152 ASN D N 1
ATOM 4659 C CA . ASN D 2 159 ? -48.02255 -13.91038 -30.45769 1.000 69.91389 152 ASN D CA 1
ATOM 4660 C C . ASN D 2 159 ? -46.61371 -13.35050 -30.27474 1.000 71.80435 152 ASN D C 1
ATOM 4661 O O . ASN D 2 159 ? -46.14378 -12.54730 -31.08542 1.000 73.10525 152 ASN D O 1
ATOM 4666 N N . ALA D 2 160 ? -45.92174 -13.78010 -29.22253 1.000 69.81908 153 ALA D N 1
ATOM 4667 C CA . ALA D 2 160 ? -44.54083 -13.38857 -28.97039 1.000 61.72685 153 ALA D CA 1
ATOM 4668 C C . ALA D 2 160 ? -43.65718 -14.61836 -29.12608 1.000 65.75713 153 ALA D C 1
ATOM 4669 O O . ALA D 2 160 ? -43.84431 -15.61419 -28.41863 1.000 61.85403 153 ALA D O 1
ATOM 4671 N N . LEU D 2 161 ? -42.70272 -14.54739 -30.05064 1.000 66.32194 154 LEU D N 1
ATOM 4672 C CA . LEU D 2 161 ? -41.86171 -15.69769 -30.35286 1.000 63.22907 154 LEU D CA 1
ATOM 4673 C C . LEU D 2 161 ? -40.96168 -16.02720 -29.16588 1.000 64.79207 154 LEU D C 1
ATOM 4674 O O . LEU D 2 161 ? -40.34261 -15.13947 -28.57175 1.000 62.91166 154 LEU D O 1
ATOM 4679 N N . GLN D 2 162 ? -40.88574 -17.30923 -28.82767 1.000 65.34567 155 GLN D N 1
ATOM 4680 C CA . GLN D 2 162 ? -40.12353 -17.78134 -27.68151 1.000 58.06270 155 GLN D CA 1
ATOM 4681 C C . GLN D 2 162 ? -38.79292 -18.36675 -28.13137 1.000 60.53941 155 GLN D C 1
ATOM 4682 O O . GLN D 2 162 ? -38.71694 -19.05467 -29.15317 1.000 67.07308 155 GLN D O 1
ATOM 4688 N N . SER D 2 163 ? -37.74162 -18.07542 -27.36966 1.000 64.67049 156 SER D N 1
ATOM 4689 C CA . SER D 2 163 ? -36.41620 -18.60683 -27.64574 1.000 75.61668 156 SER D CA 1
ATOM 4690 C C . SER D 2 163 ? -35.72401 -18.94872 -26.33485 1.000 62.58917 156 SER D C 1
ATOM 4691 O O . SER D 2 163 ? -35.77341 -18.17224 -25.37719 1.000 64.47252 156 SER D O 1
ATOM 4694 N N . GLY D 2 164 ? -35.08313 -20.11658 -26.29935 1.000 64.77579 157 GLY D N 1
ATOM 4695 C CA . GLY D 2 164 ? -34.30148 -20.54069 -25.15635 1.000 55.31949 157 GLY D CA 1
ATOM 4696 C C . GLY D 2 164 ? -35.06919 -21.21688 -24.04063 1.000 54.47760 157 GLY D C 1
ATOM 4697 O O . GLY D 2 164 ? -34.46117 -21.56002 -23.01828 1.000 58.67019 157 GLY D O 1
ATOM 4698 N N . ASN D 2 165 ? -36.37924 -21.42314 -24.19337 1.000 56.68219 158 ASN D N 1
ATOM 4699 C CA . ASN D 2 165 ? -37.19401 -22.05801 -23.16177 1.000 52.19226 158 ASN D CA 1
ATOM 4700 C C . ASN D 2 165 ? -37.91644 -23.30148 -23.67325 1.000 50.10081 158 ASN D C 1
ATOM 4701 O O . ASN D 2 165 ? -38.89950 -23.73815 -23.06386 1.000 47.18489 158 ASN D O 1
ATOM 4706 N N . SER D 2 166 ? -37.45007 -23.88809 -24.77346 1.000 41.68066 159 SER D N 1
ATOM 4707 C CA . SER D 2 166 ? -38.07176 -25.08350 -25.31981 1.000 43.08265 159 SER D CA 1
ATOM 4708 C C . SER D 2 166 ? -36.99681 -26.01724 -25.85114 1.000 42.24185 159 SER D C 1
ATOM 4709 O O . SER D 2 166 ? -35.94424 -25.57697 -26.31875 1.000 47.98162 159 SER D O 1
ATOM 4712 N N . GLN D 2 167 ? -37.26823 -27.31557 -25.75565 1.000 43.12424 160 GLN D N 1
ATOM 4713 C CA . GLN D 2 167 ? -36.41370 -28.34527 -26.32584 1.000 42.70518 160 GLN D CA 1
ATOM 4714 C C . GLN D 2 167 ? -37.25069 -29.27068 -27.19613 1.000 39.97061 160 GLN D C 1
ATOM 4715 O O . GLN D 2 167 ? -38.44848 -29.45273 -26.96343 1.000 41.05926 160 GLN D O 1
ATOM 4721 N N . GLU D 2 168 ? -36.61468 -29.83922 -28.21549 1.000 43.13019 161 GLU D N 1
ATOM 4722 C CA . GLU D 2 168 ? -37.28415 -30.73286 -29.14691 1.000 49.02666 161 GLU D CA 1
ATOM 4723 C C . GLU D 2 168 ? -36.67726 -32.12716 -29.08064 1.000 45.50806 161 GLU D C 1
ATOM 4724 O O . GLU D 2 168 ? -35.50532 -32.30040 -28.73013 1.000 40.67454 161 GLU D O 1
ATOM 4730 N N . SER D 2 169 ? -37.49893 -33.12240 -29.40418 1.000 39.29201 162 SER D N 1
ATOM 4731 C CA . SER D 2 169 ? -37.04064 -34.49063 -29.58204 1.000 38.74227 162 SER D CA 1
ATOM 4732 C C . SER D 2 169 ? -37.77353 -35.09203 -30.76912 1.000 37.99686 162 SER D C 1
ATOM 4733 O O . SER D 2 169 ? -38.98583 -34.91293 -30.91556 1.000 42.37654 162 SER D O 1
ATOM 4736 N N . VAL D 2 170 ? -37.03841 -35.80894 -31.60945 1.000 35.76364 163 VAL D N 1
ATOM 4737 C CA . VAL D 2 170 ? -37.59411 -36.43217 -32.80268 1.000 43.27041 163 VAL D CA 1
ATOM 4738 C C . VAL D 2 170 ? -37.26196 -37.91652 -32.75457 1.000 37.94430 163 VAL D C 1
ATOM 4739 O O . VAL D 2 170 ? -36.10440 -38.29192 -32.53722 1.000 40.52697 163 VAL D O 1
ATOM 4743 N N . THR D 2 171 ? -38.27517 -38.75523 -32.94887 1.000 42.03329 164 THR D N 1
ATOM 4744 C CA . THR D 2 171 ? -38.07451 -40.19531 -32.93162 1.000 41.74627 164 THR D CA 1
ATOM 4745 C C . THR D 2 171 ? -37.24428 -40.64477 -34.12857 1.000 37.05817 164 THR D C 1
ATOM 4746 O O . THR D 2 171 ? -37.09772 -39.93543 -35.12656 1.000 40.13641 164 THR D O 1
ATOM 4750 N N . GLU D 2 172 ? -36.69007 -41.84585 -34.01235 1.000 42.29737 165 GLU D N 1
ATOM 4751 C CA . GLU D 2 172 ? -36.00914 -42.44938 -35.14129 1.000 43.82532 165 GLU D CA 1
ATOM 4752 C C . GLU D 2 172 ? -37.03963 -42.90711 -36.17199 1.000 43.85301 165 GLU D C 1
ATOM 4753 O O . GLU D 2 172 ? -38.24283 -42.97083 -35.90281 1.000 45.17315 165 GLU D O 1
ATOM 4759 N N . GLN D 2 173 ? -36.55848 -43.21227 -37.37321 1.000 47.11834 166 GLN D N 1
ATOM 4760 C CA . GLN D 2 173 ? -37.46134 -43.52984 -38.47178 1.000 49.08532 166 GLN D CA 1
ATOM 4761 C C . GLN D 2 173 ? -38.27165 -44.78199 -38.15842 1.000 43.18291 166 GLN D C 1
ATOM 4762 O O . GLN D 2 173 ? -37.78170 -45.71666 -37.52059 1.000 44.85560 166 GLN D O 1
ATOM 4768 N N . ASP D 2 174 ? -39.53247 -44.78083 -38.58026 1.000 41.72236 167 ASP D N 1
ATOM 4769 C CA . ASP D 2 174 ? -40.42934 -45.88913 -38.28358 1.000 47.82353 167 ASP D CA 1
ATOM 4770 C C . ASP D 2 174 ? -40.11997 -47.08818 -39.17269 1.000 44.72357 167 ASP D C 1
ATOM 4771 O O . ASP D 2 174 ? -39.76091 -46.93602 -40.34288 1.000 46.17161 167 ASP D O 1
ATOM 4776 N N . SER D 2 175 ? -40.24734 -48.28852 -38.60447 1.000 46.75802 168 SER D N 1
ATOM 4777 C CA . SER D 2 175 ? -39.95297 -49.51000 -39.34412 1.000 42.95289 168 SER D CA 1
ATOM 4778 C C . SER D 2 175 ? -41.10470 -49.96510 -40.23485 1.000 37.90731 168 SER D C 1
ATOM 4779 O O . SER D 2 175 ? -40.94127 -50.93953 -40.97622 1.000 44.33308 168 SER D O 1
ATOM 4782 N N . LYS D 2 176 ? -42.26126 -49.30430 -40.17762 1.000 42.11082 169 LYS D N 1
ATOM 4783 C CA . LYS D 2 176 ? -43.40977 -49.67895 -40.99517 1.000 47.40420 169 LYS D CA 1
ATOM 4784 C C . LYS D 2 176 ? -43.71149 -48.65007 -42.07841 1.000 47.10922 169 LYS D C 1
ATOM 4785 O O . LYS D 2 176 ? -43.78183 -49.00597 -43.25791 1.000 45.72899 169 LYS D O 1
ATOM 4791 N N . ASP D 2 177 ? -43.89948 -47.37857 -41.71797 1.000 45.58326 170 ASP D N 1
ATOM 4792 C CA . ASP D 2 177 ? -44.19980 -46.34089 -42.69804 1.000 47.11166 170 ASP D CA 1
ATOM 4793 C C . ASP D 2 177 ? -43.05518 -45.35717 -42.91143 1.000 48.46493 170 ASP D C 1
ATOM 4794 O O . ASP D 2 177 ? -43.21612 -44.40072 -43.67813 1.000 45.54759 170 ASP D O 1
ATOM 4799 N N . SER D 2 178 ? -41.91847 -45.55198 -42.23942 1.000 50.32483 171 SER D N 1
ATOM 4800 C CA . SER D 2 178 ? -40.69837 -44.77857 -42.48183 1.000 43.91939 171 SER D CA 1
ATOM 4801 C C . SER D 2 178 ? -40.89284 -43.28606 -42.22323 1.000 45.00435 171 SER D C 1
ATOM 4802 O O . SER D 2 178 ? -40.26357 -42.44739 -42.87223 1.000 46.96744 171 SER D O 1
ATOM 4805 N N . THR D 2 179 ? -41.75177 -42.93677 -41.27325 1.000 45.61712 172 THR D N 1
ATOM 4806 C CA . THR D 2 179 ? -42.00172 -41.54467 -40.93327 1.000 44.98865 172 THR D CA 1
ATOM 4807 C C . THR D 2 179 ? -41.30908 -41.18024 -39.62388 1.000 49.41481 172 THR D C 1
ATOM 4808 O O . THR D 2 179 ? -40.77136 -42.03032 -38.90910 1.000 47.73763 172 THR D O 1
ATOM 4812 N N . TYR D 2 180 ? -41.32646 -39.88568 -39.32070 1.000 50.77750 173 TYR D N 1
ATOM 4813 C CA . TYR D 2 180 ? -40.77754 -39.34903 -38.08766 1.000 39.58026 173 TYR D CA 1
ATOM 4814 C C . TYR D 2 180 ? -41.88338 -38.70472 -37.26395 1.000 41.41080 173 TYR D C 1
ATOM 4815 O O . TYR D 2 180 ? -42.93720 -38.32490 -37.78191 1.000 46.32858 173 TYR D O 1
ATOM 4824 N N . SER D 2 181 ? -41.62732 -38.59066 -35.96466 1.000 38.20570 174 SER D N 1
ATOM 4825 C CA . SER D 2 181 ? -42.49421 -37.86354 -35.05243 1.000 37.34478 174 SER D CA 1
ATOM 4826 C C . SER D 2 181 ? -41.63245 -36.97299 -34.16809 1.000 40.56103 174 SER D C 1
ATOM 4827 O O . SER D 2 181 ? -40.49520 -37.31667 -33.83151 1.000 35.36831 174 SER D O 1
ATOM 4830 N N . LEU D 2 182 ? -42.17879 -35.81690 -33.80595 1.000 34.14694 175 LEU D N 1
ATOM 4831 C CA . LEU D 2 182 ? -41.43627 -34.80323 -33.07399 1.000 35.46838 175 LEU D CA 1
ATOM 4832 C C . LEU D 2 182 ? -42.27956 -34.29093 -31.91819 1.000 39.39497 175 LEU D C 1
ATOM 4833 O O . LEU D 2 182 ? -43.49104 -34.09921 -32.05930 1.000 36.68289 175 LEU D O 1
ATOM 4838 N N . SER D 2 183 ? -41.63164 -34.06128 -30.77836 1.000 39.03063 176 SER D N 1
ATOM 4839 C CA . SER D 2 183 ? -42.28408 -33.48112 -29.61343 1.000 45.03821 176 SER D CA 1
ATOM 4840 C C . SER D 2 183 ? -41.46301 -32.29897 -29.12490 1.000 47.43365 176 SER D C 1
ATOM 4841 O O . SER D 2 183 ? -40.25913 -32.43197 -28.88241 1.000 51.31745 176 SER D O 1
ATOM 4844 N N . SER D 2 184 ? -42.11046 -31.14445 -29.00657 1.000 43.11554 177 SER D N 1
ATOM 4845 C CA . SER D 2 184 ? -41.49025 -29.92750 -28.50239 1.000 44.39727 177 SER D CA 1
ATOM 4846 C C . SER D 2 184 ? -42.14818 -29.54790 -27.18302 1.000 41.38628 177 SER D C 1
ATOM 4847 O O . SER D 2 184 ? -43.37830 -29.47572 -27.09818 1.000 41.06740 177 SER D O 1
ATOM 4850 N N . THR D 2 185 ? -41.33296 -29.31727 -26.15829 1.000 39.77156 178 THR D N 1
ATOM 4851 C CA . THR D 2 185 ? -41.81367 -29.00171 -24.81841 1.000 45.23337 178 THR D CA 1
ATOM 4852 C C . THR D 2 185 ? -41.40615 -27.57928 -24.45138 1.000 44.20731 178 THR D C 1
ATOM 4853 O O . THR D 2 185 ? -40.21181 -27.27685 -24.35593 1.000 45.78100 178 THR D O 1
ATOM 4857 N N . LEU D 2 186 ? -42.39889 -26.71233 -24.25784 1.000 47.78585 179 LEU D N 1
ATOM 4858 C CA . LEU D 2 186 ? -42.18028 -25.35207 -23.77767 1.000 46.91619 179 LEU D CA 1
ATOM 4859 C C . LEU D 2 186 ? -42.33152 -25.33207 -22.26061 1.000 48.78931 179 LEU D C 1
ATOM 4860 O O . LEU D 2 186 ? -43.41681 -25.60760 -21.73819 1.000 53.02610 179 LEU D O 1
ATOM 4865 N N . THR D 2 187 ? -41.24780 -25.02223 -21.55542 1.000 48.28703 180 THR D N 1
ATOM 4866 C CA . THR D 2 187 ? -41.23662 -25.01793 -20.09843 1.000 50.74747 180 THR D CA 1
ATOM 4867 C C . THR D 2 187 ? -41.12180 -23.59397 -19.56917 1.000 54.33795 180 THR D C 1
ATOM 4868 O O . THR D 2 187 ? -40.19497 -22.86163 -19.93230 1.000 55.96030 180 THR D O 1
ATOM 4872 N N . LEU D 2 188 ? -42.06629 -23.20993 -18.71402 1.000 55.69007 181 LEU D N 1
ATOM 4873 C CA . LEU D 2 188 ? -42.04835 -21.92173 -18.03877 1.000 58.55968 181 LEU D CA 1
ATOM 4874 C C . LEU D 2 188 ? -42.39787 -22.13404 -16.57403 1.000 59.81816 181 LEU D C 1
ATOM 4875 O O . LEU D 2 188 ? -42.97754 -23.15495 -16.19531 1.000 58.55373 181 LEU D O 1
ATOM 4880 N N . SER D 2 189 ? -42.02639 -21.16279 -15.74613 1.000 58.99148 182 SER D N 1
ATOM 4881 C CA . SER D 2 189 ? -42.45736 -21.19316 -14.35960 1.000 58.79264 182 SER D CA 1
ATOM 4882 C C . SER D 2 189 ? -43.96772 -20.98837 -14.28225 1.000 70.37508 182 SER D C 1
ATOM 4883 O O . SER D 2 189 ? -44.59189 -20.41701 -15.18261 1.000 68.45631 182 SER D O 1
ATOM 4886 N N . LYS D 2 190 ? -44.55798 -21.47085 -13.18567 1.000 65.35324 183 LYS D N 1
ATOM 4887 C CA . LYS D 2 190 ? -45.98994 -21.27816 -12.97903 1.000 69.91463 183 LYS D CA 1
ATOM 4888 C C . LYS D 2 190 ? -46.35373 -19.79905 -12.94639 1.000 72.00970 183 LYS D C 1
ATOM 4889 O O . LYS D 2 190 ? -47.42878 -19.41389 -13.42054 1.000 73.62593 183 LYS D O 1
ATOM 4895 N N . ALA D 2 191 ? -45.46827 -18.95726 -12.40774 1.000 70.19485 184 ALA D N 1
ATOM 4896 C CA . ALA D 2 191 ? -45.71330 -17.51867 -12.40456 1.000 67.71570 184 ALA D CA 1
ATOM 4897 C C . ALA D 2 191 ? -45.74853 -16.96794 -13.82484 1.000 71.51453 184 ALA D C 1
ATOM 4898 O O . ALA D 2 191 ? -46.64559 -16.19542 -14.18246 1.000 80.02100 184 ALA D O 1
ATOM 4900 N N . ASP D 2 192 ? -44.76518 -17.34225 -14.64755 1.000 70.77784 185 ASP D N 1
ATOM 4901 C CA . ASP D 2 192 ? -44.75526 -16.88573 -16.03328 1.000 74.99820 185 ASP D CA 1
ATOM 4902 C C . ASP D 2 192 ? -45.92047 -17.46276 -16.82612 1.000 70.29071 185 ASP D C 1
ATOM 4903 O O . ASP D 2 192 ? -46.45360 -16.78888 -17.71506 1.000 70.31163 185 ASP D O 1
ATOM 4908 N N . TYR D 2 193 ? -46.32940 -18.69883 -16.52470 1.000 69.32327 186 TYR D N 1
ATOM 4909 C CA . TYR D 2 193 ? -47.43228 -19.30369 -17.26450 1.000 62.46315 186 TYR D CA 1
ATOM 4910 C C . TYR D 2 193 ? -48.74821 -18.59259 -16.97209 1.000 71.66027 186 TYR D C 1
ATOM 4911 O O . TYR D 2 193 ? -49.56057 -18.38017 -17.88015 1.000 69.76322 186 TYR D O 1
ATOM 4920 N N . GLU D 2 194 ? -48.97794 -18.21481 -15.71286 1.000 69.88771 187 GLU D N 1
ATOM 4921 C CA . GLU D 2 194 ? -50.18591 -17.47607 -15.36755 1.000 67.77517 187 GLU D CA 1
ATOM 4922 C C . GLU D 2 194 ? -50.12108 -16.02309 -15.81183 1.000 66.79123 187 GLU D C 1
ATOM 4923 O O . GLU D 2 194 ? -51.14797 -15.33848 -15.78512 1.000 64.24986 187 GLU D O 1
ATOM 4929 N N . LYS D 2 195 ? -48.94698 -15.54525 -16.22588 1.000 70.44008 188 LYS D N 1
ATOM 4930 C CA . LYS D 2 195 ? -48.79220 -14.17142 -16.68232 1.000 73.67149 188 LYS D CA 1
ATOM 4931 C C . LYS D 2 195 ? -49.34608 -13.95563 -18.08673 1.000 73.27025 188 LYS D C 1
ATOM 4932 O O . LYS D 2 195 ? -49.61527 -12.80988 -18.46396 1.000 74.61076 188 LYS D O 1
ATOM 4938 N N . HIS D 2 196 ? -49.53569 -15.02113 -18.85965 1.000 69.01040 189 HIS D N 1
ATOM 4939 C CA . HIS D 2 196 ? -49.99082 -14.92392 -20.23795 1.000 69.42506 189 HIS D CA 1
ATOM 4940 C C . HIS D 2 196 ? -51.25752 -15.74964 -20.43873 1.000 71.28901 189 HIS D C 1
ATOM 4941 O O . HIS D 2 196 ? -51.68025 -16.50863 -19.56283 1.000 76.27624 189 HIS D O 1
ATOM 4948 N N . LYS D 2 197 ? -51.85885 -15.60044 -21.62023 1.000 69.10406 190 LYS D N 1
ATOM 4949 C CA . LYS D 2 197 ? -53.16426 -16.18051 -21.91881 1.000 71.17224 190 LYS D CA 1
ATOM 4950 C C . LYS D 2 197 ? -53.12855 -17.19354 -23.05251 1.000 72.49031 190 LYS D C 1
ATOM 4951 O O . LYS D 2 197 ? -53.59679 -18.32609 -22.87965 1.000 68.34545 190 LYS D O 1
ATOM 4957 N N . VAL D 2 198 ? -52.59445 -16.82159 -24.21356 1.000 68.96464 191 VAL D N 1
ATOM 4958 C CA . VAL D 2 198 ? -52.65819 -17.64891 -25.41348 1.000 64.41675 191 VAL D CA 1
ATOM 4959 C C . VAL D 2 198 ? -51.31323 -18.32834 -25.61929 1.000 64.01993 191 VAL D C 1
ATOM 4960 O O . VAL D 2 198 ? -50.26389 -17.67363 -25.58093 1.000 68.24856 191 VAL D O 1
ATOM 4964 N N . TYR D 2 199 ? -51.34440 -19.63897 -25.84873 1.000 60.11503 192 TYR D N 1
ATOM 4965 C CA . TYR D 2 199 ? -50.14659 -20.43231 -26.08481 1.000 61.06038 192 TYR D CA 1
ATOM 4966 C C . TYR D 2 199 ? -50.32223 -21.20460 -27.38080 1.000 58.76276 192 TYR D C 1
ATOM 4967 O O . TYR D 2 199 ? -51.31948 -21.91225 -27.55331 1.000 58.55622 192 TYR D O 1
ATOM 4976 N N . ALA D 2 200 ? -49.35321 -21.07204 -28.28437 1.000 57.27452 193 ALA D N 1
ATOM 4977 C CA . ALA D 2 200 ? -49.45469 -21.68322 -29.59966 1.000 58.16514 193 ALA D CA 1
ATOM 4978 C C . ALA D 2 200 ? -48.07838 -22.11733 -30.07883 1.000 57.80234 193 ALA D C 1
ATOM 4979 O O . ALA D 2 200 ? -47.06675 -21.47945 -29.77426 1.000 56.57947 193 ALA D O 1
ATOM 4981 N N . CYS D 2 201 ? -48.05407 -23.21324 -30.83188 1.000 52.24982 194 CYS D N 1
ATOM 4982 C CA . CYS D 2 201 ? -46.87651 -23.63301 -31.57676 1.000 51.72562 194 CYS D CA 1
ATOM 4983 C C . CYS D 2 201 ? -47.18057 -23.54287 -33.06511 1.000 55.24439 194 CYS D C 1
ATOM 4984 O O . CYS D 2 201 ? -48.23898 -23.99233 -33.51689 1.000 56.99281 194 CYS D O 1
ATOM 4987 N N . GLU D 2 202 ? -46.26616 -22.93546 -33.81266 1.000 55.86870 195 GLU D N 1
ATOM 4988 C CA . GLU D 2 202 ? -46.38648 -22.79095 -35.25555 1.000 47.39411 195 GLU D CA 1
ATOM 4989 C C . GLU D 2 202 ? -45.44644 -23.78591 -35.92348 1.000 49.61702 195 GLU D C 1
ATOM 4990 O O . GLU D 2 202 ? -44.24666 -23.80836 -35.62895 1.000 49.63742 195 GLU D O 1
ATOM 4996 N N . VAL D 2 203 ? -45.99128 -24.61297 -36.80947 1.000 48.67250 196 VAL D N 1
ATOM 4997 C CA . VAL D 2 203 ? -45.24911 -25.70345 -37.42890 1.000 50.46082 196 VAL D CA 1
ATOM 4998 C C . VAL D 2 203 ? -45.04632 -25.38620 -38.90233 1.000 53.98988 196 VAL D C 1
ATOM 4999 O O . VAL D 2 203 ? -46.01132 -25.10860 -39.62503 1.000 58.05729 196 VAL D O 1
ATOM 5003 N N . THR D 2 204 ? -43.79247 -25.43084 -39.34375 1.000 50.04167 197 THR D N 1
ATOM 5004 C CA . THR D 2 204 ? -43.43162 -25.27274 -40.74494 1.000 53.43408 197 THR D CA 1
ATOM 5005 C C . THR D 2 204 ? -42.80971 -26.57358 -41.23015 1.000 52.75897 197 THR D C 1
ATOM 5006 O O . THR D 2 204 ? -41.87477 -27.08830 -40.60710 1.000 50.18774 197 THR D O 1
ATOM 5010 N N . HIS D 2 205 ? -43.34005 -27.11089 -42.32675 1.000 50.61013 198 HIS D N 1
ATOM 5011 C CA . HIS D 2 205 ? -42.88123 -28.39124 -42.84229 1.000 48.35872 198 HIS D CA 1
ATOM 5012 C C . HIS D 2 205 ? -43.09596 -28.43341 -44.34895 1.000 50.09895 198 HIS D C 1
ATOM 5013 O O . HIS D 2 205 ? -43.90839 -27.68706 -44.90326 1.000 54.72671 198 HIS D O 1
ATOM 5020 N N . GLN D 2 206 ? -42.34633 -29.32291 -45.00797 1.000 42.45003 199 GLN D N 1
ATOM 5021 C CA . GLN D 2 206 ? -42.40598 -29.42166 -46.46295 1.000 45.35883 199 GLN D CA 1
ATOM 5022 C C . GLN D 2 206 ? -43.76153 -29.92631 -46.94372 1.000 47.10349 199 GLN D C 1
ATOM 5023 O O . GLN D 2 206 ? -44.19839 -29.57198 -48.04501 1.000 47.49890 199 GLN D O 1
ATOM 5029 N N . GLY D 2 207 ? -44.43134 -30.76213 -46.14725 1.000 43.38474 200 GLY D N 1
ATOM 5030 C CA . GLY D 2 207 ? -45.74717 -31.25292 -46.51538 1.000 46.90386 200 GLY D CA 1
ATOM 5031 C C . GLY D 2 207 ? -46.85593 -30.23038 -46.39309 1.000 46.65949 200 GLY D C 1
ATOM 5032 O O . GLY D 2 207 ? -47.94083 -30.44392 -46.94414 1.000 43.26769 200 GLY D O 1
ATOM 5033 N N . LEU D 2 208 ? -46.61146 -29.12865 -45.68968 1.000 45.44049 201 LEU D N 1
ATOM 5034 C CA . LEU D 2 208 ? -47.61149 -28.09097 -45.47856 1.000 49.00721 201 LEU D CA 1
ATOM 5035 C C . LEU D 2 208 ? -47.43191 -26.97264 -46.49674 1.000 53.76364 201 LEU D C 1
ATOM 5036 O O . LEU D 2 208 ? -46.33718 -26.41360 -46.62456 1.000 56.79467 201 LEU D O 1
ATOM 5041 N N . SER D 2 209 ? -48.51015 -26.64835 -47.21768 1.000 50.52571 202 SER D N 1
ATOM 5042 C CA . SER D 2 209 ? -48.46162 -25.52081 -48.14394 1.000 58.65294 202 SER D CA 1
ATOM 5043 C C . SER D 2 209 ? -48.34083 -24.19925 -47.39611 1.000 60.79638 202 SER D C 1
ATOM 5044 O O . SER D 2 209 ? -47.71751 -23.25678 -47.89916 1.000 54.00416 202 SER D O 1
ATOM 5047 N N . SER D 2 210 ? -48.92578 -24.11417 -46.20493 1.000 58.85629 203 SER D N 1
ATOM 5048 C CA . SER D 2 210 ? -48.83017 -22.95364 -45.33616 1.000 55.82108 203 SER D CA 1
ATOM 5049 C C . SER D 2 210 ? -48.62222 -23.43845 -43.91011 1.000 54.52372 203 SER D C 1
ATOM 5050 O O . SER D 2 210 ? -49.09008 -24.52554 -43.55042 1.000 60.62518 203 SER D O 1
ATOM 5053 N N . PRO D 2 211 ? -47.91119 -22.67024 -43.08341 1.000 54.19403 204 PRO D N 1
ATOM 5054 C CA . PRO D 2 211 ? -47.64796 -23.11476 -41.70732 1.000 57.81534 204 PRO D CA 1
ATOM 5055 C C . PRO D 2 211 ? -48.92907 -23.30978 -40.90601 1.000 56.03481 204 PRO D C 1
ATOM 5056 O O . PRO D 2 211 ? -49.85053 -22.49273 -40.95680 1.000 55.30402 204 PRO D O 1
ATOM 5060 N N . VAL D 2 212 ? -48.97014 -24.40570 -40.14963 1.000 53.78288 205 VAL D N 1
ATOM 5061 C CA . VAL D 2 212 ? -50.12061 -24.77370 -39.32943 1.000 57.69463 205 VAL D CA 1
ATOM 5062 C C . VAL D 2 212 ? -49.87131 -24.32550 -37.89690 1.000 54.17789 205 VAL D C 1
ATOM 5063 O O . VAL D 2 212 ? -48.74822 -24.43166 -37.38759 1.000 54.95263 205 VAL D O 1
ATOM 5067 N N . THR D 2 213 ? -50.91113 -23.79811 -37.25124 1.000 53.71009 206 THR D N 1
ATOM 5068 C CA . THR D 2 213 ? -50.81730 -23.32229 -35.87838 1.000 49.88681 206 THR D CA 1
ATOM 5069 C C . THR D 2 213 ? -51.91620 -23.94807 -35.03163 1.000 57.31430 206 THR D C 1
ATOM 5070 O O . THR D 2 213 ? -53.10102 -23.84130 -35.36531 1.000 55.40031 206 THR D O 1
ATOM 5074 N N . LYS D 2 214 ? -51.51613 -24.59467 -33.93927 1.000 57.35130 207 LYS D N 1
ATOM 5075 C CA . LYS D 2 214 ? -52.42589 -25.11481 -32.92590 1.000 58.08814 207 LYS D CA 1
ATOM 5076 C C . LYS D 2 214 ? -52.24385 -24.30556 -31.64833 1.000 65.61955 207 LYS D C 1
ATOM 5077 O O . LYS D 2 214 ? -51.10924 -24.06269 -31.22223 1.000 64.22464 207 LYS D O 1
ATOM 5083 N N . SER D 2 215 ? -53.35546 -23.88749 -31.04228 1.000 69.84989 208 SER D N 1
ATOM 5084 C CA . SER D 2 215 ? -53.31708 -22.98255 -29.90162 1.000 63.25683 208 SER D CA 1
ATOM 5085 C C . SER D 2 215 ? -54.37525 -23.37900 -28.88116 1.000 68.70282 208 SER D C 1
ATOM 5086 O O . SER D 2 215 ? -55.27058 -24.18162 -29.15618 1.000 77.86042 208 SER D O 1
ATOM 5089 N N . PHE D 2 216 ? -54.25689 -22.79915 -27.68715 1.000 69.20755 209 PHE D N 1
ATOM 5090 C CA . PHE D 2 216 ? -55.25978 -22.93736 -26.64030 1.000 73.10398 209 PHE D CA 1
ATOM 5091 C C . PHE D 2 216 ? -55.15172 -21.73907 -25.70811 1.000 71.32681 209 PHE D C 1
ATOM 5092 O O . PHE D 2 216 ? -54.07888 -21.15141 -25.55490 1.000 68.67929 209 PHE D O 1
ATOM 5100 N N . ASN D 2 217 ? -56.27487 -21.37769 -25.09818 1.000 77.26142 210 ASN D N 1
ATOM 5101 C CA . ASN D 2 217 ? -56.30744 -20.31197 -24.10626 1.000 79.79965 210 ASN D CA 1
ATOM 5102 C C . ASN D 2 217 ? -56.18707 -20.91062 -22.71302 1.000 81.45607 210 ASN D C 1
ATOM 5103 O O . ASN D 2 217 ? -56.82840 -21.91976 -22.40754 1.000 88.35418 210 ASN D O 1
ATOM 5108 N N . ARG D 2 218 ? -55.35332 -20.30072 -21.87917 1.000 75.08590 211 ARG D N 1
ATOM 5109 C CA . ARG D 2 218 ? -55.18366 -20.78779 -20.51823 1.000 76.17458 211 ARG D CA 1
ATOM 5110 C C . ARG D 2 218 ? -56.49838 -20.68685 -19.75510 1.000 83.73359 211 ARG D C 1
ATOM 5111 O O . ARG D 2 218 ? -57.03082 -19.59053 -19.55407 1.000 86.47931 211 ARG D O 1
ATOM 5119 N N . GLY D 2 219 ? -57.01673 -21.83548 -19.32982 1.000 86.73585 212 GLY D N 1
ATOM 5120 C CA . GLY D 2 219 ? -58.25298 -21.90175 -18.58125 1.000 93.00764 212 GLY D CA 1
ATOM 5121 C C . GLY D 2 219 ? -59.45945 -22.41420 -19.33790 1.000 98.33435 212 GLY D C 1
ATOM 5122 O O . GLY D 2 219 ? -60.58257 -22.27189 -18.84031 1.000 97.06727 212 GLY D O 1
ATOM 5123 N N . GLU D 2 220 ? -59.27549 -22.99552 -20.51716 1.000 98.85588 213 GLU D N 1
ATOM 5124 C CA . GLU D 2 220 ? -60.39807 -23.54975 -21.25825 1.000 105.23436 213 GLU D CA 1
ATOM 5125 C C . GLU D 2 220 ? -60.17379 -25.03172 -21.52753 1.000 108.47567 213 GLU D C 1
ATOM 5126 O O . GLU D 2 220 ? -60.77297 -25.88905 -20.88078 1.000 107.81659 213 GLU D O 1
ATOM 5132 N N . GLN E 3 3 ? -33.75828 -65.80332 -25.10854 1.000 39.20071 3 GLN C N 1
ATOM 5133 C CA . GLN E 3 3 ? -32.72293 -66.80106 -24.85908 1.000 41.23436 3 GLN C CA 1
ATOM 5134 C C . GLN E 3 3 ? -31.62871 -66.28023 -23.92139 1.000 43.86683 3 GLN C C 1
ATOM 5135 O O . GLN E 3 3 ? -31.03549 -67.05115 -23.16619 1.000 42.94538 3 GLN C O 1
ATOM 5137 N N . LEU E 3 4 ? -31.36698 -64.97279 -23.97556 1.000 48.67684 4 LEU C N 1
ATOM 5138 C CA . LEU E 3 4 ? -30.40633 -64.31083 -23.09797 1.000 45.38501 4 LEU C CA 1
ATOM 5139 C C . LEU E 3 4 ? -31.07846 -63.11519 -22.43786 1.000 46.74381 4 LEU C C 1
ATOM 5140 O O . LEU E 3 4 ? -31.63268 -62.25359 -23.12836 1.000 48.93563 4 LEU C O 1
ATOM 5145 N N . GLN E 3 5 ? -31.03031 -63.06395 -21.10776 1.000 41.06478 5 GLN C N 1
ATOM 5146 C CA . GLN E 3 5 ? -31.67169 -62.00969 -20.32852 1.000 41.48623 5 GLN C CA 1
ATOM 5147 C C . GLN E 3 5 ? -30.61179 -61.28795 -19.50601 1.000 39.29486 5 GLN C C 1
ATOM 5148 O O . GLN E 3 5 ? -29.94373 -61.91002 -18.67464 1.000 44.81092 5 GLN C O 1
ATOM 5154 N N . GLN E 3 6 ? -30.45474 -59.98588 -19.73509 1.000 32.60309 6 GLN C N 1
ATOM 5155 C CA . GLN E 3 6 ? -29.45275 -59.19165 -19.03634 1.000 32.54268 6 GLN C CA 1
ATOM 5156 C C . GLN E 3 6 ? -30.07061 -58.41001 -17.88377 1.000 34.66263 6 GLN C C 1
ATOM 5157 O O . GLN E 3 6 ? -31.27480 -58.14601 -17.84930 1.000 33.16049 6 GLN C O 1
ATOM 5163 N N . SER E 3 7 ? -29.21495 -58.03358 -16.93634 1.000 32.13473 7 SER C N 1
ATOM 5164 C CA . SER E 3 7 ? -29.65220 -57.28328 -15.77100 1.000 34.77209 7 SER C CA 1
ATOM 5165 C C . SER E 3 7 ? -29.98414 -55.83768 -16.14975 1.000 33.68550 7 SER C C 1
ATOM 5166 O O . SER E 3 7 ? -29.67956 -55.36038 -17.24687 1.000 33.79014 7 SER C O 1
ATOM 5169 N N . GLY E 3 8 ? -30.59680 -55.12886 -15.20051 1.000 35.92190 8 GLY C N 1
ATOM 5170 C CA . GLY E 3 8 ? -31.08663 -53.79196 -15.43893 1.000 36.55308 8 GLY C CA 1
ATOM 5171 C C . GLY E 3 8 ? -29.98566 -52.75450 -15.45300 1.000 35.53747 8 GLY C C 1
ATOM 5172 O O . GLY E 3 8 ? -28.79364 -53.04753 -15.29191 1.000 42.61921 8 GLY C O 1
ATOM 5173 N N . PRO E 3 9 ? -30.38998 -51.50178 -15.65618 1.000 40.93895 9 PRO C N 1
ATOM 5174 C CA . PRO E 3 9 ? -29.41480 -50.40716 -15.72621 1.000 39.19734 9 PRO C CA 1
ATOM 5175 C C . PRO E 3 9 ? -28.74009 -50.14443 -14.38987 1.000 41.65375 9 PRO C C 1
ATOM 5176 O O . PRO E 3 9 ? -29.30342 -50.38748 -13.31871 1.000 38.78386 9 PRO C O 1
ATOM 5180 N N . GLU E 3 10 ? -27.51201 -49.62877 -14.47144 1.000 42.51426 10 GLU C N 1
ATOM 5181 C CA . GLU E 3 10 ? -26.66764 -49.38183 -13.31067 1.000 40.15089 10 GLU C CA 1
ATOM 5182 C C . GLU E 3 10 ? -26.19463 -47.93454 -13.30504 1.000 38.42076 10 GLU C C 1
ATOM 5183 O O . GLU E 3 10 ? -25.81394 -47.39441 -14.34790 1.000 39.20241 10 GLU C O 1
ATOM 5189 N N . LEU E 3 11 ? -26.21923 -47.31237 -12.12694 1.000 40.38507 11 LEU C N 1
ATOM 5190 C CA . LEU E 3 11 ? -25.57825 -46.02258 -11.88850 1.000 36.14492 11 LEU C CA 1
ATOM 5191 C C . LEU E 3 11 ? -24.41662 -46.24250 -10.92847 1.000 32.10807 11 LEU C C 1
ATOM 5192 O O . LEU E 3 11 ? -24.62824 -46.62965 -9.77500 1.000 34.68173 11 LEU C O 1
ATOM 5197 N N . VAL E 3 12 ? -23.19753 -46.00002 -11.40159 1.000 32.03202 12 VAL C N 1
ATOM 5198 C CA . VAL E 3 12 ? -21.98289 -46.33724 -10.66758 1.000 33.72214 12 VAL C CA 1
ATOM 5199 C C . VAL E 3 12 ? -21.17696 -45.06969 -10.42306 1.000 37.81946 12 VAL C C 1
ATOM 5200 O O . VAL E 3 12 ? -20.99415 -44.25657 -11.33624 1.000 37.40963 12 VAL C O 1
ATOM 5204 N N . LYS E 3 13 ? -20.69368 -44.90375 -9.19641 1.000 34.84207 13 LYS C N 1
ATOM 5205 C CA . LYS E 3 13 ? -19.81165 -43.78675 -8.90892 1.000 41.25520 13 LYS C CA 1
ATOM 5206 C C . LYS E 3 13 ? -18.43938 -44.02241 -9.53911 1.000 40.54158 13 LYS C C 1
ATOM 5207 O O . LYS E 3 13 ? -17.98582 -45.16452 -9.64803 1.000 41.14275 13 LYS C O 1
ATOM 5213 N N . PRO E 3 14 ? -17.77049 -42.95960 -9.98654 1.000 45.41974 14 PRO C N 1
ATOM 5214 C CA . PRO E 3 14 ? -16.43196 -43.12742 -10.56404 1.000 46.15806 14 PRO C CA 1
ATOM 5215 C C . PRO E 3 14 ? -15.46527 -43.71761 -9.54937 1.000 46.23923 14 PRO C C 1
ATOM 5216 O O . PRO E 3 14 ? -15.48328 -43.37061 -8.36637 1.000 39.45337 14 PRO C O 1
ATOM 5220 N N . GLY E 3 15 ? -14.62725 -44.63519 -10.02699 1.000 53.05179 15 GLY C N 1
ATOM 5221 C CA . GLY E 3 15 ? -13.71053 -45.35927 -9.17890 1.000 54.36316 15 GLY C CA 1
ATOM 5222 C C . GLY E 3 15 ? -14.29364 -46.59800 -8.54019 1.000 59.55944 15 GLY C C 1
ATOM 5223 O O . GLY E 3 15 ? -13.54870 -47.36428 -7.91468 1.000 63.91884 15 GLY C O 1
ATOM 5224 N N . ALA E 3 16 ? -15.59545 -46.82479 -8.68557 1.000 46.52474 16 ALA C N 1
ATOM 5225 C CA . ALA E 3 16 ? -16.24325 -47.99142 -8.11696 1.000 48.24942 16 ALA C CA 1
ATOM 5226 C C . ALA E 3 16 ? -16.28957 -49.11968 -9.14509 1.000 46.77931 16 ALA C C 1
ATOM 5227 O O . ALA E 3 16 ? -15.78639 -49.00066 -10.26502 1.000 48.02134 16 ALA C O 1
ATOM 5229 N N . SER E 3 17 ? -16.89647 -50.23623 -8.75539 1.000 41.59806 17 SER C N 1
ATOM 5230 C CA . SER E 3 17 ? -17.04559 -51.39250 -9.62257 1.000 40.13544 17 SER C CA 1
ATOM 5231 C C . SER E 3 17 ? -18.52046 -51.71862 -9.80390 1.000 38.91325 17 SER C C 1
ATOM 5232 O O . SER E 3 17 ? -19.36299 -51.37899 -8.96923 1.000 43.43017 17 SER C O 1
ATOM 5235 N N . VAL E 3 18 ? -18.82141 -52.39005 -10.91201 1.000 36.90580 18 VAL C N 1
ATOM 5236 C CA . VAL E 3 18 ? -20.17381 -52.83286 -11.21707 1.000 35.57337 18 VAL C CA 1
ATOM 5237 C C . VAL E 3 18 ? -20.09501 -54.23841 -11.79627 1.000 39.87230 18 VAL C C 1
ATOM 5238 O O . VAL E 3 18 ? -19.12389 -54.60265 -12.46691 1.000 37.78983 18 VAL C O 1
ATOM 5242 N N . LYS E 3 19 ? -21.11626 -55.04103 -11.50668 1.000 38.33910 19 LYS C N 1
ATOM 5243 C CA . LYS E 3 19 ? -21.20576 -56.40918 -11.99967 1.000 37.47539 19 LYS C CA 1
ATOM 5244 C C . LYS E 3 19 ? -22.57293 -56.60006 -12.63671 1.000 35.94086 19 LYS C C 1
ATOM 5245 O O . LYS E 3 19 ? -23.59917 -56.42880 -11.97196 1.000 48.02845 19 LYS C O 1
ATOM 5251 N N . ILE E 3 20 ? -22.58580 -56.93044 -13.92137 1.000 35.23433 20 ILE C N 1
ATOM 5252 C CA . ILE E 3 20 ? -23.81595 -57.14175 -14.67202 1.000 33.32665 20 ILE C CA 1
ATOM 5253 C C . ILE E 3 20 ? -23.90390 -58.61080 -15.06075 1.000 36.78121 20 ILE C C 1
ATOM 5254 O O . ILE E 3 20 ? -22.88715 -59.30594 -15.17302 1.000 36.61836 20 ILE C O 1
ATOM 5259 N N . SER E 3 21 ? -25.13078 -59.09489 -15.23944 1.000 31.36911 21 SER C N 1
ATOM 5260 C CA . SER E 3 21 ? -25.36150 -60.51492 -15.44643 1.000 35.96046 21 SER C CA 1
ATOM 5261 C C . SER E 3 21 ? -26.04232 -60.76978 -16.78598 1.000 40.28647 21 SER C C 1
ATOM 5262 O O . SER E 3 21 ? -26.69288 -59.89170 -17.36071 1.000 39.15998 21 SER C O 1
ATOM 5265 N N . CYS E 3 22 ? -25.90060 -62.00874 -17.26011 1.000 43.74447 22 CYS C N 1
ATOM 5266 C CA . CYS E 3 22 ? -26.49544 -62.46546 -18.51792 1.000 39.73754 22 CYS C CA 1
ATOM 5267 C C . CYS E 3 22 ? -27.02651 -63.87511 -18.27190 1.000 48.59518 22 CYS C C 1
ATOM 5268 O O . CYS E 3 22 ? -26.25803 -64.84234 -18.26260 1.000 45.59437 22 CYS C O 1
ATOM 5271 N N . LYS E 3 23 ? -28.33498 -63.98245 -18.05422 1.000 46.05668 23 LYS C N 1
ATOM 5272 C CA . LYS E 3 23 ? -28.96826 -65.26016 -17.75316 1.000 41.73222 23 LYS C CA 1
ATOM 5273 C C . LYS E 3 23 ? -29.25881 -66.01742 -19.04551 1.000 43.31830 23 LYS C C 1
ATOM 5274 O O . LYS E 3 23 ? -29.95478 -65.50786 -19.93241 1.000 42.06625 23 LYS C O 1
ATOM 5280 N N . ALA E 3 24 ? -28.72077 -67.22914 -19.15012 1.000 41.92934 24 ALA C N 1
ATOM 5281 C CA . ALA E 3 24 ? -28.91398 -68.08944 -20.30674 1.000 39.18926 24 ALA C CA 1
ATOM 5282 C C . ALA E 3 24 ? -29.97190 -69.14410 -20.00968 1.000 41.15854 24 ALA C C 1
ATOM 5283 O O . ALA E 3 24 ? -30.12381 -69.59579 -18.87196 1.000 43.81562 24 ALA C O 1
ATOM 5285 N N . SER E 3 25 ? -30.70099 -69.53728 -21.05111 1.000 43.99349 25 SER C N 1
ATOM 5286 C CA . SER E 3 25 ? -31.76783 -70.51566 -20.90513 1.000 38.61045 25 SER C CA 1
ATOM 5287 C C . SER E 3 25 ? -32.08185 -71.12165 -22.26370 1.000 37.02086 25 SER C C 1
ATOM 5288 O O . SER E 3 25 ? -31.87082 -70.49248 -23.30205 1.000 42.09377 25 SER C O 1
ATOM 5291 N N . GLY E 3 26 ? -32.56882 -72.35859 -22.24252 1.000 38.51232 26 GLY C N 1
ATOM 5292 C CA . GLY E 3 26 ? -32.99509 -73.03348 -23.44841 1.000 39.07082 26 GLY C CA 1
ATOM 5293 C C . GLY E 3 26 ? -31.90696 -73.71527 -24.24602 1.000 37.70627 26 GLY C C 1
ATOM 5294 O O . GLY E 3 26 ? -32.19479 -74.23542 -25.33198 1.000 38.74279 26 GLY C O 1
ATOM 5295 N N . TYR E 3 27 ? -30.67315 -73.73670 -23.75513 1.000 36.36812 27 TYR C N 1
ATOM 5296 C CA . TYR E 3 27 ? -29.59683 -74.42600 -24.44898 1.000 43.59913 27 TYR C CA 1
ATOM 5297 C C . TYR E 3 27 ? -28.57402 -74.88866 -23.42362 1.000 38.21213 27 TYR C C 1
ATOM 5298 O O . TYR E 3 27 ? -28.57125 -74.44478 -22.27276 1.000 38.01269 27 TYR C O 1
ATOM 5307 N N . SER E 3 28 ? -27.69865 -75.79120 -23.85762 1.000 41.14706 28 SER C N 1
ATOM 5308 C CA . SER E 3 28 ? -26.64568 -76.30385 -22.98865 1.000 41.08359 28 SER C CA 1
ATOM 5309 C C . SER E 3 28 ? -25.67308 -75.17622 -22.67770 1.000 37.66767 28 SER C C 1
ATOM 5310 O O . SER E 3 28 ? -24.92547 -74.73237 -23.55435 1.000 46.70177 28 SER C O 1
ATOM 5313 N N . PHE E 3 29 ? -25.68998 -74.71294 -21.42598 1.000 40.20277 29 PHE C N 1
ATOM 5314 C CA . PHE E 3 29 ? -24.93183 -73.52358 -21.04647 1.000 43.10558 29 PHE C CA 1
ATOM 5315 C C . PHE E 3 29 ? -23.43448 -73.71700 -21.26176 1.000 46.17487 29 PHE C C 1
ATOM 5316 O O . PHE E 3 29 ? -22.74757 -72.80641 -21.74215 1.000 44.54153 29 PHE C O 1
ATOM 5324 N N . THR E 3 30 ? -22.91103 -74.89599 -20.92121 1.000 49.99500 30 THR C N 1
ATOM 5325 C CA . THR E 3 30 ? -21.47359 -75.14478 -20.96265 1.000 48.82180 30 THR C CA 1
ATOM 5326 C C . THR E 3 30 ? -20.95176 -75.47600 -22.35673 1.000 45.26535 30 THR C C 1
ATOM 5327 O O . THR E 3 30 ? -19.74665 -75.70823 -22.50790 1.000 48.83647 30 THR C O 1
ATOM 5331 N N . GLY E 3 31 ? -21.80782 -75.48868 -23.37364 1.000 40.12268 31 GLY C N 1
ATOM 5332 C CA . GLY E 3 31 ? -21.39750 -75.82416 -24.71762 1.000 37.92307 31 GLY C CA 1
ATOM 5333 C C . GLY E 3 31 ? -21.10813 -74.65739 -25.63242 1.000 45.64332 31 GLY C C 1
ATOM 5334 O O . GLY E 3 31 ? -20.78409 -74.87658 -26.80400 1.000 47.04320 31 GLY C O 1
ATOM 5335 N N . TYR E 3 32 ? -21.21701 -73.42227 -25.14642 1.000 39.10896 32 TYR C 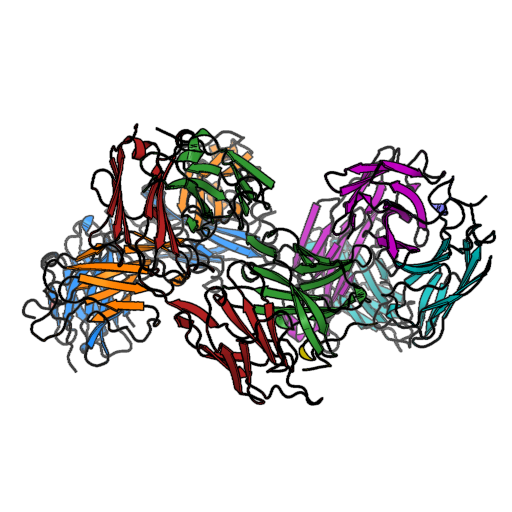N 1
ATOM 5336 C CA . TYR E 3 32 ? -21.09383 -72.25575 -26.00624 1.000 40.07565 32 TYR C CA 1
ATOM 5337 C C . TYR E 3 32 ? -20.35239 -71.13244 -25.29669 1.000 40.84584 32 TYR C C 1
ATOM 5338 O O . TYR E 3 32 ? -20.56024 -70.89565 -24.10380 1.000 33.51138 32 TYR C O 1
ATOM 5347 N N . TYR E 3 33 ? -19.50171 -70.43271 -26.04555 1.000 40.50787 33 TYR C N 1
ATOM 5348 C CA . TYR E 3 33 ? -18.84421 -69.24338 -25.52497 1.000 36.26998 33 TYR C CA 1
ATOM 5349 C C . TYR E 3 33 ? -19.86176 -68.13537 -25.27999 1.000 39.09854 33 TYR C C 1
ATOM 5350 O O . TYR E 3 33 ? -20.84015 -67.98376 -26.01843 1.000 38.47605 33 TYR C O 1
ATOM 5359 N N . MET E 3 34 ? -19.61599 -67.34526 -24.23685 1.000 38.34854 34 MET C N 1
ATOM 5360 C CA . MET E 3 34 ? -20.39293 -66.14008 -23.96089 1.000 40.29311 34 MET C CA 1
ATOM 5361 C C . MET E 3 34 ? -19.47789 -64.93604 -24.13839 1.000 37.58686 34 MET C C 1
ATOM 5362 O O . MET E 3 34 ? -18.52586 -64.75741 -23.37066 1.000 37.26358 34 MET C O 1
ATOM 5367 N N . HIS E 3 35 ? -19.76654 -64.11417 -25.14350 1.000 37.36145 35 HIS C N 1
ATOM 5368 C CA . HIS E 3 35 ? -18.97687 -62.92587 -25.42906 1.000 34.45456 35 HIS C CA 1
ATOM 5369 C C . HIS E 3 35 ? -19.66087 -61.68364 -24.87193 1.000 35.80320 35 HIS C C 1
ATOM 5370 O O . HIS E 3 35 ? -20.86824 -61.66357 -24.62537 1.000 30.45132 35 HIS C O 1
ATOM 5377 N N . TRP E 3 36 ? -18.87377 -60.62568 -24.71073 1.000 35.90793 36 TRP C N 1
ATOM 5378 C CA . TRP E 3 36 ? -19.37854 -59.35093 -24.22498 1.000 32.74662 36 TRP C CA 1
ATOM 5379 C C . TRP E 3 36 ? -18.91473 -58.24522 -25.15930 1.000 38.33744 36 TRP C C 1
ATOM 5380 O O . TRP E 3 36 ? -17.74941 -58.21733 -25.56981 1.000 36.61071 36 TRP C O 1
ATOM 5391 N N . VAL E 3 37 ? -19.83386 -57.34932 -25.50313 1.000 33.70570 37 VAL C N 1
ATOM 5392 C CA . VAL E 3 37 ? -19.58394 -56.27619 -26.45305 1.000 31.83725 37 VAL C CA 1
ATOM 5393 C C . VAL E 3 37 ? -19.94630 -54.95460 -25.79469 1.000 31.38757 37 VAL C C 1
ATOM 5394 O O . VAL E 3 37 ? -20.96019 -54.85535 -25.09549 1.000 32.27678 37 VAL C O 1
ATOM 5398 N N . LYS E 3 38 ? -19.11045 -53.94566 -26.00481 1.000 33.16121 38 LYS C N 1
ATOM 5399 C CA . LYS E 3 38 ? -19.36670 -52.60250 -25.51096 1.000 36.55713 38 LYS C CA 1
ATOM 5400 C C . LYS E 3 38 ? -19.82860 -51.71964 -26.66263 1.000 39.20151 38 LYS C C 1
ATOM 5401 O O . LYS E 3 38 ? -19.27006 -51.77551 -27.76246 1.000 37.57500 38 LYS C O 1
ATOM 5407 N N . GLN E 3 39 ? -20.86322 -50.92110 -26.41397 1.000 37.40616 39 GLN C N 1
ATOM 5408 C CA . GLN E 3 39 ? -21.33434 -49.92837 -27.37757 1.000 42.54455 39 GLN C CA 1
ATOM 5409 C C . GLN E 3 39 ? -21.18672 -48.55074 -26.74040 1.000 46.56385 39 GLN C C 1
ATOM 5410 O O . GLN E 3 39 ? -22.06421 -48.10403 -25.99477 1.000 43.43637 39 GLN C O 1
ATOM 5416 N N . SER E 3 40 ? -20.07625 -47.87764 -27.03816 1.000 51.67069 40 SER C N 1
ATOM 5417 C CA . SER E 3 40 ? -19.79124 -46.58725 -26.41167 1.000 57.66657 40 SER C CA 1
ATOM 5418 C C . SER E 3 40 ? -20.64776 -45.48414 -27.02529 1.000 69.24749 40 SER C C 1
ATOM 5419 O O . SER E 3 40 ? -21.50710 -44.90320 -26.35607 1.000 79.89998 40 SER C O 1
ATOM 5422 N N . HIS E 3 41 ? -20.42876 -45.18845 -28.30130 1.000 74.72642 41 HIS C N 1
ATOM 5423 C CA . HIS E 3 41 ? -21.14363 -44.10961 -28.96674 1.000 86.87248 41 HIS C CA 1
ATOM 5424 C C . HIS E 3 41 ? -22.37343 -44.68823 -29.66792 1.000 90.79930 41 HIS C C 1
ATOM 5425 O O . HIS E 3 41 ? -22.84590 -45.77527 -29.32488 1.000 86.25724 41 HIS C O 1
ATOM 5432 N N . VAL E 3 42 ? -22.90355 -43.96932 -30.65780 1.000 94.98742 42 VAL C N 1
ATOM 5433 C CA . VAL E 3 42 ? -24.10435 -44.42907 -31.34654 1.000 96.83224 42 VAL C CA 1
ATOM 5434 C C . VAL E 3 42 ? -23.79517 -45.64611 -32.20956 1.000 94.78541 42 VAL C C 1
ATOM 5435 O O . VAL E 3 42 ? -24.61235 -46.56789 -32.32354 1.000 90.22692 42 VAL C O 1
ATOM 5439 N N . LYS E 3 43 ? -22.61065 -45.67706 -32.82341 1.000 119.28574 43 LYS C N 1
ATOM 5440 C CA . LYS E 3 43 ? -22.27604 -46.70189 -33.80511 1.000 115.05901 43 LYS C CA 1
ATOM 5441 C C . LYS E 3 43 ? -20.89734 -47.30313 -33.55014 1.000 112.43461 43 LYS C C 1
ATOM 5442 O O . LYS E 3 43 ? -20.20899 -47.70644 -34.49012 1.000 116.80988 43 LYS C O 1
ATOM 5448 N N . SER E 3 44 ? -20.47669 -47.37446 -32.29124 1.000 82.13122 44 SER C N 1
ATOM 5449 C CA . SER E 3 44 ? -19.16491 -47.89812 -31.93095 1.000 69.22365 44 SER C CA 1
ATOM 5450 C C . SER E 3 44 ? -19.35829 -49.21994 -31.20079 1.000 56.20374 44 SER C C 1
ATOM 5451 O O . SER E 3 44 ? -20.02193 -49.26362 -30.16078 1.000 56.70587 44 SER C O 1
ATOM 5454 N N . LEU E 3 45 ? -18.78573 -50.29165 -31.74544 1.000 49.24372 45 LEU C N 1
ATOM 5455 C CA . LEU E 3 45 ? -18.88113 -51.62265 -31.15643 1.000 40.78427 45 LEU C CA 1
ATOM 5456 C C . LEU E 3 45 ? -17.48080 -52.15770 -30.88966 1.000 40.03818 45 LEU C C 1
ATOM 5457 O O . LEU E 3 45 ? -16.66138 -52.24314 -31.81070 1.000 40.11726 45 LEU C O 1
ATOM 5462 N N . GLU E 3 46 ? -17.21123 -52.52529 -29.63728 1.000 34.06254 46 GLU C N 1
ATOM 5463 C CA . GLU E 3 46 ? -15.93303 -53.10242 -29.24170 1.000 35.37532 46 GLU C CA 1
ATOM 5464 C C . GLU E 3 46 ? -16.15809 -54.46699 -28.60803 1.000 33.86980 46 GLU C C 1
ATOM 5465 O O . GLU E 3 46 ? -17.04969 -54.63308 -27.76984 1.000 34.57817 46 GLU C O 1
ATOM 5471 N N . TRP E 3 47 ? -15.33300 -55.43580 -28.99021 1.000 31.95452 47 TRP C N 1
ATOM 5472 C CA . TRP E 3 47 ? -15.39330 -56.77198 -28.41209 1.000 36.56707 47 TRP C CA 1
ATOM 5473 C C . TRP E 3 47 ? -14.57200 -56.80140 -27.12843 1.000 37.49740 47 TRP C C 1
ATOM 5474 O O . TRP E 3 47 ? -13.36748 -56.52614 -27.15068 1.000 38.48881 47 TRP C O 1
ATOM 5485 N N . ILE E 3 48 ? -15.22210 -57.13256 -26.01562 1.000 39.26904 48 ILE C N 1
ATOM 5486 C CA . ILE E 3 48 ? -14.55884 -57.13518 -24.71320 1.000 36.88518 48 ILE C CA 1
ATOM 5487 C C . ILE E 3 48 ? -13.85723 -58.46024 -24.44937 1.000 40.59341 48 ILE C C 1
ATOM 5488 O O . ILE E 3 48 ? -12.68802 -58.49115 -24.05752 1.000 39.66712 48 ILE C O 1
ATOM 5493 N N . GLY E 3 49 ? -14.55073 -59.57129 -24.65317 1.000 42.55283 49 GLY C N 1
ATOM 5494 C CA . GLY E 3 49 ? -13.94986 -60.86610 -24.41379 1.000 40.46243 49 GLY C CA 1
ATOM 5495 C C . GLY E 3 49 ? -14.99203 -61.96187 -24.42254 1.000 39.20968 49 GLY C C 1
ATOM 5496 O O . GLY E 3 49 ? -16.18474 -61.72493 -24.63452 1.000 38.28965 49 GLY C O 1
ATOM 5497 N N . ARG E 3 50 ? -14.50948 -63.17730 -24.17867 1.000 36.82861 50 ARG C N 1
ATOM 5498 C CA . ARG E 3 50 ? -15.34813 -64.36448 -24.16212 1.000 39.74698 50 ARG C CA 1
ATOM 5499 C C . ARG E 3 50 ? -14.98651 -65.21145 -22.94976 1.000 45.78736 50 ARG C C 1
ATOM 5500 O O . ARG E 3 50 ? -13.92365 -65.04782 -22.34384 1.000 41.76511 50 ARG C O 1
ATOM 5508 N N . ILE E 3 51 ? -15.88146 -66.13270 -22.60544 1.000 45.80194 51 ILE C N 1
ATOM 5509 C CA . ILE E 3 51 ? -15.66350 -67.04786 -21.49257 1.000 41.75939 51 ILE C CA 1
ATOM 5510 C C . ILE E 3 51 ? -16.20140 -68.42034 -21.87343 1.000 42.82395 51 ILE C C 1
ATOM 5511 O O . ILE E 3 51 ? -17.23537 -68.53411 -22.54099 1.000 34.40353 51 ILE C O 1
ATOM 5516 N N . ASP E 3 52 ? -15.47416 -69.46354 -21.47310 1.000 39.61361 52 ASP C N 1
ATOM 5517 C CA . ASP E 3 52 ? -15.94924 -70.83093 -21.61369 1.000 42.68774 52 ASP C CA 1
ATOM 5518 C C . ASP E 3 52 ? -16.68939 -71.18512 -20.33068 1.000 42.41670 52 ASP C C 1
ATOM 5519 O O . ASP E 3 52 ? -16.04280 -71.37175 -19.28866 1.000 42.76587 52 ASP C O 1
ATOM 5524 N N . PRO E 3 53 A -18.02147 -71.28260 -20.34799 1.000 41.40235 52 PRO C N 1
ATOM 5525 C CA . PRO E 3 53 A -18.76439 -71.51635 -19.09856 1.000 46.57033 52 PRO C CA 1
ATOM 5526 C C . PRO E 3 53 A -18.48185 -72.85665 -18.44476 1.000 40.74257 52 PRO C C 1
ATOM 5527 O O . PRO E 3 53 A -18.84390 -73.03094 -17.27442 1.000 40.97872 52 PRO C O 1
ATOM 5531 N N . TYR E 3 54 ? -17.86534 -73.80604 -19.15202 1.000 41.52207 53 TYR C N 1
ATOM 5532 C CA . TYR E 3 54 ? -17.58814 -75.10618 -18.54958 1.000 44.38073 53 TYR C CA 1
ATOM 5533 C C . TYR E 3 54 ? -16.51092 -74.99601 -17.47410 1.000 42.61731 53 TYR C C 1
ATOM 5534 O O . TYR E 3 54 ? -16.71888 -75.41458 -16.32965 1.000 41.76501 53 TYR C O 1
ATOM 5543 N N . ASP E 3 55 ? -15.35972 -74.41523 -17.81600 1.000 38.91544 54 ASP C N 1
ATOM 5544 C CA . ASP E 3 55 ? -14.24516 -74.29758 -16.88583 1.000 44.21019 54 ASP C CA 1
ATOM 5545 C C . ASP E 3 55 ? -13.90201 -72.85908 -16.52472 1.000 44.56425 54 ASP C C 1
ATOM 5546 O O . ASP E 3 55 ? -12.93861 -72.63751 -15.78089 1.000 41.37809 54 ASP C O 1
ATOM 5551 N N . GLY E 3 56 ? -14.65091 -71.87956 -17.02559 1.000 45.19598 55 GLY C N 1
ATOM 5552 C CA . GLY E 3 56 ? -14.37996 -70.49226 -16.71708 1.000 37.94240 55 GLY C CA 1
ATOM 5553 C C . GLY E 3 56 ? -13.19523 -69.89103 -17.43586 1.000 41.98398 55 GLY C C 1
ATOM 5554 O O . GLY E 3 56 ? -12.76165 -68.79425 -17.06401 1.000 45.27588 55 GLY C O 1
ATOM 5555 N N . ALA E 3 57 ? -12.65580 -70.56770 -18.44961 1.000 39.90378 56 ALA C N 1
ATOM 5556 C CA . ALA E 3 57 ? -11.52684 -70.02404 -19.19323 1.000 40.43610 56 ALA C CA 1
ATOM 5557 C C . ALA E 3 57 ? -11.94823 -68.75515 -19.92126 1.000 37.91230 56 ALA C C 1
ATOM 5558 O O . ALA E 3 57 ? -12.98238 -68.72457 -20.59377 1.000 36.30101 56 ALA C O 1
ATOM 5560 N N . THR E 3 58 ? -11.14541 -67.70519 -19.78201 1.000 38.18585 57 THR C N 1
ATOM 5561 C CA . THR E 3 58 ? -11.47815 -66.38780 -20.30241 1.000 39.55166 57 THR C CA 1
ATOM 5562 C C . THR E 3 58 ? -10.43324 -65.92449 -21.30822 1.000 40.61628 57 THR C C 1
ATOM 5563 O O . THR E 3 58 ? -9.24491 -66.23282 -21.17478 1.000 43.87588 57 THR C O 1
ATOM 5567 N N . SER E 3 59 ? -10.89035 -65.19713 -22.32588 1.000 39.71118 58 SER C N 1
ATOM 5568 C CA . SER E 3 59 ? -10.01519 -64.55057 -23.29633 1.000 41.47711 58 SER C CA 1
ATOM 5569 C C . SER E 3 59 ? -10.44313 -63.09753 -23.41823 1.000 47.51690 58 SER C C 1
ATOM 5570 O O . SER E 3 59 ? -11.59720 -62.81846 -23.75791 1.000 49.72916 58 SER C O 1
ATOM 5573 N N . TYR E 3 60 ? -9.52099 -62.17734 -23.15304 1.000 48.06618 59 TYR C N 1
ATOM 5574 C CA . TYR E 3 60 ? -9.83662 -60.75861 -23.09602 1.000 46.11366 59 TYR C CA 1
ATOM 5575 C C . TYR E 3 60 ? -9.21067 -60.00326 -24.26091 1.000 51.93201 59 TYR C C 1
ATOM 5576 O O . TYR E 3 60 ? -8.14905 -60.37253 -24.77211 1.000 47.66686 59 TYR C O 1
ATOM 5585 N N . ASN E 3 61 ? -9.89342 -58.93826 -24.67250 1.000 51.39678 60 ASN C N 1
ATOM 5586 C CA . ASN E 3 61 ? -9.28495 -57.92612 -25.52079 1.000 43.05141 60 ASN C CA 1
ATOM 5587 C C . ASN E 3 61 ? -8.23068 -57.17524 -24.71757 1.000 41.36637 60 ASN C C 1
ATOM 5588 O O . ASN E 3 61 ? -8.44452 -56.83729 -23.55107 1.000 48.69067 60 ASN C O 1
ATOM 5593 N N . GLN E 3 62 ? -7.08146 -56.92050 -25.34717 1.000 43.60623 61 GLN C N 1
ATOM 5594 C CA . GLN E 3 62 ? -5.99101 -56.24363 -24.65184 1.000 51.32915 61 GLN C CA 1
ATOM 5595 C C . GLN E 3 62 ? -6.42365 -54.88934 -24.10255 1.000 48.43531 61 GLN C C 1
ATOM 5596 O O . GLN E 3 62 ? -5.89733 -54.43819 -23.07972 1.000 54.02755 61 GLN C O 1
ATOM 5602 N N . ASN E 3 63 ? -7.37272 -54.22563 -24.76503 1.000 44.75665 62 ASN C N 1
ATOM 5603 C CA . ASN E 3 63 ? -7.83758 -52.92939 -24.28459 1.000 50.03026 62 ASN C CA 1
ATOM 5604 C C . ASN E 3 63 ? -8.61783 -53.04814 -22.98435 1.000 51.67853 62 ASN C C 1
ATOM 5605 O O . ASN E 3 63 ? -8.59465 -52.12051 -22.16689 1.000 48.44970 62 ASN C O 1
ATOM 5610 N N . PHE E 3 64 ? -9.30685 -54.16908 -22.76994 1.000 52.30639 63 PHE C N 1
ATOM 5611 C CA . PHE E 3 64 ? -10.15864 -54.33522 -21.60131 1.000 46.95472 63 PHE C CA 1
ATOM 5612 C C . PHE E 3 64 ? -9.54986 -55.24136 -20.54452 1.000 46.16986 63 PHE C C 1
ATOM 5613 O O . PHE E 3 64 ? -10.21981 -55.55844 -19.55680 1.000 44.38897 63 PHE C O 1
ATOM 5621 N N . LYS E 3 65 ? -8.30175 -55.66320 -20.72398 1.000 51.19181 64 LYS C N 1
ATOM 5622 C CA . LYS E 3 65 ? -7.60777 -56.35776 -19.65277 1.000 53.71595 64 LYS C CA 1
ATOM 5623 C C . LYS E 3 65 ? -7.46333 -55.39350 -18.48404 1.000 58.56161 64 LYS C C 1
ATOM 5624 O O . LYS E 3 65 ? -7.29709 -54.18648 -18.68027 1.000 66.89504 64 LYS C O 1
ATOM 5630 N N . ASP E 3 66 ? -7.57561 -55.91575 -17.26597 1.000 48.92463 65 ASP C N 1
ATOM 5631 C CA . ASP E 3 66 ? -7.53642 -55.14348 -16.02800 1.000 63.98000 65 ASP C CA 1
ATOM 5632 C C . ASP E 3 66 ? -8.73760 -54.21924 -15.88564 1.000 53.36472 65 ASP C C 1
ATOM 5633 O O . ASP E 3 66 ? -8.78319 -53.42853 -14.93625 1.000 59.94260 65 ASP C O 1
ATOM 5638 N N . LYS E 3 67 ? -9.69836 -54.27923 -16.79676 1.000 50.62813 66 LYS C N 1
ATOM 5639 C CA . LYS E 3 67 ? -10.92516 -53.49506 -16.74667 1.000 43.31151 66 LYS C CA 1
ATOM 5640 C C . LYS E 3 67 ? -12.16209 -54.36250 -16.61224 1.000 42.83693 66 LYS C C 1
ATOM 5641 O O . LYS E 3 67 ? -13.10296 -53.98793 -15.90886 1.000 41.89345 66 LYS C O 1
ATOM 5647 N N . ALA E 3 68 ? -12.17596 -55.52043 -17.26368 1.000 40.74697 67 ALA C N 1
ATOM 5648 C CA . ALA E 3 68 ? -13.31151 -56.42533 -17.25120 1.000 40.19411 67 ALA C CA 1
ATOM 5649 C C . ALA E 3 68 ? -12.89550 -57.76789 -16.67019 1.000 38.98495 67 ALA C C 1
ATOM 5650 O O . ALA E 3 68 ? -11.76759 -58.22400 -16.87952 1.000 39.70840 67 ALA C O 1
ATOM 5652 N N . SER E 3 69 ? -13.81352 -58.39606 -15.94006 1.000 38.78265 68 SER C N 1
ATOM 5653 C CA . SER E 3 69 ? -13.62097 -59.73918 -15.41085 1.000 38.42281 68 SER C CA 1
ATOM 5654 C C . SER E 3 69 ? -14.84981 -60.56967 -15.73778 1.000 38.08515 68 SER C C 1
ATOM 5655 O O . SER E 3 69 ? -15.97427 -60.16088 -15.43177 1.000 39.18802 68 SER C O 1
ATOM 5658 N N . LEU E 3 70 ? -14.63807 -61.72686 -16.35737 1.000 34.53004 69 LEU C N 1
ATOM 5659 C CA . LEU E 3 70 ? -15.72609 -62.59355 -16.78832 1.000 41.75629 69 LEU C CA 1
ATOM 5660 C C . LEU E 3 70 ? -15.81367 -63.80388 -15.87032 1.000 36.50636 69 LEU C C 1
ATOM 5661 O O . LEU E 3 70 ? -14.82093 -64.51223 -15.67486 1.000 38.81029 69 LEU C O 1
ATOM 5666 N N . THR E 3 71 ? -17.00048 -64.03352 -15.30943 1.000 36.66789 70 THR C N 1
ATOM 5667 C CA . THR E 3 71 ? -17.27484 -65.21404 -14.50097 1.000 44.24597 70 THR C CA 1
ATOM 5668 C C . THR E 3 71 ? -18.61903 -65.79545 -14.91887 1.000 38.52057 70 THR C C 1
ATOM 5669 O O . THR E 3 71 ? -19.43100 -65.13149 -15.56822 1.000 39.42893 70 THR C O 1
ATOM 5673 N N . VAL E 3 72 ? -18.84213 -67.05556 -14.54932 1.000 38.50558 71 VAL C N 1
ATOM 5674 C CA . VAL E 3 72 ? -20.10165 -67.73845 -14.81520 1.000 36.86918 71 VAL C CA 1
ATOM 5675 C C . VAL E 3 72 ? -20.54898 -68.46714 -13.55694 1.000 37.31494 71 VAL C C 1
ATOM 5676 O O . VAL E 3 72 ? -19.73413 -68.86908 -12.72105 1.000 36.52872 71 VAL C O 1
ATOM 5680 N N . ASP E 3 73 ? -21.86182 -68.62775 -13.42679 1.000 39.53594 72 ASP C N 1
ATOM 5681 C CA . ASP E 3 73 ? -22.47862 -69.46078 -12.39824 1.000 36.04310 72 ASP C CA 1
ATOM 5682 C C . ASP E 3 73 ? -23.18655 -70.59827 -13.12834 1.000 37.56749 72 ASP C C 1
ATOM 5683 O O . ASP E 3 73 ? -24.26805 -70.40246 -13.69051 1.000 42.25070 72 ASP C O 1
ATOM 5688 N N . LYS E 3 74 ? -22.57652 -71.78771 -13.11857 1.000 39.56618 73 LYS C N 1
ATOM 5689 C CA . LYS E 3 74 ? -23.14473 -72.91603 -13.85104 1.000 40.03739 73 LYS C CA 1
ATOM 5690 C C . LYS E 3 74 ? -24.47373 -73.36389 -13.26040 1.000 44.76098 73 LYS C C 1
ATOM 5691 O O . LYS E 3 74 ? -25.31291 -73.92054 -13.97727 1.000 47.11575 73 LYS C O 1
ATOM 5697 N N . SER E 3 75 ? -24.68334 -73.14403 -11.96387 1.000 39.39806 74 SER C N 1
ATOM 5698 C CA . SER E 3 75 ? -25.92767 -73.58914 -11.34980 1.000 43.19914 74 SER C CA 1
ATOM 5699 C C . SER E 3 75 ? -27.10504 -72.72144 -11.78419 1.000 43.03811 74 SER C C 1
ATOM 5700 O O . SER E 3 75 ? -28.20928 -73.23087 -12.00572 1.000 42.26994 74 SER C O 1
ATOM 5703 N N . SER E 3 76 ? -26.89533 -71.41420 -11.91585 1.000 38.84360 75 SER C N 1
ATOM 5704 C CA . SER E 3 76 ? -27.94269 -70.52099 -12.38931 1.000 42.90269 75 SER C CA 1
ATOM 5705 C C . SER E 3 76 ? -27.82674 -70.22379 -13.87797 1.000 44.24013 75 SER C C 1
ATOM 5706 O O . SER E 3 76 ? -28.62115 -69.43408 -14.39793 1.000 39.70302 75 SER C O 1
ATOM 5709 N N . THR E 3 77 ? -26.86095 -70.84141 -14.56572 1.000 46.24409 76 THR C N 1
ATOM 5710 C CA . THR E 3 77 ? -26.61656 -70.64024 -15.99652 1.000 42.08059 76 THR C CA 1
ATOM 5711 C C . THR E 3 77 ? -26.59267 -69.15468 -16.34384 1.000 41.44819 76 THR C C 1
ATOM 5712 O O . THR E 3 77 ? -27.21594 -68.70015 -17.30590 1.000 41.29149 76 THR C O 1
ATOM 5716 N N . THR E 3 78 ? -25.84654 -68.39566 -15.54787 1.000 41.36974 77 THR C N 1
ATOM 5717 C CA . THR E 3 78 ? -25.73094 -66.95531 -15.71117 1.000 39.22870 77 THR C CA 1
ATOM 5718 C C . THR E 3 78 ? -24.26496 -66.58010 -15.87655 1.000 38.68866 77 THR C C 1
ATOM 5719 O O . THR E 3 78 ? -23.39458 -67.11271 -15.17886 1.000 35.33901 77 THR C O 1
ATOM 5723 N N . GLY E 3 79 ? -23.99790 -65.69088 -16.82949 1.000 38.23765 78 GLY C N 1
ATOM 5724 C CA . GLY E 3 79 ? -22.67557 -65.13414 -17.03135 1.000 32.53641 78 GLY C CA 1
ATOM 5725 C C . GLY E 3 79 ? -22.58783 -63.73299 -16.45502 1.000 39.05808 78 GLY C C 1
ATOM 5726 O O . GLY E 3 79 ? -23.56916 -62.99365 -16.42810 1.000 36.21368 78 GLY C O 1
ATOM 5727 N N . PHE E 3 80 ? -21.39969 -63.37776 -15.97676 1.000 38.43165 79 PHE C N 1
ATOM 5728 C CA . PHE E 3 80 ? -21.18490 -62.10310 -15.30963 1.000 36.41930 79 PHE C CA 1
ATOM 5729 C C . PHE E 3 80 ? -19.98935 -61.38206 -15.91254 1.000 37.55856 79 PHE C C 1
ATOM 5730 O O . PHE E 3 80 ? -19.01583 -62.01537 -16.33177 1.000 38.57489 79 PHE C O 1
ATOM 5738 N N . MET E 3 81 ? -20.08181 -60.05530 -15.98060 1.000 34.70042 80 MET C N 1
ATOM 5739 C CA . MET E 3 81 ? -18.93982 -59.20842 -16.29980 1.000 36.23651 80 MET C CA 1
ATOM 5740 C C . MET E 3 81 ? -18.81976 -58.13750 -15.22930 1.000 36.25356 80 MET C C 1
ATOM 5741 O O . MET E 3 81 ? -19.77598 -57.39629 -14.98132 1.000 36.55409 80 MET C O 1
ATOM 5746 N N . GLU E 3 82 ? -17.65143 -58.05562 -14.60269 1.000 35.58856 81 GLU C N 1
ATOM 5747 C CA . GLU E 3 82 ? -17.35544 -57.02849 -13.61667 1.000 34.51098 81 GLU C CA 1
ATOM 5748 C C . GLU E 3 82 ? -16.42288 -55.99256 -14.23103 1.000 41.76539 81 GLU C C 1
ATOM 5749 O O . GLU E 3 82 ? -15.38711 -56.34542 -14.80571 1.000 40.35942 81 GLU C O 1
ATOM 5755 N N . LEU E 3 83 ? -16.79404 -54.72152 -14.11346 1.000 38.61887 82 LEU C N 1
ATOM 5756 C CA . LEU E 3 83 ? -15.97441 -53.60858 -14.57431 1.000 41.44693 82 LEU C CA 1
ATOM 5757 C C . LEU E 3 83 ? -15.34007 -52.91689 -13.37283 1.000 39.61238 82 LEU C C 1
ATOM 5758 O O . LEU E 3 83 ? -16.03533 -52.57393 -12.41145 1.000 39.19106 82 LEU C O 1
ATOM 5763 N N . HIS E 3 84 A -14.02813 -52.70357 -13.43542 1.000 40.05038 82 HIS C N 1
ATOM 5764 C CA . HIS E 3 84 A -13.24798 -52.19964 -12.31196 1.000 43.43972 82 HIS C CA 1
ATOM 5765 C C . HIS E 3 84 A -12.85054 -50.74797 -12.53906 1.000 46.14195 82 HIS C C 1
ATOM 5766 O O . HIS E 3 84 A -12.59612 -50.33655 -13.67650 1.000 38.80418 82 HIS C O 1
ATOM 5773 N N . SER E 3 85 B -12.81412 -49.98081 -11.44694 1.000 50.54214 82 SER C N 1
ATOM 5774 C CA . SER E 3 85 B -12.33042 -48.59835 -11.42967 1.000 51.49315 82 SER C CA 1
ATOM 5775 C C . SER E 3 85 B -12.94630 -47.78523 -12.57069 1.000 48.29804 82 SER C C 1
ATOM 5776 O O . SER E 3 85 B -12.27142 -47.33028 -13.49458 1.000 54.79238 82 SER C O 1
ATOM 5779 N N . LEU E 3 86 C -14.26077 -47.61990 -12.47704 1.000 44.48005 82 LEU C N 1
ATOM 5780 C CA . LEU E 3 86 C -15.00468 -47.02154 -13.57418 1.000 47.47210 82 LEU C CA 1
ATOM 5781 C C . LEU E 3 86 C -14.69550 -45.53621 -13.70987 1.000 46.86835 82 LEU C C 1
ATOM 5782 O O . LEU E 3 86 C -14.55716 -44.81505 -12.71769 1.000 50.08111 82 LEU C O 1
ATOM 5787 N N . THR E 3 87 ? -14.59474 -45.08489 -14.95314 1.000 41.80645 83 THR C N 1
ATOM 5788 C CA . THR E 3 87 ? -14.48833 -43.67751 -15.30418 1.000 48.95017 83 THR C CA 1
ATOM 5789 C C . THR E 3 87 ? -15.64812 -43.31897 -16.22897 1.000 48.59374 83 THR C C 1
ATOM 5790 O O . THR E 3 87 ? -16.47304 -44.16625 -16.58365 1.000 40.35935 83 THR C O 1
ATOM 5794 N N . SER E 3 88 ? -15.70811 -42.04504 -16.62447 1.000 49.84469 84 SER C N 1
ATOM 5795 C CA . SER E 3 88 ? -16.76771 -41.61797 -17.53159 1.000 43.32664 84 SER C CA 1
ATOM 5796 C C . SER E 3 88 ? -16.67977 -42.34863 -18.86376 1.000 37.76228 84 SER C C 1
ATOM 5797 O O . SER E 3 88 ? -17.69738 -42.52486 -19.54227 1.000 38.24109 84 SER C O 1
ATOM 5800 N N . GLU E 3 89 ? -15.48062 -42.80402 -19.23874 1.000 37.86474 85 GLU C N 1
ATOM 5801 C CA . GLU E 3 89 ? -15.30145 -43.55509 -20.47589 1.000 39.50004 85 GLU C CA 1
ATOM 5802 C C . GLU E 3 89 ? -16.01247 -44.90375 -20.44708 1.000 41.76670 85 GLU C C 1
ATOM 5803 O O . GLU E 3 89 ? -16.23010 -45.50210 -21.50568 1.000 46.99861 85 GLU C O 1
ATOM 5809 N N . ASP E 3 90 ? -16.37091 -45.40021 -19.26814 1.000 41.91732 86 ASP C N 1
ATOM 5810 C CA . ASP E 3 90 ? -17.03909 -46.68706 -19.15740 1.000 39.80602 86 ASP C CA 1
ATOM 5811 C C . ASP E 3 90 ? -18.55911 -46.59108 -19.26154 1.000 39.10854 86 ASP C C 1
ATOM 5812 O O . ASP E 3 90 ? -19.22467 -47.63023 -19.34460 1.000 33.41411 86 ASP C O 1
ATOM 5817 N N . SER E 3 91 ? -19.12468 -45.38407 -19.27197 1.000 38.89320 87 SER C N 1
ATOM 5818 C CA . SER E 3 91 ? -20.56470 -45.22457 -19.46160 1.000 38.47332 87 SER C CA 1
ATOM 5819 C C . SER E 3 91 ? -20.93038 -45.65162 -20.87709 1.000 37.96865 87 SER C C 1
ATOM 5820 O O . SER E 3 91 ? -20.61553 -44.95226 -21.84517 1.000 40.91805 87 SER C O 1
ATOM 5823 N N . ALA E 3 92 ? -21.60974 -46.78586 -21.00218 1.000 29.94272 88 ALA C N 1
ATOM 5824 C CA . ALA E 3 92 ? -21.93955 -47.33093 -22.31080 1.000 38.19292 88 ALA C CA 1
ATOM 5825 C C . ALA E 3 92 ? -23.04545 -48.36735 -22.14807 1.000 34.71812 88 ALA C C 1
ATOM 5826 O O . ALA E 3 92 ? -23.54817 -48.60592 -21.04715 1.000 38.65069 88 ALA C O 1
ATOM 5828 N N . VAL E 3 93 ? -23.43487 -48.96689 -23.26785 1.000 30.32980 89 VAL C N 1
ATOM 5829 C CA . VAL E 3 93 ? -24.35425 -50.09528 -23.28990 1.000 30.55124 89 VAL C CA 1
ATOM 5830 C C . VAL E 3 93 ? -23.54674 -51.35564 -23.55401 1.000 29.94995 89 VAL C C 1
ATOM 5831 O O . VAL E 3 93 ? -22.78686 -51.42296 -24.52882 1.000 27.21702 89 VAL C O 1
ATOM 5835 N N . TYR E 3 94 ? -23.68837 -52.34380 -22.67908 1.000 27.10144 90 TYR C N 1
ATOM 5836 C CA . TYR E 3 94 ? -22.93015 -53.58231 -22.76961 1.000 35.31991 90 TYR C CA 1
ATOM 5837 C C . TYR E 3 94 ? -23.86202 -54.72580 -23.14224 1.000 33.04701 90 TYR C C 1
ATOM 5838 O O . TYR E 3 94 ? -24.94476 -54.86698 -22.56182 1.000 30.72726 90 TYR C O 1
ATOM 5847 N N . TYR E 3 95 ? -23.44483 -55.52514 -24.11834 1.000 29.93060 91 TYR C N 1
ATOM 5848 C CA . TYR E 3 95 ? -24.20752 -56.66927 -24.58972 1.000 33.08381 91 TYR C CA 1
ATOM 5849 C C . TYR E 3 95 ? -23.47467 -57.96246 -24.26152 1.000 34.16057 91 TYR C C 1
ATOM 5850 O O . TYR E 3 95 ? -22.24303 -57.99636 -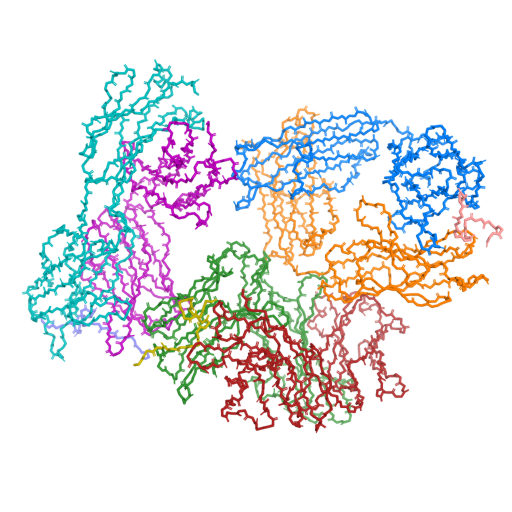24.18596 1.000 31.24396 91 TYR C O 1
ATOM 5859 N N . CYS E 3 96 ? -24.24602 -59.02938 -24.07777 1.000 32.64860 92 CYS C N 1
ATOM 5860 C CA . CYS E 3 96 ? -23.72457 -60.38674 -24.08407 1.000 36.33442 92 CYS C CA 1
ATOM 5861 C C . CYS E 3 96 ? -24.26600 -61.11730 -25.30418 1.000 35.16687 92 CYS C C 1
ATOM 5862 O O . CYS E 3 96 ? -25.38709 -60.86209 -25.75363 1.000 37.43302 92 CYS C O 1
ATOM 5865 N N . ALA E 3 97 ? -23.45087 -62.01130 -25.85535 1.000 33.29265 93 ALA C N 1
ATOM 5866 C CA . ALA E 3 97 ? -23.85559 -62.78897 -27.01408 1.000 34.96957 93 ALA C CA 1
ATOM 5867 C C . ALA E 3 97 ? -23.37539 -64.22395 -26.86392 1.000 34.17302 93 ALA C C 1
ATOM 5868 O O . ALA E 3 97 ? -22.37698 -64.49931 -26.19182 1.000 35.63425 93 ALA C O 1
ATOM 5870 N N . ARG E 3 98 ? -24.10052 -65.13553 -27.49948 1.000 32.89281 94 ARG C N 1
ATOM 5871 C CA . ARG E 3 98 ? -23.70867 -66.53268 -27.57332 1.000 37.64862 94 ARG C CA 1
ATOM 5872 C C . ARG E 3 98 ? -23.13421 -66.79725 -28.95453 1.000 37.63154 94 ARG C C 1
ATOM 5873 O O . ARG E 3 98 ? -23.67950 -66.33516 -29.96026 1.000 38.89861 94 ARG C O 1
ATOM 5881 N N . GLU E 3 99 ? -22.01504 -67.51153 -29.00006 1.000 38.20140 95 GLU C N 1
ATOM 5882 C CA . GLU E 3 99 ? -21.45597 -67.96289 -30.27012 1.000 38.59145 95 GLU C CA 1
ATOM 5883 C C . GLU E 3 99 ? -22.03479 -69.34513 -30.54110 1.000 40.57432 95 GLU C C 1
ATOM 5884 O O . GLU E 3 99 ? -21.53758 -70.35291 -30.03049 1.000 42.92985 95 GLU C O 1
ATOM 5890 N N . GLY E 3 100 ? -23.11002 -69.38728 -31.33241 1.000 35.51597 96 GLY C N 1
ATOM 5891 C CA . GLY E 3 100 ? -23.83343 -70.61462 -31.57797 1.000 40.80620 96 GLY C CA 1
ATOM 5892 C C . GLY E 3 100 ? -23.22976 -71.43836 -32.69801 1.000 43.99601 96 GLY C C 1
ATOM 5893 O O . GLY E 3 100 ? -22.25213 -71.06150 -33.33879 1.000 47.24429 96 GLY C O 1
ATOM 5894 N N . HIS E 3 101 ? -23.83684 -72.59890 -32.92298 1.000 60.75426 97 HIS C N 1
ATOM 5895 C CA . HIS E 3 101 ? -23.35346 -73.58192 -33.88158 1.000 56.79025 97 HIS C CA 1
ATOM 5896 C C . HIS E 3 101 ? -24.45172 -73.87554 -34.89310 1.000 57.29176 97 HIS C C 1
ATOM 5897 O O . HIS E 3 101 ? -25.58378 -74.19213 -34.51217 1.000 56.33919 97 HIS C O 1
ATOM 5904 N N . TRP E 3 102 ? -24.11993 -73.76190 -36.17618 1.000 52.49239 98 TRP C N 1
ATOM 5905 C CA . TRP E 3 102 ? -25.04869 -74.12543 -37.24102 1.000 53.47145 98 TRP C CA 1
ATOM 5906 C C . TRP E 3 102 ? -24.25625 -74.62886 -38.43754 1.000 50.88380 98 TRP C C 1
ATOM 5907 O O . TRP E 3 102 ? -23.48493 -73.86865 -39.03057 1.000 50.81042 98 TRP C O 1
ATOM 5918 N N . ASP E 3 103 ? -24.44808 -75.90553 -38.78216 1.000 49.16457 99 ASP C N 1
ATOM 5919 C CA . ASP E 3 103 ? -23.81709 -76.52303 -39.95168 1.000 50.31291 99 ASP C CA 1
ATOM 5920 C C . ASP E 3 103 ? -22.29433 -76.49208 -39.85230 1.000 54.87400 99 ASP C C 1
ATOM 5921 O O . ASP E 3 103 ? -21.59388 -76.27997 -40.84458 1.000 56.90570 99 ASP C O 1
ATOM 5926 N N . GLY E 3 104 ? -21.77421 -76.70207 -38.64668 1.000 54.06952 100 GLY C N 1
ATOM 5927 C CA . GLY E 3 104 ? -20.34014 -76.72448 -38.46041 1.000 56.75759 100 GLY C CA 1
ATOM 5928 C C . GLY E 3 104 ? -19.67768 -75.36777 -38.42706 1.000 52.28962 100 GLY C C 1
ATOM 5929 O O . GLY E 3 104 ? -18.44405 -75.30087 -38.39690 1.000 58.39652 100 GLY C O 1
ATOM 5930 N N . ASP E 3 105 A -20.45094 -74.28588 -38.43585 1.000 49.69273 100 ASP C N 1
ATOM 5931 C CA . ASP E 3 105 A -19.91780 -72.93364 -38.40908 1.000 51.09777 100 ASP C CA 1
ATOM 5932 C C . ASP E 3 105 A -20.40085 -72.21314 -37.15775 1.000 45.42201 100 ASP C C 1
ATOM 5933 O O . ASP E 3 105 A -21.45735 -72.53501 -36.60698 1.000 47.07145 100 ASP C O 1
ATOM 5938 N N . TRP E 3 106 B -19.62551 -71.22277 -36.72255 1.000 42.35871 100 TRP C N 1
ATOM 5939 C CA . TRP E 3 106 B -19.87267 -70.51970 -35.47186 1.000 40.91434 100 TRP C CA 1
ATOM 5940 C C . TRP E 3 106 B -20.01323 -69.02517 -35.71809 1.000 39.97344 100 TRP C C 1
ATOM 5941 O O . TRP E 3 106 B -19.22232 -68.43064 -36.45909 1.000 43.75099 100 TRP C O 1
ATOM 5952 N N . TYR E 3 107 C -21.01815 -68.42449 -35.08497 1.000 32.21289 100 TYR C N 1
ATOM 5953 C CA . TYR E 3 107 C -21.25045 -66.98994 -35.18329 1.000 38.05340 100 TYR C CA 1
ATOM 5954 C C . TYR E 3 107 C -22.15792 -66.55874 -34.03869 1.000 39.24400 100 TYR C C 1
ATOM 5955 O O . TYR E 3 107 C -22.71194 -67.38595 -33.31133 1.000 42.07764 100 TYR C O 1
ATOM 5964 N N . PHE E 3 108 D -22.30539 -65.24314 -33.89227 1.000 36.82277 100 PHE C N 1
ATOM 5965 C CA . PHE E 3 108 D -23.10496 -64.64887 -32.82001 1.000 36.55716 100 PHE C CA 1
ATOM 5966 C C . PHE E 3 108 D -24.57878 -64.72538 -33.20081 1.000 36.63585 100 PHE C C 1
ATOM 5967 O O . PHE E 3 108 D -25.12830 -63.82122 -33.83116 1.000 38.68748 100 PHE C O 1
ATOM 5975 N N . ASP E 3 109 ? -25.24181 -65.80634 -32.78354 1.000 36.69154 101 ASP C N 1
ATOM 5976 C CA . ASP E 3 109 ? -26.62314 -66.04776 -33.18265 1.000 32.85889 101 ASP C CA 1
ATOM 5977 C C . ASP E 3 109 ? -27.65366 -65.58425 -32.16015 1.000 32.49127 101 ASP C C 1
ATOM 5978 O O . ASP E 3 109 ? -28.83808 -65.50259 -32.50062 1.000 37.33842 101 ASP C O 1
ATOM 5983 N N . VAL E 3 110 ? -27.25438 -65.30579 -30.92066 1.000 37.74556 102 VAL C N 1
ATOM 5984 C CA . VAL E 3 110 ? -28.17669 -64.84044 -29.88944 1.000 40.15171 102 VAL C CA 1
ATOM 5985 C C . VAL E 3 110 ? -27.52499 -63.67792 -29.15608 1.000 34.79323 102 VAL C C 1
ATOM 5986 O O . VAL E 3 110 ? -26.34833 -63.75468 -28.78715 1.000 35.47465 102 VAL C O 1
ATOM 5990 N N . TRP E 3 111 ? -28.28544 -62.60439 -28.95079 1.000 35.17860 103 TRP C N 1
ATOM 5991 C CA . TRP E 3 111 ? -27.81180 -61.42678 -28.24037 1.000 32.05864 103 TRP C CA 1
ATOM 5992 C C . TRP E 3 111 ? -28.78558 -61.07073 -27.12700 1.000 35.71392 103 TRP C C 1
ATOM 5993 O O . TRP E 3 111 ? -29.99575 -61.27904 -27.25024 1.000 40.67424 103 TRP C O 1
ATOM 6004 N N . GLY E 3 112 ? -28.24610 -60.51384 -26.03987 1.000 36.85516 104 GLY C N 1
ATOM 6005 C CA . GLY E 3 112 ? -29.07859 -59.94142 -25.00425 1.000 36.31635 104 GLY C CA 1
ATOM 6006 C C . GLY E 3 112 ? -29.53274 -58.53972 -25.36407 1.000 36.00128 104 GLY C C 1
ATOM 6007 O O . GLY E 3 112 ? -29.03524 -57.92098 -26.30194 1.000 36.75131 104 GLY C O 1
ATOM 6008 N N . ALA E 3 113 ? -30.49589 -58.02907 -24.59237 1.000 35.62032 105 ALA C N 1
ATOM 6009 C CA . ALA E 3 113 ? -31.06300 -56.71638 -24.89453 1.000 38.15998 105 ALA C CA 1
ATOM 6010 C C . ALA E 3 113 ? -30.11682 -55.56773 -24.55684 1.000 39.11582 105 ALA C C 1
ATOM 6011 O O . ALA E 3 113 ? -30.35746 -54.43850 -24.99659 1.000 36.18434 105 ALA C O 1
ATOM 6013 N N . GLY E 3 114 ? -29.06965 -55.81620 -23.78727 1.000 35.04098 106 GLY C N 1
ATOM 6014 C CA . GLY E 3 114 ? -28.14109 -54.75996 -23.44013 1.000 28.43428 106 GLY C CA 1
ATOM 6015 C C . GLY E 3 114 ? -28.38384 -54.20820 -22.04714 1.000 31.42474 106 GLY C C 1
ATOM 6016 O O . GLY E 3 114 ? -29.51643 -54.14801 -21.55513 1.000 38.15133 106 GLY C O 1
ATOM 6017 N N . THR E 3 115 ? -27.29822 -53.81581 -21.38745 1.000 30.42695 107 THR C N 1
ATOM 6018 C CA . THR E 3 115 ? -27.35353 -53.19819 -20.06776 1.000 29.85768 107 THR C CA 1
ATOM 6019 C C . THR E 3 115 ? -26.71253 -51.82078 -20.14484 1.000 34.44547 107 THR C C 1
ATOM 6020 O O . THR E 3 115 ? -25.55717 -51.69368 -20.56532 1.000 40.20291 107 THR C O 1
ATOM 6024 N N . THR E 3 116 ? -27.46027 -50.79453 -19.75211 1.000 29.89095 108 THR C N 1
ATOM 6025 C CA . THR E 3 116 ? -26.95413 -49.42840 -19.75281 1.000 33.11398 108 THR C CA 1
ATOM 6026 C C . THR E 3 116 ? -26.22797 -49.16415 -18.44033 1.000 33.38153 108 THR C C 1
ATOM 6027 O O . THR E 3 116 ? -26.80503 -49.33131 -17.36078 1.000 34.91806 108 THR C O 1
ATOM 6031 N N . VAL E 3 117 ? -24.96762 -48.75468 -18.53391 1.000 31.14739 109 VAL C N 1
ATOM 6032 C CA . VAL E 3 117 ? -24.15425 -48.41911 -17.37245 1.000 36.13160 109 VAL C CA 1
ATOM 6033 C C . VAL E 3 117 ? -23.79168 -46.94644 -17.46753 1.000 34.83322 109 VAL C C 1
ATOM 6034 O O . VAL E 3 117 ? -23.23512 -46.50640 -18.48034 1.000 38.44948 109 VAL C O 1
ATOM 6038 N N . THR E 3 118 ? -24.13529 -46.18331 -16.43174 1.000 32.57481 110 THR C N 1
ATOM 6039 C CA . THR E 3 118 ? -23.81053 -44.76497 -16.33711 1.000 32.86249 110 THR C CA 1
ATOM 6040 C C . THR E 3 118 ? -22.88011 -44.55118 -15.15217 1.000 35.86682 110 THR C C 1
ATOM 6041 O O . THR E 3 118 ? -23.21294 -44.92469 -14.02136 1.000 34.60704 110 THR C O 1
ATOM 6045 N N . VAL E 3 119 ? -21.71838 -43.95981 -15.41141 1.000 34.34124 111 VAL C N 1
ATOM 6046 C CA . VAL E 3 119 ? -20.74325 -43.64552 -14.37537 1.000 35.61044 111 VAL C CA 1
ATOM 6047 C C . VAL E 3 119 ? -20.89065 -42.17082 -14.02070 1.000 40.05516 111 VAL C C 1
ATOM 6048 O O . VAL E 3 119 ? -20.63062 -41.29629 -14.85591 1.000 42.94073 111 VAL C O 1
ATOM 6052 N N . SER E 3 120 ? -21.30083 -41.89082 -12.78295 1.000 39.07979 112 SER C N 1
ATOM 6053 C CA . SER E 3 120 ? -21.58606 -40.52521 -12.36380 1.000 32.11674 112 SER C CA 1
ATOM 6054 C C . SER E 3 120 ? -21.46307 -40.40426 -10.85089 1.000 37.05207 112 SER C C 1
ATOM 6055 O O . SER E 3 120 ? -21.65397 -41.37743 -10.11828 1.000 34.30169 112 SER C O 1
ATOM 6058 N N . SER E 3 121 ? -21.14742 -39.19040 -10.39499 1.000 37.56468 113 SER C N 1
ATOM 6059 C CA . SER E 3 121 ? -21.09987 -38.87899 -8.97281 1.000 35.99739 113 SER C CA 1
ATOM 6060 C C . SER E 3 121 ? -22.45237 -38.46103 -8.40830 1.000 41.87371 113 SER C C 1
ATOM 6061 O O . SER E 3 121 ? -22.60734 -38.41503 -7.18221 1.000 43.69258 113 SER C O 1
ATOM 6064 N N . ALA E 3 122 ? -23.42575 -38.15303 -9.26171 1.000 39.86264 114 ALA C N 1
ATOM 6065 C CA . ALA E 3 122 ? -24.72549 -37.69446 -8.79923 1.000 37.97552 114 ALA C CA 1
ATOM 6066 C C . ALA E 3 122 ? -25.59844 -38.86778 -8.35924 1.000 40.31560 114 ALA C C 1
ATOM 6067 O O . ALA E 3 122 ? -25.42645 -40.00947 -8.79622 1.000 44.07793 114 ALA C O 1
ATOM 6069 N N . SER E 3 123 ? -26.54941 -38.56863 -7.48047 1.000 35.18102 115 SER C N 1
ATOM 6070 C CA . SER E 3 123 ? -27.49619 -39.57039 -7.01957 1.000 42.02245 115 SER C CA 1
ATOM 6071 C C . SER E 3 123 ? -28.64380 -39.71260 -8.01694 1.000 45.56231 115 SER C C 1
ATOM 6072 O O . SER E 3 123 ? -28.91510 -38.81978 -8.82542 1.000 49.80943 115 SER C O 1
ATOM 6075 N N . THR E 3 124 ? -29.32127 -40.85499 -7.95497 1.000 42.19274 116 THR C N 1
ATOM 6076 C CA . THR E 3 124 ? -30.47682 -41.06265 -8.81318 1.000 43.27397 116 THR C CA 1
ATOM 6077 C C . THR E 3 124 ? -31.60085 -40.11234 -8.42539 1.000 41.12440 116 THR C C 1
ATOM 6078 O O . THR E 3 124 ? -31.75612 -39.73266 -7.26110 1.000 38.73023 116 THR C O 1
ATOM 6082 N N . LYS E 3 125 ? -32.37997 -39.71538 -9.42409 1.000 39.28367 117 LYS C N 1
ATOM 6083 C CA . LYS E 3 125 ? -33.58708 -38.93755 -9.20110 1.000 39.78746 117 LYS C CA 1
ATOM 6084 C C . LYS E 3 125 ? -34.71002 -39.57446 -9.99842 1.000 39.31213 117 LYS C C 1
ATOM 6085 O O . LYS E 3 125 ? -34.56837 -39.81309 -11.20173 1.000 38.82192 117 LYS C O 1
ATOM 6091 N N . GLY E 3 126 ? -35.81961 -39.84354 -9.32639 1.000 41.81857 118 GLY C N 1
ATOM 6092 C CA . GLY E 3 126 ? -36.95632 -40.44608 -9.96677 1.000 46.21317 118 GLY C CA 1
ATOM 6093 C C . GLY E 3 126 ? -37.69472 -39.43627 -10.81100 1.000 42.79426 118 GLY C C 1
ATOM 6094 O O . GLY E 3 126 ? -37.66414 -38.22875 -10.55185 1.000 43.46871 118 GLY C O 1
ATOM 6095 N N . PRO E 3 127 ? -38.36925 -39.91427 -11.84801 1.000 41.91849 119 PRO C N 1
ATOM 6096 C CA . PRO E 3 127 ? -39.09517 -39.00767 -12.73367 1.000 41.93396 119 PRO C CA 1
ATOM 6097 C C . PRO E 3 127 ? -40.43303 -38.60366 -12.14678 1.000 42.06898 119 PRO C C 1
ATOM 6098 O O . PRO E 3 127 ? -41.03178 -39.31827 -11.34183 1.000 43.69253 119 PRO C O 1
ATOM 6102 N N . SER E 3 128 ? -40.89898 -37.43483 -12.56791 1.000 48.60428 120 SER C N 1
ATOM 6103 C CA . SER E 3 128 ? -42.27649 -37.02197 -12.34870 1.000 45.51530 120 SER C CA 1
ATOM 6104 C C . SER E 3 128 ? -43.05684 -37.33145 -13.61634 1.000 48.29112 120 SER C C 1
ATOM 6105 O O . SER E 3 128 ? -42.61016 -36.99927 -14.71943 1.000 51.44593 120 SER C O 1
ATOM 6108 N N . VAL E 3 129 ? -44.20088 -37.98745 -13.46395 1.000 45.34930 121 VAL C N 1
ATOM 6109 C CA . VAL E 3 129 ? -45.02564 -38.38791 -14.59551 1.000 55.27345 121 VAL C CA 1
ATOM 6110 C C . VAL E 3 129 ? -46.27687 -37.52376 -14.59510 1.000 52.58215 121 VAL C C 1
ATOM 6111 O O . VAL E 3 129 ? -47.07876 -37.57465 -13.65472 1.000 55.83428 121 VAL C O 1
ATOM 6115 N N . PHE E 3 130 ? -46.44088 -36.72852 -15.64661 1.000 53.01583 122 PHE C N 1
ATOM 6116 C CA . PHE E 3 130 ? -47.61251 -35.89127 -15.78491 1.000 53.73690 122 PHE C CA 1
ATOM 6117 C C . PHE E 3 130 ? -48.39097 -36.29647 -17.02837 1.000 52.45786 122 PHE C C 1
ATOM 6118 O O . PHE E 3 130 ? -47.78826 -36.67340 -18.03838 1.000 54.71371 122 PHE C O 1
ATOM 6126 N N . PRO E 3 131 ? -49.71817 -36.23781 -16.99158 1.000 53.89516 123 PRO C N 1
ATOM 6127 C CA . PRO E 3 131 ? -50.49663 -36.66483 -18.15662 1.000 59.94976 123 PRO C CA 1
ATOM 6128 C C . PRO E 3 131 ? -50.55905 -35.58521 -19.22463 1.000 51.75097 123 PRO C C 1
ATOM 6129 O O . PRO E 3 131 ? -50.61601 -34.38757 -18.93410 1.000 52.08265 123 PRO C O 1
ATOM 6133 N N . LEU E 3 132 ? -50.52765 -36.03064 -20.47629 1.000 49.56506 124 LEU C N 1
ATOM 6134 C CA . LEU E 3 132 ? -50.79015 -35.17861 -21.63279 1.000 52.84354 124 LEU C CA 1
ATOM 6135 C C . LEU E 3 132 ? -52.21393 -35.50898 -22.07247 1.000 51.40988 124 LEU C C 1
ATOM 6136 O O . LEU E 3 132 ? -52.44655 -36.41470 -22.87450 1.000 51.68816 124 LEU C O 1
ATOM 6141 N N . ALA E 3 133 ? -53.17402 -34.77298 -21.52303 1.000 52.77312 125 ALA C N 1
ATOM 6142 C CA . ALA E 3 133 ? -54.57539 -35.14868 -21.64479 1.000 54.68755 125 ALA C CA 1
ATOM 6143 C C . ALA E 3 133 ? -55.10731 -34.82183 -23.03890 1.000 55.57788 125 ALA C C 1
ATOM 6144 O O . ALA E 3 133 ? -54.81298 -33.75454 -23.58432 1.000 54.80589 125 ALA C O 1
ATOM 6146 N N . PRO E 3 134 ? -55.89634 -35.71784 -23.62851 1.000 57.53145 126 PRO C N 1
ATOM 6147 C CA . PRO E 3 134 ? -56.50168 -35.42590 -24.93013 1.000 59.52249 126 PRO C CA 1
ATOM 6148 C C . PRO E 3 134 ? -57.68028 -34.47853 -24.78590 1.000 64.08020 126 PRO C C 1
ATOM 6149 O O . PRO E 3 134 ? -58.44339 -34.54220 -23.81850 1.000 66.70677 126 PRO C O 1
ATOM 6153 N N . SER E 3 135 ? -57.81889 -33.58967 -25.76365 1.000 63.58020 127 SER C N 1
ATOM 6154 C CA . SER E 3 135 ? -58.90166 -32.61670 -25.78241 1.000 74.56718 127 SER C CA 1
ATOM 6155 C C . SER E 3 135 ? -59.23098 -32.30104 -27.23558 1.000 82.18633 127 SER C C 1
ATOM 6156 O O . SER E 3 135 ? -58.75342 -32.96991 -28.15673 1.000 82.76169 127 SER C O 1
ATOM 6159 N N . SER E 3 136 ? -60.05731 -31.27308 -27.44158 1.000 92.12426 128 SER C N 1
ATOM 6160 C CA . SER E 3 136 ? -60.38966 -30.85047 -28.79697 1.000 87.50398 128 SER C CA 1
ATOM 6161 C C . SER E 3 136 ? -59.17295 -30.31623 -29.54026 1.000 89.77537 128 SER C C 1
ATOM 6162 O O . SER E 3 136 ? -59.16496 -30.31131 -30.77623 1.000 90.46555 128 SER C O 1
ATOM 6165 N N . LYS E 3 137 ? -58.14754 -29.86895 -28.81688 1.000 93.57868 129 LYS C N 1
ATOM 6166 C CA . LYS E 3 137 ? -56.92123 -29.37519 -29.42790 1.000 88.14641 129 LYS C CA 1
ATOM 6167 C C . LYS E 3 137 ? -55.94419 -30.49151 -29.77338 1.000 81.59776 129 LYS C C 1
ATOM 6168 O O . LYS E 3 137 ? -54.86456 -30.20634 -30.30354 1.000 66.70825 129 LYS C O 1
ATOM 6174 N N . SER E 3 138 ? -56.28479 -31.74853 -29.47201 1.000 75.88642 130 SER C N 1
ATOM 6175 C CA . SER E 3 138 ? -55.45590 -32.88584 -29.85325 1.000 70.50140 130 SER C CA 1
ATOM 6176 C C . SER E 3 138 ? -56.24117 -33.93464 -30.63685 1.000 75.43221 130 SER C C 1
ATOM 6177 O O . SER E 3 138 ? -55.85488 -35.10854 -30.64366 1.000 74.65304 130 SER C O 1
ATOM 6180 N N . THR E 3 139 ? -57.33456 -33.54482 -31.29145 1.000 81.35724 131 THR C N 1
ATOM 6181 C CA . THR E 3 139 ? -58.11650 -34.44434 -32.13178 1.000 85.85863 131 THR C CA 1
ATOM 6182 C C . THR E 3 139 ? -58.11420 -33.92378 -33.56156 1.000 87.16474 131 THR C C 1
ATOM 6183 O O . THR E 3 139 ? -58.44190 -32.75665 -33.79938 1.000 91.71216 131 THR C O 1
ATOM 6187 N N . SER E 3 140 ? -57.74322 -34.78577 -34.50815 1.000 89.82198 132 SER C N 1
ATOM 6188 C CA . SER E 3 140 ? -57.71296 -34.43551 -35.92855 1.000 96.30505 132 SER C CA 1
ATOM 6189 C C . SER E 3 140 ? -58.38692 -35.54539 -36.73190 1.000 95.42675 132 SER C C 1
ATOM 6190 O O . SER E 3 140 ? -57.79887 -36.61004 -36.94289 1.000 91.32993 132 SER C O 1
ATOM 6193 N N . GLY E 3 141 ? -59.61672 -35.29641 -37.17670 1.000 100.19625 133 GLY C N 1
ATOM 6194 C CA . GLY E 3 141 ? -60.33862 -36.24423 -38.00503 1.000 100.11812 133 GLY C CA 1
ATOM 6195 C C . GLY E 3 141 ? -60.63413 -37.58676 -37.36681 1.000 103.20429 133 GLY C C 1
ATOM 6196 O O . GLY E 3 141 ? -60.25037 -38.62955 -37.90486 1.000 114.55968 133 GLY C O 1
ATOM 6197 N N . GLY E 3 142 ? -61.31754 -37.57947 -36.22282 1.000 86.57393 134 GLY C N 1
ATOM 6198 C CA . GLY E 3 142 ? -61.70267 -38.80109 -35.54620 1.000 77.09429 134 GLY C CA 1
ATOM 6199 C C . GLY E 3 142 ? -60.60326 -39.50736 -34.78218 1.000 82.76817 134 GLY C C 1
ATOM 6200 O O . GLY E 3 142 ? -60.89119 -40.49195 -34.08880 1.000 79.17123 134 GLY C O 1
ATOM 6201 N N . THR E 3 143 ? -59.35785 -39.05268 -34.88292 1.000 77.03936 135 THR C N 1
ATOM 6202 C CA . THR E 3 143 ? -58.23977 -39.64608 -34.16274 1.000 77.06511 135 THR C CA 1
ATOM 6203 C C . THR E 3 143 ? -57.76071 -38.66491 -33.10238 1.000 75.96269 135 THR C C 1
ATOM 6204 O O . THR E 3 143 ? -57.51792 -37.49152 -33.40226 1.000 81.48462 135 THR C O 1
ATOM 6208 N N . ALA E 3 144 ? -57.63480 -39.14150 -31.86935 1.000 71.60137 136 ALA C N 1
ATOM 6209 C CA . ALA E 3 144 ? -57.16884 -38.32934 -30.75701 1.000 70.76328 136 ALA C CA 1
ATOM 6210 C C . ALA E 3 144 ? -55.73796 -38.69994 -30.39129 1.000 67.51764 136 ALA C C 1
ATOM 6211 O O . ALA E 3 144 ? -55.26441 -39.80341 -30.67522 1.000 68.56474 136 ALA C O 1
ATOM 6213 N N . ALA E 3 145 ? -55.04892 -37.75471 -29.75670 1.000 64.52651 137 ALA C N 1
ATOM 6214 C CA . ALA E 3 145 ? -53.67817 -37.94644 -29.30444 1.000 58.74781 137 ALA C CA 1
ATOM 6215 C C . ALA E 3 145 ? -53.61283 -37.70736 -27.80333 1.000 53.62372 137 ALA C C 1
ATOM 6216 O O . ALA E 3 145 ? -54.13765 -36.70597 -27.30597 1.000 57.26066 137 ALA C O 1
ATOM 6218 N N . LEU E 3 146 ? -52.97323 -38.62777 -27.08762 1.000 52.86717 138 LEU C N 1
ATOM 6219 C CA . LEU E 3 146 ? -52.76787 -38.49994 -25.65339 1.000 52.41751 138 LEU C CA 1
ATOM 6220 C C . LEU E 3 146 ? -51.40005 -39.06853 -25.31388 1.000 50.84041 138 LEU C C 1
ATOM 6221 O O . LEU E 3 146 ? -50.78764 -39.77344 -26.11887 1.000 52.24420 138 LEU C O 1
ATOM 6226 N N . GLY E 3 147 ? -50.91634 -38.75348 -24.11984 1.000 50.12988 139 GLY C N 1
ATOM 6227 C CA . GLY E 3 147 ? -49.59658 -39.22264 -23.75758 1.000 51.21045 139 GLY C CA 1
ATOM 6228 C C . GLY E 3 147 ? -49.24876 -38.93251 -22.31542 1.000 52.50019 139 GLY C C 1
ATOM 6229 O O . GLY E 3 147 ? -50.09687 -38.53691 -21.51472 1.000 49.32046 139 GLY C O 1
ATOM 6230 N N . CYS E 3 148 ? -47.97048 -39.14280 -22.00009 1.000 50.64297 140 CYS C N 1
ATOM 6231 C CA . CYS E 3 148 ? -47.42973 -38.91383 -20.66868 1.000 49.92977 140 CYS C CA 1
ATOM 6232 C C . CYS E 3 148 ? -46.09582 -38.19174 -20.78763 1.000 46.36402 140 CYS C C 1
ATOM 6233 O O . CYS E 3 148 ? -45.33855 -38.40649 -21.73695 1.000 46.71994 140 CYS C O 1
ATOM 6236 N N . LEU E 3 149 ? -45.81616 -37.33371 -19.80945 1.000 47.66505 141 LEU C N 1
ATOM 6237 C CA . LEU E 3 149 ? -44.58105 -36.55794 -19.74825 1.000 43.10951 141 LEU C CA 1
ATOM 6238 C C . LEU E 3 149 ? -43.75067 -37.07275 -18.57866 1.000 42.08637 141 LEU C C 1
ATOM 6239 O O . LEU E 3 149 ? -44.12593 -36.88721 -17.41651 1.000 46.96228 141 LEU C O 1
ATOM 6244 N N . VAL E 3 150 ? -42.63718 -37.73042 -18.89033 1.000 40.95888 142 VAL C N 1
ATOM 6245 C CA . VAL E 3 150 ? -41.72882 -38.29286 -17.89539 1.000 44.67574 142 VAL C CA 1
ATOM 6246 C C . VAL E 3 150 ? -40.57768 -37.30505 -17.72610 1.000 38.98852 142 VAL C C 1
ATOM 6247 O O . VAL E 3 150 ? -39.67253 -37.24110 -18.56231 1.000 38.36553 142 VAL C O 1
ATOM 6251 N N . LYS E 3 151 ? -40.58414 -36.55417 -16.62495 1.000 39.16734 143 LYS C N 1
ATOM 6252 C CA . LYS E 3 151 ? -39.74307 -35.37225 -16.47569 1.000 42.75289 143 LYS C CA 1
ATOM 6253 C C . LYS E 3 151 ? -38.81800 -35.47580 -15.26521 1.000 43.45956 143 LYS C C 1
ATOM 6254 O O . LYS E 3 151 ? -39.21011 -35.98080 -14.20700 1.000 41.07338 143 LYS C O 1
ATOM 6260 N N . ASP E 3 152 ? -37.58418 -34.99096 -15.44078 1.000 44.27102 144 ASP C N 1
ATOM 6261 C CA . ASP E 3 152 ? -36.60907 -34.77248 -14.36581 1.000 46.69734 144 ASP C CA 1
ATOM 6262 C C . ASP E 3 152 ? -36.20628 -36.09072 -13.69715 1.000 40.02633 144 ASP C C 1
ATOM 6263 O O . ASP E 3 152 ? -36.52737 -36.36576 -12.54072 1.000 42.65539 144 ASP C O 1
ATOM 6268 N N . TYR E 3 153 ? -35.47904 -36.89918 -14.46381 1.000 38.88752 145 TYR C N 1
ATOM 6269 C CA . TYR E 3 153 ? -34.94123 -38.15487 -13.96531 1.000 40.82812 145 TYR C CA 1
ATOM 6270 C C . TYR E 3 153 ? -33.48485 -38.31542 -14.37838 1.000 42.82147 145 TYR C C 1
ATOM 6271 O O . TYR E 3 153 ? -33.02221 -37.72585 -15.35831 1.000 41.92094 145 TYR C O 1
ATOM 6280 N N . PHE E 3 154 ? -32.76385 -39.13275 -13.60257 1.000 40.78211 146 PHE C N 1
ATOM 6281 C CA . PHE E 3 154 ? -31.37128 -39.45602 -13.87757 1.000 37.79470 146 PHE C CA 1
ATOM 6282 C C . PHE E 3 154 ? -31.03890 -40.77850 -13.20892 1.000 42.12511 146 PHE C C 1
ATOM 6283 O O . PHE E 3 154 ? -31.40466 -40.97067 -12.04170 1.000 40.86597 146 PHE C O 1
ATOM 6291 N N . PRO E 3 155 ? -30.34433 -41.70197 -13.89171 1.000 42.27440 147 PRO C N 1
ATOM 6292 C CA . PRO E 3 155 ? -29.88796 -41.56811 -15.27497 1.000 39.27139 147 PRO C CA 1
ATOM 6293 C C . PRO E 3 155 ? -30.81763 -42.24102 -16.27885 1.000 39.32117 147 PRO C C 1
ATOM 6294 O O . PRO E 3 155 ? -32.00999 -42.40248 -16.02024 1.000 41.64297 147 PRO C O 1
ATOM 6298 N N . GLU E 3 156 ? -30.25020 -42.63270 -17.41276 1.000 41.52519 148 GLU C N 1
ATOM 6299 C CA . GLU E 3 156 ? -30.94851 -43.39248 -18.43303 1.000 43.20301 148 GLU C CA 1
ATOM 6300 C C . GLU E 3 156 ? -30.96588 -44.86786 -18.05609 1.000 42.19753 148 GLU C C 1
ATOM 6301 O O . GLU E 3 156 ? -30.12167 -45.32863 -17.28590 1.000 49.98686 148 GLU C O 1
ATOM 6307 N N . PRO E 3 157 ? -31.92229 -45.64393 -18.58988 1.000 48.92163 149 PRO C N 1
ATOM 6308 C CA . PRO E 3 157 ? -33.08388 -45.23322 -19.37949 1.000 45.11291 149 PRO C CA 1
ATOM 6309 C C . PRO E 3 157 ? -34.37891 -45.25870 -18.57777 1.000 44.62937 149 PRO C C 1
ATOM 6310 O O . PRO E 3 157 ? -34.35842 -45.38589 -17.35436 1.000 43.27391 149 PRO C O 1
ATOM 6314 N N . VAL E 3 158 ? -35.49912 -45.13789 -19.28289 1.000 47.20146 150 VAL C N 1
ATOM 6315 C CA . VAL E 3 158 ? -36.82557 -45.29132 -18.70071 1.000 42.89521 150 VAL C CA 1
ATOM 6316 C C . VAL E 3 158 ? -37.65346 -46.13541 -19.65647 1.000 51.92977 150 VAL C C 1
ATOM 6317 O O . VAL E 3 158 ? -37.58285 -45.95747 -20.87724 1.000 53.71786 150 VAL C O 1
ATOM 6321 N N . THR E 3 159 ? -38.42552 -47.06620 -19.10195 1.000 53.04186 151 THR C N 1
ATOM 6322 C CA . THR E 3 159 ? -39.30733 -47.92375 -19.88262 1.000 59.52321 151 THR C CA 1
ATOM 6323 C C . THR E 3 159 ? -40.73634 -47.41293 -19.74316 1.000 52.38379 151 THR C C 1
ATOM 6324 O O . THR E 3 159 ? -41.23529 -47.24461 -18.62471 1.000 54.40620 151 THR C O 1
ATOM 6328 N N . VAL E 3 160 ? -41.38200 -47.14720 -20.87418 1.000 52.60986 152 VAL C N 1
ATOM 6329 C CA . VAL E 3 160 ? -42.76527 -46.68952 -20.90574 1.000 51.78952 152 VAL C CA 1
ATOM 6330 C C . VAL E 3 160 ? -43.56725 -47.65087 -21.76774 1.000 53.57432 152 VAL C C 1
ATOM 6331 O O . VAL E 3 160 ? -43.24382 -47.85548 -22.94484 1.000 54.63881 152 VAL C O 1
ATOM 6335 N N . SER E 3 161 ? -44.60010 -48.24572 -21.18180 1.000 54.37158 153 SER C N 1
ATOM 6336 C CA . SER E 3 161 ? -45.58171 -49.02673 -21.91566 1.000 53.63725 153 SER C CA 1
ATOM 6337 C C . SER E 3 161 ? -46.96653 -48.44316 -21.66917 1.000 52.56298 153 SER C C 1
ATOM 6338 O O . SER E 3 161 ? -47.16783 -47.61231 -20.78032 1.000 54.83353 153 SER C O 1
ATOM 6341 N N . TRP E 3 162 ? -47.92878 -48.88548 -22.47251 1.000 59.12131 154 TRP C N 1
ATOM 6342 C CA . TRP E 3 162 ? -49.30891 -48.43066 -22.37216 1.000 58.34560 154 TRP C CA 1
ATOM 6343 C C . TRP E 3 162 ? -50.20958 -49.62944 -22.12039 1.000 59.76898 154 TRP C C 1
ATOM 6344 O O . TRP E 3 162 ? -50.08665 -50.65381 -22.80076 1.000 61.78339 154 TRP C O 1
ATOM 6355 N N . ASN E 3 163 ? -51.09358 -49.50307 -21.12746 1.000 58.99345 155 ASN C N 1
ATOM 6356 C CA . ASN E 3 163 ? -52.04790 -50.55569 -20.77766 1.000 61.69729 155 ASN C CA 1
ATOM 6357 C C . ASN E 3 163 ? -51.33877 -51.88553 -20.54314 1.000 65.19370 155 ASN C C 1
ATOM 6358 O O . ASN E 3 163 ? -51.78904 -52.94132 -20.99383 1.000 66.40273 155 ASN C O 1
ATOM 6363 N N . SER E 3 164 ? -50.19961 -51.82118 -19.84776 1.000 66.19100 156 SER C N 1
ATOM 6364 C CA . SER E 3 164 ? -49.41879 -53.00425 -19.48050 1.000 64.63318 156 SER C CA 1
ATOM 6365 C C . SER E 3 164 ? -48.99872 -53.79753 -20.71554 1.000 69.70522 156 SER C C 1
ATOM 6366 O O . SER E 3 164 ? -48.93409 -55.02876 -20.69443 1.000 74.90796 156 SER C O 1
ATOM 6369 N N . GLY E 3 165 ? -48.69773 -53.08614 -21.79913 1.000 67.37466 157 GLY C N 1
ATOM 6370 C CA . GLY E 3 165 ? -48.29175 -53.72118 -23.03219 1.000 64.64065 157 GLY C CA 1
ATOM 6371 C C . GLY E 3 165 ? -49.42280 -54.11562 -23.95698 1.000 63.20824 157 GLY C C 1
ATOM 6372 O O . GLY E 3 165 ? -49.15358 -54.65456 -25.03808 1.000 63.68350 157 GLY C O 1
ATOM 6373 N N . ALA E 3 166 ? -50.67950 -53.88233 -23.56617 1.000 61.30231 158 ALA C N 1
ATOM 6374 C CA . ALA E 3 166 ? -51.79896 -54.23135 -24.43631 1.000 62.76865 158 ALA C CA 1
ATOM 6375 C C . ALA E 3 166 ? -51.93304 -53.26805 -25.61108 1.000 69.27628 158 ALA C C 1
ATOM 6376 O O . ALA E 3 166 ? -52.37253 -53.67465 -26.69274 1.000 77.02882 158 ALA C O 1
ATOM 6378 N N . LEU E 3 167 ? -51.56553 -51.99925 -25.42258 1.000 63.60306 159 LEU C N 1
ATOM 6379 C CA . LEU E 3 167 ? -51.66762 -50.97363 -26.45814 1.000 63.63363 159 LEU C CA 1
ATOM 6380 C C . LEU E 3 167 ? -50.27852 -50.67895 -27.01230 1.000 66.27245 159 LEU C C 1
ATOM 6381 O O . LEU E 3 167 ? -49.42805 -50.12342 -26.30932 1.000 74.10814 159 LEU C O 1
ATOM 6386 N N . THR E 3 168 ? -50.04915 -51.04728 -28.27251 1.000 66.11997 160 THR C N 1
ATOM 6387 C CA . THR E 3 168 ? -48.75755 -50.79793 -28.90266 1.000 71.23395 160 THR C CA 1
ATOM 6388 C C . THR E 3 168 ? -48.91200 -50.02249 -30.20519 1.000 72.68707 160 THR C C 1
ATOM 6389 O O . THR E 3 168 ? -48.00641 -49.28236 -30.60288 1.000 72.24109 160 THR C O 1
ATOM 6393 N N . SER E 3 169 ? -50.05047 -50.18588 -30.87482 1.000 75.01831 161 SER C N 1
ATOM 6394 C CA . SER E 3 169 ? -50.27368 -49.52135 -32.15240 1.000 72.52569 161 SER C CA 1
ATOM 6395 C C . SER E 3 169 ? -50.45046 -48.02058 -31.95375 1.000 76.19189 161 SER C C 1
ATOM 6396 O O . SER E 3 169 ? -51.28292 -47.58159 -31.15387 1.000 81.04289 161 SER C O 1
ATOM 6399 N N . GLY E 3 170 ? -49.66845 -47.23320 -32.68983 1.000 57.23097 162 GLY C N 1
ATOM 6400 C CA . GLY E 3 170 ? -49.75927 -45.79126 -32.60570 1.000 52.40069 162 GLY C CA 1
ATOM 6401 C C . GLY E 3 170 ? -48.97055 -45.15178 -31.48587 1.000 64.50732 162 GLY C C 1
ATOM 6402 O O . GLY E 3 170 ? -49.09889 -43.94017 -31.27785 1.000 64.98904 162 GLY C O 1
ATOM 6403 N N . VAL E 3 171 ? -48.15975 -45.91816 -30.75944 1.000 61.64789 163 VAL C N 1
ATOM 6404 C CA . VAL E 3 171 ? -47.38378 -45.40170 -29.63697 1.000 55.98601 163 VAL C CA 1
ATOM 6405 C C . VAL E 3 171 ? -46.05466 -44.86169 -30.14423 1.000 52.70575 163 VAL C C 1
ATOM 6406 O O . VAL E 3 171 ? -45.38404 -45.49212 -30.96983 1.000 52.33753 163 VAL C O 1
ATOM 6410 N N . HIS E 3 172 ? -45.67484 -43.68287 -29.65391 1.000 44.56230 164 HIS C N 1
ATOM 6411 C CA . HIS E 3 172 ? -44.36536 -43.09593 -29.91983 1.000 45.37946 164 HIS C CA 1
ATOM 6412 C C . HIS E 3 172 ? -43.74805 -42.68900 -28.58937 1.000 48.50881 164 HIS C C 1
ATOM 6413 O O . HIS E 3 172 ? -44.27826 -41.81107 -27.90074 1.000 49.56777 164 HIS C O 1
ATOM 6420 N N . THR E 3 173 ? -42.64487 -43.33686 -28.21679 1.000 46.97622 165 THR C N 1
ATOM 6421 C CA . THR E 3 173 ? -41.87922 -42.96868 -27.02935 1.000 42.56196 165 THR C CA 1
ATOM 6422 C C . THR E 3 173 ? -40.63966 -42.21232 -27.49220 1.000 42.31948 165 THR C C 1
ATOM 6423 O O . THR E 3 173 ? -39.73580 -42.79677 -28.09845 1.000 45.89770 165 THR C O 1
ATOM 6427 N N . PHE E 3 174 ? -40.60552 -40.91936 -27.21810 1.000 41.87714 166 PHE C N 1
ATOM 6428 C CA . PHE E 3 174 ? -39.55023 -40.07261 -27.74691 1.000 43.88396 166 PHE C CA 1
ATOM 6429 C C . PHE E 3 174 ? -38.23662 -40.28275 -26.99519 1.000 45.44332 166 PHE C C 1
ATOM 6430 O O . PHE E 3 174 ? -38.23599 -40.59207 -25.80055 1.000 45.87022 166 PHE C O 1
ATOM 6438 N N . PRO E 3 175 ? -37.10502 -40.13397 -27.68293 1.000 43.38080 167 PRO C N 1
ATOM 6439 C CA . PRO E 3 175 ? -35.81255 -40.18490 -26.99209 1.000 36.61992 167 PRO C CA 1
ATOM 6440 C C . PRO E 3 175 ? -35.69930 -39.08538 -25.94683 1.000 40.05585 167 PRO C C 1
ATOM 6441 O O . PRO E 3 175 ? -36.22026 -37.98013 -26.11161 1.000 40.87249 167 PRO C O 1
ATOM 6445 N N . ALA E 3 176 ? -35.01545 -39.40951 -24.85467 1.000 41.40400 168 ALA C N 1
ATOM 6446 C CA . ALA E 3 176 ? -34.83315 -38.45757 -23.76997 1.000 37.48402 168 ALA C CA 1
ATOM 6447 C C . ALA E 3 176 ? -33.96955 -37.28735 -24.22149 1.000 39.02685 168 ALA C C 1
ATOM 6448 O O . ALA E 3 176 ? -33.02321 -37.45541 -24.99585 1.000 36.10904 168 ALA C O 1
ATOM 6450 N N . VAL E 3 177 ? -34.31225 -36.09223 -23.74690 1.000 37.03929 169 VAL C N 1
ATOM 6451 C CA . VAL E 3 177 ? -33.51732 -34.89674 -23.99365 1.000 40.54445 169 VAL C CA 1
ATOM 6452 C C . VAL E 3 177 ? -32.87082 -34.46176 -22.68630 1.000 40.64642 169 VAL C C 1
ATOM 6453 O O . VAL E 3 177 ? -33.43471 -34.63063 -21.59882 1.000 33.09358 169 VAL C O 1
ATOM 6457 N N . LEU E 3 178 ? -31.67109 -33.90093 -22.79729 1.000 44.90440 170 LEU C N 1
ATOM 6458 C CA . LEU E 3 178 ? -30.93376 -33.42544 -21.63592 1.000 40.75928 170 LEU C CA 1
ATOM 6459 C C . LEU E 3 178 ? -31.34878 -31.98706 -21.36039 1.000 42.73000 170 LEU C C 1
ATOM 6460 O O . LEU E 3 178 ? -31.15458 -31.10675 -22.20512 1.000 53.63957 170 LEU C O 1
ATOM 6465 N N . GLN E 3 179 ? -31.91360 -31.75136 -20.18287 1.000 42.04673 171 GLN C N 1
ATOM 6466 C CA . GLN E 3 179 ? -32.34163 -30.41770 -19.80111 1.000 48.72261 171 GLN C CA 1
ATOM 6467 C C . GLN E 3 179 ? -31.15636 -29.61294 -19.27491 1.000 47.33951 171 GLN C C 1
ATOM 6468 O O . GLN E 3 179 ? -30.08555 -30.14974 -18.97828 1.000 48.41244 171 GLN C O 1
ATOM 6474 N N . SER E 3 180 ? -31.35567 -28.29849 -19.16433 1.000 49.98678 172 SER C N 1
ATOM 6475 C CA . SER E 3 180 ? -30.30621 -27.44574 -18.62016 1.000 54.10871 172 SER C CA 1
ATOM 6476 C C . SER E 3 180 ? -30.01634 -27.76712 -17.16090 1.000 52.56660 172 SER C C 1
ATOM 6477 O O . SER E 3 180 ? -28.91476 -27.47888 -16.67990 1.000 50.71925 172 SER C O 1
ATOM 6480 N N . SER E 3 181 ? -30.97347 -28.37384 -16.45422 1.000 50.37704 173 SER C N 1
ATOM 6481 C CA . SER E 3 181 ? -30.77668 -28.77270 -15.06638 1.000 46.96794 173 SER C CA 1
ATOM 6482 C C . SER E 3 181 ? -29.87464 -29.98883 -14.92234 1.000 42.54189 173 SER C C 1
ATOM 6483 O O . SER E 3 181 ? -29.50129 -30.32795 -13.79558 1.000 43.54403 173 SER C O 1
ATOM 6486 N N . GLY E 3 182 ? -29.51875 -30.64722 -16.02223 1.000 45.11916 174 GLY C N 1
ATOM 6487 C CA . GLY E 3 182 ? -28.73790 -31.86204 -15.97210 1.000 38.87904 174 GLY C CA 1
ATOM 6488 C C . GLY E 3 182 ? -29.54943 -33.13596 -15.92620 1.000 40.54746 174 GLY C C 1
ATOM 6489 O O . GLY E 3 182 ? -28.96082 -34.22368 -15.93473 1.000 41.26863 174 GLY C O 1
ATOM 6490 N N . LEU E 3 183 ? -30.87414 -33.03792 -15.86631 1.000 44.87184 175 LEU C N 1
ATOM 6491 C CA . LEU E 3 183 ? -31.76645 -34.18539 -15.81072 1.000 40.17449 175 LEU C CA 1
ATOM 6492 C C . LEU E 3 183 ? -32.40494 -34.44880 -17.17103 1.000 43.59918 175 LEU C C 1
ATOM 6493 O O . LEU E 3 183 ? -32.49301 -33.56531 -18.02626 1.000 46.75045 175 LEU C O 1
ATOM 6498 N N . TYR E 3 184 ? -32.85426 -35.68570 -17.35839 1.000 40.42618 176 TYR C N 1
ATOM 6499 C CA . TYR E 3 184 ? -33.47519 -36.11339 -18.60266 1.000 38.99244 176 TYR C CA 1
ATOM 6500 C C . TYR E 3 184 ? -34.99133 -35.92419 -18.56064 1.000 41.29057 176 TYR C C 1
ATOM 6501 O O . TYR E 3 184 ? -35.61007 -35.87201 -17.49524 1.000 43.10588 176 TYR C O 1
ATOM 6510 N N . SER E 3 185 ? -35.58371 -35.82109 -19.75011 1.000 35.55442 177 SER C N 1
ATOM 6511 C CA . SER E 3 185 ? -37.02889 -35.73016 -19.91406 1.000 35.92883 177 SER C CA 1
ATOM 6512 C C . SER E 3 185 ? -37.41515 -36.38764 -21.22779 1.000 33.01380 177 SER C C 1
ATOM 6513 O O . SER E 3 185 ? -36.70614 -36.25070 -22.22742 1.000 34.93529 177 SER C O 1
ATOM 6516 N N . LEU E 3 186 ? -38.52737 -37.11553 -21.21698 1.000 34.34574 178 LEU C N 1
ATOM 6517 C CA . LEU E 3 186 ? -39.06985 -37.68311 -22.43973 1.000 34.71829 178 LEU C CA 1
ATOM 6518 C C . LEU E 3 186 ? -40.58859 -37.64886 -22.38148 1.000 36.62155 178 LEU C C 1
ATOM 6519 O O . LEU E 3 186 ? -41.18943 -37.42762 -21.32802 1.000 37.66208 178 LEU C O 1
ATOM 6524 N N . SER E 3 187 ? -41.19963 -37.83917 -23.54620 1.000 39.70404 179 SER C N 1
ATOM 6525 C CA . SER E 3 187 ? -42.64174 -37.95994 -23.67502 1.000 39.49263 179 SER C CA 1
ATOM 6526 C C . SER E 3 187 ? -42.96915 -39.25022 -24.40819 1.000 44.18637 179 SER C C 1
ATOM 6527 O O . SER E 3 187 ? -42.22540 -39.69102 -25.28928 1.000 47.41756 179 SER C O 1
ATOM 6530 N N . SER E 3 188 ? -44.09384 -39.85155 -24.03922 1.000 42.52858 180 SER C N 1
ATOM 6531 C CA . SER E 3 188 ? -44.62662 -41.00583 -24.74768 1.000 45.32441 180 SER C CA 1
ATOM 6532 C C . SER E 3 188 ? -46.06904 -40.69648 -25.10536 1.000 46.54255 180 SER C C 1
ATOM 6533 O O . SER E 3 188 ? -46.86430 -40.35986 -24.22495 1.000 46.96344 180 SER C O 1
ATOM 6536 N N . VAL E 3 189 ? -46.39845 -40.78803 -26.39344 1.000 44.13268 181 VAL C N 1
ATOM 6537 C CA . VAL E 3 189 ? -47.72725 -40.46222 -26.89110 1.000 47.02783 181 VAL C CA 1
ATOM 6538 C C . VAL E 3 189 ? -48.27719 -41.65167 -27.66569 1.000 55.13726 181 VAL C C 1
ATOM 6539 O O . VAL E 3 189 ? -47.54698 -42.56736 -28.05119 1.000 55.24882 181 VAL C O 1
ATOM 6543 N N . VAL E 3 190 ? -49.59015 -41.62680 -27.88177 1.000 54.42667 182 VAL C N 1
ATOM 6544 C CA . VAL E 3 190 ? -50.28152 -42.65287 -28.65565 1.000 56.68138 182 VAL C CA 1
ATOM 6545 C C . VAL E 3 190 ? -51.50856 -42.02240 -29.30350 1.000 56.33883 182 VAL C C 1
ATOM 6546 O O . VAL E 3 190 ? -52.19456 -41.19632 -28.69387 1.000 52.50830 182 VAL C O 1
ATOM 6550 N N . THR E 3 191 ? -51.76457 -42.39137 -30.55680 1.000 63.61278 183 THR C N 1
ATOM 6551 C CA . THR E 3 191 ? -52.95562 -41.95540 -31.27463 1.000 66.65793 183 THR C CA 1
ATOM 6552 C C . THR E 3 191 ? -54.02122 -43.03642 -31.15912 1.000 69.06054 183 THR C C 1
ATOM 6553 O O . THR E 3 191 ? -53.75789 -44.20901 -31.44818 1.000 66.62722 183 THR C O 1
ATOM 6557 N N . VAL E 3 192 ? -55.21324 -42.64227 -30.72470 1.000 70.16765 184 VAL C N 1
ATOM 6558 C CA . VAL E 3 192 ? -56.30994 -43.58596 -30.51575 1.000 72.67664 184 VAL C CA 1
ATOM 6559 C C . VAL E 3 192 ? -57.55850 -43.02078 -31.17525 1.000 78.84407 184 VAL C C 1
ATOM 6560 O O . VAL E 3 192 ? -57.63038 -41.81872 -31.47985 1.000 77.92609 184 VAL C O 1
ATOM 6564 N N . PRO E 3 193 ? -58.55275 -43.86695 -31.44073 1.000 78.85678 185 PRO C N 1
ATOM 6565 C CA . PRO E 3 193 ? -59.83554 -43.35380 -31.93645 1.000 74.94599 185 PRO C CA 1
ATOM 6566 C C . PRO E 3 193 ? -60.48834 -42.43831 -30.91125 1.000 73.84614 185 PRO C C 1
ATOM 6567 O O . PRO E 3 193 ? -60.55270 -42.75640 -29.72187 1.000 75.64465 185 PRO C O 1
ATOM 6571 N N . SER E 3 194 ? -60.96566 -41.28358 -31.38174 1.000 72.63378 186 SER C N 1
ATOM 6572 C CA . SER E 3 194 ? -61.63275 -40.34100 -30.49171 1.000 74.44678 186 SER C CA 1
ATOM 6573 C C . SER E 3 194 ? -62.93162 -40.90309 -29.92885 1.000 83.42664 186 SER C C 1
ATOM 6574 O O . SER E 3 194 ? -63.43728 -40.38245 -28.92858 1.000 79.69588 186 SER C O 1
ATOM 6577 N N . SER E 3 195 ? -63.48487 -41.94558 -30.55412 1.000 86.79188 187 SER C N 1
ATOM 6578 C CA . SER E 3 195 ? -64.69852 -42.56747 -30.03733 1.000 83.43350 187 SER C CA 1
ATOM 6579 C C . SER E 3 195 ? -64.42539 -43.37266 -28.77347 1.000 84.54823 187 SER C C 1
ATOM 6580 O O . SER E 3 195 ? -65.31535 -43.51767 -27.92762 1.000 86.02786 187 SER C O 1
ATOM 6583 N N . SER E 3 196 ? -63.20980 -43.89494 -28.62317 1.000 86.94910 188 SER C N 1
ATOM 6584 C CA . SER E 3 196 ? -62.86585 -44.73043 -27.48019 1.000 89.12698 188 SER C CA 1
ATOM 6585 C C . SER E 3 196 ? -62.47783 -43.92768 -26.24629 1.000 86.18300 188 SER C C 1
ATOM 6586 O O . SER E 3 196 ? -62.16352 -44.53193 -25.21543 1.000 92.27563 188 SER C O 1
ATOM 6589 N N . LEU E 3 197 ? -62.48993 -42.59357 -26.32092 1.000 78.94075 189 LEU C N 1
ATOM 6590 C CA . LEU E 3 197 ? -62.06618 -41.78651 -25.18014 1.000 79.13093 189 LEU C CA 1
ATOM 6591 C C . LEU E 3 197 ? -63.00199 -41.96911 -23.99041 1.000 86.09592 189 LEU C C 1
ATOM 6592 O O . LEU E 3 197 ? -62.55755 -41.97336 -22.83594 1.000 90.90253 189 LEU C O 1
ATOM 6597 N N . GLY E 3 198 ? -64.30283 -42.11888 -24.24942 1.000 90.93877 190 GLY C N 1
ATOM 6598 C CA . GLY E 3 198 ? -65.24780 -42.31269 -23.16410 1.000 88.46750 190 GLY C CA 1
ATOM 6599 C C . GLY E 3 198 ? -65.30354 -43.73231 -22.64452 1.000 86.69336 190 GLY C C 1
ATOM 6600 O O . GLY E 3 198 ? -65.64013 -43.95189 -21.47664 1.000 85.60331 190 GLY C O 1
ATOM 6601 N N . THR E 3 199 ? -64.97461 -44.71015 -23.48810 1.000 87.94827 191 THR C N 1
ATOM 6602 C CA . THR E 3 199 ? -65.09885 -46.12257 -23.14670 1.000 87.78868 191 THR C CA 1
ATOM 6603 C C . THR E 3 199 ? -63.78582 -46.74541 -22.68495 1.000 84.85779 191 THR C C 1
ATOM 6604 O O . THR E 3 199 ? -63.74936 -47.40881 -21.64463 1.000 84.92637 191 THR C O 1
ATOM 6606 N N . GLN E 3 200 ? -62.70832 -46.55257 -23.44204 1.000 85.29853 192 GLN C N 1
ATOM 6607 C CA . GLN E 3 200 ? -61.44247 -47.22950 -23.18901 1.000 79.18436 192 GLN C CA 1
ATOM 6608 C C . GLN E 3 200 ? -60.59749 -46.46947 -22.17409 1.000 75.54643 192 GLN C C 1
ATOM 6609 O O . GLN E 3 200 ? -60.49136 -45.24111 -22.22824 1.000 76.84666 192 GLN C O 1
ATOM 6615 N N . THR E 3 201 ? -60.00900 -47.21334 -21.23957 1.000 83.94029 193 THR C N 1
ATOM 6616 C CA . THR E 3 201 ? -59.09368 -46.66098 -20.24807 1.000 89.88495 193 THR C CA 1
ATOM 6617 C C . THR E 3 201 ? -57.66089 -46.72797 -20.76478 1.000 87.13490 193 THR C C 1
ATOM 6618 O O . THR E 3 201 ? -57.21116 -47.78151 -21.22748 1.000 90.22561 193 THR C O 1
ATOM 6622 N N . TYR E 3 202 ? -56.94584 -45.60648 -20.68047 1.000 69.65727 194 TYR C N 1
ATOM 6623 C CA . TYR E 3 202 ? -55.57171 -45.51169 -21.16127 1.000 62.43444 194 TYR C CA 1
ATOM 6624 C C . TYR E 3 202 ? -54.64256 -45.20924 -19.99458 1.000 64.18392 194 TYR C C 1
ATOM 6625 O O . TYR E 3 202 ? -54.80103 -44.18710 -19.31815 1.000 65.49253 194 TYR C O 1
ATOM 6634 N N . ILE E 3 203 ? -53.66991 -46.09338 -19.77287 1.000 61.71654 195 ILE C N 1
ATOM 6635 C CA . ILE E 3 203 ? -52.70712 -45.98005 -18.68296 1.000 59.77066 195 ILE C CA 1
ATOM 6636 C C . ILE E 3 203 ? -51.30649 -46.08043 -19.26345 1.000 60.51843 195 ILE C C 1
ATOM 6637 O O . ILE E 3 203 ? -51.01598 -47.00793 -20.02645 1.000 63.11937 195 ILE C O 1
ATOM 6642 N N . CYS E 3 204 ? -50.43830 -45.14227 -18.89818 1.000 62.69024 196 CYS C N 1
ATOM 6643 C CA . CYS E 3 204 ? -49.02549 -45.22500 -19.24386 1.000 68.41310 196 CYS C CA 1
ATOM 6644 C C . CYS E 3 204 ? -48.26535 -45.79440 -18.05183 1.000 63.80397 196 CYS C C 1
ATOM 6645 O O . CYS E 3 204 ? -48.47787 -45.36870 -16.91105 1.000 62.60571 196 CYS C O 1
ATOM 6648 N N . ASN E 3 205 ? -47.39793 -46.76759 -18.31518 1.000 55.71117 197 ASN C N 1
ATOM 6649 C CA . ASN E 3 205 ? -46.63751 -47.45125 -17.27472 1.000 60.54747 197 ASN C CA 1
ATOM 6650 C C . ASN E 3 205 ? -45.18742 -46.99650 -17.36947 1.000 55.21602 197 ASN C C 1
ATOM 6651 O O . ASN E 3 205 ? -44.47135 -47.37822 -18.30087 1.000 53.32268 197 ASN C O 1
ATOM 6656 N N . VAL E 3 206 ? -44.75601 -46.19262 -16.40210 1.000 51.42692 198 VAL C N 1
ATOM 6657 C CA . VAL E 3 206 ? -43.40911 -45.63852 -16.37037 1.000 51.32607 198 VAL C CA 1
ATOM 6658 C C . VAL E 3 206 ? -42.61271 -46.37884 -15.30875 1.000 55.76617 198 VAL C C 1
ATOM 6659 O O . VAL E 3 206 ? -43.02013 -46.43474 -14.14252 1.000 51.36034 198 VAL C O 1
ATOM 6663 N N . ASN E 3 207 ? -41.47111 -46.93069 -15.70817 1.000 54.00217 199 ASN C N 1
ATOM 6664 C CA . ASN E 3 207 ? -40.59166 -47.65595 -14.80251 1.000 50.89610 199 ASN C CA 1
ATOM 6665 C C . ASN E 3 207 ? -39.18344 -47.10631 -14.96263 1.000 46.99723 199 ASN C C 1
ATOM 6666 O O . ASN E 3 207 ? -38.60693 -47.18464 -16.05176 1.000 47.97292 199 ASN C O 1
ATOM 6671 N N . HIS E 3 208 ? -38.64047 -46.54300 -13.88630 1.000 48.46187 200 HIS C N 1
ATOM 6672 C CA . HIS E 3 208 ? -37.26504 -46.04900 -13.84024 1.000 46.30342 200 HIS C CA 1
ATOM 6673 C C . HIS E 3 208 ? -36.50279 -46.93566 -12.85988 1.000 48.84747 200 HIS C C 1
ATOM 6674 O O . HIS E 3 208 ? -36.49036 -46.68646 -11.65326 1.000 46.32982 200 HIS C O 1
ATOM 6681 N N . LYS E 3 209 ? -35.84213 -47.95865 -13.39883 1.000 47.58526 201 LYS C N 1
ATOM 6682 C CA . LYS E 3 209 ? -35.19934 -48.96051 -12.55215 1.000 46.53287 201 LYS C CA 1
ATOM 6683 C C . LYS E 3 209 ? -34.09977 -48.40843 -11.64608 1.000 40.30598 201 LYS C C 1
ATOM 6684 O O . LYS E 3 209 ? -34.00980 -48.87127 -10.49546 1.000 45.20126 201 LYS C O 1
ATOM 6690 N N . PRO E 3 210 ? -33.24038 -47.47146 -12.06909 1.000 45.00211 202 PRO C N 1
ATOM 6691 C CA . PRO E 3 210 ? -32.18870 -46.98953 -11.15394 1.000 45.58400 202 PRO C CA 1
ATOM 6692 C C . PRO E 3 210 ? -32.71190 -46.39867 -9.85119 1.000 50.38223 202 PRO C C 1
ATOM 6693 O O . PRO E 3 210 ? -31.95562 -46.33768 -8.87427 1.000 54.40308 202 PRO C O 1
ATOM 6697 N N . SER E 3 211 ? -33.96362 -45.94002 -9.80522 1.000 47.37295 203 SER C N 1
ATOM 6698 C CA . SER E 3 211 ? -34.54124 -45.38068 -8.58759 1.000 43.26975 203 SER C CA 1
ATOM 6699 C C . SER E 3 211 ? -35.71195 -46.19692 -8.05331 1.000 53.38664 203 SER C C 1
ATOM 6700 O O . SER E 3 211 ? -36.36363 -45.76358 -7.09482 1.000 54.38776 203 SER C O 1
ATOM 6703 N N . ASN E 3 212 ? -36.00530 -47.35382 -8.65306 1.000 57.19383 204 ASN C N 1
ATOM 6704 C CA . ASN E 3 212 ? -37.13214 -48.19660 -8.24714 1.000 57.57017 204 ASN C CA 1
ATOM 6705 C C . ASN E 3 212 ? -38.44259 -47.41197 -8.27066 1.000 51.19479 204 ASN C C 1
ATOM 6706 O O . ASN E 3 212 ? -39.23412 -47.44455 -7.32750 1.000 55.84082 204 ASN C O 1
ATOM 6711 N N . THR E 3 213 ? -38.66962 -46.70237 -9.36875 1.000 47.57618 205 THR C N 1
ATOM 6712 C CA . THR E 3 213 ? -39.85545 -45.87158 -9.53953 1.000 54.73120 205 THR C CA 1
ATOM 6713 C C . THR E 3 213 ? -40.76819 -46.53944 -10.56019 1.000 52.63024 205 THR C C 1
ATOM 6714 O O . THR E 3 213 ? -40.44867 -46.58108 -11.75252 1.000 47.08529 205 THR C O 1
ATOM 6718 N N . LYS E 3 214 ? -41.89833 -47.06144 -10.09012 1.000 49.48146 206 LYS C N 1
ATOM 6719 C CA . LYS E 3 214 ? -42.93422 -47.61899 -10.94979 1.000 50.29993 206 LYS C CA 1
ATOM 6720 C C . LYS E 3 214 ? -44.18023 -46.75769 -10.81456 1.000 53.29924 206 LYS C C 1
ATOM 6721 O O . LYS E 3 214 ? -44.75889 -46.66265 -9.72716 1.000 63.97987 206 LYS C O 1
ATOM 6727 N N . VAL E 3 215 ? -44.58988 -46.13483 -11.91347 1.000 53.60030 207 VAL C N 1
ATOM 6728 C CA . VAL E 3 215 ? -45.74534 -45.25044 -11.92833 1.000 57.56359 207 VAL C CA 1
ATOM 6729 C C . VAL E 3 215 ? -46.70148 -45.73727 -13.00476 1.000 62.14247 207 VAL C C 1
ATOM 6730 O O . VAL E 3 215 ? -46.28801 -45.99365 -14.14089 1.000 62.89417 207 VAL C O 1
ATOM 6734 N N . ASP E 3 216 ? -47.97197 -45.87225 -12.64622 1.000 69.45108 208 ASP C N 1
ATOM 6735 C CA . ASP E 3 216 ? -49.03370 -46.18153 -13.59707 1.000 71.78264 208 ASP C CA 1
ATOM 6736 C C . ASP E 3 216 ? -50.00949 -45.01264 -13.54780 1.000 72.91500 208 ASP C C 1
ATOM 6737 O O . ASP E 3 216 ? -50.83186 -44.92202 -12.63109 1.000 83.26069 208 ASP C O 1
ATOM 6742 N N . LYS E 3 217 ? -49.91670 -44.11767 -14.52653 1.000 75.17641 209 LYS C N 1
ATOM 6743 C CA . LYS E 3 217 ? -50.73360 -42.91192 -14.56637 1.000 76.77526 209 LYS C CA 1
ATOM 6744 C C . LYS E 3 217 ? -51.78315 -43.05722 -15.65847 1.000 75.81993 209 LYS C C 1
ATOM 6745 O O . LYS E 3 217 ? -51.44575 -43.26644 -16.82918 1.000 72.45647 209 LYS C O 1
ATOM 6751 N N . LYS E 3 218 ? -53.04851 -42.94569 -15.27149 1.000 78.33466 210 LYS C N 1
ATOM 6752 C CA . LYS E 3 218 ? -54.15825 -43.00973 -16.20863 1.000 72.79862 210 LYS C CA 1
ATOM 6753 C C . LYS E 3 218 ? -54.39817 -41.62922 -16.80341 1.000 71.01148 210 LYS C C 1
ATOM 6754 O O . LYS E 3 218 ? -54.49459 -40.63789 -16.07257 1.000 73.74637 210 LYS C O 1
ATOM 6760 N N . VAL E 3 219 ? -54.47910 -41.56825 -18.12717 1.000 67.56270 211 VAL C N 1
ATOM 6761 C CA . VAL E 3 219 ? -54.70557 -40.32271 -18.84816 1.000 70.10787 211 VAL C CA 1
ATOM 6762 C C . VAL E 3 219 ? -56.19551 -40.21476 -19.14008 1.000 73.90892 211 VAL C C 1
ATOM 6763 O O . VAL E 3 219 ? -56.77066 -41.08023 -19.81211 1.000 72.18241 211 VAL C O 1
ATOM 6767 N N . GLU E 3 220 ? -56.82649 -39.16189 -18.61393 1.000 73.89924 212 GLU C N 1
ATOM 6768 C CA . GLU E 3 220 ? -58.25080 -38.93284 -18.77606 1.000 76.63378 212 GLU C CA 1
ATOM 6769 C C . GLU E 3 220 ? -58.50240 -37.78806 -19.75176 1.000 74.25093 212 GLU C C 1
ATOM 6770 O O . GLU E 3 220 ? -57.73379 -36.82276 -19.79679 1.000 68.77537 212 GLU C O 1
ATOM 6776 N N . PRO E 3 221 ? -59.56876 -37.86690 -20.54474 1.000 79.24145 213 PRO C N 1
ATOM 6777 C CA . PRO E 3 221 ? -59.87014 -36.78614 -21.49005 1.000 78.90344 213 PRO C CA 1
ATOM 6778 C C . PRO E 3 221 ? -60.23284 -35.48798 -20.78349 1.000 76.66240 213 PRO C C 1
ATOM 6779 O O . PRO E 3 221 ? -60.59169 -35.45867 -19.60431 1.000 78.53454 213 PRO C O 1
ATOM 6783 N N . LYS E 3 222 ? -60.12905 -34.39663 -21.53902 1.000 73.63965 214 LYS C N 1
ATOM 6784 C CA . LYS E 3 222 ? -60.49898 -33.06948 -21.07231 1.000 82.39074 214 LYS C CA 1
ATOM 6785 C C . LYS E 3 222 ? -61.41472 -32.41783 -22.09878 1.000 89.68265 214 LYS C C 1
ATOM 6786 O O . LYS E 3 222 ? -61.38554 -32.76061 -23.28394 1.000 90.14557 214 LYS C O 1
ATOM 6792 N N . SER E 3 223 ? -62.22850 -31.47384 -21.63665 1.000 95.46935 215 SER C N 1
ATOM 6793 C CA . SER E 3 223 ? -63.16784 -30.78515 -22.51750 1.000 94.27004 215 SER C CA 1
ATOM 6794 C C . SER E 3 223 ? -62.47895 -29.67108 -23.30029 1.000 90.44939 215 SER C C 1
ATOM 6795 O O . SER E 3 223 ? -62.00942 -29.88280 -24.41967 1.000 86.81550 215 SER C O 1
ATOM 6798 N N . ASP F 2 3 ? -21.79179 -88.70888 15.73235 1.000 43.91648 1 ASP F N 1
ATOM 6799 C CA . ASP F 2 3 ? -21.41432 -88.13574 14.44537 1.000 50.32672 1 ASP F CA 1
ATOM 6800 C C . ASP F 2 3 ? -20.29416 -88.94684 13.81210 1.000 48.39749 1 ASP F C 1
ATOM 6801 O O . ASP F 2 3 ? -19.49073 -89.55822 14.51379 1.000 52.05185 1 ASP F O 1
ATOM 6806 N N . ILE F 2 4 ? -20.24192 -88.94045 12.48040 1.000 51.50064 2 ILE F N 1
ATOM 6807 C CA . ILE F 2 4 ? -19.22385 -89.69798 11.76231 1.000 58.25038 2 ILE F CA 1
ATOM 6808 C C . ILE F 2 4 ? -17.86448 -89.04382 11.95953 1.000 51.45472 2 ILE F C 1
ATOM 6809 O O . ILE F 2 4 ? -17.72105 -87.82080 11.83253 1.000 52.61710 2 ILE F O 1
ATOM 6814 N N . VAL F 2 5 ? -16.85881 -89.85926 12.27362 1.000 48.26085 3 VAL F N 1
ATOM 6815 C CA . VAL F 2 5 ? -15.48631 -89.39759 12.44300 1.000 43.38481 3 VAL F CA 1
ATOM 6816 C C . VAL F 2 5 ? -14.74745 -89.59377 11.12840 1.000 45.99108 3 VAL F C 1
ATOM 6817 O O . VAL F 2 5 ? -14.73724 -90.69845 10.57138 1.000 52.97581 3 VAL F O 1
ATOM 6821 N N . MET F 2 6 ? -14.13260 -88.52375 10.63069 1.000 45.70793 4 MET F N 1
ATOM 6822 C CA . MET F 2 6 ? -13.40907 -88.53196 9.36391 1.000 38.21466 4 MET F CA 1
ATOM 6823 C C . MET F 2 6 ? -11.92069 -88.39229 9.65868 1.000 47.17112 4 MET F C 1
ATOM 6824 O O . MET F 2 6 ? -11.46665 -87.33123 10.10251 1.000 46.31931 4 MET F O 1
ATOM 6829 N N . THR F 2 7 ? -11.16527 -89.45869 9.40892 1.000 44.86750 5 THR F N 1
ATOM 6830 C CA . THR F 2 7 ? -9.73265 -89.48976 9.67608 1.000 46.26016 5 THR F CA 1
ATOM 6831 C C . THR F 2 7 ? -8.96499 -89.36561 8.36543 1.000 46.11110 5 THR F C 1
ATOM 6832 O O . THR F 2 7 ? -9.11523 -90.20539 7.47145 1.000 45.40604 5 THR F O 1
ATOM 6836 N N . GLN F 2 8 ? -8.13342 -88.33268 8.26270 1.000 46.28256 6 GLN F N 1
ATOM 6837 C CA . GLN F 2 8 ? -7.30769 -88.10592 7.08626 1.000 45.30832 6 GLN F CA 1
ATOM 6838 C C . GLN F 2 8 ? -5.86785 -88.50751 7.38004 1.000 48.97446 6 GLN F C 1
ATOM 6839 O O . GLN F 2 8 ? -5.34060 -88.22638 8.46108 1.000 44.72216 6 GLN F O 1
ATOM 6845 N N . THR F 2 9 ? -5.24132 -89.18475 6.41256 1.000 48.29343 7 THR F N 1
ATOM 6846 C CA . THR F 2 9 ? -3.83727 -89.56597 6.49100 1.000 47.66862 7 THR F CA 1
ATOM 6847 C C . THR F 2 9 ? -3.18532 -89.29795 5.13739 1.000 41.99120 7 THR F C 1
ATOM 6848 O O . THR F 2 9 ? -3.73201 -89.70783 4.09769 1.000 43.69518 7 THR F O 1
ATOM 6852 N N . PRO F 2 10 ? -2.03088 -88.61526 5.10394 1.000 47.76640 8 PRO F N 1
ATOM 6853 C CA . PRO F 2 10 ? -1.37849 -88.03070 6.28046 1.000 47.86594 8 PRO F CA 1
ATOM 6854 C C . PRO F 2 10 ? -1.97541 -86.67219 6.64210 1.000 41.42171 8 PRO F C 1
ATOM 6855 O O . PRO F 2 10 ? -2.89919 -86.22468 5.96992 1.000 48.46794 8 PRO F O 1
ATOM 6859 N N . LEU F 2 11 ? -1.47061 -86.03411 7.69604 1.000 40.14984 9 LEU F N 1
ATOM 6860 C CA . LEU F 2 11 ? -1.94633 -84.70807 8.06409 1.000 44.43487 9 LEU F CA 1
ATOM 6861 C C . LEU F 2 11 ? -1.12244 -83.59515 7.43320 1.000 53.32357 9 LEU F C 1
ATOM 6862 O O . LEU F 2 11 ? -1.61856 -82.46858 7.30908 1.000 46.72029 9 LEU F O 1
ATOM 6867 N N . SER F 2 12 ? 0.11898 -83.88458 7.04473 1.000 50.55046 10 SER F N 1
ATOM 6868 C CA . SER F 2 12 ? 0.94366 -82.97844 6.25951 1.000 45.16279 10 SER F CA 1
ATOM 6869 C C . SER F 2 12 ? 1.67723 -83.80057 5.20933 1.000 43.69163 10 SER F C 1
ATOM 6870 O O . SER F 2 12 ? 1.96399 -84.98175 5.41657 1.000 48.91831 10 SER F O 1
ATOM 6873 N N . LEU F 2 13 ? 1.98133 -83.17034 4.07871 1.000 47.50237 11 LEU F N 1
ATOM 6874 C CA . LEU F 2 13 ? 2.54301 -83.89291 2.94510 1.000 45.42568 11 LEU F CA 1
ATOM 6875 C C . LEU F 2 13 ? 3.42819 -82.95562 2.13961 1.000 47.47905 11 LEU F C 1
ATOM 6876 O O . LEU F 2 13 ? 3.00480 -81.84909 1.79305 1.000 49.98117 11 LEU F O 1
ATOM 6881 N N . SER F 2 14 ? 4.64711 -83.40294 1.84339 1.000 45.80982 12 SER F N 1
ATOM 6882 C CA . SER F 2 14 ? 5.60710 -82.64641 1.04683 1.000 43.92437 12 SER F CA 1
ATOM 6883 C C . SER F 2 14 ? 5.82854 -83.37075 -0.27419 1.000 45.08791 12 SER F C 1
ATOM 6884 O O . SER F 2 14 ? 6.27725 -84.52237 -0.28463 1.000 45.71533 12 SER F O 1
ATOM 6887 N N . VAL F 2 15 ? 5.49792 -82.70622 -1.38140 1.000 44.23593 13 VAL F N 1
ATOM 6888 C CA . VAL F 2 15 ? 5.57329 -83.29984 -2.71228 1.000 45.35741 13 VAL F CA 1
ATOM 6889 C C . VAL F 2 15 ? 6.34956 -82.36659 -3.63429 1.000 46.39119 13 VAL F C 1
ATOM 6890 O O . VAL F 2 15 ? 6.17155 -81.14436 -3.58903 1.000 49.69449 13 VAL F O 1
ATOM 6894 N N . THR F 2 16 ? 7.20959 -82.94542 -4.47022 1.000 46.96045 14 THR F N 1
ATOM 6895 C CA . THR F 2 16 ? 7.92879 -82.19401 -5.49086 1.000 49.21871 14 THR F CA 1
ATOM 6896 C C . THR F 2 16 ? 7.03497 -81.93451 -6.70206 1.000 52.48064 14 THR F C 1
ATOM 6897 O O . THR F 2 16 ? 6.15132 -82.73167 -7.02905 1.000 48.49397 14 THR F O 1
ATOM 6901 N N . ILE F 2 17 ? 7.27712 -80.80127 -7.37130 1.000 52.22356 15 ILE F N 1
ATOM 6902 C CA . ILE F 2 17 ? 6.49439 -80.43897 -8.55029 1.000 55.04487 15 ILE F CA 1
ATOM 6903 C C . ILE F 2 17 ? 6.62276 -81.52052 -9.61238 1.000 53.31546 15 ILE F C 1
ATOM 6904 O O . ILE F 2 17 ? 7.73182 -81.92520 -9.98292 1.000 60.43510 15 ILE F O 1
ATOM 6909 N N . GLY F 2 18 ? 5.48165 -81.99433 -10.10906 1.000 52.63538 16 GLY F N 1
ATOM 6910 C CA . GLY F 2 18 ? 5.43907 -83.01599 -11.13217 1.000 52.85742 16 GLY F CA 1
ATOM 6911 C C . GLY F 2 18 ? 5.24862 -84.42862 -10.62234 1.000 52.43740 16 GLY F C 1
ATOM 6912 O O . GLY F 2 18 ? 5.01122 -85.33320 -11.43199 1.000 57.69546 16 GLY F O 1
ATOM 6913 N N . GLN F 2 19 ? 5.33318 -84.64194 -9.32540 1.000 48.61203 17 GLN F N 1
ATOM 6914 C CA . GLN F 2 19 ? 5.23078 -85.95970 -8.72276 1.000 49.64349 17 GLN F CA 1
ATOM 6915 C C . GLN F 2 19 ? 3.81388 -86.23418 -8.23062 1.000 47.78242 17 GLN F C 1
ATOM 6916 O O . GLN F 2 19 ? 3.05414 -85.30283 -7.94757 1.000 45.20684 17 GLN F O 1
ATOM 6922 N N . PRO F 2 20 ? 3.42981 -87.50616 -8.14074 1.000 45.85950 18 PRO F N 1
ATOM 6923 C CA . PRO F 2 20 ? 2.08935 -87.83962 -7.64931 1.000 48.89029 18 PRO F CA 1
ATOM 6924 C C . PRO F 2 20 ? 1.93611 -87.54009 -6.16612 1.000 47.78238 18 PRO F C 1
ATOM 6925 O O . PRO F 2 20 ? 2.90789 -87.39004 -5.42222 1.000 44.97708 18 PRO F O 1
ATOM 6929 N N . ALA F 2 21 ? 0.67604 -87.44862 -5.74497 1.000 46.77396 19 ALA F N 1
ATOM 6930 C CA . ALA F 2 21 ? 0.32568 -87.24337 -4.34767 1.000 46.35575 19 ALA F CA 1
ATOM 6931 C C . ALA F 2 21 ? -0.93483 -88.03019 -4.02510 1.000 42.56068 19 ALA F C 1
ATOM 6932 O O . ALA F 2 21 ? -1.82558 -88.16025 -4.86930 1.000 41.16856 19 ALA F O 1
ATOM 6934 N N . SER F 2 22 ? -1.00252 -88.56017 -2.80569 1.000 42.27918 20 SER F N 1
ATOM 6935 C CA . SER F 2 22 ? -2.14746 -89.33804 -2.35630 1.000 38.27605 20 SER F CA 1
ATOM 6936 C C . SER F 2 22 ? -2.55860 -88.88225 -0.96746 1.000 41.06757 20 SER F C 1
ATOM 6937 O O . SER F 2 22 ? -1.71006 -88.68230 -0.09421 1.000 51.70119 20 SER F O 1
ATOM 6940 N N . ILE F 2 23 ? -3.86360 -88.71021 -0.77420 1.000 42.04339 21 ILE F N 1
ATOM 6941 C CA . ILE F 2 23 ? -4.44304 -88.39418 0.52477 1.000 38.51239 21 ILE F CA 1
ATOM 6942 C C . ILE F 2 23 ? -5.58537 -89.36529 0.76910 1.000 40.34544 21 ILE F C 1
ATOM 6943 O O . ILE F 2 23 ? -6.46107 -89.52429 -0.08881 1.000 41.03342 21 ILE F O 1
ATOM 6948 N N . SER F 2 24 ? -5.58157 -90.00682 1.93254 1.000 45.45760 22 SER F N 1
ATOM 6949 C CA . SER F 2 24 ? -6.60709 -90.97236 2.29299 1.000 42.78224 22 SER F CA 1
ATOM 6950 C C . SER F 2 24 ? -7.54943 -90.39353 3.33754 1.000 38.03220 22 SER F C 1
ATOM 6951 O O . SER F 2 24 ? -7.16163 -89.56413 4.16461 1.000 37.74769 22 SER F O 1
ATOM 6954 N N . CYS F 2 25 ? -8.79692 -90.84899 3.28532 1.000 41.19440 23 CYS F N 1
ATOM 6955 C CA . CYS F 2 25 ? -9.82462 -90.46258 4.24019 1.000 49.05560 23 CYS F CA 1
ATOM 6956 C C . CYS F 2 25 ? -10.58152 -91.72140 4.63420 1.000 42.79982 23 CYS F C 1
ATOM 6957 O O . CYS F 2 25 ? -11.02687 -92.47575 3.76441 1.000 44.47455 23 CYS F O 1
ATOM 6960 N N . LYS F 2 26 ? -10.68409 -91.97120 5.93625 1.000 45.42080 24 LYS F N 1
ATOM 6961 C CA . LYS F 2 26 ? -11.40804 -93.12019 6.46204 1.000 44.81847 24 LYS F CA 1
ATOM 6962 C C . LYS F 2 26 ? -12.53787 -92.63360 7.35425 1.000 45.31071 24 LYS F C 1
ATOM 6963 O O . LYS F 2 26 ? -12.32582 -91.77979 8.22189 1.000 48.43235 24 LYS F O 1
ATOM 6969 N N . SER F 2 27 ? -13.73036 -93.17866 7.14206 1.000 42.41032 25 SER F N 1
ATOM 6970 C CA . SER F 2 27 ? -14.90866 -92.80347 7.90432 1.000 45.28605 25 SER F CA 1
ATOM 6971 C C . SER F 2 27 ? -15.25262 -93.90228 8.90038 1.000 47.85956 25 SER F C 1
ATOM 6972 O O . SER F 2 27 ? -15.05534 -95.09115 8.63238 1.000 50.23611 25 SER F O 1
ATOM 6975 N N . SER F 2 28 ? -15.77974 -93.48895 10.05626 1.000 49.07358 26 SER F N 1
ATOM 6976 C CA . SER F 2 28 ? -16.09284 -94.43806 11.11798 1.000 42.09174 26 SER F CA 1
ATOM 6977 C C . SER F 2 28 ? -17.20963 -95.39635 10.72780 1.000 50.24843 26 SER F C 1
ATOM 6978 O O . SER F 2 28 ? -17.28689 -96.49481 11.28789 1.000 55.36105 26 SER F O 1
ATOM 6981 N N . GLN F 2 29 ? -18.07127 -95.00960 9.78783 1.000 49.39911 27 GLN F N 1
ATOM 6982 C CA . GLN F 2 29 ? -19.11659 -95.88625 9.28137 1.000 45.58388 27 GLN F CA 1
ATOM 6983 C C . GLN F 2 29 ? -19.16386 -95.78214 7.76499 1.000 39.36808 27 GLN F C 1
ATOM 6984 O O . GLN F 2 29 ? -18.65261 -94.82911 7.17310 1.000 48.77598 27 GLN F O 1
ATOM 6990 N N . SER F 2 30 A -19.78380 -96.78350 7.14213 1.000 41.10627 27 SER F N 1
ATOM 6991 C CA . SER F 2 30 A -19.89501 -96.81650 5.68907 1.000 44.96440 27 SER F CA 1
ATOM 6992 C C . SER F 2 30 A -20.71950 -95.63825 5.18670 1.000 48.01858 27 SER F C 1
ATOM 6993 O O . SER F 2 30 A -21.85509 -95.42881 5.62235 1.000 43.26699 27 SER F O 1
ATOM 6996 N N . LEU F 2 31 B -20.14391 -94.87286 4.25850 1.000 42.04197 27 LEU F N 1
ATOM 6997 C CA . LEU F 2 31 B -20.78569 -93.68310 3.71210 1.000 43.96945 27 LEU F CA 1
ATOM 6998 C C . LEU F 2 31 B -21.74246 -93.98513 2.56217 1.000 42.06196 27 LEU F C 1
ATOM 6999 O O . LEU F 2 31 B -22.17829 -93.05201 1.88096 1.000 40.26246 27 LEU F O 1
ATOM 7004 N N . LEU F 2 32 C -22.08353 -95.25004 2.33267 1.000 45.82366 27 LEU F N 1
ATOM 7005 C CA . LEU F 2 32 C -23.02805 -95.61593 1.28200 1.000 41.06278 27 LEU F CA 1
ATOM 7006 C C . LEU F 2 32 C -24.44921 -95.40770 1.79166 1.000 47.51693 27 LEU F C 1
ATOM 7007 O O . LEU F 2 32 C -24.90880 -96.12667 2.68472 1.000 51.07835 27 LEU F O 1
ATOM 7012 N N . HIS F 2 33 D -25.14665 -94.42891 1.22290 1.000 49.10753 27 HIS F N 1
ATOM 7013 C CA . HIS F 2 33 D -26.51351 -94.13119 1.61595 1.000 49.11987 27 HIS F CA 1
ATOM 7014 C C . HIS F 2 33 D -27.46696 -95.17592 1.03700 1.000 52.66687 27 HIS F C 1
ATOM 7015 O O . HIS F 2 33 D -27.13041 -95.91426 0.10768 1.000 49.94484 27 HIS F O 1
ATOM 7022 N N . SER F 2 34 E -28.67867 -95.22569 1.59845 1.000 55.46299 27 SER F N 1
ATOM 7023 C CA . SER F 2 34 E -29.66090 -96.21286 1.15730 1.000 50.07759 27 SER F CA 1
ATOM 7024 C C . SER F 2 34 E -30.08264 -95.99540 -0.28969 1.000 49.62916 27 SER F C 1
ATOM 7025 O O . SER F 2 34 E -30.44020 -96.95691 -0.97908 1.000 44.57952 27 SER F O 1
ATOM 7028 N N . ASN F 2 35 ? -30.05084 -94.75166 -0.76934 1.000 50.79499 28 ASN F N 1
ATOM 7029 C CA . ASN F 2 35 ? -30.44545 -94.45902 -2.14231 1.000 45.02837 28 ASN F CA 1
ATOM 7030 C C . ASN F 2 35 ? -29.39528 -94.85869 -3.17016 1.000 42.13967 28 ASN F C 1
ATOM 7031 O O . ASN F 2 35 ? -29.62100 -94.65267 -4.36648 1.000 54.53463 28 ASN F O 1
ATOM 7036 N N . GLY F 2 36 ? -28.26166 -95.41220 -2.74318 1.000 45.37791 29 GLY F N 1
ATOM 7037 C CA . GLY F 2 36 ? -27.23573 -95.88143 -3.64875 1.000 42.93494 29 GLY F CA 1
ATOM 7038 C C . GLY F 2 36 ? -26.08746 -94.92146 -3.87241 1.000 41.91522 29 GLY F C 1
ATOM 7039 O O . GLY F 2 36 ? -25.09006 -95.31257 -4.48987 1.000 48.22844 29 GLY F O 1
ATOM 7040 N N . LYS F 2 37 ? -26.19314 -93.68692 -3.39552 1.000 39.43927 30 LYS F N 1
ATOM 7041 C CA . LYS F 2 37 ? -25.12875 -92.70998 -3.55507 1.000 38.42021 30 LYS F CA 1
ATOM 7042 C C . LYS F 2 37 ? -24.18014 -92.75339 -2.36285 1.000 39.38785 30 LYS F C 1
ATOM 7043 O O . LYS F 2 37 ? -24.57243 -93.08472 -1.24135 1.000 42.66268 30 LYS F O 1
ATOM 7049 N N . THR F 2 38 ? -22.91735 -92.42550 -2.62020 1.000 36.38009 31 THR F N 1
ATOM 7050 C CA . THR F 2 38 ? -21.88858 -92.35088 -1.58448 1.000 36.42546 31 THR F CA 1
ATOM 7051 C C . THR F 2 38 ? -21.42951 -90.89835 -1.49488 1.000 35.27301 31 THR F C 1
ATOM 7052 O O . THR F 2 38 ? -20.59078 -90.45338 -2.28494 1.000 33.07331 31 THR F O 1
ATOM 7056 N N . TYR F 2 39 ? -21.98129 -90.16126 -0.53041 1.000 33.20972 32 TYR F N 1
ATOM 7057 C CA . TYR F 2 39 ? -21.75506 -88.72061 -0.41858 1.000 32.21618 32 TYR F CA 1
ATOM 7058 C C . TYR F 2 39 ? -20.42681 -88.46515 0.28756 1.000 35.85973 32 TYR F C 1
ATOM 7059 O O . TYR F 2 39 ? -20.36498 -88.14617 1.47801 1.000 36.37354 32 TYR F O 1
ATOM 7068 N N . LEU F 2 40 ? -19.34333 -88.59997 -0.47393 1.000 38.50918 33 LEU F N 1
ATOM 7069 C CA . LEU F 2 40 ? -18.01063 -88.20684 -0.03454 1.000 32.66213 33 LEU F CA 1
ATOM 7070 C C . LEU F 2 40 ? -17.53987 -87.03165 -0.87591 1.000 37.68729 33 LEU F C 1
ATOM 7071 O O . LEU F 2 40 ? -17.55524 -87.09996 -2.10977 1.000 35.17151 33 LEU F O 1
ATOM 7076 N N . ASN F 2 41 ? -17.10159 -85.96997 -0.20906 1.000 39.58035 34 ASN F N 1
ATOM 7077 C CA . ASN F 2 41 ? -16.68140 -84.74721 -0.87124 1.000 30.68073 34 ASN F CA 1
ATOM 7078 C C . ASN F 2 41 ? -15.24722 -84.42330 -0.48716 1.000 33.04145 34 ASN F C 1
ATOM 7079 O O . ASN F 2 41 ? -14.84510 -84.61541 0.66294 1.000 37.25708 34 ASN F O 1
ATOM 7084 N N . TRP F 2 42 ? -14.47873 -83.94154 -1.45728 1.000 38.77083 35 TRP F N 1
ATOM 7085 C CA . TRP F 2 42 ? -13.12606 -83.45359 -1.23196 1.000 37.18324 35 TRP F CA 1
ATOM 7086 C C . TRP F 2 42 ? -13.08654 -81.95135 -1.48010 1.000 37.90268 35 TRP F C 1
ATOM 7087 O O . TRP F 2 42 ? -13.59712 -81.47208 -2.49910 1.000 35.95719 35 TRP F O 1
ATOM 7098 N N . LEU F 2 43 ? -12.49461 -81.21314 -0.54557 1.000 38.12019 36 LEU F N 1
ATOM 7099 C CA . LEU F 2 43 ? -12.39103 -79.76574 -0.63918 1.000 34.63568 36 LEU F CA 1
ATOM 7100 C C . LEU F 2 43 ? -10.93498 -79.33817 -0.54074 1.000 38.80322 36 LEU F C 1
ATOM 7101 O O . LEU F 2 43 ? -10.11136 -80.00420 0.09405 1.000 38.36527 36 LEU F O 1
ATOM 7106 N N . GLN F 2 44 ? -10.63607 -78.20487 -1.16588 1.000 38.16523 37 GLN F N 1
ATOM 7107 C CA . GLN F 2 44 ? -9.31314 -77.60302 -1.14506 1.000 34.30254 37 GLN F CA 1
ATOM 7108 C C . GLN F 2 44 ? -9.43450 -76.19044 -0.59934 1.000 35.50793 37 GLN F C 1
ATOM 7109 O O . GLN F 2 44 ? -10.34354 -75.44860 -0.98637 1.000 37.97756 37 GLN F O 1
ATOM 7115 N N . GLN F 2 45 ? -8.53435 -75.82849 0.31070 1.000 40.01457 38 GLN F N 1
ATOM 7116 C CA . GLN F 2 45 ? -8.48352 -74.48058 0.86612 1.000 40.35316 38 GLN F CA 1
ATOM 7117 C C . GLN F 2 45 ? -7.07926 -73.92878 0.67174 1.000 41.75611 38 GLN F C 1
ATOM 7118 O O . GLN F 2 45 ? -6.13997 -74.34175 1.36026 1.000 39.75730 38 GLN F O 1
ATOM 7124 N N . ARG F 2 46 ? -6.94282 -73.00180 -0.26266 1.000 48.96959 39 ARG F N 1
ATOM 7125 C CA . ARG F 2 46 ? -5.68307 -72.32471 -0.48827 1.000 49.20788 39 ARG F CA 1
ATOM 7126 C C . ARG F 2 46 ? -5.50224 -71.22802 0.55646 1.000 47.20327 39 ARG F C 1
ATOM 7127 O O . ARG F 2 46 ? -6.47943 -70.74033 1.12984 1.000 44.52084 39 ARG F O 1
ATOM 7135 N N . PRO F 2 47 ? -4.26065 -70.83211 0.83417 1.000 53.81814 40 PRO F N 1
ATOM 7136 C CA . PRO F 2 47 ? -4.02317 -69.84497 1.89761 1.000 56.74685 40 PRO F CA 1
ATOM 7137 C C . PRO F 2 47 ? -4.81004 -68.56035 1.67413 1.000 57.82908 40 PRO F C 1
ATOM 7138 O O . PRO F 2 47 ? -4.75347 -67.95246 0.60203 1.000 53.30653 40 PRO F O 1
ATOM 7142 N N . GLY F 2 48 ? -5.55027 -68.15229 2.70417 1.000 54.33260 41 GLY F N 1
ATOM 7143 C CA . GLY F 2 48 ? -6.29873 -66.91281 2.66605 1.000 48.80432 41 GLY F CA 1
ATOM 7144 C C . GLY F 2 48 ? -7.58477 -66.94352 1.87180 1.000 52.76580 41 GLY F C 1
ATOM 7145 O O . GLY F 2 48 ? -8.16712 -65.88056 1.62860 1.000 49.28470 41 GLY F O 1
ATOM 7146 N N . GLN F 2 49 ? -8.05478 -68.11812 1.46411 1.000 48.71760 42 GLN F N 1
ATOM 7147 C CA . GLN F 2 49 ? -9.25710 -68.22960 0.65527 1.000 46.21550 42 GLN F CA 1
ATOM 7148 C C . GLN F 2 49 ? -10.23931 -69.17933 1.32328 1.000 50.13023 42 GLN F C 1
ATOM 7149 O O . GLN F 2 49 ? -9.89054 -69.92875 2.24008 1.000 44.33086 42 GLN F O 1
ATOM 7155 N N . ALA F 2 50 ? -11.48249 -69.12972 0.85563 1.000 44.18997 43 ALA F N 1
ATOM 7156 C CA . ALA F 2 50 ? -12.50068 -70.03208 1.35544 1.000 38.10767 43 ALA F CA 1
ATOM 7157 C C . ALA F 2 50 ? -12.32117 -71.41387 0.73865 1.000 40.69238 43 ALA F C 1
ATOM 7158 O O . ALA F 2 50 ? -11.74098 -71.55257 -0.34130 1.000 43.43324 43 ALA F O 1
ATOM 7160 N N . PRO F 2 51 ? -12.79994 -72.45813 1.41148 1.000 39.42692 44 PRO F N 1
ATOM 7161 C CA . PRO F 2 51 ? -12.73787 -73.79835 0.82018 1.000 35.59654 44 PRO F CA 1
ATOM 7162 C C . PRO F 2 51 ? -13.53917 -73.86582 -0.47075 1.000 36.53161 44 PRO F C 1
ATOM 7163 O O . PRO F 2 51 ? -14.49185 -73.11063 -0.67571 1.000 32.44503 44 PRO F O 1
ATOM 7167 N N . LYS F 2 52 ? -13.12717 -74.76907 -1.35824 1.000 33.78183 45 LYS F N 1
ATOM 7168 C CA . LYS F 2 52 ? -13.84005 -74.99506 -2.60739 1.000 36.02233 45 LYS F CA 1
ATOM 7169 C C . LYS F 2 52 ? -13.87933 -76.49106 -2.88671 1.000 36.65102 45 LYS F C 1
ATOM 7170 O O . LYS F 2 52 ? -12.90548 -77.20664 -2.63276 1.000 35.97469 45 LYS F O 1
ATOM 7176 N N . ILE F 2 53 ? -15.02807 -76.96224 -3.37109 1.000 34.85713 46 ILE F N 1
ATOM 7177 C CA . ILE F 2 53 ? -15.20043 -78.37821 -3.67376 1.000 31.81373 46 ILE F CA 1
ATOM 7178 C C . ILE F 2 53 ? -14.33459 -78.76040 -4.86549 1.000 34.45886 46 ILE F C 1
ATOM 7179 O O . ILE F 2 53 ? -14.39518 -78.13084 -5.92976 1.000 37.70066 46 ILE F O 1
ATOM 7184 N N . LEU F 2 54 ? -13.50515 -79.78635 -4.68374 1.000 35.60530 47 LEU F N 1
ATOM 7185 C CA . LEU F 2 54 ? -12.79314 -80.39222 -5.80079 1.000 38.75478 47 LEU F CA 1
ATOM 7186 C C . LEU F 2 54 ? -13.61375 -81.50768 -6.43350 1.000 34.62424 47 LEU F C 1
ATOM 7187 O O . LEU F 2 54 ? -13.80809 -81.52810 -7.65315 1.000 33.84950 47 LEU F O 1
ATOM 7192 N N . MET F 2 55 ? -14.08768 -82.44539 -5.61417 1.000 31.58557 48 MET F N 1
ATOM 7193 C CA . MET F 2 55 ? -14.82600 -83.60257 -6.09194 1.000 34.81243 48 MET F CA 1
ATOM 7194 C C . MET F 2 55 ? -15.99306 -83.88247 -5.15874 1.000 33.66800 48 MET F C 1
ATOM 7195 O O . MET F 2 55 ? -15.92816 -83.62438 -3.95415 1.000 28.65493 48 MET F O 1
ATOM 7200 N N . TYR F 2 56 ? -17.06145 -84.41509 -5.73827 1.000 29.30260 49 TYR F N 1
ATOM 7201 C CA . TYR F 2 56 ? -18.23958 -84.84425 -5.00931 1.000 27.02009 49 TYR F CA 1
ATOM 7202 C C . TYR F 2 56 ? -18.60644 -86.24806 -5.47030 1.000 32.72699 49 TYR F C 1
ATOM 7203 O O . TYR F 2 56 ? -18.20691 -86.68659 -6.55109 1.000 33.62173 49 TYR F O 1
ATOM 7212 N N . LEU F 2 57 ? -19.35690 -86.95956 -4.62988 1.000 31.85916 50 LEU F N 1
ATOM 7213 C CA . LEU F 2 57 ? -19.75486 -88.33764 -4.91297 1.000 30.93035 50 LEU F CA 1
ATOM 7214 C C . LEU F 2 57 ? -18.53701 -89.19602 -5.24917 1.000 36.30294 50 LEU F C 1
ATOM 7215 O O . LEU F 2 57 ? -18.47064 -89.84700 -6.29526 1.000 36.97904 50 LEU F O 1
ATOM 7220 N N . VAL F 2 58 ? -17.55256 -89.15974 -4.34753 1.000 32.25880 51 VAL F N 1
ATOM 7221 C CA . VAL F 2 58 ? -16.33532 -89.96636 -4.40239 1.000 32.04043 51 VAL F CA 1
ATOM 7222 C C . VAL F 2 58 ? -15.41636 -89.52328 -5.53797 1.000 34.48746 51 VAL F C 1
ATOM 7223 O O . VAL F 2 58 ? -14.27408 -89.11783 -5.29344 1.000 33.12552 51 VAL F O 1
ATOM 7227 N N . SER F 2 59 ? -15.89275 -89.59235 -6.78667 1.000 35.38339 52 SER F N 1
ATOM 7228 C CA . SER F 2 59 ? -14.99988 -89.44449 -7.93144 1.000 38.90663 52 SER F CA 1
ATOM 7229 C C . SER F 2 59 ? -15.45498 -88.43453 -8.98568 1.000 38.68252 52 SER F C 1
ATOM 7230 O O . SER F 2 59 ? -14.80139 -88.32418 -10.03151 1.000 38.07221 52 SER F O 1
ATOM 7233 N N . LYS F 2 60 ? -16.53600 -87.69304 -8.76135 1.000 33.13759 53 LYS F N 1
ATOM 7234 C CA . LYS F 2 60 ? -17.02111 -86.74951 -9.76507 1.000 35.10450 53 LYS F CA 1
ATOM 7235 C C . LYS F 2 60 ? -16.40286 -85.37253 -9.54097 1.000 31.69336 53 LYS F C 1
ATOM 7236 O O . LYS F 2 60 ? -16.59725 -84.76455 -8.48300 1.000 28.87305 53 LYS F O 1
ATOM 7242 N N . LEU F 2 61 ? -15.70180 -84.86293 -10.55623 1.000 33.87454 54 LEU F N 1
ATOM 7243 C CA . LEU F 2 61 ? -15.03421 -83.56964 -10.46588 1.000 35.26701 54 LEU F CA 1
ATOM 7244 C C . LEU F 2 61 ? -15.97848 -82.43779 -10.83475 1.000 35.24665 54 LEU F C 1
ATOM 7245 O O . LEU F 2 61 ? -16.81476 -82.57281 -11.73436 1.000 35.54688 54 LEU F O 1
ATOM 7250 N N . ASP F 2 62 ? -15.82389 -81.31415 -10.14544 1.000 31.94159 55 ASP F N 1
ATOM 7251 C CA . ASP F 2 62 ? -16.46609 -80.09401 -10.59418 1.000 39.87829 55 ASP F CA 1
ATOM 7252 C C . ASP F 2 62 ? -15.82743 -79.65111 -11.90953 1.000 39.11206 55 ASP F C 1
ATOM 7253 O O . ASP F 2 62 ? -14.60008 -79.67318 -12.03783 1.000 40.10528 55 ASP F O 1
ATOM 7258 N N . PRO F 2 63 ? -16.62823 -79.24754 -12.89856 1.000 39.21387 56 PRO F N 1
ATOM 7259 C CA . PRO F 2 63 ? -16.07789 -78.98484 -14.24276 1.000 47.23495 56 PRO F CA 1
ATOM 7260 C C . PRO F 2 63 ? -14.89874 -78.01768 -14.28372 1.000 45.28204 56 PRO F C 1
ATOM 7261 O O . PRO F 2 63 ? -14.05403 -78.13240 -15.18140 1.000 43.55817 56 PRO F O 1
ATOM 7265 N N . GLY F 2 64 ? -14.79241 -77.08543 -13.33572 1.000 41.79775 57 GLY F N 1
ATOM 7266 C CA . GLY F 2 64 ? -13.64558 -76.19249 -13.32813 1.000 47.78986 57 GLY F CA 1
ATOM 7267 C C . GLY F 2 64 ? -12.35520 -76.83616 -12.84817 1.000 47.10701 57 GLY F C 1
ATOM 7268 O O . GLY F 2 64 ? -11.27344 -76.30320 -13.11546 1.000 46.82937 57 GLY F O 1
ATOM 7269 N N . ILE F 2 65 ? -12.44142 -77.96385 -12.15308 1.000 43.75891 58 ILE F N 1
ATOM 7270 C CA . ILE F 2 65 ? -11.24551 -78.57913 -11.56243 1.000 42.79744 58 ILE F CA 1
ATOM 7271 C C . ILE F 2 65 ? -10.41543 -79.22957 -12.66414 1.000 44.98831 58 ILE F C 1
ATOM 7272 O O . ILE F 2 65 ? -10.98057 -79.91975 -13.53309 1.000 41.78645 58 ILE F O 1
ATOM 7277 N N . PRO F 2 66 ? -9.09364 -79.05421 -12.67406 1.000 41.27005 59 PRO F N 1
ATOM 7278 C CA . PRO F 2 66 ? -8.27122 -79.71666 -13.69339 1.000 40.89816 59 PRO F CA 1
ATOM 7279 C C . PRO F 2 66 ? -8.27026 -81.22720 -13.52156 1.000 47.46574 59 PRO F C 1
ATOM 7280 O O . PRO F 2 66 ? -8.41902 -81.75381 -12.41617 1.000 46.46214 59 PRO F O 1
ATOM 7284 N N . ASP F 2 67 ? -8.06513 -81.92585 -14.64049 1.000 49.53035 60 ASP F N 1
ATOM 7285 C CA . ASP F 2 67 ? -8.22400 -83.37548 -14.67734 1.000 47.47518 60 ASP F CA 1
ATOM 7286 C C . ASP F 2 67 ? -7.16185 -84.12106 -13.87866 1.000 50.31688 60 ASP F C 1
ATOM 7287 O O . ASP F 2 67 ? -7.32169 -85.32561 -13.65318 1.000 49.25925 60 ASP F O 1
ATOM 7292 N N . ARG F 2 68 ? -6.09424 -83.44992 -13.43897 1.000 53.35566 61 ARG F N 1
ATOM 7293 C CA . ARG F 2 68 ? -5.05904 -84.14007 -12.67758 1.000 51.70768 61 ARG F CA 1
ATOM 7294 C C . ARG F 2 68 ? -5.53942 -84.58657 -11.30108 1.000 46.76785 61 ARG F C 1
ATOM 7295 O O . ARG F 2 68 ? -4.84695 -85.37951 -10.65266 1.000 46.79541 61 ARG F O 1
ATOM 7303 N N . PHE F 2 69 ? -6.68801 -84.09354 -10.83895 1.000 43.52758 62 PHE F N 1
ATOM 7304 C CA . PHE F 2 69 ? -7.31992 -84.59276 -9.62520 1.000 40.36003 62 PHE F CA 1
ATOM 7305 C C . PHE F 2 69 ? -8.21027 -85.78483 -9.95548 1.000 45.03947 62 PHE F C 1
ATOM 7306 O O . PHE F 2 69 ? -8.91516 -85.78721 -10.96944 1.000 44.23149 62 PHE F O 1
ATOM 7314 N N . SER F 2 70 ? -8.16853 -86.80107 -9.09541 1.000 43.28416 63 SER F N 1
ATOM 7315 C CA . SER F 2 70 ? -9.00119 -87.98471 -9.25930 1.000 39.68701 63 SER F CA 1
ATOM 7316 C C . SER F 2 70 ? -9.38425 -88.51520 -7.88503 1.000 37.79176 63 SER F C 1
ATOM 7317 O O . SER F 2 70 ? -8.71047 -88.25382 -6.88504 1.000 42.26052 63 SER F O 1
ATOM 7320 N N . GLY F 2 71 ? -10.48013 -89.25808 -7.84706 1.000 34.42132 64 GLY F N 1
ATOM 7321 C CA . GLY F 2 71 ? -10.98807 -89.79752 -6.59949 1.000 34.57399 64 GLY F CA 1
ATOM 7322 C C . GLY F 2 71 ? -11.40330 -91.24228 -6.76678 1.000 41.73610 64 GLY F C 1
ATOM 7323 O O . GLY F 2 71 ? -11.81954 -91.67126 -7.84567 1.000 42.47852 64 GLY F O 1
ATOM 7324 N N . SER F 2 72 ? -11.25057 -92.00544 -5.68717 1.000 40.82154 65 SER F N 1
ATOM 7325 C CA . SER F 2 72 ? -11.66783 -93.39887 -5.68424 1.000 42.12727 65 SER F CA 1
ATOM 7326 C C . SER F 2 72 ? -12.05742 -93.79812 -4.27035 1.000 41.75386 65 SER F C 1
ATOM 7327 O O . SER F 2 72 ? -11.92479 -93.02071 -3.32283 1.000 42.27395 65 SER F O 1
ATOM 7330 N N . GLY F 2 73 ? -12.56873 -95.01989 -4.14476 1.000 41.58584 66 GLY F N 1
ATOM 7331 C CA . GLY F 2 73 ? -12.87969 -95.58537 -2.84739 1.000 44.79613 66 GLY F CA 1
ATOM 7332 C C . GLY F 2 73 ? -14.35057 -95.87417 -2.62989 1.000 46.58202 66 GLY F C 1
ATOM 7333 O O . GLY F 2 73 ? -15.21386 -95.15920 -3.14435 1.000 51.08838 66 GLY F O 1
ATOM 7334 N N . SER F 2 74 ? -14.65276 -96.93473 -1.89178 1.000 56.86014 67 SER F N 1
ATOM 7335 C CA . SER F 2 74 ? -16.01658 -97.26268 -1.51178 1.000 52.02105 67 SER F CA 1
ATOM 7336 C C . SER F 2 74 ? -16.14234 -97.28127 0.00734 1.000 55.59793 67 SER F C 1
ATOM 7337 O O . SER F 2 74 ? -15.15142 -97.21708 0.73935 1.000 59.10740 67 SER F O 1
ATOM 7340 N N . GLU F 2 75 ? -17.38870 -97.39026 0.46794 1.000 53.18102 68 GLU F N 1
ATOM 7341 C CA . GLU F 2 75 ? -17.71950 -97.62633 1.86989 1.000 45.55549 68 GLU F CA 1
ATOM 7342 C C . GLU F 2 75 ? -16.99567 -96.71914 2.86139 1.000 44.09262 68 GLU F C 1
ATOM 7343 O O . GLU F 2 75 ? -17.47492 -95.62448 3.17396 1.000 46.68932 68 GLU F O 1
ATOM 7349 N N . THR F 2 76 ? -15.84880 -97.17404 3.37226 1.000 46.92391 69 THR F N 1
ATOM 7350 C CA . THR F 2 76 ? -15.14047 -96.49074 4.44990 1.000 47.50217 69 THR F CA 1
ATOM 7351 C C . THR F 2 76 ? -13.78239 -95.92140 4.06037 1.000 45.08778 69 THR F C 1
ATOM 7352 O O . THR F 2 76 ? -13.32425 -94.97864 4.70702 1.000 45.61342 69 THR F O 1
ATOM 7356 N N . ASP F 2 77 ? -13.10413 -96.47974 3.06169 1.000 46.16394 70 ASP F N 1
ATOM 7357 C CA . ASP F 2 77 ? -11.80070 -95.97980 2.64075 1.000 50.07548 70 ASP F CA 1
ATOM 7358 C C . ASP F 2 77 ? -11.93728 -95.17836 1.35179 1.000 48.66117 70 ASP F C 1
ATOM 7359 O O . ASP F 2 77 ? -12.58680 -95.62494 0.39998 1.000 46.81118 70 ASP F O 1
ATOM 7364 N N . PHE F 2 78 ? -11.32373 -93.99643 1.32759 1.000 42.18704 71 PHE F N 1
ATOM 7365 C CA . PHE F 2 78 ? -11.36000 -93.11944 0.16779 1.000 44.54947 71 PHE F CA 1
ATOM 7366 C C . PHE F 2 78 ? -9.98619 -92.49642 -0.02552 1.000 45.94001 71 PHE F C 1
ATOM 7367 O O . PHE F 2 78 ? -9.23175 -92.31669 0.93328 1.000 44.76616 71 PHE F O 1
ATOM 7375 N N . THR F 2 79 ? -9.68179 -92.13214 -1.26966 1.000 44.19341 72 THR F N 1
ATOM 7376 C CA . THR F 2 79 ? -8.35289 -91.65099 -1.62163 1.000 41.40510 72 THR F CA 1
ATOM 7377 C C . THR F 2 79 ? -8.45351 -90.56299 -2.67754 1.000 44.01570 72 THR F C 1
ATOM 7378 O O . THR F 2 79 ? -9.11002 -90.75064 -3.70569 1.000 45.15124 72 THR F O 1
ATOM 7382 N N . LEU F 2 80 ? -7.79398 -89.43652 -2.42356 1.000 45.94738 73 LEU F N 1
ATOM 7383 C CA . LEU F 2 80 ? -7.64694 -88.36572 -3.39968 1.000 37.76373 73 LEU F CA 1
ATOM 7384 C C . LEU F 2 80 ? -6.24580 -88.43183 -3.99072 1.000 42.10089 73 LEU F C 1
ATOM 7385 O O . LEU F 2 80 ? -5.25816 -88.48618 -3.24990 1.000 46.82385 73 LEU F O 1
ATOM 7390 N N . LYS F 2 81 ? -6.16067 -88.42946 -5.31776 1.000 41.24837 74 LYS F N 1
ATOM 7391 C CA . LYS F 2 81 ? -4.89235 -88.55617 -6.02005 1.000 40.21343 74 LYS F CA 1
ATOM 7392 C C . LYS F 2 81 ? -4.67329 -87.35092 -6.92167 1.000 43.73623 74 LYS F C 1
ATOM 7393 O O . LYS F 2 81 ? -5.59681 -86.89588 -7.60541 1.000 45.01520 74 LYS F O 1
ATOM 7399 N N . ILE F 2 82 ? -3.44915 -86.83228 -6.90649 1.000 44.20801 75 ILE F N 1
ATOM 7400 C CA . ILE F 2 82 ? -2.99176 -85.82769 -7.85914 1.000 44.29515 75 ILE F CA 1
ATOM 7401 C C . ILE F 2 82 ? -1.90529 -86.47565 -8.70279 1.000 44.12760 75 ILE F C 1
ATOM 7402 O O . ILE F 2 82 ? -0.85939 -86.87282 -8.17527 1.000 47.98066 75 ILE F O 1
ATOM 7407 N N . SER F 2 83 ? -2.15364 -86.59472 -10.00850 1.000 45.47176 76 SER F N 1
ATOM 7408 C CA . SER F 2 83 ? -1.20454 -87.27967 -10.88175 1.000 44.83969 76 SER F CA 1
ATOM 7409 C C . SER F 2 83 ? 0.11573 -86.52061 -10.96708 1.000 53.96139 76 SER F C 1
ATOM 7410 O O . SER F 2 83 ? 1.19287 -87.10889 -10.81351 1.000 55.37303 76 SER F O 1
ATOM 7413 N N . ARG F 2 84 ? 0.05436 -85.21360 -11.21765 1.000 52.27544 77 ARG F N 1
ATOM 7414 C CA . ARG F 2 84 ? 1.24154 -84.36737 -11.30323 1.000 47.28875 77 ARG F CA 1
ATOM 7415 C C . ARG F 2 84 ? 0.98047 -83.10900 -10.48848 1.000 46.03651 77 ARG F C 1
ATOM 7416 O O . ARG F 2 84 ? 0.17172 -82.26510 -10.88600 1.000 51.79125 77 ARG F O 1
ATOM 7418 N N . VAL F 2 85 ? 1.65442 -82.98979 -9.34611 1.000 48.10508 78 VAL F N 1
ATOM 7419 C CA . VAL F 2 85 ? 1.44109 -81.85168 -8.46236 1.000 40.97156 78 VAL F CA 1
ATOM 7420 C C . VAL F 2 85 ? 2.05590 -80.60404 -9.08010 1.000 47.95611 78 VAL F C 1
ATOM 7421 O O . VAL F 2 85 ? 3.21110 -80.61460 -9.52374 1.000 55.01684 78 VAL F O 1
ATOM 7425 N N . GLU F 2 86 ? 1.28724 -79.52183 -9.11253 1.000 44.20520 79 GLU F N 1
ATOM 7426 C CA . GLU F 2 86 ? 1.76644 -78.23267 -9.58552 1.000 48.77618 79 GLU F CA 1
ATOM 7427 C C . GLU F 2 86 ? 1.82158 -77.24224 -8.42908 1.000 44.65085 79 GLU F C 1
ATOM 7428 O O . GLU F 2 86 ? 1.34426 -77.51070 -7.32497 1.000 51.01971 79 GLU F O 1
ATOM 7434 N N . ALA F 2 87 ? 2.43292 -76.08506 -8.69511 1.000 48.81501 80 ALA F N 1
ATOM 7435 C CA . ALA F 2 87 ? 2.65240 -75.10466 -7.63689 1.000 43.62547 80 ALA F CA 1
ATOM 7436 C C . ALA F 2 87 ? 1.34158 -74.56114 -7.08552 1.000 47.08865 80 ALA F C 1
ATOM 7437 O O . ALA F 2 87 ? 1.26188 -74.22466 -5.89859 1.000 52.40004 80 ALA F O 1
ATOM 7439 N N . GLU F 2 88 ? 0.30361 -74.47590 -7.91934 1.000 47.25130 81 GLU F N 1
ATOM 7440 C CA . GLU F 2 88 ? -0.98147 -73.95963 -7.46372 1.000 47.47299 81 GLU F CA 1
ATOM 7441 C C . GLU F 2 88 ? -1.71780 -74.93259 -6.54981 1.000 47.17058 81 GLU F C 1
ATOM 7442 O O . GLU F 2 88 ? -2.72476 -74.54620 -5.94642 1.000 49.31185 81 GLU F O 1
ATOM 7448 N N . ASP F 2 89 ? -1.24745 -76.17415 -6.43119 1.000 43.93600 82 ASP F N 1
ATOM 7449 C CA . ASP F 2 89 ? -1.92566 -77.18184 -5.62566 1.000 47.41771 82 ASP F CA 1
ATOM 7450 C C . ASP F 2 89 ? -1.64391 -77.04614 -4.13317 1.000 49.18960 82 ASP F C 1
ATOM 7451 O O . ASP F 2 89 ? -2.13870 -77.86578 -3.35111 1.000 46.80970 82 ASP F O 1
ATOM 7456 N N . LEU F 2 90 ? -0.87470 -76.03969 -3.72216 1.000 46.78074 83 LEU F N 1
ATOM 7457 C CA . LEU F 2 90 ? -0.60297 -75.82732 -2.30704 1.000 44.83496 83 LEU F CA 1
ATOM 7458 C C . LEU F 2 90 ? -1.88186 -75.46665 -1.56158 1.000 49.23764 83 LEU F C 1
ATOM 7459 O O . LEU F 2 90 ? -2.72470 -74.71957 -2.06506 1.000 56.23140 83 LEU F O 1
ATOM 7464 N N . GLY F 2 91 ? -2.02250 -75.99586 -0.35772 1.000 47.24014 84 GLY F N 1
ATOM 7465 C CA . GLY F 2 91 ? -3.15853 -75.68100 0.48057 1.000 46.70406 84 GLY F CA 1
ATOM 7466 C C . GLY F 2 91 ? -3.48170 -76.84578 1.39192 1.000 42.26688 84 GLY F C 1
ATOM 7467 O O . GLY F 2 91 ? -2.73518 -77.81513 1.47974 1.000 44.83808 84 GLY F O 1
ATOM 7468 N N . VAL F 2 92 ? -4.63066 -76.73575 2.05410 1.000 46.20153 85 VAL F N 1
ATOM 7469 C CA . VAL F 2 92 ? -5.12388 -77.75678 2.97129 1.000 39.11089 85 VAL F CA 1
ATOM 7470 C C . VAL F 2 92 ? -6.28546 -78.47320 2.29887 1.000 40.45279 85 VAL F C 1
ATOM 7471 O O . VAL F 2 92 ? -7.17779 -77.82910 1.73274 1.000 41.59204 85 VAL F O 1
ATOM 7475 N N . TYR F 2 93 ? -6.27479 -79.80101 2.36002 1.000 39.01050 86 TYR F N 1
ATOM 7476 C CA . TYR F 2 93 ? -7.28848 -80.62654 1.72160 1.000 37.35411 86 TYR F CA 1
ATOM 7477 C C . TYR F 2 93 ? -8.13305 -81.31692 2.78384 1.000 40.49394 86 TYR F C 1
ATOM 7478 O O . TYR F 2 93 ? -7.59598 -81.90704 3.72701 1.000 37.06259 86 TYR F O 1
ATOM 7487 N N . TYR F 2 94 ? -9.45155 -81.24146 2.62174 1.000 40.16718 87 TYR F N 1
ATOM 7488 C CA . TYR F 2 94 ? -10.40969 -81.84232 3.53497 1.000 38.04887 87 TYR F CA 1
ATOM 7489 C C . TYR F 2 94 ? -11.24347 -82.88042 2.80092 1.000 40.96486 87 TYR F C 1
ATOM 7490 O O . TYR F 2 94 ? -11.45301 -82.78574 1.58839 1.000 42.15604 87 TYR F O 1
ATOM 7499 N N . CYS F 2 95 ? -11.71907 -83.87503 3.54331 1.000 43.93631 88 CYS F N 1
ATOM 7500 C CA . CYS F 2 95 ? -12.80749 -84.72389 3.08529 1.000 41.29641 88 CYS F CA 1
ATOM 7501 C C . CYS F 2 95 ? -14.05620 -84.37938 3.88169 1.000 39.39087 88 CYS F C 1
ATOM 7502 O O . CYS F 2 95 ? -13.97448 -84.04572 5.06830 1.000 42.66694 88 CYS F O 1
ATOM 7505 N N . LEU F 2 96 ? -15.20547 -84.43279 3.21498 1.000 34.01433 89 LEU F N 1
ATOM 7506 C CA . LEU F 2 96 ? -16.48038 -84.08385 3.82486 1.000 34.64614 89 LEU F CA 1
ATOM 7507 C C . LEU F 2 96 ? -17.51066 -85.12895 3.43224 1.000 36.40419 89 LEU F C 1
ATOM 7508 O O . LEU F 2 96 ? -17.71171 -85.37940 2.23948 1.000 31.92058 89 LEU F O 1
ATOM 7513 N N . GLN F 2 97 ? -18.17525 -85.71751 4.42473 1.000 34.02278 90 GLN F N 1
ATOM 7514 C CA . GLN F 2 97 ? -19.21139 -86.70856 4.17470 1.000 34.75667 90 GLN F CA 1
ATOM 7515 C C . GLN F 2 97 ? -20.58583 -86.05875 4.27068 1.000 35.65312 90 GLN F C 1
ATOM 7516 O O . GLN F 2 97 ? -20.81999 -85.19215 5.11951 1.000 34.01295 90 GLN F O 1
ATOM 7522 N N . GLY F 2 98 ? -21.48735 -86.47344 3.38359 1.000 33.10035 91 GLY F N 1
ATOM 7523 C CA . GLY F 2 98 ? -22.83174 -85.93382 3.35972 1.000 33.68349 91 GLY F CA 1
ATOM 7524 C C . GLY F 2 98 ? -23.89930 -86.99493 3.51960 1.000 42.58368 91 GLY F C 1
ATOM 7525 O O . GLY F 2 98 ? -25.07197 -86.75456 3.21861 1.000 39.38907 91 GLY F O 1
ATOM 7526 N N . THR F 2 99 ? -23.50013 -88.17758 3.99422 1.000 42.99980 92 THR F N 1
ATOM 7527 C CA . THR F 2 99 ? -24.43086 -89.29417 4.12527 1.000 46.14893 92 THR F CA 1
ATOM 7528 C C . THR F 2 99 ? -25.21543 -89.22505 5.43044 1.000 48.18955 92 THR F C 1
ATOM 7529 O O . THR F 2 99 ? -26.44861 -89.30897 5.42737 1.000 46.23710 92 THR F O 1
ATOM 7533 N N . TYR F 2 100 ? -24.52086 -89.06295 6.55184 1.000 50.42093 93 TYR F N 1
ATOM 7534 C CA . TYR F 2 100 ? -25.13714 -89.09022 7.87095 1.000 57.34951 93 TYR F CA 1
ATOM 7535 C C . TYR F 2 100 ? -25.21040 -87.68185 8.44028 1.000 56.40258 93 TYR F C 1
ATOM 7536 O O . TYR F 2 100 ? -24.22438 -86.93875 8.39817 1.000 59.48870 93 TYR F O 1
ATOM 7545 N N . TYR F 2 101 ? -26.36797 -87.32943 8.98444 1.000 51.30566 94 TYR F N 1
ATOM 7546 C CA . TYR F 2 101 ? -26.50507 -86.05693 9.67935 1.000 50.56729 94 TYR F CA 1
ATOM 7547 C C . TYR F 2 101 ? -25.73492 -86.10758 10.99481 1.000 48.10688 94 TYR F C 1
ATOM 7548 O O . TYR F 2 101 ? -25.88425 -87.07094 11.75587 1.000 50.12704 94 TYR F O 1
ATOM 7557 N N . PRO F 2 102 ? -24.91653 -85.08966 11.31126 1.000 42.93125 95 PRO F N 1
ATOM 7558 C CA . PRO F 2 102 ? -24.68389 -83.88471 10.50794 1.000 42.53342 95 PRO F CA 1
ATOM 7559 C C . PRO F 2 102 ? -23.46887 -83.98413 9.58806 1.000 46.09722 95 PRO F C 1
ATOM 7560 O O . PRO F 2 102 ? -22.70021 -84.94075 9.70749 1.000 47.23558 95 PRO F O 1
ATOM 7564 N N . PHE F 2 103 ? -23.30488 -83.00749 8.69158 1.000 40.38991 96 PHE F N 1
ATOM 7565 C CA . PHE F 2 103 ? -22.08377 -82.90627 7.90050 1.000 40.11234 96 PHE F CA 1
ATOM 7566 C C . PHE F 2 103 ? -20.86942 -82.88150 8.82008 1.000 39.51655 96 PHE F C 1
ATOM 7567 O O . PHE F 2 103 ? -20.82358 -82.11755 9.78821 1.000 42.61806 96 PHE F O 1
ATOM 7575 N N . THR F 2 104 ? -19.86893 -83.69435 8.49890 1.000 37.77778 97 THR F N 1
ATOM 7576 C CA . THR F 2 104 ? -18.63591 -83.72302 9.27154 1.000 39.91732 97 THR F CA 1
ATOM 7577 C C . THR F 2 104 ? -17.44295 -83.66794 8.33044 1.000 41.46980 97 THR F C 1
ATOM 7578 O O . THR F 2 104 ? -17.41475 -84.36154 7.30768 1.000 36.86237 97 THR F O 1
ATOM 7582 N N . PHE F 2 105 ? -16.48028 -82.81834 8.66991 1.000 40.02479 98 PHE F N 1
ATOM 7583 C CA . PHE F 2 105 ? -15.24159 -82.65853 7.92803 1.000 40.11467 98 PHE F CA 1
ATOM 7584 C C . PHE F 2 105 ? -14.12350 -83.48637 8.55305 1.000 41.02426 98 PHE F C 1
ATOM 7585 O O . PHE F 2 105 ? -14.18419 -83.88742 9.71894 1.000 41.15566 98 PHE F O 1
ATOM 7593 N N . GLY F 2 106 ? -13.08765 -83.73014 7.75518 1.000 40.36235 99 GLY F N 1
ATOM 7594 C CA . GLY F 2 106 ? -11.86584 -84.30653 8.26230 1.000 39.83043 99 GLY F CA 1
ATOM 7595 C C . GLY F 2 106 ? -10.99867 -83.25447 8.92261 1.000 45.51452 99 GLY F C 1
ATOM 7596 O O . GLY F 2 106 ? -11.29957 -82.06084 8.92159 1.000 48.01918 99 GLY F O 1
ATOM 7597 N N . SER F 2 107 ? -9.89017 -83.71867 9.50344 1.000 46.51722 100 SER F N 1
ATOM 7598 C CA . SER F 2 107 ? -8.96507 -82.80658 10.16501 1.000 43.21401 100 SER F CA 1
ATOM 7599 C C . SER F 2 107 ? -8.23238 -81.90626 9.17961 1.000 54.61050 100 SER F C 1
ATOM 7600 O O . SER F 2 107 ? -7.78446 -80.82158 9.56606 1.000 65.08122 100 SER F O 1
ATOM 7603 N N . GLY F 2 108 ? -8.09649 -82.32512 7.92482 1.000 46.03539 101 GLY F N 1
ATOM 7604 C CA . GLY F 2 108 ? -7.40408 -81.51788 6.94180 1.000 44.21857 101 GLY F CA 1
ATOM 7605 C C . GLY F 2 108 ? -5.96337 -81.93998 6.75245 1.000 44.54937 101 GLY F C 1
ATOM 7606 O O . GLY F 2 108 ? -5.25561 -82.21045 7.72642 1.000 56.03583 101 GLY F O 1
ATOM 7607 N N . THR F 2 109 ? -5.51319 -81.99167 5.50261 1.000 41.84075 102 THR F N 1
ATOM 7608 C CA . THR F 2 109 ? -4.15500 -82.39872 5.16704 1.000 49.29973 102 THR F CA 1
ATOM 7609 C C . THR F 2 109 ? -3.45261 -81.23234 4.49022 1.000 44.76428 102 THR F C 1
ATOM 7610 O O . THR F 2 109 ? -3.93173 -80.72262 3.47272 1.000 43.20369 102 THR F O 1
ATOM 7614 N N . LYS F 2 110 ? -2.31959 -80.81816 5.04977 1.000 47.75208 103 LYS F N 1
ATOM 7615 C CA . LYS F 2 110 ? -1.54826 -79.70812 4.50875 1.000 44.97609 103 LYS F CA 1
ATOM 7616 C C . LYS F 2 110 ? -0.58229 -80.24851 3.46379 1.000 46.49067 103 LYS F C 1
ATOM 7617 O O . LYS F 2 110 ? 0.29170 -81.06243 3.78095 1.000 50.19613 103 LYS F O 1
ATOM 7623 N N . LEU F 2 111 ? -0.74104 -79.79832 2.22358 1.000 46.67920 104 LEU F N 1
ATOM 7624 C CA . LEU F 2 111 ? 0.12773 -80.19989 1.12678 1.000 45.66335 104 LEU F CA 1
ATOM 7625 C C . LEU F 2 111 ? 1.16420 -79.10812 0.90129 1.000 45.62136 104 LEU F C 1
ATOM 7626 O O . LEU F 2 111 ? 0.81591 -77.98045 0.53615 1.000 47.27365 104 LEU F O 1
ATOM 7631 N N . GLU F 2 112 ? 2.42935 -79.44445 1.12426 1.000 46.71729 105 GLU F N 1
ATOM 7632 C CA . GLU F 2 112 ? 3.53514 -78.51632 0.96100 1.000 41.48275 105 GLU F CA 1
ATOM 7633 C C . GLU F 2 112 ? 4.35452 -78.92367 -0.25281 1.000 43.66400 105 GLU F C 1
ATOM 7634 O O . GLU F 2 112 ? 4.50732 -80.11496 -0.54047 1.000 45.72974 105 GLU F O 1
ATOM 7640 N N . ILE F 2 113 ? 4.86595 -77.93909 -0.96242 1.000 42.00756 106 ILE F N 1
ATOM 7641 C CA . ILE F 2 113 ? 5.64654 -78.18349 -2.16605 1.000 40.27246 106 ILE F CA 1
ATOM 7642 C C . ILE F 2 113 ? 7.11972 -78.27253 -1.79430 1.000 43.30211 106 ILE F C 1
ATOM 7643 O O . ILE F 2 113 ? 7.62703 -77.47432 -0.99760 1.000 40.99883 106 ILE F O 1
ATOM 7648 N N . LYS F 2 114 ? 7.80768 -79.25546 -2.36524 1.000 40.67196 107 LYS F N 1
ATOM 7649 C CA . LYS F 2 114 ? 9.25228 -79.38309 -2.24503 1.000 40.18817 107 LYS F CA 1
ATOM 7650 C C . LYS F 2 114 ? 9.90541 -78.86040 -3.51564 1.000 40.96815 107 LYS F C 1
ATOM 7651 O O . LYS F 2 114 ? 9.51750 -79.24569 -4.62378 1.000 45.32167 107 LYS F O 1
ATOM 7657 N N . ARG F 2 115 ? 10.88857 -77.98092 -3.35176 1.000 37.61010 108 ARG F N 1
ATOM 7658 C CA . ARG F 2 115 ? 11.63853 -77.43201 -4.46906 1.000 35.59745 108 ARG F CA 1
ATOM 7659 C C . ARG F 2 115 ? 13.11042 -77.37721 -4.08365 1.000 42.24333 108 ARG F C 1
ATOM 7660 O O . ARG F 2 115 ? 13.49645 -77.73591 -2.96626 1.000 39.65115 108 ARG F O 1
ATOM 7668 N N . THR F 2 116 ? 13.94011 -76.95289 -5.03174 1.000 37.13084 109 THR F N 1
ATOM 7669 C CA . THR F 2 116 ? 15.36859 -76.85188 -4.78877 1.000 41.92554 109 THR F CA 1
ATOM 7670 C C . THR F 2 116 ? 15.67187 -75.71685 -3.81377 1.000 44.34709 109 THR F C 1
ATOM 7671 O O . THR F 2 116 ? 14.86037 -74.81052 -3.59920 1.000 43.27342 109 THR F O 1
ATOM 7675 N N . VAL F 2 117 ? 16.86448 -75.78358 -3.21306 1.000 34.21738 110 VAL F N 1
ATOM 7676 C CA . VAL F 2 117 ? 17.29952 -74.72689 -2.31147 1.000 34.81616 110 VAL F CA 1
ATOM 7677 C C . VAL F 2 117 ? 17.32551 -73.40840 -3.06463 1.000 35.84037 110 VAL F C 1
ATOM 7678 O O . VAL F 2 117 ? 17.71252 -73.34514 -4.23899 1.000 32.15139 110 VAL F O 1
ATOM 7682 N N . ALA F 2 118 ? 16.90742 -72.34451 -2.38839 1.000 31.82409 111 ALA F N 1
ATOM 7683 C CA . ALA F 2 118 ? 16.95079 -71.00729 -2.95595 1.000 32.50131 111 ALA F CA 1
ATOM 7684 C C . ALA F 2 118 ? 17.44333 -70.05623 -1.88124 1.000 31.96109 111 ALA F C 1
ATOM 7685 O O . ALA F 2 118 ? 16.88515 -70.02108 -0.78132 1.000 34.17271 111 ALA F O 1
ATOM 7687 N N . ALA F 2 119 ? 18.49100 -69.31403 -2.18629 1.000 33.44101 112 ALA F N 1
ATOM 7688 C CA . ALA F 2 119 ? 19.01460 -68.38596 -1.20034 1.000 36.38216 112 ALA F CA 1
ATOM 7689 C C . ALA F 2 119 ? 18.10208 -67.16704 -1.09037 1.000 33.19607 112 ALA F C 1
ATOM 7690 O O . ALA F 2 119 ? 17.47551 -66.76120 -2.07316 1.000 35.34876 112 ALA F O 1
ATOM 7692 N N . PRO F 2 120 ? 17.98928 -66.58127 0.09663 1.000 36.32659 113 PRO F N 1
ATOM 7693 C CA . PRO F 2 120 ? 17.15474 -65.38894 0.24679 1.000 38.07792 113 PRO F CA 1
ATOM 7694 C C . PRO F 2 120 ? 17.87275 -64.13419 -0.21987 1.000 36.92795 113 PRO F C 1
ATOM 7695 O O . PRO F 2 120 ? 19.09998 -64.02532 -0.16769 1.000 37.74772 113 PRO F O 1
ATOM 7699 N N . SER F 2 121 ? 17.07942 -63.18401 -0.69857 1.000 37.33088 114 SER F N 1
ATOM 7700 C CA . SER F 2 121 ? 17.55034 -61.82883 -0.93930 1.000 34.53565 114 SER F CA 1
ATOM 7701 C C . SER F 2 121 ? 17.26741 -61.01661 0.31570 1.000 32.99350 114 SER F C 1
ATOM 7702 O O . SER F 2 121 ? 16.12731 -60.97847 0.78882 1.000 37.91882 114 SER F O 1
ATOM 7705 N N . VAL F 2 122 ? 18.29903 -60.38785 0.86420 1.000 38.04678 115 VAL F N 1
ATOM 7706 C CA . VAL F 2 122 ? 18.20338 -59.70711 2.14924 1.000 42.34834 115 VAL F CA 1
ATOM 7707 C C . VAL F 2 122 ? 18.14845 -58.20224 1.91992 1.000 41.20787 115 VAL F C 1
ATOM 7708 O O . VAL F 2 122 ? 18.97411 -57.64287 1.18582 1.000 39.03822 115 VAL F O 1
ATOM 7712 N N . PHE F 2 123 ? 17.17235 -57.54873 2.54661 1.000 37.96800 116 PHE F N 1
ATOM 7713 C CA . PHE F 2 123 ? 17.02798 -56.10192 2.50412 1.000 40.66720 116 PHE F CA 1
ATOM 7714 C C . PHE F 2 123 ? 16.77417 -55.58769 3.91340 1.000 40.76944 116 PHE F C 1
ATOM 7715 O O . PHE F 2 123 ? 16.17898 -56.27843 4.74458 1.000 45.70641 116 PHE F O 1
ATOM 7723 N N . ILE F 2 124 ? 17.23481 -54.37053 4.18186 1.000 41.57478 117 ILE F N 1
ATOM 7724 C CA . ILE F 2 124 ? 17.05128 -53.73698 5.48099 1.000 43.83259 117 ILE F CA 1
ATOM 7725 C C . ILE F 2 124 ? 16.41460 -52.37080 5.26753 1.000 45.31946 117 ILE F C 1
ATOM 7726 O O . ILE F 2 124 ? 16.70850 -51.68512 4.28144 1.000 47.41929 117 ILE F O 1
ATOM 7731 N N . PHE F 2 125 ? 15.52797 -51.98321 6.18354 1.000 43.51295 118 PHE F N 1
ATOM 7732 C CA . PHE F 2 125 ? 14.78954 -50.72780 6.07435 1.000 43.23641 118 PHE F CA 1
ATOM 7733 C C . PHE F 2 125 ? 14.99263 -49.91556 7.34494 1.000 40.56208 118 PHE F C 1
ATOM 7734 O O . PHE F 2 125 ? 14.63973 -50.38964 8.44472 1.000 40.32308 118 PHE F O 1
ATOM 7742 N N . PRO F 2 126 ? 15.52740 -48.70179 7.25497 1.000 43.86189 119 PRO F N 1
ATOM 7743 C CA . PRO F 2 126 ? 15.67455 -47.85779 8.44463 1.000 49.64037 119 PRO F CA 1
ATOM 7744 C C . PRO F 2 126 ? 14.32009 -47.39631 8.94792 1.000 48.38191 119 PRO F C 1
ATOM 7745 O O . PRO F 2 126 ? 13.33422 -47.41115 8.19555 1.000 42.58246 119 PRO F O 1
ATOM 7749 N N . PRO F 2 127 ? 14.22676 -46.97634 10.20974 1.000 50.60877 120 PRO F N 1
ATOM 7750 C CA . PRO F 2 127 ? 12.95078 -46.45281 10.71042 1.000 51.33427 120 PRO F CA 1
ATOM 7751 C C . PRO F 2 127 ? 12.57482 -45.16101 10.00334 1.000 48.24035 120 PRO F C 1
ATOM 7752 O O . PRO F 2 127 ? 13.42705 -44.32036 9.70723 1.000 50.20112 120 PRO F O 1
ATOM 7756 N N . SER F 2 128 ? 11.28222 -45.01485 9.73131 1.000 48.65466 121 SER F N 1
ATOM 7757 C CA . SER F 2 128 ? 10.77760 -43.86508 9.00127 1.000 54.50389 121 SER F CA 1
ATOM 7758 C C . SER F 2 128 ? 10.74337 -42.62661 9.89051 1.000 58.85761 121 SER F C 1
ATOM 7759 O O . SER F 2 128 ? 10.75296 -42.70904 11.12145 1.000 58.78731 121 SER F O 1
ATOM 7762 N N . ASP F 2 129 ? 10.69604 -41.46001 9.24243 1.000 59.91510 122 ASP F N 1
ATOM 7763 C CA . ASP F 2 129 ? 10.59436 -40.21430 9.99319 1.000 67.32221 122 ASP F CA 1
ATOM 7764 C C . ASP F 2 129 ? 9.23992 -40.08436 10.67434 1.000 63.00434 122 ASP F C 1
ATOM 7765 O O . ASP F 2 129 ? 9.14416 -39.46837 11.74193 1.000 65.86001 122 ASP F O 1
ATOM 7770 N N . GLU F 2 130 ? 8.18880 -40.65793 10.08027 1.000 61.57978 123 GLU F N 1
ATOM 7771 C CA . GLU F 2 130 ? 6.86686 -40.59197 10.69534 1.000 56.70110 123 GLU F CA 1
ATOM 7772 C C . GLU F 2 130 ? 6.84387 -41.33028 12.02653 1.000 55.30327 123 GLU F C 1
ATOM 7773 O O . GLU F 2 130 ? 6.25390 -40.85130 13.00084 1.000 56.58148 123 GLU F O 1
ATOM 7779 N N . GLN F 2 131 ? 7.49690 -42.49153 12.09485 1.000 59.33279 124 GLN F N 1
ATOM 7780 C CA . GLN F 2 131 ? 7.48144 -43.26663 13.33080 1.000 59.58376 124 GLN F CA 1
ATOM 7781 C C . GLN F 2 131 ? 8.37881 -42.63890 14.38974 1.000 64.24206 124 GLN F C 1
ATOM 7782 O O . GLN F 2 131 ? 8.03979 -42.64411 15.57939 1.000 63.45163 124 GLN F O 1
ATOM 7788 N N . LEU F 2 132 ? 9.52567 -42.09013 13.97673 1.000 62.36405 125 LEU F N 1
ATOM 7789 C CA . LEU F 2 132 ? 10.42846 -41.45557 14.93153 1.000 62.06214 125 LEU F CA 1
ATOM 7790 C C . LEU F 2 132 ? 9.77498 -40.26154 15.61134 1.000 68.33997 125 LEU F C 1
ATOM 7791 O O . LEU F 2 132 ? 10.12714 -39.92603 16.74754 1.000 73.63134 125 LEU F O 1
ATOM 7796 N N . LYS F 2 133 ? 8.83092 -39.60367 14.93507 1.000 65.25236 126 LYS F N 1
ATOM 7797 C CA . LYS F 2 133 ? 8.09327 -38.52181 15.57535 1.000 64.63950 126 LYS F CA 1
ATOM 7798 C C . LYS F 2 133 ? 7.19782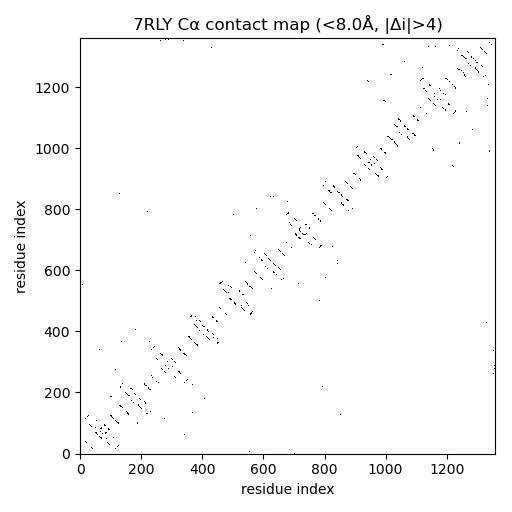 -39.04320 16.69127 1.000 68.55179 126 LYS F C 1
ATOM 7799 O O . LYS F 2 133 ? 6.94878 -38.32850 17.66926 1.000 71.75143 126 LYS F O 1
ATOM 7805 N N . SER F 2 134 ? 6.70911 -40.28037 16.56486 1.000 65.95776 127 SER F N 1
ATOM 7806 C CA . SER F 2 134 ? 5.83423 -40.86563 17.57430 1.000 65.72960 127 SER F CA 1
ATOM 7807 C C . SER F 2 134 ? 6.58773 -41.34063 18.81069 1.000 70.68908 127 SER F C 1
ATOM 7808 O O . SER F 2 134 ? 5.96027 -41.56072 19.85257 1.000 74.63746 127 SER F O 1
ATOM 7811 N N . GLY F 2 135 ? 7.90517 -41.50752 18.72168 1.000 66.96850 128 GLY F N 1
ATOM 7812 C CA . GLY F 2 135 ? 8.71318 -41.91538 19.85164 1.000 60.14094 128 GLY F CA 1
ATOM 7813 C C . GLY F 2 135 ? 9.24970 -43.33309 19.81550 1.000 63.42212 128 GLY F C 1
ATOM 7814 O O . GLY F 2 135 ? 9.86328 -43.76364 20.79860 1.000 67.37044 128 GLY F O 1
ATOM 7815 N N . THR F 2 136 ? 9.04738 -44.07104 18.72620 1.000 55.74498 129 THR F N 1
ATOM 7816 C CA . THR F 2 136 ? 9.57644 -45.42076 18.58499 1.000 60.06112 129 THR F CA 1
ATOM 7817 C C . THR F 2 136 ? 10.30667 -45.54086 17.25392 1.000 60.52006 129 THR F C 1
ATOM 7818 O O . THR F 2 136 ? 10.22032 -44.66767 16.38614 1.000 57.28170 129 THR F O 1
ATOM 7822 N N . ALA F 2 137 ? 11.04027 -46.64058 17.10289 1.000 56.70245 130 ALA F N 1
ATOM 7823 C CA . ALA F 2 137 ? 11.80692 -46.90116 15.89359 1.000 53.36110 130 ALA F CA 1
ATOM 7824 C C . ALA F 2 137 ? 11.76237 -48.38819 15.58715 1.000 54.00098 130 ALA F C 1
ATOM 7825 O O . ALA F 2 137 ? 12.06119 -49.21171 16.45644 1.000 54.76330 130 ALA F O 1
ATOM 7827 N N . SER F 2 138 ? 11.40593 -48.72762 14.35152 1.000 49.89206 131 SER F N 1
ATOM 7828 C CA . SER F 2 138 ? 11.33328 -50.11314 13.90757 1.000 45.19700 131 SER F CA 1
ATOM 7829 C C . SER F 2 138 ? 12.24712 -50.29268 12.70604 1.000 53.22231 131 SER F C 1
ATOM 7830 O O . SER F 2 138 ? 12.07657 -49.61917 11.68296 1.000 50.88196 131 SER F O 1
ATOM 7833 N N . VAL F 2 139 ? 13.20163 -51.20987 12.82876 1.000 45.28161 132 VAL F N 1
ATOM 7834 C CA . VAL F 2 139 ? 14.08898 -51.58495 11.73677 1.000 43.57062 132 VAL F CA 1
ATOM 7835 C C . VAL F 2 139 ? 13.62300 -52.93530 11.21613 1.000 39.62344 132 VAL F C 1
ATOM 7836 O O . VAL F 2 139 ? 13.45552 -53.88389 11.99252 1.000 41.02845 132 VAL F O 1
ATOM 7840 N N . VAL F 2 140 ? 13.39567 -53.02265 9.90987 1.000 36.11924 133 VAL F N 1
ATOM 7841 C CA . VAL F 2 140 ? 12.81278 -54.20529 9.28952 1.000 37.08601 133 VAL F CA 1
ATOM 7842 C C . VAL F 2 140 ? 13.86501 -54.87084 8.41557 1.000 38.85620 133 VAL F C 1
ATOM 7843 O O . VAL F 2 140 ? 14.54618 -54.20142 7.62886 1.000 37.86833 133 VAL F O 1
ATOM 7847 N N . CYS F 2 141 ? 14.00491 -56.18405 8.56888 1.000 38.29410 134 CYS F N 1
ATOM 7848 C CA . CYS F 2 141 ? 14.89238 -57.00502 7.75500 1.000 41.59683 134 CYS F CA 1
ATOM 7849 C C . CYS F 2 141 ? 14.02812 -57.95897 6.94154 1.000 37.89023 134 CYS F C 1
ATOM 7850 O O . CYS F 2 141 ? 13.22521 -58.70784 7.50985 1.000 36.77897 134 CYS F O 1
ATOM 7853 N N . LEU F 2 142 ? 14.16987 -57.91193 5.62074 1.000 35.92623 135 LEU F N 1
ATOM 7854 C CA . LEU F 2 142 ? 13.34502 -58.69691 4.71239 1.000 35.74745 135 LEU F CA 1
ATOM 7855 C C . LEU F 2 142 ? 14.19052 -59.76130 4.02767 1.000 34.49031 135 LEU F C 1
ATOM 7856 O O . LEU F 2 142 ? 15.22136 -59.44910 3.42327 1.000 39.50924 135 LEU F O 1
ATOM 7861 N N . LEU F 2 143 ? 13.75257 -61.01061 4.12973 1.000 34.81194 136 LEU F N 1
ATOM 7862 C CA . LEU F 2 143 ? 14.32273 -62.13315 3.39387 1.000 31.29982 136 LEU F CA 1
ATOM 7863 C C . LEU F 2 143 ? 13.30962 -62.55466 2.33900 1.000 34.00483 136 LEU F C 1
ATOM 7864 O O . LEU F 2 143 ? 12.19591 -62.96665 2.67991 1.000 34.68617 136 LEU F O 1
ATOM 7869 N N . ASN F 2 144 ? 13.68461 -62.45248 1.06854 1.000 32.84848 137 ASN F N 1
ATOM 7870 C CA . ASN F 2 144 ? 12.73708 -62.60375 -0.02779 1.000 37.79876 137 ASN F CA 1
ATOM 7871 C C . ASN F 2 144 ? 13.05741 -63.83892 -0.85915 1.000 32.74897 137 ASN F C 1
ATOM 7872 O O . ASN F 2 144 ? 14.20033 -64.02738 -1.28587 1.000 37.56046 137 ASN F O 1
ATOM 7877 N N . ASN F 2 145 ? 12.04254 -64.67840 -1.07031 1.000 32.96628 138 ASN F N 1
ATOM 7878 C CA . ASN F 2 145 ? 12.10258 -65.81462 -1.98476 1.000 35.18097 138 ASN F CA 1
ATOM 7879 C C . ASN F 2 145 ? 13.23087 -66.78502 -1.65366 1.000 33.08518 138 ASN F C 1
ATOM 7880 O O . ASN F 2 145 ? 14.24840 -66.82750 -2.35265 1.000 33.71472 138 ASN F O 1
ATOM 7885 N N . PHE F 2 146 ? 13.04676 -67.58860 -0.60914 1.000 34.18584 139 PHE F N 1
ATOM 7886 C CA . PHE F 2 146 ? 14.03122 -68.58000 -0.20415 1.000 38.83791 139 PHE F CA 1
ATOM 7887 C C . PHE F 2 146 ? 13.35109 -69.91451 0.07123 1.000 35.31663 139 PHE F C 1
ATOM 7888 O O . PHE F 2 146 ? 12.13067 -69.99360 0.23485 1.000 33.02315 139 PHE F O 1
ATOM 7896 N N . TYR F 2 147 ? 14.17054 -70.97169 0.11817 1.000 30.83063 140 TYR F N 1
ATOM 7897 C CA . TYR F 2 147 ? 13.72015 -72.31375 0.46502 1.000 36.97355 140 TYR F CA 1
ATOM 7898 C C . TYR F 2 147 ? 14.91227 -73.08980 0.99554 1.000 39.11668 140 TYR F C 1
ATOM 7899 O O . TYR F 2 147 ? 15.99888 -72.99452 0.40866 1.000 39.75247 140 TYR F O 1
ATOM 7908 N N . PRO F 2 148 ? 14.75995 -73.87360 2.07498 1.000 36.97330 141 PRO F N 1
ATOM 7909 C CA . PRO F 2 148 ? 13.52264 -74.16872 2.80503 1.000 36.04154 141 PRO F CA 1
ATOM 7910 C C . PRO F 2 148 ? 13.07566 -73.06503 3.75787 1.000 40.45716 141 PRO F C 1
ATOM 7911 O O . PRO F 2 148 ? 13.67859 -71.99307 3.81107 1.000 44.03047 141 PRO F O 1
ATOM 7915 N N . ARG F 2 149 ? 12.01323 -73.35442 4.51172 1.000 43.86472 142 ARG F N 1
ATOM 7916 C CA . ARG F 2 149 ? 11.38872 -72.36373 5.37902 1.000 40.78688 142 ARG F CA 1
ATOM 7917 C C . ARG F 2 149 ? 12.25628 -72.00399 6.57951 1.000 44.72507 142 ARG F C 1
ATOM 7918 O O . ARG F 2 149 ? 12.10208 -70.91029 7.13365 1.000 44.94596 142 ARG F O 1
ATOM 7926 N N . GLU F 2 150 ? 13.15786 -72.89268 6.99158 1.000 43.45669 143 GLU F N 1
ATOM 7927 C CA . GLU F 2 150 ? 13.99385 -72.64939 8.16276 1.000 47.53493 143 GLU F CA 1
ATOM 7928 C C . GLU F 2 150 ? 15.02575 -71.56512 7.86113 1.000 44.19583 143 GLU F C 1
ATOM 7929 O O . GLU F 2 150 ? 15.82339 -71.69921 6.92659 1.000 42.88951 143 GLU F O 1
ATOM 7935 N N . ALA F 2 151 ? 15.01164 -70.49059 8.64915 1.000 43.47438 144 ALA F N 1
ATOM 7936 C CA . ALA F 2 151 ? 15.98183 -69.41609 8.49141 1.000 40.51177 144 ALA F CA 1
ATOM 7937 C C . ALA F 2 151 ? 16.19821 -68.72428 9.83023 1.00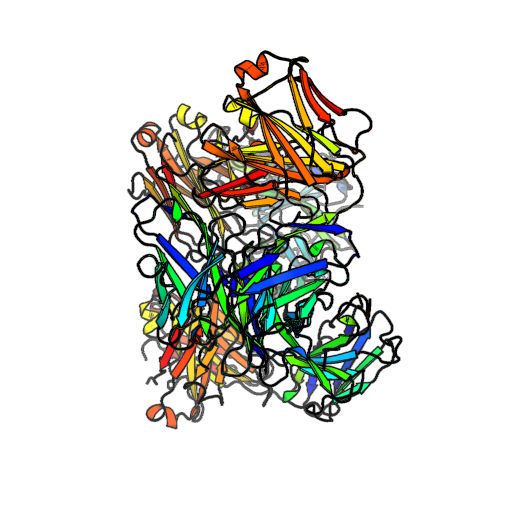0 40.76847 144 ALA F C 1
ATOM 7938 O O . ALA F 2 151 ? 15.27481 -68.59844 10.63963 1.000 41.16951 144 ALA F O 1
ATOM 7940 N N . LYS F 2 152 ? 17.43308 -68.28191 10.05342 1.000 42.89018 145 LYS F N 1
ATOM 7941 C CA . LYS F 2 152 ? 17.84738 -67.63519 11.29398 1.000 39.14986 145 LYS F CA 1
ATOM 7942 C C . LYS F 2 152 ? 18.19655 -66.17999 11.01140 1.000 37.59458 145 LYS F C 1
ATOM 7943 O O . LYS F 2 152 ? 19.06659 -65.89893 10.18107 1.000 43.21942 145 LYS F O 1
ATOM 7949 N N . VAL F 2 153 ? 17.52183 -65.26153 11.69673 1.000 38.56835 146 VAL F N 1
ATOM 7950 C CA . VAL F 2 153 ? 17.76456 -63.82852 11.55813 1.000 41.55226 146 VAL F CA 1
ATOM 7951 C C . VAL F 2 153 ? 18.19838 -63.29352 12.91403 1.000 42.17448 146 VAL F C 1
ATOM 7952 O O . VAL F 2 153 ? 17.46117 -63.41904 13.89908 1.000 56.68708 146 VAL F O 1
ATOM 7956 N N . GLN F 2 154 ? 19.38605 -62.69646 12.96596 1.000 41.98975 147 GLN F N 1
ATOM 7957 C CA . GLN F 2 154 ? 19.93888 -62.14491 14.19636 1.000 55.31001 147 GLN F CA 1
ATOM 7958 C C . GLN F 2 154 ? 20.18195 -60.65238 14.03290 1.000 51.81644 147 GLN F C 1
ATOM 7959 O O . GLN F 2 154 ? 20.73880 -60.21809 13.02017 1.000 50.94802 147 GLN F O 1
ATOM 7965 N N . TRP F 2 155 ? 19.76529 -59.87544 15.02950 1.000 54.53019 148 TRP F N 1
ATOM 7966 C CA . TRP F 2 155 ? 19.95655 -58.43146 15.04078 1.000 50.16492 148 TRP F CA 1
ATOM 7967 C C . TRP F 2 155 ? 21.17829 -58.07142 15.87628 1.000 63.31378 148 TRP F C 1
ATOM 7968 O O . TRP F 2 155 ? 21.29887 -58.50175 17.02876 1.000 66.87565 148 TRP F O 1
ATOM 7979 N N . LYS F 2 156 ? 22.07504 -57.27679 15.29597 1.000 64.50888 149 LYS F N 1
ATOM 7980 C CA . LYS F 2 156 ? 23.25193 -56.76810 15.98989 1.000 65.80485 149 LYS F CA 1
ATOM 7981 C C . LYS F 2 156 ? 23.18787 -55.24891 15.98355 1.000 63.44237 149 LYS F C 1
ATOM 7982 O O . LYS F 2 156 ? 23.14576 -54.63146 14.91446 1.000 65.50747 149 LYS F O 1
ATOM 7988 N N . VAL F 2 157 ? 23.18584 -54.65272 17.16942 1.000 66.48791 150 VAL F N 1
ATOM 7989 C CA . VAL F 2 157 ? 23.18309 -53.20441 17.33283 1.000 67.80527 150 VAL F CA 1
ATOM 7990 C C . VAL F 2 157 ? 24.53176 -52.81765 17.92305 1.000 78.06818 150 VAL F C 1
ATOM 7991 O O . VAL F 2 157 ? 24.80784 -53.09643 19.09722 1.000 76.60132 150 VAL F O 1
ATOM 7995 N N . ASP F 2 158 ? 25.36768 -52.16514 17.11020 1.000 75.45725 151 ASP F N 1
ATOM 7996 C CA . ASP F 2 158 ? 26.76675 -51.90871 17.45631 1.000 74.14818 151 ASP F CA 1
ATOM 7997 C C . ASP F 2 158 ? 27.48753 -53.21617 17.78049 1.000 77.57452 151 ASP F C 1
ATOM 7998 O O . ASP F 2 158 ? 28.23462 -53.31028 18.75661 1.000 82.17827 151 ASP F O 1
ATOM 8003 N N . ASN F 2 159 ? 27.25438 -54.23177 16.94284 1.000 76.35720 152 ASN F N 1
ATOM 8004 C CA . ASN F 2 159 ? 27.84062 -55.56681 17.09133 1.000 71.46339 152 ASN F CA 1
ATOM 8005 C C . ASN F 2 159 ? 27.44494 -56.22449 18.40944 1.000 70.28796 152 ASN F C 1
ATOM 8006 O O . ASN F 2 159 ? 28.16240 -57.08468 18.92466 1.000 77.42290 152 ASN F O 1
ATOM 8011 N N . ALA F 2 160 ? 26.29751 -55.84075 18.95988 1.000 70.85793 153 ALA F N 1
ATOM 8012 C CA . ALA F 2 160 ? 25.77023 -56.43801 20.17995 1.000 69.82510 153 ALA F CA 1
ATOM 8013 C C . ALA F 2 160 ? 24.50171 -57.20142 19.82940 1.000 74.80734 153 ALA F C 1
ATOM 8014 O O . ALA F 2 160 ? 23.54743 -56.61894 19.30218 1.000 73.87311 153 ALA F O 1
ATOM 8016 N N . LEU F 2 161 ? 24.49716 -58.49961 20.11571 1.000 73.21946 154 LEU F N 1
ATOM 8017 C CA . LEU F 2 161 ? 23.37596 -59.34447 19.73235 1.000 77.83569 154 LEU F CA 1
ATOM 8018 C C . LEU F 2 161 ? 22.12624 -58.95108 20.51015 1.000 74.49780 154 LEU F C 1
ATOM 8019 O O . LEU F 2 161 ? 22.17187 -58.76331 21.72976 1.000 74.96967 154 LEU F O 1
ATOM 8024 N N . GLN F 2 162 ? 21.01121 -58.82054 19.79874 1.000 68.33732 155 GLN F N 1
ATOM 8025 C CA . GLN F 2 162 ? 19.74308 -58.41829 20.38755 1.000 68.86775 155 GLN F CA 1
ATOM 8026 C C . GLN F 2 162 ? 18.83480 -59.62760 20.55827 1.000 70.31013 155 GLN F C 1
ATOM 8027 O O . GLN F 2 162 ? 18.75282 -60.48756 19.67587 1.000 80.34898 155 GLN F O 1
ATOM 8033 N N . SER F 2 163 ? 18.15453 -59.68619 21.70011 1.000 63.28946 156 SER F N 1
ATOM 8034 C CA . SER F 2 163 ? 17.21186 -60.75377 21.99481 1.000 68.51511 156 SER F CA 1
ATOM 8035 C C . SER F 2 163 ? 16.01907 -60.17267 22.73652 1.000 67.70958 156 SER F C 1
ATOM 8036 O O . SER F 2 163 ? 16.18005 -59.33293 23.62659 1.000 68.33939 156 SER F O 1
ATOM 8039 N N . GLY F 2 164 ? 14.82311 -60.61073 22.35341 1.000 73.52448 157 GLY F N 1
ATOM 8040 C CA . GLY F 2 164 ? 13.61344 -60.20518 23.03433 1.000 81.75093 157 GLY F CA 1
ATOM 8041 C C . GLY F 2 164 ? 13.01283 -58.89606 22.57544 1.000 70.05059 157 GLY F C 1
ATOM 8042 O O . GLY F 2 164 ? 12.00772 -58.46215 23.15303 1.000 79.42264 157 GLY F O 1
ATOM 8043 N N . ASN F 2 165 ? 13.58864 -58.24844 21.56151 1.000 62.76235 158 ASN F N 1
ATOM 8044 C CA . ASN F 2 165 ? 13.07467 -56.97902 21.05988 1.000 63.05608 158 ASN F CA 1
ATOM 8045 C C . ASN F 2 165 ? 12.72767 -57.04122 19.57563 1.000 65.08239 158 ASN F C 1
ATOM 8046 O O . ASN F 2 165 ? 12.62308 -55.99773 18.92224 1.000 56.79724 158 ASN F O 1
ATOM 8051 N N . SER F 2 166 ? 12.55168 -58.24095 19.02612 1.000 62.95938 159 SER F N 1
ATOM 8052 C CA . SER F 2 166 ? 12.19685 -58.39610 17.62531 1.000 58.39107 159 SER F CA 1
ATOM 8053 C C . SER F 2 166 ? 11.24697 -59.57316 17.45721 1.000 60.94482 159 SER F C 1
ATOM 8054 O O . SER F 2 166 ? 11.33808 -60.57270 18.17469 1.000 67.16477 159 SER F O 1
ATOM 8057 N N . GLN F 2 167 ? 10.33668 -59.44786 16.49413 1.000 55.98940 160 GLN F N 1
ATOM 8058 C CA . GLN F 2 167 ? 9.46607 -60.54446 16.10039 1.000 55.03688 160 GLN F CA 1
ATOM 8059 C C . GLN F 2 167 ? 9.58206 -60.73615 14.59563 1.000 50.74774 160 GLN F C 1
ATOM 8060 O O . GLN F 2 167 ? 9.83815 -59.78588 13.85072 1.000 48.99237 160 GLN F O 1
ATOM 8066 N N . GLU F 2 168 ? 9.41353 -61.97914 14.15654 1.000 41.66403 161 GLU F N 1
ATOM 8067 C CA . GLU F 2 168 ? 9.51098 -62.32759 12.74974 1.000 38.48095 161 GLU F CA 1
ATOM 8068 C C . GLU F 2 168 ? 8.17915 -62.87264 12.25392 1.000 38.53076 161 GLU F C 1
ATOM 8069 O O . GLU F 2 168 ? 7.35567 -63.36798 13.02609 1.000 40.24430 161 GLU F O 1
ATOM 8075 N N . SER F 2 169 ? 7.96903 -62.75502 10.94905 1.000 37.02312 162 SER F N 1
ATOM 8076 C CA . SER F 2 169 ? 6.80615 -63.32883 10.29174 1.000 37.06182 162 SER F CA 1
ATOM 8077 C C . SER F 2 169 ? 7.24835 -63.98893 8.99766 1.000 35.27884 162 SER F C 1
ATOM 8078 O O . SER F 2 169 ? 8.13765 -63.48285 8.30832 1.000 34.77637 162 SER F O 1
ATOM 8081 N N . VAL F 2 170 ? 6.65344 -65.13780 8.69132 1.000 35.38434 163 VAL F N 1
ATOM 8082 C CA . VAL F 2 170 ? 6.98763 -65.90451 7.49773 1.000 39.38857 163 VAL F CA 1
ATOM 8083 C C . VAL F 2 170 ? 5.71641 -66.08857 6.68260 1.000 38.80140 163 VAL F C 1
ATOM 8084 O O . VAL F 2 170 ? 4.69237 -66.53474 7.21346 1.000 45.50786 163 VAL F O 1
ATOM 8088 N N . THR F 2 171 ? 5.78125 -65.74267 5.39980 1.000 39.55740 164 THR F N 1
ATOM 8089 C CA . THR F 2 171 ? 4.63268 -65.92104 4.52572 1.000 43.84324 164 THR F CA 1
ATOM 8090 C C . THR F 2 171 ? 4.37931 -67.39844 4.25531 1.000 49.42026 164 THR F C 1
ATOM 8091 O O . THR F 2 171 ? 5.25360 -68.25483 4.42295 1.000 42.25162 164 THR F O 1
ATOM 8095 N N . GLU F 2 172 ? 3.15754 -67.68883 3.82046 1.000 53.64737 165 GLU F N 1
ATOM 8096 C CA A GLU F 2 172 ? 2.85428 -69.01171 3.30470 0.473 59.31123 165 GLU F CA 1
ATOM 8097 C CA B GLU F 2 172 ? 2.85540 -69.01264 3.30582 0.527 70.08267 165 GLU F CA 1
ATOM 8098 C C . GLU F 2 172 ? 3.66501 -69.26875 2.03736 1.000 49.70429 165 GLU F C 1
ATOM 8099 O O . GLU F 2 172 ? 4.20892 -68.35014 1.41730 1.000 50.15805 165 GLU F O 1
ATOM 8110 N N . GLN F 2 173 ? 3.75000 -70.53884 1.65567 1.000 49.95125 166 GLN F N 1
ATOM 8111 C CA . GLN F 2 173 ? 4.48837 -70.88829 0.45099 1.000 39.89506 166 GLN F CA 1
ATOM 8112 C C . GLN F 2 173 ? 3.86407 -70.20269 -0.75942 1.000 46.32146 166 GLN F C 1
ATOM 8113 O O . GLN F 2 173 ? 2.64459 -70.03481 -0.83875 1.000 43.86849 166 GLN F O 1
ATOM 8119 N N . ASP F 2 174 ? 4.70738 -69.77731 -1.69512 1.000 45.43482 167 ASP F N 1
ATOM 8120 C CA . ASP F 2 174 ? 4.20633 -69.06006 -2.85834 1.000 37.72394 167 ASP F CA 1
ATOM 8121 C C . ASP F 2 174 ? 3.51940 -70.01612 -3.82382 1.000 42.31302 167 ASP F C 1
ATOM 8122 O O . ASP F 2 174 ? 3.94463 -71.16137 -4.00184 1.000 41.37229 167 ASP F O 1
ATOM 8127 N N . SER F 2 175 ? 2.45139 -69.53313 -4.45865 1.000 46.36847 168 SER F N 1
ATOM 8128 C CA . SER F 2 175 ? 1.67794 -70.36119 -5.37216 1.000 36.44549 168 SER F CA 1
ATOM 8129 C C . SER F 2 175 ? 2.31280 -70.48491 -6.74887 1.000 39.74221 168 SER F C 1
ATOM 8130 O O . SER F 2 175 ? 1.83892 -71.29146 -7.55364 1.000 44.65953 168 SER F O 1
ATOM 8133 N N . LYS F 2 176 ? 3.38242 -69.73943 -7.03124 1.000 47.28305 169 LYS F N 1
ATOM 8134 C CA . LYS F 2 176 ? 4.03240 -69.77495 -8.33606 1.000 40.95831 169 LYS F CA 1
ATOM 8135 C C . LYS F 2 176 ? 5.40453 -70.43550 -8.29195 1.000 41.86975 169 LYS F C 1
ATOM 8136 O O . LYS F 2 176 ? 5.64957 -71.38329 -9.04417 1.000 44.93476 169 LYS F O 1
ATOM 8142 N N . ASP F 2 177 ? 6.31400 -69.96048 -7.43687 1.000 39.79683 170 ASP F N 1
ATOM 8143 C CA . ASP F 2 177 ? 7.65794 -70.52079 -7.35171 1.000 38.93085 170 ASP F CA 1
ATOM 8144 C C . ASP F 2 177 ? 7.90808 -71.29500 -6.06393 1.000 39.84855 170 ASP F C 1
ATOM 8145 O O . ASP F 2 177 ? 9.03963 -71.73229 -5.83485 1.000 42.35779 170 ASP F O 1
ATOM 8150 N N . SER F 2 178 ? 6.89573 -71.44317 -5.20681 1.000 41.86042 171 SER F N 1
ATOM 8151 C CA . SER F 2 178 ? 6.95926 -72.31017 -4.02657 1.000 40.85866 171 SER F CA 1
ATOM 8152 C C . SER F 2 178 ? 8.03149 -71.87516 -3.03275 1.000 40.90179 171 SER F C 1
ATOM 8153 O O . SER F 2 178 ? 8.62154 -72.70879 -2.33927 1.000 36.85462 171 SER F O 1
ATOM 8156 N N . THR F 2 179 ? 8.29217 -70.57768 -2.93803 1.000 44.31624 172 THR F N 1
ATOM 8157 C CA . THR F 2 179 ? 9.28810 -70.07569 -2.00438 1.000 40.59530 172 THR F CA 1
ATOM 8158 C C . THR F 2 179 ? 8.61255 -69.43091 -0.79922 1.000 37.83171 172 THR F C 1
ATOM 8159 O O . THR F 2 179 ? 7.39625 -69.22980 -0.76274 1.000 34.43179 172 THR F O 1
ATOM 8163 N N . TYR F 2 180 ? 9.43108 -69.10721 0.19776 1.000 37.72826 173 TYR F N 1
ATOM 8164 C CA . TYR F 2 180 ? 8.98763 -68.41866 1.39660 1.000 35.18616 173 TYR F CA 1
ATOM 8165 C C . TYR F 2 180 ? 9.67196 -67.06287 1.48473 1.000 36.80892 173 TYR F C 1
ATOM 8166 O O . TYR F 2 180 ? 10.73205 -66.83666 0.89441 1.000 36.67631 173 TYR F O 1
ATOM 8175 N N . SER F 2 181 ? 9.04886 -66.16103 2.23605 1.000 33.26879 174 SER F N 1
ATOM 8176 C CA . SER F 2 181 ? 9.62875 -64.86760 2.55323 1.000 34.54322 174 SER F CA 1
ATOM 8177 C C . SER F 2 181 ? 9.44736 -64.60464 4.03848 1.000 35.38207 174 SER F C 1
ATOM 8178 O O . SER F 2 181 ? 8.46735 -65.04436 4.64591 1.000 35.24385 174 SER F O 1
ATOM 8181 N N . LEU F 2 182 ? 10.41199 -63.89597 4.62058 1.000 32.67806 175 LEU F N 1
ATOM 8182 C CA . LEU F 2 182 ? 10.44928 -63.64433 6.05351 1.000 32.57660 175 LEU F CA 1
ATOM 8183 C C . LEU F 2 182 ? 10.72294 -62.16896 6.30098 1.000 30.83252 175 LEU F C 1
ATOM 8184 O O . LEU F 2 182 ? 11.52759 -61.55203 5.59892 1.000 32.96891 175 LEU F O 1
ATOM 8189 N N . SER F 2 183 ? 10.05757 -61.60758 7.30420 1.000 31.79764 176 SER F N 1
ATOM 8190 C CA . SER F 2 183 ? 10.29870 -60.23439 7.72326 1.000 34.94527 176 SER F CA 1
ATOM 8191 C C . SER F 2 183 ? 10.53254 -60.20913 9.22520 1.000 33.41704 176 SER F C 1
ATOM 8192 O O . SER F 2 183 ? 9.71156 -60.72287 9.99039 1.000 36.52963 176 SER F O 1
ATOM 8195 N N . SER F 2 184 ? 11.65172 -59.62748 9.64276 1.000 33.62051 177 SER F N 1
ATOM 8196 C CA . SER F 2 184 ? 11.98029 -59.46983 11.05321 1.000 37.57361 177 SER F CA 1
ATOM 8197 C C . SER F 2 184 ? 11.96843 -57.98810 11.40233 1.000 37.37440 177 SER F C 1
ATOM 8198 O O . SER F 2 184 ? 12.62792 -57.18605 10.73357 1.000 37.37260 177 SER F O 1
ATOM 8201 N N . THR F 2 185 ? 11.22521 -57.62606 12.44540 1.000 37.33089 178 THR F N 1
ATOM 8202 C CA . THR F 2 185 ? 11.06983 -56.23254 12.85384 1.000 39.08035 178 THR F CA 1
ATOM 8203 C C . THR F 2 185 ? 11.69839 -56.03758 14.22708 1.000 43.40643 178 THR F C 1
ATOM 8204 O O . THR F 2 185 ? 11.22007 -56.59428 15.22010 1.000 51.06392 178 THR F O 1
ATOM 8208 N N . LEU F 2 186 ? 12.76224 -55.24289 14.27843 1.000 43.75983 179 LEU F N 1
ATOM 8209 C CA . LEU F 2 186 ? 13.40018 -54.84099 15.52733 1.000 45.46909 179 LEU F CA 1
ATOM 8210 C C . LEU F 2 186 ? 12.83559 -53.48576 15.94551 1.000 51.87265 179 LEU F C 1
ATOM 8211 O O . LEU F 2 186 ? 13.04181 -52.48123 15.25538 1.000 48.89227 179 LEU F O 1
ATOM 8216 N N . THR F 2 187 ? 12.13026 -53.45455 17.07344 1.000 48.04121 180 THR F N 1
ATOM 8217 C CA . THR F 2 187 ? 11.50052 -52.23924 17.57401 1.000 49.03830 180 THR F CA 1
ATOM 8218 C C . THR F 2 187 ? 12.23438 -51.75968 18.81928 1.000 55.83731 180 THR F C 1
ATOM 8219 O O . THR F 2 187 ? 12.39595 -52.51740 19.78138 1.000 59.48754 180 THR F O 1
ATOM 8223 N N . LEU F 2 188 ? 12.67305 -50.50420 18.79658 1.000 51.83486 181 LEU F N 1
ATOM 8224 C CA . LEU F 2 188 ? 13.32219 -49.87213 19.93382 1.000 61.29429 181 LEU F CA 1
ATOM 8225 C C . LEU F 2 188 ? 12.72701 -48.48910 20.13966 1.000 61.86761 181 LEU F C 1
ATOM 8226 O O . LEU F 2 188 ? 12.16098 -47.89136 19.22139 1.000 67.23940 181 LEU F O 1
ATOM 8231 N N . SER F 2 189 ? 12.87140 -47.97619 21.35638 1.000 65.75023 182 SER F N 1
ATOM 8232 C CA . SER F 2 189 ? 12.46157 -46.60704 21.61584 1.000 64.19034 182 SER F CA 1
ATOM 8233 C C . SER F 2 189 ? 13.36707 -45.64525 20.85711 1.000 67.87290 182 SER F C 1
ATOM 8234 O O . SER F 2 189 ? 14.51099 -45.96727 20.52382 1.000 73.30185 182 SER F O 1
ATOM 8237 N N . LYS F 2 190 ? 12.83469 -44.45602 20.56600 1.000 64.91488 183 LYS F N 1
ATOM 8238 C CA . LYS F 2 190 ? 13.63871 -43.44046 19.89490 1.000 67.44969 183 LYS F CA 1
ATOM 8239 C C . LYS F 2 190 ? 14.84992 -43.05088 20.73129 1.000 72.40242 183 LYS F C 1
ATOM 8240 O O . LYS F 2 190 ? 15.92097 -42.77261 20.17987 1.000 74.70398 183 LYS F O 1
ATOM 8246 N N . ALA F 2 191 ? 14.70474 -43.03870 22.05919 1.000 71.55156 184 ALA F N 1
ATOM 8247 C CA . ALA F 2 191 ? 15.83936 -42.74210 22.92725 1.000 74.79996 184 ALA F CA 1
ATOM 8248 C C . ALA F 2 191 ? 16.91626 -43.81028 22.79565 1.000 76.70514 184 ALA F C 1
ATOM 8249 O O . ALA F 2 191 ? 18.09787 -43.49898 22.60958 1.000 81.86074 184 ALA F O 1
ATOM 8251 N N . ASP F 2 192 ? 16.52170 -45.08261 22.87988 1.000 75.27232 185 ASP F N 1
ATOM 8252 C CA . ASP F 2 192 ? 17.48298 -46.16719 22.71857 1.000 72.08456 185 ASP F CA 1
ATOM 8253 C C . ASP F 2 192 ? 18.03273 -46.21796 21.29980 1.000 71.78588 185 ASP F C 1
ATOM 8254 O O . ASP F 2 192 ? 19.19621 -46.58412 21.09981 1.000 76.49804 185 ASP F O 1
ATOM 8259 N N . TYR F 2 193 ? 17.21557 -45.85670 20.30795 1.000 75.08521 186 TYR F N 1
ATOM 8260 C CA . TYR F 2 193 ? 17.67177 -45.88354 18.92227 1.000 73.86777 186 TYR F CA 1
ATOM 8261 C C . TYR F 2 193 ? 18.75905 -44.84605 18.67452 1.000 73.40607 186 TYR F C 1
ATOM 8262 O O . TYR F 2 193 ? 19.71987 -45.11060 17.94278 1.000 70.27072 186 TYR F O 1
ATOM 8271 N N . GLU F 2 194 ? 18.62685 -43.66081 19.27396 1.000 79.41075 187 GLU F N 1
ATOM 8272 C CA . GLU F 2 194 ? 19.62987 -42.61505 19.11146 1.000 83.20351 187 GLU F CA 1
ATOM 8273 C C . GLU F 2 194 ? 20.90165 -42.87667 19.90888 1.000 82.86725 187 GLU F C 1
ATOM 8274 O O . GLU F 2 194 ? 21.90637 -42.19646 19.67627 1.000 92.57537 187 GLU F O 1
ATOM 8280 N N . LYS F 2 195 ? 20.88890 -43.83535 20.83437 1.000 77.50776 188 LYS F N 1
ATOM 8281 C CA . LYS F 2 195 ? 22.08079 -44.14356 21.61433 1.000 78.01483 188 LYS F CA 1
ATOM 8282 C C . LYS F 2 195 ? 23.09700 -44.97362 20.83941 1.000 82.62321 188 LYS F C 1
ATOM 8283 O O . LYS F 2 195 ? 24.25367 -45.06171 21.26450 1.000 83.21358 188 LYS F O 1
ATOM 8289 N N . HIS F 2 196 ? 22.70008 -45.58459 19.72630 1.000 88.31718 189 HIS F N 1
ATOM 8290 C CA . HIS F 2 196 ? 23.57660 -46.45196 18.95294 1.000 85.21077 189 HIS F CA 1
ATOM 8291 C C . HIS F 2 196 ? 23.71913 -45.92924 17.52812 1.000 78.78885 189 HIS F C 1
ATOM 8292 O O . HIS F 2 196 ? 23.01099 -45.01492 17.09863 1.000 76.72698 189 HIS F O 1
ATOM 8299 N N . LYS F 2 197 ? 24.65043 -46.53334 16.78928 1.000 75.83059 190 LYS F N 1
ATOM 8300 C CA . LYS F 2 197 ? 25.03073 -46.04846 15.46780 1.000 75.50934 190 LYS F CA 1
ATOM 8301 C C . LYS F 2 197 ? 24.76528 -47.06062 14.36404 1.000 78.49648 190 LYS F C 1
ATOM 8302 O O . LYS F 2 197 ? 24.10058 -46.73052 13.37402 1.000 75.84909 190 LYS F O 1
ATOM 8308 N N . VAL F 2 198 ? 25.27093 -48.28572 14.49926 1.000 76.41500 191 VAL F N 1
ATOM 8309 C CA . VAL F 2 198 ? 25.22911 -49.28557 13.43596 1.000 69.90371 191 VAL F CA 1
ATOM 8310 C C . VAL F 2 198 ? 24.13292 -50.29706 13.74171 1.000 66.77931 191 VAL F C 1
ATOM 8311 O O . VAL F 2 198 ? 24.06511 -50.83461 14.85438 1.000 73.20444 191 VAL F O 1
ATOM 8315 N N . TYR F 2 199 ? 23.28394 -50.56849 12.75047 1.000 59.86600 192 TYR F N 1
ATOM 8316 C CA . TYR F 2 199 ? 22.19373 -51.52908 12.87585 1.000 61.15714 192 TYR F CA 1
ATOM 8317 C C . TYR F 2 199 ? 22.28056 -52.53270 11.73610 1.000 53.68052 192 TYR F C 1
ATOM 8318 O O . TYR F 2 199 ? 22.33425 -52.14333 10.56576 1.000 56.04728 192 TYR F O 1
ATOM 8327 N N . ALA F 2 200 ? 22.28496 -53.81974 12.07722 1.000 49.18404 193 ALA F N 1
ATOM 8328 C CA . ALA F 2 200 ? 22.45891 -54.86635 11.08209 1.000 52.11799 193 ALA F CA 1
ATOM 8329 C C . ALA F 2 200 ? 21.65499 -56.09795 11.47117 1.000 54.85990 193 ALA F C 1
ATOM 8330 O O . ALA F 2 200 ? 21.47471 -56.39371 12.65604 1.000 53.79578 193 ALA F O 1
ATOM 8332 N N . CYS F 2 201 ? 21.17318 -56.81228 10.45731 1.000 45.18756 194 CYS F N 1
ATOM 8333 C CA . CYS F 2 201 ? 20.59743 -58.13755 10.63321 1.000 49.53688 194 CYS F CA 1
ATOM 8334 C C . CYS F 2 201 ? 21.49418 -59.15380 9.94227 1.000 46.07435 194 CYS F C 1
ATOM 8335 O O . CYS F 2 201 ? 21.90688 -58.94772 8.79615 1.000 50.58709 194 CYS F O 1
ATOM 8338 N N . GLU F 2 202 ? 21.81121 -60.23270 10.64973 1.000 46.60240 195 GLU F N 1
ATOM 8339 C CA . GLU F 2 202 ? 22.65176 -61.30204 10.12761 1.000 52.84053 195 GLU F CA 1
ATOM 8340 C C . GLU F 2 202 ? 21.76236 -62.49153 9.79005 1.000 43.93985 195 GLU F C 1
ATOM 8341 O O . GLU F 2 202 ? 21.00814 -62.96981 10.64395 1.000 47.94481 195 GLU F O 1
ATOM 8347 N N . VAL F 2 203 ? 21.84510 -62.95891 8.54885 1.000 40.27204 196 VAL F N 1
ATOM 8348 C CA . VAL F 2 203 ? 20.95948 -63.99354 8.03107 1.000 45.29408 196 VAL F CA 1
ATOM 8349 C C . VAL F 2 203 ? 21.75479 -65.26932 7.79518 1.000 46.80300 196 VAL F C 1
ATOM 8350 O O . VAL F 2 203 ? 22.76068 -65.26006 7.07528 1.000 49.59748 196 VAL F O 1
ATOM 8354 N N . THR F 2 204 ? 21.29091 -66.36755 8.38588 1.000 40.37432 197 THR F N 1
ATOM 8355 C CA . THR F 2 204 ? 21.85586 -67.69105 8.16655 1.000 42.98324 197 THR F CA 1
ATOM 8356 C C . THR F 2 204 ? 20.80089 -68.57464 7.51631 1.000 38.12959 197 THR F C 1
ATOM 8357 O O . THR F 2 204 ? 19.68516 -68.69388 8.03114 1.000 39.65621 197 THR F O 1
ATOM 8361 N N . HIS F 2 205 ? 21.14722 -69.17636 6.38108 1.000 37.92825 198 HIS F N 1
ATOM 8362 C CA . HIS F 2 205 ? 20.21021 -70.00855 5.63945 1.000 36.93342 198 HIS F CA 1
ATOM 8363 C C . HIS F 2 205 ? 20.99037 -71.04499 4.84337 1.000 38.08059 198 HIS F C 1
ATOM 8364 O O . HIS F 2 205 ? 22.17396 -70.86499 4.54594 1.000 39.17983 198 HIS F O 1
ATOM 8371 N N . GLN F 2 206 ? 20.30613 -72.13389 4.48363 1.000 38.10108 199 GLN F N 1
ATOM 8372 C CA . GLN F 2 206 ? 20.98405 -73.22129 3.78473 1.000 40.05328 199 GLN F CA 1
ATOM 8373 C C . GLN F 2 206 ? 21.44247 -72.80549 2.39264 1.000 43.90646 199 GLN F C 1
ATOM 8374 O O . GLN F 2 206 ? 22.45888 -73.30973 1.90045 1.000 48.26996 199 GLN F O 1
ATOM 8380 N N . GLY F 2 207 ? 20.71347 -71.89904 1.74414 1.000 37.64848 200 GLY F N 1
ATOM 8381 C CA . GLY F 2 207 ? 21.12201 -71.40196 0.44397 1.000 39.68347 200 GLY F CA 1
ATOM 8382 C C . GLY F 2 207 ? 22.31459 -70.47254 0.47892 1.000 37.83472 200 GLY F C 1
ATOM 8383 O O . GLY F 2 207 ? 22.90714 -70.21304 -0.57418 1.000 42.68063 200 GLY F O 1
ATOM 8384 N N . LEU F 2 208 ? 22.67744 -69.97108 1.65492 1.000 38.12456 201 LEU F N 1
ATOM 8385 C CA . LEU F 2 208 ? 23.80768 -69.06892 1.81331 1.000 43.41926 201 LEU F CA 1
ATOM 8386 C C . LEU F 2 208 ? 25.03590 -69.87340 2.21121 1.000 44.69627 201 LEU F C 1
ATOM 8387 O O . LEU F 2 208 ? 24.99237 -70.64781 3.17392 1.000 48.80215 201 LEU F O 1
ATOM 8392 N N . SER F 2 209 ? 26.12348 -69.69915 1.45859 1.000 43.67756 202 SER F N 1
ATOM 8393 C CA . SER F 2 209 ? 27.37207 -70.36483 1.81029 1.000 48.58168 202 SER F CA 1
ATOM 8394 C C . SER F 2 209 ? 27.95867 -69.80886 3.09983 1.000 48.95616 202 SER F C 1
ATOM 8395 O O . SER F 2 209 ? 28.56020 -70.55492 3.87908 1.000 57.14891 202 SER F O 1
ATOM 8398 N N . SER F 2 210 ? 27.78894 -68.51564 3.34315 1.000 50.69302 203 SER F N 1
ATOM 8399 C CA . SER F 2 210 ? 28.22159 -67.86011 4.56492 1.000 58.12922 203 SER F CA 1
ATOM 8400 C C . SER F 2 210 ? 27.13834 -66.88029 4.98631 1.000 62.06160 203 SER F C 1
ATOM 8401 O O . SER F 2 210 ? 26.40174 -66.36659 4.13512 1.000 55.69211 203 SER F O 1
ATOM 8404 N N . PRO F 2 211 ? 27.00501 -66.61403 6.28627 1.000 66.09624 204 PRO F N 1
ATOM 8405 C CA . PRO F 2 211 ? 25.94024 -65.71402 6.74521 1.000 56.08470 204 PRO F CA 1
ATOM 8406 C C . PRO F 2 211 ? 26.06037 -64.33211 6.11746 1.000 56.27492 204 PRO F C 1
ATOM 8407 O O . PRO F 2 211 ? 27.15193 -63.77329 5.99644 1.000 58.26293 204 PRO F O 1
ATOM 8411 N N . VAL F 2 212 ? 24.91457 -63.78959 5.71171 1.000 54.45516 205 VAL F N 1
ATOM 8412 C CA . VAL F 2 212 ? 24.82276 -62.49275 5.04965 1.000 55.30152 205 VAL F CA 1
ATOM 8413 C C . VAL F 2 212 ? 24.46337 -61.43108 6.07854 1.000 55.55077 205 VAL F C 1
ATOM 8414 O O . VAL F 2 212 ? 23.65330 -61.67295 6.98264 1.000 53.55180 205 VAL F O 1
ATOM 8418 N N . THR F 2 213 ? 25.08248 -60.25733 5.95594 1.000 56.75376 206 THR F N 1
ATOM 8419 C CA . THR F 2 213 ? 24.84158 -59.13906 6.86024 1.000 56.19938 206 THR F CA 1
ATOM 8420 C C . THR F 2 213 ? 24.47146 -57.90849 6.04643 1.000 54.53404 206 THR F C 1
ATOM 8421 O O . THR F 2 213 ? 25.22149 -57.50599 5.15097 1.000 59.15949 206 THR F O 1
ATOM 8425 N N . LYS F 2 214 ? 23.31461 -57.32484 6.34792 1.000 49.23710 207 LYS F N 1
ATOM 8426 C CA . LYS F 2 214 ? 22.89871 -56.04104 5.79692 1.000 52.36549 207 LYS F CA 1
ATOM 8427 C C . LYS F 2 214 ? 22.85711 -55.01665 6.92068 1.000 51.28337 207 LYS F C 1
ATOM 8428 O O . LYS F 2 214 ? 22.27983 -55.27891 7.98017 1.000 53.28433 207 LYS F O 1
ATOM 8434 N N . SER F 2 215 ? 23.44856 -53.84868 6.68629 1.000 50.44610 208 SER F N 1
ATOM 8435 C CA . SER F 2 215 ? 23.60547 -52.86087 7.74125 1.000 51.66685 208 SER F CA 1
ATOM 8436 C C . SER F 2 215 ? 23.38253 -51.46055 7.19189 1.000 59.22607 208 SER F C 1
ATOM 8437 O O . SER F 2 215 ? 23.33360 -51.23722 5.97913 1.000 63.60608 208 SER F O 1
ATOM 8440 N N . PHE F 2 216 ? 23.23733 -50.51492 8.11662 1.000 57.70782 209 PHE F N 1
ATOM 8441 C CA . PHE F 2 216 ? 23.18725 -49.09682 7.79649 1.000 63.16216 209 PHE F CA 1
ATOM 8442 C C . PHE F 2 216 ? 23.61946 -48.31777 9.02963 1.000 69.92656 209 PHE F C 1
ATOM 8443 O O . PHE F 2 216 ? 23.42799 -48.77043 10.16141 1.000 66.25755 209 PHE F O 1
ATOM 8451 N N . ASN F 2 217 ? 24.21749 -47.15119 8.79863 1.000 78.22667 210 ASN F N 1
ATOM 8452 C CA . ASN F 2 217 ? 24.59548 -46.25380 9.88171 1.000 79.54756 210 ASN F CA 1
ATOM 8453 C C . ASN F 2 217 ? 23.49062 -45.22813 10.09170 1.000 80.59263 210 ASN F C 1
ATOM 8454 O O . ASN F 2 217 ? 22.99540 -44.63404 9.12816 1.000 80.47062 210 ASN F O 1
ATOM 8459 N N . ARG F 2 218 ? 23.10891 -45.02644 11.35036 1.000 83.39478 211 ARG F N 1
ATOM 8460 C CA . ARG F 2 218 ? 22.06371 -44.06644 11.67658 1.000 80.97243 211 ARG F CA 1
ATOM 8461 C C . ARG F 2 218 ? 22.50681 -42.65757 11.30620 1.000 83.87770 211 ARG F C 1
ATOM 8462 O O . ARG F 2 218 ? 23.48446 -42.13974 11.85482 1.000 81.34783 211 ARG F O 1
ATOM 8470 N N . GLY F 2 219 ? 21.79201 -42.04576 10.36731 1.000 87.57617 212 GLY F N 1
ATOM 8471 C CA . GLY F 2 219 ? 22.08227 -40.69918 9.92574 1.000 91.40212 212 GLY F CA 1
ATOM 8472 C C . GLY F 2 219 ? 22.77762 -40.58219 8.58665 1.000 95.33150 212 GLY F C 1
ATOM 8473 O O . GLY F 2 219 ? 23.24529 -39.48842 8.24936 1.000 103.24446 212 GLY F O 1
ATOM 8474 N N . GLU F 2 220 ? 22.86148 -41.66284 7.81509 1.000 91.32196 213 GLU F N 1
ATOM 8475 C CA . GLU F 2 220 ? 23.48086 -41.61362 6.49292 1.000 89.69000 213 GLU F CA 1
ATOM 8476 C C . GLU F 2 220 ? 22.51052 -42.05135 5.40061 1.000 86.21173 213 GLU F C 1
ATOM 8477 O O . GLU F 2 220 ? 21.48386 -41.41009 5.17775 1.000 88.12027 213 GLU F O 1
ATOM 8483 N N . GLN G 3 3 ? -20.48584 -64.14708 -5.87597 1.000 41.51172 3 GLN E N 1
ATOM 8484 C CA . GLN G 3 3 ? -21.84502 -64.67803 -5.85044 1.000 38.84502 3 GLN E CA 1
ATOM 8485 C C . GLN G 3 3 ? -22.45942 -64.60613 -4.44427 1.000 40.03270 3 GLN E C 1
ATOM 8486 O O . GLN G 3 3 ? -23.67319 -64.46853 -4.30033 1.000 33.74069 3 GLN E O 1
ATOM 8488 N N . LEU G 3 4 ? -21.61618 -64.71129 -3.41427 1.000 35.82394 4 LEU E N 1
ATOM 8489 C CA . LEU G 3 4 ? -22.03044 -64.56419 -2.02303 1.000 33.70624 4 LEU E CA 1
ATOM 8490 C C . LEU G 3 4 ? -21.12740 -63.54185 -1.35105 1.000 37.24419 4 LEU E C 1
ATOM 8491 O O . LEU G 3 4 ? -19.90155 -63.69463 -1.35735 1.000 39.80876 4 LEU E O 1
ATOM 8496 N N . GLN G 3 5 ? -21.73001 -62.51517 -0.75723 1.000 34.26650 5 GLN E N 1
ATOM 8497 C CA . GLN G 3 5 ? -20.99116 -61.42207 -0.13780 1.000 36.97201 5 GLN E CA 1
ATOM 8498 C C . GLN G 3 5 ? -21.34903 -61.36164 1.33905 1.000 37.91256 5 GLN E C 1
ATOM 8499 O O . GLN G 3 5 ? -22.51200 -61.13628 1.69092 1.000 36.86041 5 GLN E O 1
ATOM 8505 N N . GLN G 3 6 ? -20.34937 -61.53394 2.19622 1.000 38.80443 6 GLN E N 1
ATOM 8506 C CA . GLN G 3 6 ? -20.55424 -61.57611 3.63526 1.000 35.15924 6 GLN E CA 1
ATOM 8507 C C . GLN G 3 6 ? -20.24458 -60.22179 4.26077 1.000 34.32511 6 GLN E C 1
ATOM 8508 O O . GLN G 3 6 ? -19.51432 -59.40017 3.70028 1.000 36.30487 6 GLN E O 1
ATOM 8514 N N . SER G 3 7 ? -20.80542 -60.00500 5.44672 1.000 29.92270 7 SER E N 1
ATOM 8515 C CA . SER G 3 7 ? -20.60142 -58.75540 6.15733 1.000 30.90747 7 SER E CA 1
ATOM 8516 C C . SER G 3 7 ? -19.16645 -58.67233 6.68303 1.000 30.94363 7 SER E C 1
ATOM 8517 O O . SER G 3 7 ? -18.40428 -59.64314 6.65404 1.000 30.61298 7 SER E O 1
ATOM 8520 N N . GLY G 3 8 ? -18.79765 -57.48665 7.17046 1.000 32.50063 8 GLY E N 1
ATOM 8521 C CA . GLY G 3 8 ? -17.43504 -57.23689 7.57895 1.000 33.91898 8 GLY E CA 1
ATOM 8522 C C . GLY G 3 8 ? -17.09945 -57.86689 8.91274 1.000 33.24813 8 GLY E C 1
ATOM 8523 O O . GLY G 3 8 ? -17.93432 -58.49244 9.58084 1.000 37.16556 8 GLY E O 1
ATOM 8524 N N . PRO G 3 9 ? -15.84567 -57.69181 9.32578 1.000 38.62554 9 PRO E N 1
ATOM 8525 C CA . PRO G 3 9 ? -15.39397 -58.29096 10.58625 1.000 34.47359 9 PRO E CA 1
ATOM 8526 C C . PRO G 3 9 ? -16.05768 -57.64510 11.78945 1.000 37.71401 9 PRO E C 1
ATOM 8527 O O . PRO G 3 9 ? -16.40917 -56.46350 11.77831 1.000 41.76166 9 PRO E O 1
ATOM 8531 N N . GLU G 3 10 ? -16.20425 -58.43729 12.84931 1.000 48.22311 10 GLU E N 1
ATOM 8532 C CA . GLU G 3 10 ? -16.90209 -58.01140 14.05367 1.000 50.96503 10 GLU E CA 1
ATOM 8533 C C . GLU G 3 10 ? -16.01189 -58.20524 15.27273 1.000 55.45357 10 GLU E C 1
ATOM 8534 O O . GLU G 3 10 ? -15.34550 -59.23545 15.41132 1.000 46.35914 10 GLU E O 1
ATOM 8540 N N . LEU G 3 11 ? -16.01230 -57.20910 16.15594 1.000 47.85395 11 LEU E N 1
ATOM 8541 C CA . LEU G 3 11 ? -15.40410 -57.30757 17.47789 1.000 37.06276 11 LEU E CA 1
ATOM 8542 C C . LEU G 3 11 ? -16.53790 -57.25382 18.49466 1.000 43.33551 11 LEU E C 1
ATOM 8543 O O . LEU G 3 11 ? -17.22377 -56.23282 18.61322 1.000 47.03837 11 LEU E O 1
ATOM 8548 N N . VAL G 3 12 ? -16.74557 -58.35341 19.21315 1.000 39.86348 12 VAL E N 1
ATOM 8549 C CA . VAL G 3 12 ? -17.89708 -58.51868 20.09182 1.000 41.82612 12 VAL E CA 1
ATOM 8550 C C . VAL G 3 12 ? -17.39834 -58.77488 21.50729 1.000 42.42485 12 VAL E C 1
ATOM 8551 O O . VAL G 3 12 ? -16.47410 -59.57063 21.71180 1.000 40.53112 12 VAL E O 1
ATOM 8555 N N . LYS G 3 13 ? -18.00444 -58.09800 22.47789 1.000 40.23408 13 LYS E N 1
ATOM 8556 C CA . LYS G 3 13 ? -17.67696 -58.35024 23.86979 1.000 45.72285 13 LYS E CA 1
ATOM 8557 C C . LYS G 3 13 ? -18.22444 -59.70985 24.30348 1.000 41.42875 13 LYS E C 1
ATOM 8558 O O . LYS G 3 13 ? -19.27393 -60.14728 23.82412 1.000 39.58940 13 LYS E O 1
ATOM 8564 N N . PRO G 3 14 ? -17.52094 -60.40451 25.19718 1.000 41.77266 14 PRO E N 1
ATOM 8565 C CA . PRO G 3 14 ? -18.02249 -61.69437 25.68579 1.000 46.28474 14 PRO E CA 1
ATOM 8566 C C . PRO G 3 14 ? -19.36039 -61.54270 26.39702 1.000 43.71939 14 PRO E C 1
ATOM 8567 O O . PRO G 3 14 ? -19.58912 -60.58920 27.14458 1.000 40.57379 14 PRO E O 1
ATOM 8571 N N . GLY G 3 15 ? -20.25008 -62.50148 26.14965 1.000 43.23472 15 GLY E N 1
ATOM 8572 C CA . GLY G 3 15 ? -21.59627 -62.46203 26.67030 1.000 44.16086 15 GLY E CA 1
ATOM 8573 C C . GLY G 3 15 ? -22.59031 -61.71759 25.80839 1.000 50.26736 15 GLY E C 1
ATOM 8574 O O . GLY G 3 15 ? -23.79087 -61.74893 26.10874 1.000 54.09977 15 GLY E O 1
ATOM 8575 N N . ALA G 3 16 ? -22.13501 -61.05172 24.75082 1.000 50.81740 16 ALA E N 1
ATOM 8576 C CA . ALA G 3 16 ? -23.01876 -60.33143 23.85255 1.000 42.56638 16 ALA E CA 1
ATOM 8577 C C . ALA G 3 16 ? -23.39666 -61.21783 22.66721 1.000 49.81016 16 ALA E C 1
ATOM 8578 O O . ALA G 3 16 ? -23.00104 -62.38224 22.57332 1.000 51.58435 16 ALA E O 1
ATOM 8580 N N . SER G 3 17 ? -24.17448 -60.65716 21.74572 1.000 51.99107 17 SER E N 1
ATOM 8581 C CA . SER G 3 17 ? -24.59520 -61.35198 20.54011 1.000 45.38339 17 SER E CA 1
ATOM 8582 C C . SER G 3 17 ? -24.11478 -60.59258 19.31158 1.000 42.00921 17 SER E C 1
ATOM 8583 O O . SER G 3 17 ? -23.85649 -59.38712 19.36040 1.000 47.89863 17 SER E O 1
ATOM 8586 N N . VAL G 3 18 ? -23.98577 -61.32063 18.20421 1.000 43.17768 18 VAL E N 1
ATOM 8587 C CA . VAL G 3 18 ? -23.59963 -60.73919 16.92535 1.000 46.74182 18 VAL E CA 1
ATOM 8588 C C . VAL G 3 18 ? -24.43221 -61.39174 15.82858 1.000 43.09988 18 VAL E C 1
ATOM 8589 O O . VAL G 3 18 ? -24.82583 -62.55740 15.93118 1.000 41.12122 18 VAL E O 1
ATOM 8593 N N . LYS G 3 19 ? -24.73153 -60.61494 14.78853 1.000 41.48438 19 LYS E N 1
ATOM 8594 C CA . LYS G 3 19 ? -25.50469 -61.08101 13.64295 1.000 36.71621 19 LYS E CA 1
ATOM 8595 C C . LYS G 3 19 ? -24.74257 -60.72998 12.37537 1.000 34.47508 19 LYS E C 1
ATOM 8596 O O . LYS G 3 19 ? -24.47170 -59.55261 12.12154 1.000 34.65665 19 LYS E O 1
ATOM 8602 N N . ILE G 3 20 ? -24.38237 -61.74551 11.59436 1.000 36.53480 20 ILE E N 1
ATOM 8603 C CA . ILE G 3 20 ? -23.63450 -61.55703 10.35766 1.000 32.69761 20 ILE E CA 1
ATOM 8604 C C . ILE G 3 20 ? -24.51724 -61.94824 9.18015 1.000 35.51286 20 ILE E C 1
ATOM 8605 O O . ILE G 3 20 ? -25.42927 -62.77312 9.30638 1.000 33.05842 20 ILE E O 1
ATOM 8610 N N . SER G 3 21 ? -24.24011 -61.35108 8.02371 1.000 35.06507 21 SER E N 1
ATOM 8611 C CA . SER G 3 21 ? -25.10161 -61.48416 6.85983 1.000 36.65277 21 SER E CA 1
ATOM 8612 C C . SER G 3 21 ? -24.34805 -62.11852 5.69562 1.000 35.21570 21 SER E C 1
ATOM 8613 O O . SER G 3 21 ? -23.11425 -62.12988 5.65220 1.000 37.24580 21 SER E O 1
ATOM 8616 N N . CYS G 3 22 ? -25.11874 -62.65862 4.74977 1.000 31.06021 22 CYS E N 1
ATOM 8617 C CA . CYS G 3 22 ? -24.58226 -63.27583 3.53423 1.000 34.63312 22 CYS E CA 1
ATOM 8618 C C . CYS G 3 22 ? -25.49273 -62.86610 2.37883 1.000 37.82844 22 CYS E C 1
ATOM 8619 O O . CYS G 3 22 ? -26.57784 -63.42864 2.20024 1.000 32.39012 22 CYS E O 1
ATOM 8622 N N . LYS G 3 23 ? -25.05672 -61.87376 1.61119 1.000 35.26204 23 LYS E N 1
ATOM 8623 C CA . LYS G 3 23 ? -25.85556 -61.34089 0.51566 1.000 40.07981 23 LYS E CA 1
ATOM 8624 C C . LYS G 3 23 ? -25.65599 -62.20165 -0.72818 1.000 35.73094 23 LYS E C 1
ATOM 8625 O O . LYS G 3 23 ? -24.52426 -62.38162 -1.19240 1.000 37.15113 23 LYS E O 1
ATOM 8631 N N . ALA G 3 24 ? -26.74784 -62.73530 -1.26298 1.000 34.49576 24 ALA E N 1
ATOM 8632 C CA . ALA G 3 24 ? -26.70585 -63.56531 -2.45683 1.000 38.21927 24 ALA E CA 1
ATOM 8633 C C . ALA G 3 24 ? -27.10887 -62.74924 -3.67705 1.000 38.83878 24 ALA E C 1
ATOM 8634 O O . ALA G 3 24 ? -27.92116 -61.82539 -3.58848 1.000 42.79319 24 ALA E O 1
ATOM 8636 N N . SER G 3 25 ? -26.52720 -63.09993 -4.82116 1.000 37.15337 25 SER E N 1
ATOM 8637 C CA . SER G 3 25 ? -26.80296 -62.39417 -6.06350 1.000 40.56828 25 SER E CA 1
ATOM 8638 C C . SER G 3 25 ? -26.41278 -63.28989 -7.22732 1.000 39.01613 25 SER E C 1
ATOM 8639 O O . SER G 3 25 ? -25.51632 -64.12946 -7.10614 1.000 34.34329 25 SER E O 1
ATOM 8642 N N . GLY G 3 26 ? -27.09784 -63.10162 -8.35362 1.000 36.38934 26 GLY E N 1
ATOM 8643 C CA . GLY G 3 26 ? -26.79503 -63.85582 -9.54965 1.000 36.95133 26 GLY E CA 1
ATOM 8644 C C . GLY G 3 26 ? -27.43641 -65.22216 -9.64072 1.000 35.83279 26 GLY E C 1
ATOM 8645 O O . GLY G 3 26 ? -27.13182 -65.96401 -10.58191 1.000 37.82636 26 GLY E O 1
ATOM 8646 N N . TYR G 3 27 ? -28.29635 -65.59285 -8.69130 1.000 34.58580 27 TYR E N 1
ATOM 8647 C CA . TYR G 3 27 ? -29.00690 -66.86253 -8.76407 1.000 33.95310 27 TYR E CA 1
ATOM 8648 C C . TYR G 3 27 ? -30.32806 -66.74133 -8.01644 1.000 33.73113 27 TYR E C 1
ATOM 8649 O O . TYR G 3 27 ? -30.54622 -65.80613 -7.24156 1.000 33.67442 27 TYR E O 1
ATOM 8658 N N . SER G 3 28 ? -31.21473 -67.70638 -8.25935 1.000 33.91361 28 SER E N 1
ATOM 8659 C CA . SER G 3 28 ? -32.51849 -67.73271 -7.59995 1.000 34.11149 28 SER E CA 1
ATOM 8660 C C . SER G 3 28 ? -32.32859 -68.02812 -6.11582 1.000 32.50907 28 SER E C 1
ATOM 8661 O O . SER G 3 28 ? -31.99830 -69.15555 -5.73529 1.000 32.07602 28 SER E O 1
ATOM 8664 N N . PHE G 3 29 ? -32.56738 -67.01457 -5.27916 1.000 34.37953 29 PHE E N 1
ATOM 8665 C CA . PHE G 3 29 ? -32.24358 -67.10131 -3.85798 1.000 31.18159 29 PHE E CA 1
ATOM 8666 C C . PHE G 3 29 ? -33.00796 -68.22676 -3.17066 1.000 35.74026 29 PHE E C 1
ATOM 8667 O O . PHE G 3 29 ? -32.43397 -68.98253 -2.37703 1.000 35.15624 29 PHE E O 1
ATOM 8675 N N . THR G 3 30 ? -34.29597 -68.36788 -3.47492 1.000 35.48309 30 THR E N 1
ATOM 8676 C CA . THR G 3 30 ? -35.14778 -69.32953 -2.78649 1.000 33.84903 30 THR E CA 1
ATOM 8677 C C . THR G 3 30 ? -35.01526 -70.74733 -3.33012 1.000 35.18076 30 THR E C 1
ATOM 8678 O O . THR G 3 30 ? -35.73727 -71.63805 -2.86799 1.000 41.01106 30 THR E O 1
ATOM 8682 N N . GLY G 3 31 ? -34.13495 -70.97738 -4.30086 1.000 31.98255 31 GLY E N 1
ATOM 8683 C CA . GLY G 3 31 ? -33.94673 -72.28336 -4.89287 1.000 33.52545 31 GLY E CA 1
ATOM 8684 C C . GLY G 3 31 ? -32.78657 -73.10740 -4.36899 1.000 35.84260 31 GLY E C 1
ATOM 8685 O O . GLY G 3 31 ? -32.56828 -74.21741 -4.86341 1.000 37.74610 31 GLY E O 1
ATOM 8686 N N . TYR G 3 32 ? -32.02794 -72.60710 -3.39395 1.000 29.42747 32 TYR E N 1
ATOM 8687 C CA . TYR G 3 32 ? -30.82645 -73.28899 -2.92957 1.000 31.01033 32 TYR E CA 1
ATOM 8688 C C . TYR G 3 32 ? -30.67731 -73.14438 -1.42499 1.000 27.39818 32 TYR E C 1
ATOM 8689 O O . TYR G 3 32 ? -30.97743 -72.08860 -0.86382 1.000 36.19574 32 TYR E O 1
ATOM 8698 N N . TYR G 3 33 ? -30.20209 -74.20240 -0.77663 1.000 34.06399 33 TYR E N 1
ATOM 8699 C CA . TYR G 3 33 ? -29.88387 -74.10663 0.63919 1.000 33.49210 33 TYR E CA 1
ATOM 8700 C C . TYR G 3 33 ? -28.71260 -73.15739 0.85576 1.000 26.20012 33 TYR E C 1
ATOM 8701 O O . TYR G 3 33 ? -27.78605 -73.08334 0.04613 1.000 25.43159 33 TYR E O 1
ATOM 8710 N N . MET G 3 34 ? -28.75160 -72.43883 1.97139 1.000 31.02890 34 MET E N 1
ATOM 8711 C CA . MET G 3 34 ? -27.62472 -71.63246 2.42764 1.000 33.40365 34 MET E CA 1
ATOM 8712 C C . MET G 3 34 ? -27.10781 -72.25366 3.72087 1.000 32.49619 34 MET E C 1
ATOM 8713 O O . MET G 3 34 ? -27.81878 -72.27884 4.73153 1.000 35.22704 34 MET E O 1
ATOM 8718 N N . HIS G 3 35 ? -25.88444 -72.76910 3.68019 1.000 30.65771 35 HIS E N 1
ATOM 8719 C CA . HIS G 3 35 ? -25.24009 -73.38994 4.82770 1.000 27.69951 35 HIS E CA 1
ATOM 8720 C C . HIS G 3 35 ? -24.27046 -72.41093 5.47725 1.000 29.59806 35 HIS E C 1
ATOM 8721 O O . HIS G 3 35 ? -23.83828 -71.42989 4.86830 1.000 33.34595 35 HIS E O 1
ATOM 8728 N N . TRP G 3 36 ? -23.91526 -72.69810 6.72475 1.000 29.45067 36 TRP E N 1
ATOM 8729 C CA . TRP G 3 36 ? -22.94131 -71.89784 7.45497 1.000 33.35426 36 TRP E CA 1
ATOM 8730 C C . TRP G 3 36 ? -21.89032 -72.81790 8.05863 1.000 32.49876 36 TRP E C 1
ATOM 8731 O O . TRP G 3 36 ? -22.22801 -73.83694 8.66939 1.000 31.37647 36 TRP E O 1
ATOM 8742 N N . VAL G 3 37 ? -20.62073 -72.45245 7.89061 1.000 29.91804 37 VAL E N 1
ATOM 8743 C CA . VAL G 3 37 ? -19.49570 -73.26469 8.33416 1.000 32.72766 37 VAL E CA 1
ATOM 8744 C C . VAL G 3 37 ? -18.59852 -72.41924 9.22512 1.000 30.62234 37 VAL E C 1
ATOM 8745 O O . VAL G 3 37 ? -18.29548 -71.26520 8.90417 1.000 34.31802 37 VAL E O 1
ATOM 8749 N N . LYS G 3 38 ? -18.16136 -73.00311 10.33420 1.000 31.11504 38 LYS E N 1
ATOM 8750 C CA . LYS G 3 38 ? -17.24793 -72.35789 11.26293 1.000 36.73792 38 LYS E CA 1
ATOM 8751 C C . LYS G 3 38 ? -15.84874 -72.93185 11.09559 1.000 35.41975 38 LYS E C 1
ATOM 8752 O O . LYS G 3 38 ? -15.67534 -74.14729 10.96625 1.000 37.53781 38 LYS E O 1
ATOM 8758 N N . GLN G 3 39 ? -14.85340 -72.05295 11.09190 1.000 33.10251 39 GLN E N 1
ATOM 8759 C CA . GLN G 3 39 ? -13.45269 -72.46211 11.06893 1.000 45.66966 39 GLN E CA 1
ATOM 8760 C C . GLN G 3 39 ? -12.81325 -71.96356 12.36000 1.000 49.85061 39 GLN E C 1
ATOM 8761 O O . GLN G 3 39 ? -12.39497 -70.80550 12.45242 1.000 43.27978 39 GLN E O 1
ATOM 8767 N N . SER G 3 40 ? -12.74217 -72.84896 13.35443 1.000 74.03730 40 SER E N 1
ATOM 8768 C CA . SER G 3 40 ? -12.25992 -72.46648 14.68100 1.000 68.82005 40 SER E CA 1
ATOM 8769 C C . SER G 3 40 ? -10.74436 -72.29791 14.69122 1.000 71.09624 40 SER E C 1
ATOM 8770 O O . SER G 3 40 ? -10.23080 -71.18953 14.87141 1.000 85.59552 40 SER E O 1
ATOM 8773 N N . HIS G 3 41 ? -10.01686 -73.38909 14.49816 1.000 75.62431 41 HIS E N 1
ATOM 8774 C CA . HIS G 3 41 ? -8.56639 -73.36999 14.55442 1.000 85.22226 41 HIS E CA 1
ATOM 8775 C C . HIS G 3 41 ? -8.00070 -73.20683 13.14106 1.000 85.89549 41 HIS E C 1
ATOM 8776 O O . HIS G 3 41 ? -8.68893 -72.72466 12.23381 1.000 75.73694 41 HIS E O 1
ATOM 8783 N N . VAL G 3 42 ? -6.74478 -73.61038 12.94396 1.000 84.03075 42 VAL E N 1
ATOM 8784 C CA . VAL G 3 42 ? -6.10371 -73.41972 11.64745 1.000 90.43431 42 VAL E CA 1
ATOM 8785 C C . VAL G 3 42 ? -6.72816 -74.32880 10.59381 1.000 89.79717 42 VAL E C 1
ATOM 8786 O O . VAL G 3 42 ? -6.88572 -73.93606 9.43149 1.000 92.27358 42 VAL E O 1
ATOM 8790 N N . LYS G 3 43 ? -7.10210 -75.55098 10.97736 1.000 93.38813 43 LYS E N 1
ATOM 8791 C CA . LYS G 3 43 ? -7.55058 -76.55864 10.02160 1.000 91.19498 43 LYS E CA 1
ATOM 8792 C C . LYS G 3 43 ? -8.82704 -77.25254 10.48437 1.000 82.87940 43 LYS E C 1
ATOM 8793 O O . LYS G 3 43 ? -9.04690 -78.42342 10.16763 1.000 83.24036 43 LYS E O 1
ATOM 8799 N N . SER G 3 44 ? -9.68480 -76.55361 11.22042 1.000 63.35524 44 SER E N 1
ATOM 8800 C CA . SER G 3 44 ? -10.89596 -77.14499 11.77555 1.000 53.70661 44 SER E CA 1
ATOM 8801 C C . SER G 3 44 ? -12.11657 -76.55833 11.07853 1.000 49.64137 44 SER E C 1
ATOM 8802 O O . SER G 3 44 ? -12.32885 -75.34348 11.11250 1.000 53.25694 44 SER E O 1
ATOM 8805 N N . LEU G 3 45 ? -12.91790 -77.41950 10.45691 1.000 44.92797 45 LEU E N 1
ATOM 8806 C CA . LEU G 3 45 ? -14.14223 -77.01261 9.77650 1.000 41.02679 45 LEU E CA 1
ATOM 8807 C C . LEU G 3 45 ? -15.31003 -77.75923 10.40231 1.000 41.18089 45 LEU E C 1
ATOM 8808 O O . LEU G 3 45 ? -15.31890 -78.99435 10.42390 1.000 40.49645 45 LEU E O 1
ATOM 8813 N N . GLU G 3 46 ? -16.29206 -77.01275 10.90322 1.000 38.74694 46 GLU E N 1
ATOM 8814 C CA . GLU G 3 46 ? -17.49229 -77.58379 11.49537 1.000 39.98868 46 GLU E CA 1
ATOM 8815 C C . GLU G 3 46 ? -18.71863 -77.04998 10.77202 1.000 40.13176 46 GLU E C 1
ATOM 8816 O O . GLU G 3 46 ? -18.82231 -75.84780 10.50965 1.000 42.78119 46 GLU E O 1
ATOM 8822 N N . TRP G 3 47 ? -19.65669 -77.94339 10.47530 1.000 41.46019 47 TRP E N 1
ATOM 8823 C CA . TRP G 3 47 ? -20.90021 -77.55391 9.82552 1.000 33.12412 47 TRP E CA 1
ATOM 8824 C C . TRP G 3 47 ? -21.88829 -77.07954 10.88191 1.000 36.85794 47 TRP E C 1
ATOM 8825 O O . TRP G 3 47 ? -22.23889 -77.83689 11.79379 1.000 42.19024 47 TRP E O 1
ATOM 8836 N N . ILE G 3 48 ? -22.33553 -75.83222 10.76207 1.000 34.70062 48 ILE E N 1
ATOM 8837 C CA . ILE G 3 48 ? -23.24952 -75.25222 11.74313 1.000 33.97421 48 ILE E CA 1
ATOM 8838 C C . ILE G 3 48 ? -24.69636 -75.59629 11.42344 1.000 35.43714 48 ILE E C 1
ATOM 8839 O O . ILE G 3 48 ? -25.45127 -76.03160 12.29670 1.000 38.07388 48 ILE E O 1
ATOM 8844 N N . GLY G 3 49 ? -25.11096 -75.39783 10.18023 1.000 34.57649 49 GLY E N 1
ATOM 8845 C CA . GLY G 3 49 ? -26.47714 -75.69338 9.80439 1.000 34.23804 49 GLY E CA 1
ATOM 8846 C C . GLY G 3 49 ? -26.80554 -75.10572 8.45070 1.000 31.16217 49 GLY E C 1
ATOM 8847 O O . GLY G 3 49 ? -25.96760 -74.48464 7.79237 1.000 33.63427 49 GLY E O 1
ATOM 8848 N N . ARG G 3 50 ? -28.05505 -75.31753 8.04627 1.000 29.35096 50 ARG E N 1
ATOM 8849 C CA . ARG G 3 50 ? -28.54282 -74.83970 6.76317 1.000 29.57864 50 ARG E CA 1
ATOM 8850 C C . ARG G 3 50 ? -29.92071 -74.22739 6.95129 1.000 33.63448 50 ARG E C 1
ATOM 8851 O O . ARG G 3 50 ? -30.59583 -74.45744 7.95787 1.000 35.06766 50 ARG E O 1
ATOM 8859 N N . ILE G 3 51 ? -30.34158 -73.45719 5.95602 1.000 31.83393 51 ILE E N 1
ATOM 8860 C CA . ILE G 3 51 ? -31.66246 -72.84142 5.95269 1.000 35.95300 51 ILE E CA 1
ATOM 8861 C C . ILE G 3 51 ? -32.21363 -72.90453 4.53458 1.000 34.11110 51 ILE E C 1
ATOM 8862 O O . ILE G 3 51 ? -31.46754 -72.76331 3.55932 1.000 35.53152 51 ILE E O 1
ATOM 8867 N N . ASP G 3 52 ? -33.51404 -73.17536 4.42037 1.000 28.82861 52 ASP E N 1
ATOM 8868 C CA . ASP G 3 52 ? -34.20212 -73.09822 3.13972 1.000 30.01390 52 ASP E CA 1
ATOM 8869 C C . ASP G 3 52 ? -34.77388 -71.69455 2.99451 1.000 32.87837 52 ASP E C 1
ATOM 8870 O O . ASP G 3 52 ? -35.73396 -71.35515 3.70232 1.000 32.85496 52 ASP E O 1
ATOM 8875 N N . PRO G 3 53 A -34.22279 -70.84606 2.12659 1.000 31.17042 52 PRO E N 1
ATOM 8876 C CA . PRO G 3 53 A -34.74420 -69.47394 2.01809 1.000 35.04540 52 PRO E CA 1
ATOM 8877 C C . PRO G 3 53 A -36.17270 -69.40730 1.49970 1.000 39.17298 52 PRO E C 1
ATOM 8878 O O . PRO G 3 53 A -36.82444 -68.36730 1.65491 1.000 36.15130 52 PRO E O 1
ATOM 8882 N N . TYR G 3 54 ? -36.68936 -70.49220 0.91866 1.000 34.64694 53 TYR E N 1
ATOM 8883 C CA . TYR G 3 54 ? -38.03849 -70.47215 0.36417 1.000 38.02396 53 TYR E CA 1
ATOM 8884 C C . TYR G 3 54 ? -39.08535 -70.36024 1.46740 1.000 45.05366 53 TYR E C 1
ATOM 8885 O O . TYR G 3 54 ? -39.96734 -69.49448 1.41423 1.000 47.40394 53 TYR E O 1
ATOM 8894 N N . ASP G 3 55 ? -39.01833 -71.24260 2.46652 1.000 45.52139 54 ASP E N 1
ATOM 8895 C CA . ASP G 3 55 ? -39.97270 -71.24589 3.56737 1.000 40.01253 54 ASP E CA 1
ATOM 8896 C C . ASP G 3 55 ? -39.33553 -70.95343 4.91924 1.000 36.21209 54 ASP E C 1
ATOM 8897 O O . ASP G 3 55 ? -40.04190 -70.96541 5.93223 1.000 47.02565 54 ASP E O 1
ATOM 8902 N N . GLY G 3 56 ? -38.03343 -70.68742 4.96713 1.000 34.08918 55 GLY E N 1
ATOM 8903 C CA . GLY G 3 56 ? -37.34691 -70.42092 6.21461 1.000 36.29487 55 GLY E CA 1
ATOM 8904 C C . GLY G 3 56 ? -37.04989 -71.63563 7.06447 1.000 33.06189 55 GLY E C 1
ATOM 8905 O O . GLY G 3 56 ? -36.63864 -71.47440 8.21894 1.000 32.64933 55 GLY E O 1
ATOM 8906 N N . ALA G 3 57 ? -37.21792 -72.84291 6.52606 1.000 33.24906 56 ALA E N 1
ATOM 8907 C CA . ALA G 3 57 ? -36.94157 -74.05911 7.28153 1.000 33.82520 56 ALA E CA 1
ATOM 8908 C C . ALA G 3 57 ? -35.45781 -74.15651 7.61164 1.000 32.31983 56 ALA E C 1
ATOM 8909 O O . ALA G 3 57 ? -34.60517 -73.97040 6.73896 1.000 36.72421 56 ALA E O 1
ATOM 8911 N N . THR G 3 58 ? -35.14792 -74.44652 8.87315 1.000 33.17044 57 THR E N 1
ATOM 8912 C CA . THR G 3 58 ? -33.77411 -74.47012 9.35483 1.000 38.10828 57 THR E CA 1
ATOM 8913 C C . THR G 3 58 ? -33.42130 -75.85475 9.87984 1.000 34.88088 57 THR E C 1
ATOM 8914 O O . THR G 3 58 ? -34.25482 -76.53518 10.48590 1.000 32.48426 57 THR E O 1
ATOM 8918 N N . SER G 3 59 ? -32.17445 -76.25715 9.64467 1.000 36.74053 58 SER E N 1
ATOM 8919 C CA . SER G 3 59 ? -31.61813 -77.50036 10.16251 1.000 35.69448 58 SER E CA 1
ATOM 8920 C C . SER G 3 59 ? -30.28176 -77.18766 10.81856 1.000 35.37143 58 SER E C 1
ATOM 8921 O O . SER G 3 59 ? -29.38206 -76.65099 10.16471 1.000 34.20934 58 SER E O 1
ATOM 8924 N N . TYR G 3 60 ? -30.15172 -77.51194 12.10198 1.000 35.64357 59 TYR E N 1
ATOM 8925 C CA . TYR G 3 60 ? -28.97134 -77.15787 12.87673 1.000 36.46925 59 TYR E CA 1
ATOM 8926 C C . TYR G 3 60 ? -28.16396 -78.39066 13.25770 1.000 38.23946 59 TYR E C 1
ATOM 8927 O O . TYR G 3 60 ? -28.70688 -79.48425 13.43616 1.000 41.16748 59 TYR E O 1
ATOM 8936 N N . ASN G 3 61 ? -26.85260 -78.19740 13.36723 1.000 44.39497 60 ASN E N 1
ATOM 8937 C CA . ASN G 3 61 ? -26.00772 -79.14486 14.07833 1.000 39.70780 60 ASN E CA 1
ATOM 8938 C C . ASN G 3 61 ? -26.31381 -79.05567 15.56924 1.000 38.37764 60 ASN E C 1
ATOM 8939 O O . ASN G 3 61 ? -26.45719 -77.96092 16.11988 1.000 41.50985 60 ASN E O 1
ATOM 8944 N N . GLN G 3 62 ? -26.41540 -80.21623 16.22552 1.000 39.04138 61 GLN E N 1
ATOM 8945 C CA . GLN G 3 62 ? -26.75910 -80.23192 17.64697 1.000 48.82171 61 GLN E CA 1
ATOM 8946 C C . GLN G 3 62 ? -25.77381 -79.42545 18.48478 1.000 44.78191 61 GLN E C 1
ATOM 8947 O O . GLN G 3 62 ? -26.15594 -78.87019 19.52113 1.000 43.12094 61 GLN E O 1
ATOM 8953 N N . ASN G 3 63 ? -24.51225 -79.33793 18.05244 1.000 39.30674 62 ASN E N 1
ATOM 8954 C CA . ASN G 3 63 ? -23.52665 -78.56193 18.79917 1.000 41.02620 62 ASN E CA 1
ATOM 8955 C C . ASN G 3 63 ? -23.83681 -77.06867 18.76254 1.000 44.91706 62 ASN E C 1
ATOM 8956 O O . ASN G 3 63 ? -23.47330 -76.33843 19.69135 1.000 47.37392 62 ASN E O 1
ATOM 8961 N N . PHE G 3 64 ? -24.48099 -76.59749 17.69603 1.000 43.64405 63 PHE E N 1
ATOM 8962 C CA . PHE G 3 64 ? -24.80985 -75.18962 17.50466 1.000 42.44248 63 PHE E CA 1
ATOM 8963 C C . PHE G 3 64 ? -26.29486 -74.90344 17.70471 1.000 50.71773 63 PHE E C 1
ATOM 8964 O O . PHE G 3 64 ? -26.76245 -73.82581 17.31883 1.000 48.08937 63 PHE E O 1
ATOM 8972 N N . LYS G 3 65 ? -27.04252 -75.84002 18.29926 1.000 46.98908 64 LYS E N 1
ATOM 8973 C CA . LYS G 3 65 ? -28.47937 -75.65964 18.50631 1.000 47.41999 64 LYS E CA 1
ATOM 8974 C C . LYS G 3 65 ? -28.78535 -74.40321 19.31480 1.000 57.91223 64 LYS E C 1
ATOM 8975 O O . LYS G 3 65 ? -29.54427 -73.53357 18.87080 1.000 61.68842 64 LYS E O 1
ATOM 8981 N N . ASP G 3 66 ? -28.20861 -74.28882 20.50486 1.000 59.14970 65 ASP E N 1
ATOM 8982 C CA . ASP G 3 66 ? -28.46923 -73.15842 21.38569 1.000 57.34708 65 ASP E CA 1
ATOM 8983 C C . ASP G 3 66 ? -27.51936 -71.98790 21.15026 1.000 49.44017 65 ASP E C 1
ATOM 8984 O O . ASP G 3 66 ? -27.53898 -71.02640 21.92433 1.000 54.17064 65 ASP E O 1
ATOM 8989 N N . LYS G 3 67 ? -26.71041 -72.03270 20.09553 1.000 45.69841 66 LYS E N 1
ATOM 8990 C CA . LYS G 3 67 ? -25.71760 -70.99908 19.82762 1.000 46.98782 66 LYS E CA 1
ATOM 8991 C C . LYS G 3 67 ? -25.99147 -70.17414 18.57940 1.000 48.46103 66 LYS E C 1
ATOM 8992 O O . LYS G 3 67 ? -25.72384 -68.97058 18.57933 1.000 44.64008 66 LYS E O 1
ATOM 8998 N N . ALA G 3 68 ? -26.52859 -70.77035 17.51792 1.000 39.41262 67 ALA E N 1
ATOM 8999 C CA . ALA G 3 68 ? -26.74134 -70.06830 16.26096 1.000 42.72949 67 ALA E CA 1
ATOM 9000 C C . ALA G 3 68 ? -28.21973 -70.02259 15.89513 1.000 38.84101 67 ALA E C 1
ATOM 9001 O O . ALA G 3 68 ? -28.97980 -70.94854 16.19090 1.000 50.62556 67 ALA E O 1
ATOM 9003 N N . SER G 3 69 ? -28.62191 -68.92242 15.25706 1.000 40.72787 68 SER E N 1
ATOM 9004 C CA . SER G 3 69 ? -29.96922 -68.76100 14.72137 1.000 39.20004 68 SER E CA 1
ATOM 9005 C C . SER G 3 69 ? -29.87653 -68.27890 13.28125 1.000 38.49413 68 SER E C 1
ATOM 9006 O O . SER G 3 69 ? -29.24646 -67.25275 13.00721 1.000 37.99180 68 SER E O 1
ATOM 9009 N N . LEU G 3 70 ? -30.52301 -69.00164 12.37085 1.000 37.62048 69 LEU E N 1
ATOM 9010 C CA . LEU G 3 70 ? -30.46819 -68.71027 10.94450 1.000 33.11118 69 LEU E CA 1
ATOM 9011 C C . LEU G 3 70 ? -31.78821 -68.09654 10.49678 1.000 34.21635 69 LEU E C 1
ATOM 9012 O O . LEU G 3 70 ? -32.85547 -68.66871 10.73914 1.000 31.53546 69 LEU E O 1
ATOM 9017 N N . THR G 3 71 ? -31.71219 -66.93242 9.85217 1.000 34.77413 70 THR E N 1
ATOM 9018 C CA . THR G 3 71 ? -32.87134 -66.27173 9.26871 1.000 36.80762 70 THR E CA 1
ATOM 9019 C C . THR G 3 71 ? -32.52042 -65.78585 7.86997 1.000 37.94184 70 THR E C 1
ATOM 9020 O O . THR G 3 71 ? -31.34615 -65.67117 7.50916 1.000 35.78349 70 THR E O 1
ATOM 9024 N N . VAL G 3 72 ? -33.55809 -65.48524 7.08590 1.000 35.94249 71 VAL E N 1
ATOM 9025 C CA . VAL G 3 72 ? -33.39343 -64.94828 5.74110 1.000 35.35274 71 VAL E CA 1
ATOM 9026 C C . VAL G 3 72 ? -34.31859 -63.75500 5.56442 1.000 36.39234 71 VAL E C 1
ATOM 9027 O O . VAL G 3 72 ? -35.37913 -63.66291 6.19036 1.000 32.43649 71 VAL E O 1
ATOM 9031 N N . ASP G 3 73 ? -33.89666 -62.82905 4.70836 1.000 43.79597 72 ASP E N 1
ATOM 9032 C CA . ASP G 3 73 ? -34.72518 -61.71870 4.24570 1.000 39.59719 72 ASP E CA 1
ATOM 9033 C C . ASP G 3 73 ? -34.88868 -61.91767 2.74221 1.000 35.17392 72 ASP E C 1
ATOM 9034 O O . ASP G 3 73 ? -33.95874 -61.65021 1.97500 1.000 41.66519 72 ASP E O 1
ATOM 9039 N N . LYS G 3 74 ? -36.06003 -62.40360 2.31856 1.000 34.64804 73 LYS E N 1
ATOM 9040 C CA . LYS G 3 74 ? -36.25843 -62.68953 0.89962 1.000 32.36491 73 LYS E CA 1
ATOM 9041 C C . LYS G 3 74 ? -36.26397 -61.41898 0.06074 1.000 39.97591 73 LYS E C 1
ATOM 9042 O O . LYS G 3 74 ? -35.91052 -61.46025 -1.12375 1.000 41.07786 73 LYS E O 1
ATOM 9048 N N . SER G 3 75 ? -36.63224 -60.28295 0.65537 1.000 40.34514 74 SER E N 1
ATOM 9049 C CA . SER G 3 75 ? -36.68916 -59.04125 -0.10747 1.000 45.97229 74 SER E CA 1
ATOM 9050 C C . SER G 3 75 ? -35.29281 -58.55795 -0.48131 1.000 45.75440 74 SER E C 1
ATOM 9051 O O . SER G 3 75 ? -35.08321 -58.04597 -1.58686 1.000 44.83411 74 SER E O 1
ATOM 9054 N N . SER G 3 76 ? -34.32712 -58.71124 0.42226 1.000 46.84057 75 SER E N 1
ATOM 9055 C CA . SER G 3 76 ? -32.94132 -58.35200 0.15403 1.000 45.50385 75 SER E CA 1
ATOM 9056 C C . SER G 3 76 ? -32.08281 -59.54809 -0.24295 1.000 42.14023 75 SER E C 1
ATOM 9057 O O . SER G 3 76 ? -30.87714 -59.38084 -0.45344 1.000 42.67386 75 SER E O 1
ATOM 9060 N N . THR G 3 77 ? -32.67614 -60.73888 -0.35769 1.000 43.11493 76 THR E N 1
ATOM 9061 C CA . THR G 3 77 ? -31.96664 -61.96750 -0.72530 1.000 40.17621 76 THR E CA 1
ATOM 9062 C C . THR G 3 77 ? -30.69485 -62.13927 0.10243 1.000 40.03935 76 THR E C 1
ATOM 9063 O O . THR G 3 77 ? -29.60575 -62.39241 -0.41880 1.000 35.81417 76 THR E O 1
ATOM 9067 N N . THR G 3 78 ? -30.84138 -61.97191 1.41256 1.000 39.48477 77 THR E N 1
ATOM 9068 C CA . THR G 3 78 ? -29.73121 -62.07118 2.34548 1.000 38.05005 77 THR E CA 1
ATOM 9069 C C . THR G 3 78 ? -30.05527 -63.09140 3.42724 1.000 37.40115 77 THR E C 1
ATOM 9070 O O . THR G 3 78 ? -31.17919 -63.13589 3.93765 1.000 34.80431 77 THR E O 1
ATOM 9074 N N . GLY G 3 79 ? -29.07641 -63.92809 3.75049 1.000 35.82069 78 GLY E N 1
ATOM 9075 C CA . GLY G 3 79 ? -29.18290 -64.84780 4.86287 1.000 34.68331 78 GLY E CA 1
ATOM 9076 C C . GLY G 3 79 ? -28.40170 -64.32378 6.05327 1.000 32.53128 78 GLY E C 1
ATOM 9077 O O . GLY G 3 79 ? -27.36077 -63.69077 5.89941 1.000 32.17216 78 GLY E O 1
ATOM 9078 N N . PHE G 3 80 ? -28.90861 -64.60932 7.24948 1.000 35.94649 79 PHE E N 1
ATOM 9079 C CA . PHE G 3 80 ? -28.32527 -64.10749 8.48485 1.000 38.59914 79 PHE E CA 1
ATOM 9080 C C . PHE G 3 80 ? -28.07149 -65.25698 9.44547 1.000 31.91694 79 PHE E C 1
ATOM 9081 O O . PHE G 3 80 ? -28.84702 -66.21455 9.50398 1.000 30.64737 79 PHE E O 1
ATOM 9089 N N . MET G 3 81 ? -26.97819 -65.15097 10.19520 1.000 33.76446 80 MET E N 1
ATOM 9090 C CA . MET G 3 81 ? -26.70096 -66.03216 11.32031 1.000 33.41055 80 MET E CA 1
ATOM 9091 C C . MET G 3 81 ? -26.41318 -65.17048 12.53672 1.000 35.06525 80 MET E C 1
ATOM 9092 O O . MET G 3 81 ? -25.52916 -64.30912 12.49447 1.000 33.65365 80 MET E O 1
ATOM 9097 N N . GLU G 3 82 ? -27.16474 -65.39172 13.60809 1.000 37.11307 81 GLU E N 1
ATOM 9098 C CA . GLU G 3 82 ? -26.95637 -64.69977 14.86913 1.000 40.18448 81 GLU E CA 1
ATOM 9099 C C . GLU G 3 82 ? -26.31848 -65.65889 15.85964 1.000 35.92909 81 GLU E C 1
ATOM 9100 O O . GLU G 3 82 ? -26.79552 -66.78491 16.03517 1.000 39.24985 81 GLU E O 1
ATOM 9106 N N . LEU G 3 83 ? -25.23268 -65.21760 16.48398 1.000 40.82682 82 LEU E N 1
ATOM 9107 C CA . LEU G 3 83 ? -24.54017 -65.98203 17.50992 1.000 38.24945 82 LEU E CA 1
ATOM 9108 C C . LEU G 3 83 ? -24.85928 -65.37662 18.87224 1.000 42.87086 82 LEU E C 1
ATOM 9109 O O . LEU G 3 83 ? -24.71955 -64.16380 19.06211 1.000 41.32324 82 LEU E O 1
ATOM 9114 N N . HIS G 3 84 A -25.28528 -66.21743 19.81450 1.000 45.63894 82 HIS E N 1
ATOM 9115 C CA . HIS G 3 84 A -25.76989 -65.77133 21.11519 1.000 44.77578 82 HIS E CA 1
ATOM 9116 C C . HIS G 3 84 A -24.76126 -66.09685 22.21029 1.000 49.28062 82 HIS E C 1
ATOM 9117 O O . HIS G 3 84 A -24.11187 -67.14738 22.17312 1.000 49.99317 82 HIS E O 1
ATOM 9124 N N . SER G 3 85 B -24.65057 -65.19209 23.18699 1.000 53.90188 82 SER E N 1
ATOM 9125 C CA . SER G 3 85 B -23.82724 -65.36302 24.39059 1.000 56.66280 82 SER E CA 1
ATOM 9126 C C . SER G 3 85 B -22.41552 -65.84375 24.03975 1.000 53.17891 82 SER E C 1
ATOM 9127 O O . SER G 3 85 B -21.99340 -66.94911 24.37919 1.000 53.72591 82 SER E O 1
ATOM 9130 N N . LEU G 3 86 C -21.69165 -64.96593 23.35097 1.000 49.73374 82 LEU E N 1
ATOM 9131 C CA . LEU G 3 86 C -20.39593 -65.33692 22.80104 1.000 46.43432 82 LEU E CA 1
ATOM 9132 C C . LEU G 3 86 C -19.35263 -65.52999 23.89559 1.000 46.56764 82 LEU E C 1
ATOM 9133 O O . LEU G 3 86 C -19.31709 -64.79784 24.88923 1.000 44.19762 82 LEU E O 1
ATOM 9138 N N . THR G 3 87 ? -18.50287 -66.53136 23.70373 1.000 48.79950 83 THR E N 1
ATOM 9139 C CA . THR G 3 87 ? -17.32396 -66.77073 24.52203 1.000 49.69727 83 THR E CA 1
ATOM 9140 C C . THR G 3 87 ? -16.09212 -66.76161 23.62109 1.000 50.69961 83 THR E C 1
ATOM 9141 O O . THR G 3 87 ? -16.18733 -66.60036 22.40241 1.000 44.73305 83 THR E O 1
ATOM 9145 N N . SER G 3 88 ? -14.92019 -66.93780 24.23261 1.000 50.55393 84 SER E N 1
ATOM 9146 C CA . SER G 3 88 ? -13.69092 -66.97365 23.44808 1.000 50.73239 84 SER E CA 1
ATOM 9147 C C . SER G 3 88 ? -13.68399 -68.14268 22.46947 1.000 50.37348 84 SER E C 1
ATOM 9148 O O . SER G 3 88 ? -13.03535 -68.06883 21.41923 1.000 52.73936 84 SER E O 1
ATOM 9151 N N . GLU G 3 89 ? -14.41770 -69.21422 22.78211 1.000 52.65974 85 GLU E N 1
ATOM 9152 C CA . GLU G 3 89 ? -14.50889 -70.36181 21.88665 1.000 54.56261 85 GLU E CA 1
ATOM 9153 C C . GLU G 3 89 ? -15.21623 -70.01945 20.58349 1.000 52.63774 85 GLU E C 1
ATOM 9154 O O . GLU G 3 89 ? -15.07499 -70.75714 19.60155 1.000 52.59765 85 GLU E O 1
ATOM 9160 N N . ASP G 3 90 ? -15.97297 -68.92440 20.55526 1.000 50.93775 86 ASP E N 1
ATOM 9161 C CA . ASP G 3 90 ? -16.70151 -68.50958 19.36645 1.000 45.50170 86 ASP E CA 1
ATOM 9162 C C . ASP G 3 90 ? -15.87071 -67.64128 18.42943 1.000 41.73588 86 ASP E C 1
ATOM 9163 O O . ASP G 3 90 ? -16.32411 -67.35294 17.31770 1.000 45.87447 86 ASP E O 1
ATOM 9168 N N . SER G 3 91 ? -14.67456 -67.22500 18.84267 1.000 43.30014 87 SER E N 1
ATOM 9169 C CA . SER G 3 91 ? -13.77500 -66.47489 17.96987 1.000 45.31316 87 SER E CA 1
ATOM 9170 C C . SER G 3 91 ? -13.30678 -67.37897 16.83713 1.000 45.24626 87 SER E C 1
ATOM 9171 O O . SER G 3 91 ? -12.54149 -68.32246 17.06362 1.000 52.00449 87 SER E O 1
ATOM 9174 N N . ALA G 3 92 ? -13.76655 -67.10035 15.62076 1.000 36.82567 88 ALA E N 1
ATOM 9175 C CA . ALA G 3 92 ? -13.44650 -67.93508 14.47077 1.000 39.78328 88 ALA E CA 1
ATOM 9176 C C . ALA G 3 92 ? -13.76348 -67.16244 13.19637 1.000 43.59590 88 ALA E C 1
ATOM 9177 O O . ALA G 3 92 ? -14.20128 -66.00882 13.23277 1.000 42.44751 88 ALA E O 1
ATOM 9179 N N . VAL G 3 93 ? -13.53108 -67.81317 12.06186 1.000 36.22571 89 VAL E N 1
ATOM 9180 C CA . VAL G 3 93 ? -13.93621 -67.30273 10.75958 1.000 35.22329 89 VAL E CA 1
ATOM 9181 C C . VAL G 3 93 ? -15.16232 -68.09188 10.32951 1.000 35.43166 89 VAL E C 1
ATOM 9182 O O . VAL G 3 93 ? -15.12336 -69.32674 10.27461 1.000 34.59919 89 VAL E O 1
ATOM 9186 N N . TYR G 3 94 ? -16.24895 -67.38892 10.02429 1.000 34.91686 90 TYR E N 1
ATOM 9187 C CA . TYR G 3 94 ? -17.51521 -68.01453 9.66765 1.000 35.46071 90 TYR E CA 1
ATOM 9188 C C . TYR G 3 94 ? -17.79604 -67.80228 8.18609 1.000 34.65218 90 TYR E C 1
ATOM 9189 O O . TYR G 3 94 ? -17.67148 -66.68207 7.67756 1.000 33.49565 90 TYR E O 1
ATOM 9198 N N . TYR G 3 95 ? -18.17237 -68.88150 7.50393 1.000 31.62574 91 TYR E N 1
ATOM 9199 C CA . TYR G 3 95 ? -18.46595 -68.87546 6.07936 1.000 34.07479 91 TYR E CA 1
ATOM 9200 C C . TYR G 3 95 ? -19.94293 -69.15286 5.83145 1.000 34.15870 91 TYR E C 1
ATOM 9201 O O . TYR G 3 95 ? -20.61666 -69.79049 6.64465 1.000 35.09095 91 TYR E O 1
ATOM 9210 N N . CYS G 3 96 ? -20.44741 -68.64250 4.71049 1.000 31.24462 92 CYS E N 1
ATOM 9211 C CA . CYS G 3 96 ? -21.70184 -69.10651 4.13683 1.000 33.22625 92 CYS E CA 1
ATOM 9212 C C . CYS G 3 96 ? -21.39266 -69.79505 2.81688 1.000 29.87171 92 CYS E C 1
ATOM 9213 O O . CYS G 3 96 ? -20.47406 -69.39117 2.09831 1.000 32.28708 92 CYS E O 1
ATOM 9216 N N . ALA G 3 97 ? -22.14658 -70.84344 2.50617 1.000 26.47058 93 ALA E N 1
ATOM 9217 C CA . ALA G 3 97 ? -21.94691 -71.57407 1.26587 1.000 27.43045 93 ALA E CA 1
ATOM 9218 C C . ALA G 3 97 ? -23.29821 -71.93394 0.67308 1.000 27.45220 93 ALA E C 1
ATOM 9219 O O . ALA G 3 97 ? -24.29110 -72.07254 1.39153 1.000 33.37223 93 ALA E O 1
ATOM 9221 N N . ARG G 3 98 ? -23.32755 -72.07589 -0.64592 1.000 25.27880 94 ARG E N 1
ATOM 9222 C CA . ARG G 3 98 ? -24.51448 -72.52415 -1.35670 1.000 29.77427 94 ARG E CA 1
ATOM 9223 C C . ARG G 3 98 ? -24.35115 -73.97545 -1.78549 1.000 32.62146 94 ARG E C 1
ATOM 9224 O O . ARG G 3 98 ? -23.28737 -74.37711 -2.26595 1.000 33.02830 94 ARG E O 1
ATOM 9232 N N . GLU G 3 99 ? -25.40732 -74.76145 -1.59733 1.000 31.85346 95 GLU E N 1
ATOM 9233 C CA . GLU G 3 99 ? -25.45545 -76.13219 -2.10032 1.000 33.42514 95 GLU E CA 1
ATOM 9234 C C . GLU G 3 99 ? -26.05425 -76.07883 -3.50113 1.000 31.38374 95 GLU E C 1
ATOM 9235 O O . GLU G 3 99 ? -27.27481 -76.06895 -3.66825 1.000 31.84367 95 GLU E O 1
ATOM 9241 N N . GLY G 3 100 ? -25.18410 -76.03077 -4.51232 1.000 30.84365 96 GLY E N 1
ATOM 9242 C CA . GLY G 3 100 ? -25.60126 -75.84725 -5.88628 1.000 33.98694 96 GLY E CA 1
ATOM 9243 C C . GLY G 3 100 ? -25.97174 -77.14324 -6.58116 1.000 33.70661 96 GLY E C 1
ATOM 9244 O O . GLY G 3 100 ? -25.87946 -78.23595 -6.02760 1.000 35.91052 96 GLY E O 1
ATOM 9245 N N . HIS G 3 101 ? -26.39586 -76.99767 -7.83358 1.000 45.06858 97 HIS E N 1
ATOM 9246 C CA . HIS G 3 101 ? -26.92369 -78.08688 -8.64442 1.000 43.36584 97 HIS E CA 1
ATOM 9247 C C . HIS G 3 101 ? -26.11672 -78.21323 -9.92775 1.000 48.85126 97 HIS E C 1
ATOM 9248 O O . HIS G 3 101 ? -25.94985 -77.23225 -10.66040 1.000 54.71230 97 HIS E O 1
ATOM 9255 N N . TRP G 3 102 ? -25.63398 -79.42138 -10.20747 1.000 47.47644 98 TRP E N 1
ATOM 9256 C CA . TRP G 3 102 ? -24.95600 -79.69174 -11.47287 1.000 41.50604 98 TRP E CA 1
ATOM 9257 C C . TRP G 3 102 ? -25.22303 -81.13131 -11.88656 1.000 47.57841 98 TRP E C 1
ATOM 9258 O O . TRP G 3 102 ? -24.80033 -82.06532 -11.19787 1.000 48.10860 98 TRP E O 1
ATOM 9269 N N . ASP G 3 103 ? -25.92517 -81.29810 -13.01031 1.000 49.56339 99 ASP E N 1
ATOM 9270 C CA . ASP G 3 103 ? -26.17555 -82.60839 -13.61305 1.000 49.78918 99 ASP E CA 1
ATOM 9271 C C . ASP G 3 103 ? -26.93064 -83.52808 -12.65402 1.000 52.59099 99 ASP E C 1
ATOM 9272 O O . ASP G 3 103 ? -26.67603 -84.73276 -12.58780 1.000 52.38038 99 ASP E O 1
ATOM 9277 N N . GLY G 3 104 ? -27.87862 -82.95670 -11.91272 1.000 52.30838 100 GLY E N 1
ATOM 9278 C CA . GLY G 3 104 ? -28.68957 -83.72336 -10.98873 1.000 47.72369 100 GLY E CA 1
ATOM 9279 C C . GLY G 3 104 ? -28.05072 -84.04634 -9.65698 1.000 45.81695 100 GLY E C 1
ATOM 9280 O O . GLY G 3 104 ? -28.64296 -84.79987 -8.87634 1.000 50.62658 100 GLY E O 1
ATOM 9281 N N . ASP G 3 105 A -26.86962 -83.50712 -9.36596 1.000 40.08936 100 ASP E N 1
ATOM 9282 C CA . ASP G 3 105 A -26.19360 -83.73273 -8.09688 1.000 39.98284 100 ASP E CA 1
ATOM 9283 C C . ASP G 3 105 A -26.02785 -82.40605 -7.36648 1.000 39.83346 100 ASP E C 1
ATOM 9284 O O . ASP G 3 105 A -26.02356 -81.33372 -7.97759 1.000 47.24966 100 ASP E O 1
ATOM 9289 N N . TRP G 3 106 B -25.90269 -82.48649 -6.04307 1.000 40.95887 100 TRP E N 1
ATOM 9290 C CA . TRP G 3 106 B -25.86886 -81.31137 -5.18085 1.000 38.31516 100 TRP E CA 1
ATOM 9291 C C . TRP G 3 106 B -24.59471 -81.30072 -4.34582 1.000 37.85346 100 TRP E C 1
ATOM 9292 O O . TRP G 3 106 B -24.21313 -82.32741 -3.77363 1.000 32.95278 100 TRP E O 1
ATOM 9303 N N . TYR G 3 107 C -23.94595 -80.13730 -4.27903 1.000 36.62906 100 TYR E N 1
ATOM 9304 C CA . TYR G 3 107 C -22.73546 -79.95145 -3.48854 1.000 28.24047 100 TYR E CA 1
ATOM 9305 C C . TYR G 3 107 C -22.51154 -78.45823 -3.28011 1.000 38.58645 100 TYR E C 1
ATOM 9306 O O . TYR G 3 107 C -23.20775 -77.61847 -3.85686 1.000 36.77446 100 TYR E O 1
ATOM 9315 N N . PHE G 3 108 D -21.52644 -78.13955 -2.43617 1.000 39.13834 100 PHE E N 1
ATOM 9316 C CA . PHE G 3 108 D -21.17703 -76.75957 -2.08707 1.000 33.55095 100 PHE E CA 1
ATOM 9317 C C . PHE G 3 108 D -20.33216 -76.15183 -3.20213 1.000 35.94990 100 PHE E C 1
ATOM 9318 O O . PHE G 3 108 D -19.10669 -76.27763 -3.22049 1.000 40.19234 100 PHE E O 1
ATOM 9326 N N . ASP G 3 109 ? -20.98383 -75.46628 -4.14272 1.000 30.10182 101 ASP E N 1
ATOM 9327 C CA . ASP G 3 109 ? -20.26721 -74.94174 -5.29862 1.000 31.40677 101 ASP E CA 1
ATOM 9328 C C . ASP G 3 109 ? -19.86451 -73.47713 -5.16991 1.000 27.52283 101 ASP E C 1
ATOM 9329 O O . ASP G 3 109 ? -18.99761 -73.02805 -5.92665 1.000 33.36722 101 ASP E O 1
ATOM 9334 N N . VAL G 3 110 ? -20.44476 -72.72735 -4.23535 1.000 27.55993 102 VAL E N 1
ATOM 9335 C CA . VAL G 3 110 ? -20.14459 -71.30847 -4.06458 1.000 32.67998 102 VAL E CA 1
ATOM 9336 C C . VAL G 3 110 ? -19.95846 -71.00659 -2.58376 1.000 29.46193 102 VAL E C 1
ATOM 9337 O O . VAL G 3 110 ? -20.74946 -71.45254 -1.74636 1.000 31.36923 102 VAL E O 1
ATOM 9341 N N . TRP G 3 111 ? -18.91803 -70.24234 -2.26186 1.000 27.72364 103 TRP E N 1
ATOM 9342 C CA . TRP G 3 111 ? -18.62366 -69.86146 -0.88850 1.000 32.34042 103 TRP E CA 1
ATOM 9343 C C . TRP G 3 111 ? -18.46963 -68.35285 -0.77638 1.000 30.80650 103 TRP E C 1
ATOM 9344 O O . TRP G 3 111 ? -18.03230 -67.68442 -1.71620 1.000 40.00666 103 TRP E O 1
ATOM 9355 N N . GLY G 3 112 ? -18.82055 -67.82508 0.39326 1.000 36.79318 104 GLY E N 1
ATOM 9356 C CA . GLY G 3 112 ? -18.50536 -66.45040 0.71060 1.000 36.48016 104 GLY E CA 1
ATOM 9357 C C . GLY G 3 112 ? -17.06256 -66.30976 1.17195 1.000 42.66505 104 GLY E C 1
ATOM 9358 O O . GLY G 3 112 ? -16.36576 -67.29367 1.43010 1.000 35.65496 104 GLY E O 1
ATOM 9359 N N . ALA G 3 113 ? -16.60718 -65.05595 1.25982 1.000 28.23474 105 ALA E N 1
ATOM 9360 C CA . ALA G 3 113 ? -15.21607 -64.80317 1.62101 1.000 30.18246 105 ALA E CA 1
ATOM 9361 C C . ALA G 3 113 ? -14.93112 -65.05325 3.09831 1.000 33.65218 105 ALA E C 1
ATOM 9362 O O . ALA G 3 113 ? -13.76068 -65.16302 3.47781 1.000 30.20893 105 ALA E O 1
ATOM 9364 N N . GLY G 3 114 ? -15.95468 -65.13810 3.93130 1.000 33.52452 106 GLY E N 1
ATOM 9365 C CA . GLY G 3 114 ? -15.76248 -65.37771 5.34638 1.000 26.11889 106 GLY E CA 1
ATOM 9366 C C . GLY G 3 114 ? -15.84989 -64.10183 6.16405 1.000 30.22695 106 GLY E C 1
ATOM 9367 O O . GLY G 3 114 ? -15.43649 -63.01834 5.73355 1.000 28.14075 106 GLY E O 1
ATOM 9368 N N . THR G 3 115 ? -16.38050 -64.23112 7.37614 1.000 30.76374 107 THR E N 1
ATOM 9369 C CA . THR G 3 115 ? -16.47786 -63.12096 8.31624 1.000 33.84529 107 THR E CA 1
ATOM 9370 C C . THR G 3 115 ? -15.68034 -63.47823 9.56158 1.000 34.05332 107 THR E C 1
ATOM 9371 O O . THR G 3 115 ? -15.93251 -64.51408 10.18681 1.000 36.29262 107 THR E O 1
ATOM 9375 N N . THR G 3 116 ? -14.71918 -62.62958 9.91583 1.000 36.41193 108 THR E N 1
ATOM 9376 C CA . THR G 3 116 ? -13.90212 -62.84309 11.10321 1.000 36.18262 108 THR E CA 1
ATOM 9377 C C . THR G 3 116 ? -14.62068 -62.25852 12.31222 1.000 39.86592 108 THR E C 1
ATOM 9378 O O . THR G 3 116 ? -14.96340 -61.07035 12.32296 1.000 35.78510 108 THR E O 1
ATOM 9382 N N . VAL G 3 117 ? -14.84375 -63.09317 13.32466 1.000 37.95076 109 VAL E N 1
ATOM 9383 C CA . VAL G 3 117 ? -15.47655 -62.68795 14.57362 1.000 34.48879 109 VAL E CA 1
ATOM 9384 C C . VAL G 3 117 ? -14.45674 -62.86981 15.68777 1.000 45.61320 109 VAL E C 1
ATOM 9385 O O . VAL G 3 117 ? -13.94617 -63.97856 15.89360 1.000 42.83899 109 VAL E O 1
ATOM 9389 N N . THR G 3 118 ? -14.16330 -61.78747 16.40495 1.000 46.06992 110 THR E N 1
ATOM 9390 C CA . THR G 3 118 ? -13.23765 -61.80541 17.53109 1.000 35.83839 110 THR E CA 1
ATOM 9391 C C . THR G 3 118 ? -14.01558 -61.48761 18.79786 1.000 39.95354 110 THR E C 1
ATOM 9392 O O . THR G 3 118 ? -14.67948 -60.44796 18.87668 1.000 38.12987 110 THR E O 1
ATOM 9396 N N . VAL G 3 119 ? -13.94139 -62.38312 19.77635 1.000 40.53697 111 VAL E N 1
ATOM 9397 C CA . VAL G 3 119 ? -14.58532 -62.19334 21.06918 1.000 36.40723 111 VAL E CA 1
ATOM 9398 C C . VAL G 3 119 ? -13.51492 -61.70312 22.03533 1.000 39.51911 111 VAL E C 1
ATOM 9399 O O . VAL G 3 119 ? -12.56741 -62.43110 22.35106 1.000 42.47789 111 VAL E O 1
ATOM 9403 N N . SER G 3 120 ? -13.65667 -60.46171 22.49514 1.000 34.39758 112 SER E N 1
ATOM 9404 C CA . SER G 3 120 ? -12.65529 -59.83592 23.34506 1.000 32.68621 112 SER E CA 1
ATOM 9405 C C . SER G 3 120 ? -13.30546 -58.70505 24.12412 1.000 39.10368 112 SER E C 1
ATOM 9406 O O . SER G 3 120 ? -14.27928 -58.10233 23.66636 1.000 43.68107 112 SER E O 1
ATOM 9409 N N . SER G 3 121 ? -12.75135 -58.41876 25.30243 1.000 39.02873 113 SER E N 1
ATOM 9410 C CA . SER G 3 121 ? -13.20586 -57.29238 26.10629 1.000 38.96455 113 SER E CA 1
ATOM 9411 C C . SER G 3 121 ? -12.51090 -55.98998 25.74154 1.000 38.31035 113 SER E C 1
ATOM 9412 O O . SER G 3 121 ? -12.97438 -54.92128 26.15262 1.000 41.47310 113 SER E O 1
ATOM 9415 N N . ALA G 3 122 ? -11.41595 -56.05340 24.99190 1.000 39.69395 114 ALA E N 1
ATOM 9416 C CA . ALA G 3 122 ? -10.66246 -54.86025 24.64878 1.000 38.53655 114 ALA E CA 1
ATOM 9417 C C . ALA G 3 122 ? -11.31985 -54.11993 23.49263 1.000 39.95956 114 ALA E C 1
ATOM 9418 O O . ALA G 3 122 ? -12.03013 -54.70460 22.67029 1.000 37.41553 114 ALA E O 1
ATOM 9420 N N . SER G 3 123 ? -11.05889 -52.82041 23.42938 1.000 42.11521 115 SER E N 1
ATOM 9421 C CA . SER G 3 123 ? -11.58595 -51.99495 22.36055 1.000 35.09361 115 SER E CA 1
ATOM 9422 C C . SER G 3 123 ? -10.70538 -52.10060 21.11780 1.000 35.25233 115 SER E C 1
ATOM 9423 O O . SER G 3 123 ? -9.52770 -52.46280 21.18061 1.000 36.56017 115 SER E O 1
ATOM 9426 N N . THR G 3 124 ? -11.29829 -51.77610 19.97521 1.000 38.30127 116 THR E N 1
ATOM 9427 C CA . THR G 3 124 ? -10.56227 -51.77806 18.72163 1.000 37.56317 116 THR E CA 1
ATOM 9428 C C . THR G 3 124 ? -9.50419 -50.67976 18.72216 1.000 33.54122 116 THR E C 1
ATOM 9429 O O . THR G 3 124 ? -9.66819 -49.62706 19.34425 1.000 35.32898 116 THR E O 1
ATOM 9433 N N . LYS G 3 125 ? -8.39495 -50.94392 18.03573 1.000 32.03054 117 LYS E N 1
ATOM 9434 C CA . LYS G 3 125 ? -7.34823 -49.94826 17.85270 1.000 36.98286 117 LYS E CA 1
ATOM 9435 C C . LYS G 3 125 ? -6.90997 -49.93442 16.39605 1.000 35.35711 117 LYS E C 1
ATOM 9436 O O . LYS G 3 125 ? -6.62717 -50.98873 15.81862 1.000 35.35535 117 LYS E O 1
ATOM 9442 N N . GLY G 3 126 ? -6.86624 -48.74370 15.80334 1.000 36.83799 118 GLY E N 1
ATOM 9443 C CA . GLY G 3 126 ? -6.45044 -48.59529 14.42935 1.000 36.28338 118 GLY E CA 1
ATOM 9444 C C . GLY G 3 126 ? -4.94611 -48.68918 14.25706 1.000 41.90546 118 GLY E C 1
ATOM 9445 O O . GLY G 3 126 ? -4.16760 -48.35032 15.15578 1.000 41.10435 118 GLY E O 1
ATOM 9446 N N . PRO G 3 127 ? -4.50880 -49.14273 13.08663 1.000 39.40597 119 PRO E N 1
ATOM 9447 C CA . PRO G 3 127 ? -3.07468 -49.29290 12.83647 1.000 35.75451 119 PRO E CA 1
ATOM 9448 C C . PRO G 3 127 ? -2.41214 -47.98113 12.44818 1.000 38.44482 119 PRO E C 1
ATOM 9449 O O . PRO G 3 127 ? -3.03909 -47.05185 11.93576 1.000 41.76439 119 PRO E O 1
ATOM 9453 N N . SER G 3 128 ? -1.11182 -47.92858 12.70895 1.000 37.81496 120 SER E N 1
ATOM 9454 C CA . SER G 3 128 ? -0.23308 -46.90776 12.16089 1.000 33.94259 120 SER E CA 1
ATOM 9455 C C . SER G 3 128 ? 0.45631 -47.49282 10.93806 1.000 39.88602 120 SER E C 1
ATOM 9456 O O . SER G 3 128 ? 0.93426 -48.63132 10.97844 1.000 44.31432 120 SER E O 1
ATOM 9459 N N . VAL G 3 129 ? 0.47216 -46.73804 9.84536 1.000 40.12963 121 VAL E N 1
ATOM 9460 C CA . VAL G 3 129 ? 1.06084 -47.19190 8.59186 1.000 40.55784 121 VAL E CA 1
ATOM 9461 C C . VAL G 3 129 ? 2.34576 -46.41045 8.36050 1.000 40.32634 121 VAL E C 1
ATOM 9462 O O . VAL G 3 129 ? 2.31723 -45.18315 8.20888 1.000 40.42093 121 VAL E O 1
ATOM 9466 N N . PHE G 3 130 ? 3.47291 -47.11940 8.33534 1.000 40.08811 122 PHE E N 1
ATOM 9467 C CA . PHE G 3 130 ? 4.75249 -46.48701 8.07769 1.000 42.80652 122 PHE E CA 1
ATOM 9468 C C . PHE G 3 130 ? 5.37761 -47.04777 6.80625 1.000 47.54590 122 PHE E C 1
ATOM 9469 O O . PHE G 3 130 ? 5.24255 -48.24457 6.52446 1.000 45.08226 122 PHE E O 1
ATOM 9477 N N . PRO G 3 131 ? 6.06197 -46.21584 6.02221 1.000 49.20995 123 PRO E N 1
ATOM 9478 C CA . PRO G 3 131 ? 6.65483 -46.70019 4.77215 1.000 42.52759 123 PRO E CA 1
ATOM 9479 C C . PRO G 3 131 ? 7.98986 -47.39369 5.00429 1.000 45.86358 123 PRO E C 1
ATOM 9480 O O . PRO G 3 131 ? 8.78302 -46.99834 5.86360 1.000 38.93167 123 PRO E O 1
ATOM 9484 N N . LEU G 3 132 ? 8.22944 -48.44208 4.21701 1.000 42.50002 124 LEU E N 1
ATOM 9485 C CA . LEU G 3 132 ? 9.52663 -49.11499 4.14592 1.000 38.29994 124 LEU E CA 1
ATOM 9486 C C . LEU G 3 132 ? 10.19247 -48.62753 2.86229 1.000 42.31932 124 LEU E C 1
ATOM 9487 O O . LEU G 3 132 ? 10.01597 -49.20151 1.78756 1.000 43.76526 124 LEU E O 1
ATOM 9492 N N . ALA G 3 133 ? 10.96445 -47.55398 2.98404 1.000 46.19205 125 ALA E N 1
ATOM 9493 C CA . ALA G 3 133 ? 11.44327 -46.79836 1.83298 1.000 50.44089 125 ALA E CA 1
ATOM 9494 C C . ALA G 3 133 ? 12.58081 -47.53201 1.12315 1.000 53.69314 125 ALA E C 1
ATOM 9495 O O . ALA G 3 133 ? 13.47148 -48.08429 1.77619 1.000 49.35189 125 ALA E O 1
ATOM 9497 N N . PRO G 3 134 ? 12.57766 -47.54565 -0.20906 1.000 54.38605 126 PRO E N 1
ATOM 9498 C CA . PRO G 3 134 ? 13.69075 -48.15697 -0.94115 1.000 57.47525 126 PRO E CA 1
ATOM 9499 C C . PRO G 3 134 ? 14.90854 -47.24648 -0.96512 1.000 64.19367 126 PRO E C 1
ATOM 9500 O O . PRO G 3 134 ? 14.79813 -46.02501 -1.09510 1.000 62.30807 126 PRO E O 1
ATOM 9504 N N . SER G 3 135 ? 16.08094 -47.86140 -0.84047 1.000 70.81984 127 SER E N 1
ATOM 9505 C CA . SER G 3 135 ? 17.35114 -47.14711 -0.84544 1.000 67.48315 127 SER E CA 1
ATOM 9506 C C . SER G 3 135 ? 18.42189 -48.08490 -1.39145 1.000 74.19664 127 SER E C 1
ATOM 9507 O O . SER G 3 135 ? 18.11911 -49.15731 -1.92297 1.000 69.49958 127 SER E O 1
ATOM 9510 N N . SER G 3 136 ? 19.68655 -47.67569 -1.26059 1.000 86.28354 128 SER E N 1
ATOM 9511 C CA . SER G 3 136 ? 20.78899 -48.51771 -1.71088 1.000 86.04653 128 SER E CA 1
ATOM 9512 C C . SER G 3 136 ? 20.90795 -49.80750 -0.90677 1.000 89.59347 128 SER E C 1
ATOM 9513 O O . SER G 3 136 ? 21.44692 -50.79369 -1.42115 1.000 90.01998 128 SER E O 1
ATOM 9516 N N . LYS G 3 137 ? 20.41790 -49.82735 0.33379 1.000 79.76076 129 LYS E N 1
ATOM 9517 C CA . LYS G 3 137 ? 20.44521 -51.03261 1.15453 1.000 70.21198 129 LYS E CA 1
ATOM 9518 C C . LYS G 3 137 ? 19.26179 -51.95881 0.90700 1.000 70.26251 129 LYS E C 1
ATOM 9519 O O . LYS G 3 137 ? 19.19506 -53.02482 1.52949 1.000 64.94972 129 LYS E O 1
ATOM 9525 N N . SER G 3 138 ? 18.33056 -51.59083 0.02511 1.000 69.48313 130 SER E N 1
ATOM 9526 C CA . SER G 3 138 ? 17.22073 -52.46829 -0.32865 1.000 59.70495 130 SER E CA 1
ATOM 9527 C C . SER G 3 138 ? 17.12789 -52.70235 -1.83332 1.000 66.36168 130 SER E C 1
ATOM 9528 O O . SER G 3 138 ? 16.05021 -53.03046 -2.34013 1.000 64.83608 130 SER E O 1
ATOM 9531 N N . THR G 3 139 ? 18.23491 -52.54412 -2.55730 1.000 68.83538 131 THR E N 1
ATOM 9532 C CA . THR G 3 139 ? 18.29934 -52.82290 -3.98661 1.000 73.55429 131 THR E CA 1
ATOM 9533 C C . THR G 3 139 ? 19.31779 -53.92727 -4.22775 1.000 72.47501 131 THR E C 1
ATOM 9534 O O . THR G 3 139 ? 20.45925 -53.83484 -3.76364 1.000 66.41185 131 THR E O 1
ATOM 9538 N N . SER G 3 140 ? 18.90300 -54.97225 -4.94172 1.000 73.27311 132 SER E N 1
ATOM 9539 C CA . SER G 3 140 ? 19.77429 -56.10247 -5.25982 1.000 76.85697 132 SER E CA 1
ATOM 9540 C C . SER G 3 140 ? 19.64054 -56.44313 -6.74207 1.000 75.91369 132 SER E C 1
ATOM 9541 O O . SER G 3 140 ? 18.64619 -57.04510 -7.15632 1.000 81.26497 132 SER E O 1
ATOM 9544 N N . GLY G 3 141 ? 20.63717 -56.05833 -7.53664 1.000 76.11752 133 GLY E N 1
ATOM 9545 C CA . GLY G 3 141 ? 20.66160 -56.38670 -8.95056 1.000 82.46677 133 GLY E CA 1
ATOM 9546 C C . GLY G 3 141 ? 19.52815 -55.82283 -9.78354 1.000 85.79393 133 GLY E C 1
ATOM 9547 O O . GLY G 3 141 ? 18.77959 -56.57722 -10.41238 1.000 88.43361 133 GLY E O 1
ATOM 9548 N N . GLY G 3 142 ? 19.39055 -54.49843 -9.80139 1.000 74.55207 134 GLY E N 1
ATOM 9549 C CA . GLY G 3 142 ? 18.37848 -53.83881 -10.59835 1.000 61.43503 134 GLY E CA 1
ATOM 9550 C C . GLY G 3 142 ? 16.95895 -53.94167 -10.08851 1.000 65.99638 134 GLY E C 1
ATOM 9551 O O . GLY G 3 142 ? 16.07130 -53.29989 -10.66267 1.000 58.73966 134 GLY E O 1
ATOM 9552 N N . THR G 3 143 ? 16.70134 -54.72660 -9.04545 1.000 70.05748 135 THR E N 1
ATOM 9553 C CA . THR G 3 143 ? 15.37196 -54.84703 -8.45938 1.000 68.81970 135 THR E CA 1
ATOM 9554 C C . THR G 3 143 ? 15.38791 -54.21689 -7.07359 1.000 62.11715 135 THR E C 1
ATOM 9555 O O . THR G 3 143 ? 16.25400 -54.53492 -6.25188 1.000 67.53689 135 THR E O 1
ATOM 9559 N N . ALA G 3 144 ? 14.43629 -53.32876 -6.81890 1.000 59.77268 136 ALA E N 1
ATOM 9560 C CA . ALA G 3 144 ? 14.31864 -52.66284 -5.53258 1.000 58.12809 136 ALA E CA 1
ATOM 9561 C C . ALA G 3 144 ? 13.15755 -53.24378 -4.73535 1.000 52.00605 136 ALA E C 1
ATOM 9562 O O . ALA G 3 144 ? 12.20601 -53.79873 -5.28864 1.000 53.68553 136 ALA E O 1
ATOM 9564 N N . ALA G 3 145 ? 13.24406 -53.09857 -3.41691 1.000 44.57382 137 ALA E N 1
ATOM 9565 C CA . ALA G 3 145 ? 12.21642 -53.57552 -2.50465 1.000 42.27017 137 ALA E CA 1
ATOM 9566 C C . ALA G 3 145 ? 11.70540 -52.40586 -1.67884 1.000 46.17716 137 ALA E C 1
ATOM 9567 O O . ALA G 3 145 ? 12.49630 -51.61371 -1.15546 1.000 49.22385 137 ALA E O 1
ATOM 9569 N N . LEU G 3 146 ? 10.38538 -52.29882 -1.57496 1.000 44.50761 138 LEU E N 1
ATOM 9570 C CA . LEU G 3 146 ? 9.73771 -51.27966 -0.76773 1.000 40.77225 138 LEU E CA 1
ATOM 9571 C C . LEU G 3 146 ? 8.50926 -51.89969 -0.12183 1.000 41.68602 138 LEU E C 1
ATOM 9572 O O . LEU G 3 146 ? 8.05499 -52.97482 -0.52150 1.000 43.73400 138 LEU E O 1
ATOM 9577 N N . GLY G 3 147 ? 7.97162 -51.22263 0.88340 1.000 39.09624 139 GLY E N 1
ATOM 9578 C CA . GLY G 3 147 ? 6.83517 -51.79563 1.56986 1.000 36.88517 139 GLY E CA 1
ATOM 9579 C C . GLY G 3 147 ? 6.20524 -50.84147 2.55748 1.000 38.23164 139 GLY E C 1
ATOM 9580 O O . GLY G 3 147 ? 6.50998 -49.64827 2.58731 1.000 40.40161 139 GLY E O 1
ATOM 9581 N N . CYS G 3 148 ? 5.30108 -51.39774 3.36140 1.000 32.02235 140 CYS E N 1
ATOM 9582 C CA . CYS G 3 148 ? 4.57996 -50.65642 4.38255 1.000 36.67845 140 CYS E CA 1
ATOM 9583 C C . CYS G 3 148 ? 4.54897 -51.47631 5.66106 1.000 40.03039 140 CYS E C 1
ATOM 9584 O O . CYS G 3 148 ? 4.47438 -52.70734 5.62489 1.000 37.87597 140 CYS E O 1
ATOM 9587 N N . LEU G 3 149 ? 4.58750 -50.77810 6.79250 1.000 38.47882 141 LEU E N 1
ATOM 9588 C CA . LEU G 3 149 ? 4.55474 -51.39601 8.11265 1.000 35.91608 141 LEU E CA 1
ATOM 9589 C C . LEU G 3 149 ? 3.21668 -51.05107 8.75572 1.000 39.97343 141 LEU E C 1
ATOM 9590 O O . LEU G 3 149 ? 2.96994 -49.89040 9.10156 1.000 45.99261 141 LEU E O 1
ATOM 9595 N N . VAL G 3 150 ? 2.34777 -52.04812 8.89108 1.000 35.07806 142 VAL E N 1
ATOM 9596 C CA . VAL G 3 150 ? 1.03685 -51.87821 9.50923 1.000 38.91349 142 VAL E CA 1
ATOM 9597 C C . VAL G 3 150 ? 1.17009 -52.36195 10.94825 1.000 37.18633 142 VAL E C 1
ATOM 9598 O O . VAL G 3 150 ? 1.15191 -53.56572 11.21521 1.000 37.50620 142 VAL E O 1
ATOM 9602 N N . LYS G 3 151 ? 1.26272 -51.42307 11.88672 1.000 38.05761 143 LYS E N 1
ATOM 9603 C CA . LYS G 3 151 ? 1.71838 -51.71624 13.23702 1.000 40.43276 143 LYS E CA 1
ATOM 9604 C C . LYS G 3 151 ? 0.67304 -51.32265 14.27497 1.000 44.21528 143 LYS E C 1
ATOM 9605 O O . LYS G 3 151 ? 0.04228 -50.26562 14.16628 1.000 42.43507 143 LYS E O 1
ATOM 9611 N N . ASP G 3 152 ? 0.50979 -52.18485 15.28555 1.000 40.81055 144 ASP E N 1
ATOM 9612 C CA . ASP G 3 152 ? -0.26066 -51.91421 16.50353 1.000 38.98961 144 ASP E CA 1
ATOM 9613 C C . ASP G 3 152 ? -1.74757 -51.69960 16.20042 1.000 38.22581 144 ASP E C 1
ATOM 9614 O O . ASP G 3 152 ? -2.29925 -50.61112 16.37003 1.000 41.96000 144 ASP E O 1
ATOM 9619 N N . TYR G 3 153 ? -2.39617 -52.78458 15.78130 1.000 38.20719 145 TYR E N 1
ATOM 9620 C CA . TYR G 3 153 ? -3.83086 -52.76550 15.53626 1.000 39.72757 145 TYR E CA 1
ATOM 9621 C C . TYR G 3 153 ? -4.48641 -53.98900 16.16537 1.000 41.55631 145 TYR E C 1
ATOM 9622 O O . TYR G 3 153 ? -3.85304 -55.02836 16.37375 1.000 39.10220 145 TYR E O 1
ATOM 9631 N N . PHE G 3 154 ? -5.78306 -53.84400 16.46145 1.000 40.12635 146 PHE E N 1
ATOM 9632 C CA . PHE G 3 154 ? -6.60717 -54.90077 17.02929 1.000 35.57774 146 PHE E CA 1
ATOM 9633 C C . PHE G 3 154 ? -8.06155 -54.62711 16.69320 1.000 31.96389 146 PHE E C 1
ATOM 9634 O O . PHE G 3 154 ? -8.51149 -53.48521 16.85152 1.000 32.99655 146 PHE E O 1
ATOM 9642 N N . PRO G 3 155 ? -8.83128 -55.63385 16.25727 1.000 39.83334 147 PRO E N 1
ATOM 9643 C CA . PRO G 3 155 ? -8.37902 -57.00932 16.03501 1.000 38.79805 147 PRO E CA 1
ATOM 9644 C C . PRO G 3 155 ? -8.04080 -57.30435 14.57464 1.000 38.52174 147 PRO E C 1
ATOM 9645 O O . PRO G 3 155 ? -7.68178 -56.40269 13.81686 1.000 38.33542 147 PRO E O 1
ATOM 9649 N N . GLU G 3 156 ? -8.15533 -58.57229 14.20285 1.000 38.08344 148 GLU E N 1
ATOM 9650 C CA . GLU G 3 156 ? -8.01338 -59.00365 12.82660 1.000 31.73005 148 GLU E CA 1
ATOM 9651 C C . GLU G 3 156 ? -9.32660 -58.79076 12.07918 1.000 37.68462 148 GLU E C 1
ATOM 9652 O O . GLU G 3 156 ? -10.39680 -58.73163 12.68894 1.000 40.27446 148 GLU E O 1
ATOM 9658 N N . PRO G 3 157 ? -9.27855 -58.67332 10.74405 1.000 44.31010 149 PRO E N 1
ATOM 9659 C CA . PRO G 3 157 ? -8.06717 -58.56474 9.93153 1.000 41.93985 149 PRO E CA 1
ATOM 9660 C C . PRO G 3 157 ? -7.78976 -57.14119 9.47328 1.000 42.46356 149 PRO E C 1
ATOM 9661 O O . PRO G 3 157 ? -8.43137 -56.19886 9.94061 1.000 35.27221 149 PRO E O 1
ATOM 9665 N N . VAL G 3 158 ? -6.83231 -57.00748 8.55853 1.000 47.38367 150 VAL E N 1
ATOM 9666 C CA . VAL G 3 158 ? -6.52067 -55.74759 7.89446 1.000 41.50402 150 VAL E CA 1
ATOM 9667 C C . VAL G 3 158 ? -6.30963 -56.04712 6.41605 1.000 38.19319 150 VAL E C 1
ATOM 9668 O O . VAL G 3 158 ? -5.78198 -57.10436 6.05432 1.000 38.52543 150 VAL E O 1
ATOM 9672 N N . THR G 3 159 ? -6.77901 -55.14722 5.55982 1.000 39.81256 151 THR E N 1
ATOM 9673 C CA . THR G 3 159 ? -6.63850 -55.29141 4.11531 1.000 45.95499 151 THR E CA 1
ATOM 9674 C C . THR G 3 159 ? -5.51775 -54.39369 3.60524 1.000 40.98652 151 THR E C 1
ATOM 9675 O O . THR G 3 159 ? -5.50874 -53.18865 3.87694 1.000 44.91567 151 THR E O 1
ATOM 9679 N N . VAL G 3 160 ? -4.56369 -54.98400 2.88962 1.000 36.57495 152 VAL E N 1
ATOM 9680 C CA . VAL G 3 160 ? -3.45891 -54.24294 2.28985 1.000 42.02607 152 VAL E CA 1
ATOM 9681 C C . VAL G 3 160 ? -3.43653 -54.52469 0.79477 1.000 39.56803 152 VAL E C 1
ATOM 9682 O O . VAL G 3 160 ? -3.28839 -55.68119 0.37920 1.000 48.54716 152 VAL E O 1
ATOM 9686 N N . SER G 3 161 ? -3.57897 -53.47615 -0.00922 1.000 34.79646 153 SER E N 1
ATOM 9687 C CA . SER G 3 161 ? -3.35134 -53.55364 -1.44532 1.000 44.02155 153 SER E CA 1
ATOM 9688 C C . SER G 3 161 ? -2.32589 -52.49921 -1.84638 1.000 39.88070 153 SER E C 1
ATOM 9689 O O . SER G 3 161 ? -1.98942 -51.60052 -1.07156 1.000 42.49777 153 SER E O 1
ATOM 9692 N N . TRP G 3 162 ? -1.82704 -52.61430 -3.07445 1.000 42.23973 154 TRP E N 1
ATOM 9693 C CA . TRP G 3 162 ? -0.84004 -51.68901 -3.61587 1.000 40.03301 154 TRP E CA 1
ATOM 9694 C C . TRP G 3 162 ? -1.39274 -51.04246 -4.87711 1.000 47.32038 154 TRP E C 1
ATOM 9695 O O . TRP G 3 162 ? -1.89643 -51.73871 -5.76627 1.000 46.88955 154 TRP E O 1
ATOM 9706 N N . ASN G 3 163 ? -1.30096 -49.71238 -4.94368 1.000 47.67199 155 ASN E N 1
ATOM 9707 C CA . ASN G 3 163 ? -1.76423 -48.93832 -6.09917 1.000 46.63524 155 ASN E CA 1
ATOM 9708 C C . ASN G 3 163 ? -3.20866 -49.28160 -6.45850 1.000 49.93495 155 ASN E C 1
ATOM 9709 O O . ASN G 3 163 ? -3.57108 -49.39272 -7.63310 1.000 50.39061 155 ASN E O 1
ATOM 9714 N N . SER G 3 164 ? -4.04017 -49.44600 -5.42562 1.000 48.85491 156 SER E N 1
ATOM 9715 C CA . SER G 3 164 ? -5.47084 -49.72055 -5.58198 1.000 48.19877 156 SER E CA 1
ATOM 9716 C C . SER G 3 164 ? -5.71765 -50.99651 -6.38692 1.000 49.40855 156 SER E C 1
ATOM 9717 O O . SER G 3 164 ? -6.65490 -51.07839 -7.18400 1.000 49.64770 156 SER E O 1
ATOM 9720 N N . GLY G 3 165 ? -4.86433 -52.00029 -6.17897 1.000 50.67778 157 GLY E N 1
ATOM 9721 C CA . GLY G 3 165 ? -4.99330 -53.27972 -6.84391 1.000 40.57365 157 GLY E CA 1
ATOM 9722 C C . GLY G 3 165 ? -4.32535 -53.38282 -8.19686 1.000 51.06081 157 GLY E C 1
ATOM 9723 O O . GLY G 3 165 ? -4.35672 -54.46194 -8.80265 1.000 55.26032 157 GLY E O 1
ATOM 9724 N N . ALA G 3 166 ? -3.72129 -52.30096 -8.69318 1.000 58.42010 158 ALA E N 1
ATOM 9725 C CA . ALA G 3 166 ? -3.05215 -52.35671 -9.98832 1.000 48.87914 158 ALA E CA 1
ATOM 9726 C C . ALA G 3 166 ? -1.73829 -53.12368 -9.91360 1.000 47.69228 158 ALA E C 1
ATOM 9727 O O . ALA G 3 166 ? -1.33891 -53.75978 -10.89559 1.000 47.98534 158 ALA E O 1
ATOM 9729 N N . LEU G 3 167 ? -1.05728 -53.07601 -8.76800 1.000 48.97921 159 LEU E N 1
ATOM 9730 C CA . LEU G 3 167 ? 0.22075 -53.75314 -8.57002 1.000 46.30214 159 LEU E CA 1
ATOM 9731 C C . LEU G 3 167 ? -0.00898 -54.99360 -7.70939 1.000 52.65796 159 LEU E C 1
ATOM 9732 O O . LEU G 3 167 ? -0.34657 -54.88454 -6.52516 1.000 51.17501 159 LEU E O 1
ATOM 9737 N N . THR G 3 168 ? 0.16308 -56.17212 -8.30951 1.000 48.97260 160 THR E N 1
ATOM 9738 C CA . THR G 3 168 ? -0.00970 -57.43130 -7.59264 1.000 50.52586 160 THR E CA 1
ATOM 9739 C C . THR G 3 168 ? 1.23671 -58.30073 -7.71349 1.000 57.67122 160 THR E C 1
ATOM 9740 O O . THR G 3 168 ? 1.53069 -59.10616 -6.82341 1.000 51.02297 160 THR E O 1
ATOM 9744 N N . SER G 3 169 ? 1.96969 -58.14519 -8.81399 1.000 51.67942 161 SER E N 1
ATOM 9745 C CA . SER G 3 169 ? 3.15408 -58.95690 -9.05553 1.000 45.95971 161 SER E CA 1
ATOM 9746 C C . SER G 3 169 ? 4.27311 -58.57111 -8.09704 1.000 55.39821 161 SER E C 1
ATOM 9747 O O . SER G 3 169 ? 4.63160 -57.39526 -7.98310 1.000 56.72037 161 SER E O 1
ATOM 9750 N N . GLY G 3 170 ? 4.82279 -59.56615 -7.40369 1.000 58.84140 162 GLY E N 1
ATOM 9751 C CA . GLY G 3 170 ? 5.91500 -59.33411 -6.48175 1.000 53.42172 162 GLY E CA 1
ATOM 9752 C C . GLY G 3 170 ? 5.51228 -58.88144 -5.09864 1.000 49.30760 162 GLY E C 1
ATOM 9753 O O . GLY G 3 170 ? 6.39127 -58.56740 -4.28855 1.000 50.94846 162 GLY E O 1
ATOM 9754 N N . VAL G 3 171 ? 4.22126 -58.85415 -4.79240 1.000 47.07706 163 VAL E N 1
ATOM 9755 C CA . VAL G 3 171 ? 3.73832 -58.38368 -3.49967 1.000 47.46533 163 VAL E CA 1
ATOM 9756 C C . VAL G 3 171 ? 3.73978 -59.54471 -2.51593 1.000 43.61972 163 VAL E C 1
ATOM 9757 O O . VAL G 3 171 ? 3.29404 -60.65129 -2.84152 1.000 43.07335 163 VAL E O 1
ATOM 9761 N N . HIS G 3 172 ? 4.23487 -59.28968 -1.30751 1.000 38.98415 164 HIS E N 1
ATOM 9762 C CA . HIS G 3 172 ? 4.16418 -60.23722 -0.20094 1.000 36.23518 164 HIS E CA 1
ATOM 9763 C C . HIS G 3 172 ? 3.55205 -59.51346 0.98705 1.000 39.14242 164 HIS E C 1
ATOM 9764 O O . HIS G 3 172 ? 4.14611 -58.56738 1.51481 1.000 38.78752 164 HIS E O 1
ATOM 9771 N N . THR G 3 173 ? 2.35857 -59.93872 1.38737 1.000 36.45649 165 THR E N 1
ATOM 9772 C CA . THR G 3 173 ? 1.70422 -59.43641 2.58931 1.000 39.45908 165 THR E CA 1
ATOM 9773 C C . THR G 3 173 ? 1.83759 -60.49885 3.67379 1.000 35.18701 165 THR E C 1
ATOM 9774 O O . THR G 3 173 ? 1.24051 -61.57561 3.57544 1.000 37.23671 165 THR E O 1
ATOM 9778 N N . PHE G 3 174 ? 2.63431 -60.19886 4.69469 1.000 31.08118 166 PHE E N 1
ATOM 9779 C CA . PHE G 3 174 ? 2.95158 -61.18457 5.71093 1.000 37.01912 166 PHE E CA 1
ATOM 9780 C C . PHE G 3 174 ? 1.76267 -61.41356 6.64332 1.000 36.39590 166 PHE E C 1
ATOM 9781 O O . PHE G 3 174 ? 0.97264 -60.49956 6.89460 1.000 39.31200 166 PHE E O 1
ATOM 9789 N N . PRO G 3 175 ? 1.60940 -62.63276 7.16099 1.000 37.29326 167 PRO E N 1
ATOM 9790 C CA . PRO G 3 175 ? 0.58709 -62.87082 8.18306 1.000 35.11231 167 PRO E CA 1
ATOM 9791 C C . PRO G 3 175 ? 0.85272 -62.00797 9.40457 1.000 38.52066 167 PRO E C 1
ATOM 9792 O O . PRO G 3 175 ? 2.00135 -61.73127 9.75912 1.000 39.42467 167 PRO E O 1
ATOM 9796 N N . ALA G 3 176 ? -0.22553 -61.56480 10.04064 1.000 36.75383 168 ALA E N 1
ATOM 9797 C CA . ALA G 3 176 ? -0.07818 -60.71072 11.20732 1.000 41.40261 168 ALA E CA 1
ATOM 9798 C C . ALA G 3 176 ? 0.56893 -61.48267 12.34743 1.000 39.61532 168 ALA E C 1
ATOM 9799 O O . ALA G 3 176 ? 0.25145 -62.65002 12.58915 1.000 35.19233 168 ALA E O 1
ATOM 9801 N N . VAL G 3 177 ? 1.48516 -60.82685 13.04729 1.000 37.17168 169 VAL E N 1
ATOM 9802 C CA . VAL G 3 177 ? 2.10348 -61.40317 14.23145 1.000 43.33955 169 VAL E CA 1
ATOM 9803 C C . VAL G 3 177 ? 1.64727 -60.61152 15.44292 1.000 42.47452 169 VAL E C 1
ATOM 9804 O O . VAL G 3 177 ? 1.42123 -59.39761 15.37835 1.000 38.22560 169 VAL E O 1
ATOM 9808 N N . LEU G 3 178 ? 1.50952 -61.31872 16.55560 1.000 41.54393 170 LEU E N 1
ATOM 9809 C CA . LEU G 3 178 ? 1.05410 -60.73307 17.80379 1.000 36.74385 170 LEU E CA 1
ATOM 9810 C C . LEU G 3 178 ? 2.26369 -60.21840 18.57278 1.000 39.51628 170 LEU E C 1
ATOM 9811 O O . LEU G 3 178 ? 3.17835 -60.98809 18.88382 1.000 43.42240 170 LEU E O 1
ATOM 9816 N N . GLN G 3 179 ? 2.28278 -58.91804 18.85038 1.000 42.29339 171 GLN E N 1
ATOM 9817 C CA . GLN G 3 179 ? 3.36984 -58.33042 19.61402 1.000 38.56636 171 GLN E CA 1
ATOM 9818 C C . GLN G 3 179 ? 3.13147 -58.53530 21.11198 1.000 42.11363 171 GLN E C 1
ATOM 9819 O O . GLN G 3 179 ? 2.03357 -58.88607 21.55265 1.000 43.27553 171 GLN E O 1
ATOM 9825 N N . SER G 3 180 ? 4.18187 -58.31337 21.90691 1.000 42.47059 172 SER E N 1
ATOM 9826 C CA . SER G 3 180 ? 4.04560 -58.45660 23.35437 1.000 46.96005 172 SER E CA 1
ATOM 9827 C C . SER G 3 180 ? 3.07135 -57.44169 23.93924 1.000 41.09098 172 SER E C 1
ATOM 9828 O O . SER G 3 180 ? 2.54103 -57.66238 25.03405 1.000 42.06167 172 SER E O 1
ATOM 9831 N N . SER G 3 181 ? 2.81702 -56.34156 23.23146 1.000 39.72151 173 SER E N 1
ATOM 9832 C CA . SER G 3 181 ? 1.84957 -55.35351 23.68488 1.000 39.29330 173 SER E CA 1
ATOM 9833 C C . SER G 3 181 ? 0.41249 -55.83086 23.54409 1.000 38.11632 173 SER E C 1
ATOM 9834 O O . SER G 3 181 ? -0.49463 -55.15022 24.03253 1.000 44.77064 173 SER E O 1
ATOM 9837 N N . GLY G 3 182 ? 0.18185 -56.96629 22.88766 1.000 36.38948 174 GLY E N 1
ATOM 9838 C CA . GLY G 3 182 ? -1.15679 -57.45942 22.65304 1.000 35.00656 174 GLY E CA 1
ATOM 9839 C C . GLY G 3 182 ? -1.78349 -57.00823 21.35429 1.000 36.25821 174 GLY E C 1
ATOM 9840 O O . GLY G 3 182 ? -2.90364 -57.43236 21.04464 1.000 41.13999 174 GLY E O 1
ATOM 9841 N N . LEU G 3 183 ? -1.10796 -56.15858 20.59344 1.000 39.03366 175 LEU E N 1
ATOM 9842 C CA . LEU G 3 183 ? -1.61263 -55.65411 19.32861 1.000 39.83518 175 LEU E CA 1
ATOM 9843 C C . LEU G 3 183 ? -0.94446 -56.38321 18.16843 1.000 40.18908 175 LEU E C 1
ATOM 9844 O O . LEU G 3 183 ? 0.15915 -56.92091 18.29509 1.000 38.19358 175 LEU E O 1
ATOM 9849 N N . TYR G 3 184 ? -1.61918 -56.37824 17.02305 1.000 35.83667 176 TYR E N 1
ATOM 9850 C CA . TYR G 3 184 ? -1.10316 -57.05820 15.84632 1.000 34.88675 176 TYR E CA 1
ATOM 9851 C C . TYR G 3 184 ? -0.23390 -56.11753 15.01922 1.000 37.86782 176 TYR E C 1
ATOM 9852 O O . TYR G 3 184 ? -0.36287 -54.89261 15.07543 1.000 39.48418 176 TYR E O 1
ATOM 9861 N N . SER G 3 185 ? 0.67026 -56.71406 14.24982 1.000 36.37598 177 SER E N 1
ATOM 9862 C CA . SER G 3 185 ? 1.51516 -55.96417 13.33700 1.000 32.72667 177 SER E CA 1
ATOM 9863 C C . SER G 3 185 ? 1.84557 -56.85009 12.14877 1.000 35.71671 177 SER E C 1
ATOM 9864 O O . SER G 3 185 ? 2.14135 -58.03559 12.31813 1.000 36.97835 177 SER E O 1
ATOM 9867 N N . LEU G 3 186 ? 1.80124 -56.26972 10.95159 1.000 36.98272 178 LEU E N 1
ATOM 9868 C CA . LEU G 3 186 ? 2.20717 -56.97662 9.74826 1.000 35.77050 178 LEU E CA 1
ATOM 9869 C C . LEU G 3 186 ? 2.90696 -56.01420 8.80470 1.000 36.55784 178 LEU E C 1
ATOM 9870 O O . LEU G 3 186 ? 2.82691 -54.79261 8.94765 1.000 41.14029 178 LEU E O 1
ATOM 9875 N N . SER G 3 187 ? 3.60206 -56.59276 7.83542 1.000 42.98805 179 SER E N 1
ATOM 9876 C CA . SER G 3 187 ? 4.28309 -55.84883 6.79322 1.000 36.71642 179 SER E CA 1
ATOM 9877 C C . SER G 3 187 ? 3.81151 -56.34095 5.43532 1.000 39.74308 179 SER E C 1
ATOM 9878 O O . SER G 3 187 ? 3.44363 -57.50799 5.27142 1.000 49.58674 179 SER E O 1
ATOM 9881 N N . SER G 3 188 ? 3.78669 -55.42892 4.47233 1.000 33.33776 180 SER E N 1
ATOM 9882 C CA . SER G 3 188 ? 3.53088 -55.77187 3.08363 1.000 34.83922 180 SER E CA 1
ATOM 9883 C C . SER G 3 188 ? 4.65520 -55.17641 2.25661 1.000 36.51538 180 SER E C 1
ATOM 9884 O O . SER G 3 188 ? 4.93163 -53.97917 2.36073 1.000 37.00863 180 SER E O 1
ATOM 9887 N N . VAL G 3 189 ? 5.32429 -56.01252 1.46892 1.000 37.21707 181 VAL E N 1
ATOM 9888 C CA . VAL G 3 189 ? 6.46621 -55.58041 0.67795 1.000 39.38649 181 VAL E CA 1
ATOM 9889 C C . VAL G 3 189 ? 6.21173 -55.93214 -0.78144 1.000 41.48380 181 VAL E C 1
ATOM 9890 O O . VAL G 3 189 ? 5.33720 -56.73793 -1.10972 1.000 45.26406 181 VAL E O 1
ATOM 9894 N N . VAL G 3 190 ? 6.98168 -55.29985 -1.66365 1.000 38.29727 182 VAL E N 1
ATOM 9895 C CA . VAL G 3 190 ? 6.91142 -55.58346 -3.09312 1.000 41.00052 182 VAL E CA 1
ATOM 9896 C C . VAL G 3 190 ? 8.27342 -55.29508 -3.70666 1.000 40.30414 182 VAL E C 1
ATOM 9897 O O . VAL G 3 190 ? 8.92357 -54.30235 -3.36866 1.000 47.35640 182 VAL E O 1
ATOM 9901 N N . THR G 3 191 ? 8.71647 -56.18218 -4.59201 1.000 38.44172 183 THR E N 1
ATOM 9902 C CA . THR G 3 191 ? 9.94381 -55.98043 -5.34822 1.000 44.51042 183 THR E CA 1
ATOM 9903 C C . THR G 3 191 ? 9.59616 -55.43296 -6.72717 1.000 47.48727 183 THR E C 1
ATOM 9904 O O . THR G 3 191 ? 8.75495 -55.99806 -7.43402 1.000 50.24071 183 THR E O 1
ATOM 9908 N N . VAL G 3 192 ? 10.22783 -54.32333 -7.09287 1.000 49.89034 184 VAL E N 1
ATOM 9909 C CA . VAL G 3 192 ? 9.95217 -53.64777 -8.35921 1.000 51.02681 184 VAL E CA 1
ATOM 9910 C C . VAL G 3 192 ? 11.28023 -53.32949 -9.02905 1.000 55.29771 184 VAL E C 1
ATOM 9911 O O . VAL G 3 192 ? 12.33825 -53.34640 -8.37993 1.000 52.30200 184 VAL E O 1
ATOM 9915 N N . PRO G 3 193 ? 11.26762 -53.05437 -10.33378 1.000 63.71187 185 PRO E N 1
ATOM 9916 C CA . PRO G 3 193 ? 12.49931 -52.60154 -10.99318 1.000 54.79687 185 PRO E CA 1
ATOM 9917 C C . PRO G 3 193 ? 12.98864 -51.29425 -10.38821 1.000 56.56621 185 PRO E C 1
ATOM 9918 O O . PRO G 3 193 ? 12.21669 -50.35299 -10.19024 1.000 60.33719 185 PRO E O 1
ATOM 9922 N N . SER G 3 194 ? 14.28954 -51.24561 -10.09242 1.000 59.61415 186 SER E N 1
ATOM 9923 C CA . SER G 3 194 ? 14.88465 -50.04913 -9.50708 1.000 63.41131 186 SER E CA 1
ATOM 9924 C C . SER G 3 194 ? 14.83097 -48.85366 -10.44949 1.000 58.87177 186 SER E C 1
ATOM 9925 O O . SER G 3 194 ? 15.00837 -47.71682 -9.99891 1.000 57.90497 186 SER E O 1
ATOM 9928 N N . SER G 3 195 ? 14.59880 -49.08387 -11.74474 1.000 61.71038 187 SER E N 1
ATOM 9929 C CA . SER G 3 195 ? 14.49326 -47.97787 -12.69121 1.000 68.46598 187 SER E CA 1
ATOM 9930 C C . SER G 3 195 ? 13.20704 -47.18514 -12.50137 1.000 70.03863 187 SER E C 1
ATOM 9931 O O . SER G 3 195 ? 13.16089 -45.99422 -12.83327 1.000 66.18397 187 SER E O 1
ATOM 9934 N N . SER G 3 196 ? 12.15548 -47.82483 -11.99200 1.000 63.51480 188 SER E N 1
ATOM 9935 C CA . SER G 3 196 ? 10.85994 -47.17948 -11.82206 1.000 68.72755 188 SER E CA 1
ATOM 9936 C C . SER G 3 196 ? 10.74252 -46.38124 -10.52903 1.000 69.14720 188 SER E C 1
ATOM 9937 O O . SER G 3 196 ? 9.68707 -45.78408 -10.29152 1.000 77.21480 188 SER E O 1
ATOM 9940 N N . LEU G 3 197 ? 11.78753 -46.34683 -9.69649 1.000 64.12053 189 LEU E N 1
ATOM 9941 C CA . LEU G 3 197 ? 11.68416 -45.66660 -8.40742 1.000 61.64685 189 LEU E CA 1
ATOM 9942 C C . LEU G 3 197 ? 11.47315 -44.16711 -8.57216 1.000 66.98857 189 LEU E C 1
ATOM 9943 O O . LEU G 3 197 ? 10.75420 -43.54576 -7.78047 1.000 67.82395 189 LEU E O 1
ATOM 9948 N N . GLY G 3 198 ? 12.10255 -43.56279 -9.58232 1.000 66.24807 190 GLY E N 1
ATOM 9949 C CA . GLY G 3 198 ? 11.93366 -42.13712 -9.79631 1.000 64.86350 190 GLY E CA 1
ATOM 9950 C C . GLY G 3 198 ? 10.65462 -41.77111 -10.51698 1.000 78.33282 190 GLY E C 1
ATOM 9951 O O . GLY G 3 198 ? 10.13206 -40.66833 -10.32941 1.000 78.82154 190 GLY E O 1
ATOM 9952 N N . THR G 3 199 ? 10.12928 -42.67762 -11.34026 1.000 89.22700 191 THR E N 1
ATOM 9953 C CA . THR G 3 199 ? 8.96134 -42.40769 -12.17145 1.000 77.74240 191 THR E CA 1
ATOM 9954 C C . THR G 3 199 ? 7.66634 -42.93347 -11.56764 1.000 82.56954 191 THR E C 1
ATOM 9955 O O . THR G 3 199 ? 6.67872 -42.19730 -11.48114 1.000 89.89934 191 THR E O 1
ATOM 9959 N N . GLN G 3 200 ? 7.65122 -44.19435 -11.14485 1.000 74.41969 192 GLN E N 1
ATOM 9960 C CA . GLN G 3 200 ? 6.41570 -44.83214 -10.71707 1.000 65.92425 192 GLN E CA 1
ATOM 9961 C C . GLN G 3 200 ? 6.12780 -44.50099 -9.25910 1.000 60.62666 192 GLN E C 1
ATOM 9962 O O . GLN G 3 200 ? 7.01966 -44.56656 -8.40700 1.000 58.86677 192 GLN E O 1
ATOM 9968 N N . THR G 3 201 ? 4.87986 -44.13708 -8.97868 1.000 60.21087 193 THR E N 1
ATOM 9969 C CA . THR G 3 201 ? 4.43514 -43.86815 -7.61891 1.000 63.67320 193 THR E CA 1
ATOM 9970 C C . THR G 3 201 ? 3.88266 -45.14607 -7.00465 1.000 54.44606 193 THR E C 1
ATOM 9971 O O . THR G 3 201 ? 3.07415 -45.84423 -7.62582 1.000 47.78556 193 THR E O 1
ATOM 9975 N N . TYR G 3 202 ? 4.33279 -45.45687 -5.79383 1.000 48.23012 194 TYR E N 1
ATOM 9976 C CA . TYR G 3 202 ? 3.91465 -46.66111 -5.09331 1.000 45.25292 194 TYR E CA 1
ATOM 9977 C C . TYR G 3 202 ? 3.17303 -46.25796 -3.82982 1.000 53.74756 194 TYR E C 1
ATOM 9978 O O . TYR G 3 202 ? 3.73628 -45.58057 -2.96266 1.000 54.83629 194 TYR E O 1
ATOM 9987 N N . ILE G 3 203 ? 1.91178 -46.67084 -3.73400 1.000 51.54210 195 ILE E N 1
ATOM 9988 C CA . ILE G 3 203 ? 1.05885 -46.38113 -2.58901 1.000 50.30253 195 ILE E CA 1
ATOM 9989 C C . ILE G 3 203 ? 0.47174 -47.69414 -2.09616 1.000 44.08916 195 ILE E C 1
ATOM 9990 O O . ILE G 3 203 ? -0.05460 -48.48045 -2.89239 1.000 42.76074 195 ILE E O 1
ATOM 9995 N N . CYS G 3 204 ? 0.57350 -47.93841 -0.79436 1.000 42.66004 196 CYS E N 1
ATOM 9996 C CA . CYS G 3 204 ? -0.07339 -49.08350 -0.16987 1.000 46.96149 196 CYS E CA 1
ATOM 9997 C C . CYS G 3 204 ? -1.39297 -48.62612 0.43554 1.000 38.48486 196 CYS E C 1
ATOM 9998 O O . CYS G 3 204 ? -1.46050 -47.57107 1.07447 1.000 38.74853 196 CYS E O 1
ATOM 10001 N N . ASN G 3 205 ? -2.43944 -49.40442 0.20770 1.000 38.93849 197 ASN E N 1
ATOM 10002 C CA . ASN G 3 205 ? -3.78469 -49.07395 0.65632 1.000 42.14479 197 ASN E CA 1
ATOM 10003 C C . ASN G 3 205 ? -4.13093 -49.99790 1.81383 1.000 40.85014 197 ASN E C 1
ATOM 10004 O O . ASN G 3 205 ? -4.33517 -51.20073 1.61668 1.000 38.13856 197 ASN E O 1
ATOM 10009 N N . VAL G 3 206 ? -4.17886 -49.43745 3.01746 1.000 37.39259 198 VAL E N 1
ATOM 10010 C CA . VAL G 3 206 ? -4.45147 -50.19005 4.23267 1.000 37.73415 198 VAL E CA 1
ATOM 10011 C C . VAL G 3 206 ? -5.86340 -49.87044 4.69564 1.000 37.05296 198 VAL E C 1
ATOM 10012 O O . VAL G 3 206 ? -6.22598 -48.69790 4.84958 1.000 37.72210 198 VAL E O 1
ATOM 10016 N N . ASN G 3 207 ? -6.66107 -50.91145 4.90701 1.000 37.55612 199 ASN E N 1
ATOM 10017 C CA . ASN G 3 207 ? -8.02403 -50.76240 5.39419 1.000 39.34802 199 ASN E CA 1
ATOM 10018 C C . ASN G 3 207 ? -8.20864 -51.68586 6.58760 1.000 39.73253 199 ASN E C 1
ATOM 10019 O O . ASN G 3 207 ? -8.06341 -52.90693 6.46121 1.000 36.22596 199 ASN E O 1
ATOM 10024 N N . HIS G 3 208 ? -8.49035 -51.09899 7.74599 1.000 39.63729 200 HIS E N 1
ATOM 10025 C CA . HIS G 3 208 ? -8.79846 -51.83286 8.97029 1.000 36.48011 200 HIS E CA 1
ATOM 10026 C C . HIS G 3 208 ? -10.24859 -51.50771 9.32164 1.000 36.13154 200 HIS E C 1
ATOM 10027 O O . HIS G 3 208 ? -10.53534 -50.50535 9.97786 1.000 37.41261 200 HIS E O 1
ATOM 10034 N N . LYS G 3 209 ? -11.16214 -52.36809 8.87850 1.000 35.62492 201 LYS E N 1
ATOM 10035 C CA . LYS G 3 209 ? -12.58615 -52.07490 9.02356 1.000 34.35268 201 LYS E CA 1
ATOM 10036 C C . LYS G 3 209 ? -13.07695 -51.96554 10.46723 1.000 40.40927 201 LYS E C 1
ATOM 10037 O O . LYS G 3 209 ? -13.90248 -51.07358 10.73213 1.000 41.00849 201 LYS E O 1
ATOM 10043 N N . PRO G 3 210 ? -12.64877 -52.80000 11.42569 1.000 39.02522 202 PRO E N 1
ATOM 10044 C CA . PRO G 3 210 ? -13.18382 -52.66498 12.79370 1.000 35.58281 202 PRO E CA 1
ATOM 10045 C C . PRO G 3 210 ? -12.97434 -51.29273 13.41789 1.000 39.31239 202 PRO E C 1
ATOM 10046 O O . PRO G 3 210 ? -13.71828 -50.92891 14.33812 1.000 39.39207 202 PRO E O 1
ATOM 10050 N N . SER G 3 211 ? -11.99624 -50.51768 12.95561 1.000 40.86070 203 SER E N 1
ATOM 10051 C CA . SER G 3 211 ? -11.76522 -49.17883 13.47798 1.000 38.59523 203 SER E CA 1
ATOM 10052 C C . SER G 3 211 ? -12.02575 -48.09467 12.44413 1.000 41.02635 203 SER E C 1
ATOM 10053 O O . SER G 3 211 ? -11.79581 -46.91643 12.73538 1.000 47.00670 203 SER E O 1
ATOM 10056 N N . ASN G 3 212 ? -12.51093 -48.46078 11.25487 1.000 40.35647 204 ASN E N 1
ATOM 10057 C CA . ASN G 3 212 ? -12.78339 -47.51099 10.17400 1.000 49.92494 204 ASN E CA 1
ATOM 10058 C C . ASN G 3 212 ? -11.53965 -46.69243 9.82927 1.000 42.53348 204 ASN E C 1
ATOM 10059 O O . ASN G 3 212 ? -11.57674 -45.46386 9.74473 1.000 51.61658 204 ASN E O 1
ATOM 10064 N N . THR G 3 213 ? -10.42376 -47.39132 9.64333 1.000 44.04480 205 THR E N 1
ATOM 10065 C CA . THR G 3 213 ? -9.13662 -46.78035 9.32633 1.000 45.68342 205 THR E CA 1
ATOM 10066 C C . THR G 3 213 ? -8.79703 -47.09665 7.87468 1.000 40.37897 205 THR E C 1
ATOM 10067 O O . THR G 3 213 ? -8.53794 -48.25463 7.53176 1.000 44.62365 205 THR E O 1
ATOM 10071 N N . LYS G 3 214 ? -8.82378 -46.07452 7.02184 1.000 45.85457 206 LYS E N 1
ATOM 10072 C CA . LYS G 3 214 ? -8.40713 -46.18767 5.62795 1.000 49.64220 206 LYS E CA 1
ATOM 10073 C C . LYS G 3 214 ? -7.18834 -45.30159 5.41909 1.000 48.06038 206 LYS E C 1
ATOM 10074 O O . LYS G 3 214 ? -7.27152 -44.07981 5.58396 1.000 60.83451 206 LYS E O 1
ATOM 10080 N N . VAL G 3 215 ? -6.06126 -45.91267 5.06534 1.000 43.38641 207 VAL E N 1
ATOM 10081 C CA . VAL G 3 215 ? -4.80359 -45.19833 4.88182 1.000 44.95963 207 VAL E CA 1
ATOM 10082 C C . VAL G 3 215 ? -4.24373 -45.51711 3.50333 1.000 46.56971 207 VAL E C 1
ATOM 10083 O O . VAL G 3 215 ? -4.21491 -46.68299 3.09399 1.000 48.17328 207 VAL E O 1
ATOM 10087 N N . ASP G 3 216 ? -3.82356 -44.47838 2.78410 1.000 44.22970 208 ASP E N 1
ATOM 10088 C CA . ASP G 3 216 ? -3.10323 -44.60106 1.51768 1.000 44.53962 208 ASP E CA 1
ATOM 10089 C C . ASP G 3 216 ? -1.73961 -43.94724 1.72821 1.000 48.70639 208 ASP E C 1
ATOM 10090 O O . ASP G 3 216 ? -1.63716 -42.71692 1.76829 1.000 57.27878 208 ASP E O 1
ATOM 10095 N N . LYS G 3 217 ? -0.69820 -44.76235 1.88362 1.000 45.97801 209 LYS E N 1
ATOM 10096 C CA . LYS G 3 217 ? 0.64577 -44.28373 2.19200 1.000 47.08614 209 LYS E CA 1
ATOM 10097 C C . LYS G 3 217 ? 1.53733 -44.40121 0.96251 1.000 51.12052 209 LYS E C 1
ATOM 10098 O O . LYS G 3 217 ? 1.70448 -45.49578 0.41307 1.000 55.64429 209 LYS E O 1
ATOM 10104 N N . LYS G 3 218 ? 2.10694 -43.27548 0.53870 1.000 54.86312 210 LYS E N 1
ATOM 10105 C CA . LYS G 3 218 ? 3.04363 -43.24135 -0.57681 1.000 56.41841 210 LYS E CA 1
ATOM 10106 C C . LYS G 3 218 ? 4.45054 -43.53773 -0.06869 1.000 54.18958 210 LYS E C 1
ATOM 10107 O O . LYS G 3 218 ? 4.91589 -42.90867 0.88778 1.000 53.05781 210 LYS E O 1
ATOM 10113 N N . VAL G 3 219 ? 5.12006 -44.49592 -0.70561 1.000 56.79704 211 VAL E N 1
ATOM 10114 C CA . VAL G 3 219 ? 6.47484 -44.89756 -0.33958 1.000 53.21545 211 VAL E CA 1
ATOM 10115 C C . VAL G 3 219 ? 7.45445 -44.19293 -1.26870 1.000 59.96230 211 VAL E C 1
ATOM 10116 O O . VAL G 3 219 ? 7.44220 -44.42337 -2.48433 1.000 61.13872 211 VAL E O 1
ATOM 10120 N N . GLU G 3 220 ? 8.31515 -43.33617 -0.69805 1.000 67.68311 212 GLU E N 1
ATOM 10121 C CA . GLU G 3 220 ? 9.28457 -42.58975 -1.48937 1.000 75.18354 212 GLU E CA 1
ATOM 10122 C C . GLU G 3 220 ? 10.70259 -43.10861 -1.26532 1.000 72.13404 212 GLU E C 1
ATOM 10123 O O . GLU G 3 220 ? 11.05188 -43.52975 -0.15869 1.000 70.16128 212 GLU E O 1
ATOM 10129 N N . PRO G 3 221 ? 11.54288 -43.07943 -2.29984 1.000 62.54969 213 PRO E N 1
ATOM 10130 C CA . PRO G 3 221 ? 12.93281 -43.52227 -2.14422 1.000 65.41251 213 PRO E CA 1
ATOM 10131 C C . PRO G 3 221 ? 13.71217 -42.63020 -1.18858 1.000 69.29148 213 PRO E C 1
ATOM 10132 O O . PRO G 3 221 ? 13.30227 -41.51727 -0.85186 1.000 68.36882 213 PRO E O 1
ATOM 10136 N N . LYS G 3 222 ? 14.85778 -43.14507 -0.74906 1.000 72.33735 214 LYS E N 1
ATOM 10137 C CA . LYS G 3 222 ? 15.75538 -42.41174 0.13863 1.000 70.92939 214 LYS E CA 1
ATOM 10138 C C . LYS G 3 222 ? 17.16563 -42.36606 -0.43328 1.000 67.77847 214 LYS E C 1
ATOM 10139 O O . LYS G 3 222 ? 17.55623 -43.23527 -1.21044 1.000 80.41059 214 LYS E O 1
ATOM 10145 N N . ASP H 1 1 ? -36.98838 -76.01127 -8.82725 1.000 49.61886 2 ASP R N 1
ATOM 10146 C CA . ASP H 1 1 ? -37.63351 -74.82872 -8.26543 1.000 58.89660 2 ASP R CA 1
ATOM 10147 C C . ASP H 1 1 ? -37.33075 -74.67007 -6.77256 1.000 59.58775 2 ASP R C 1
ATOM 10148 O O . ASP H 1 1 ? -37.18520 -73.55287 -6.27371 1.000 55.01493 2 ASP R O 1
ATOM 10153 N N . ARG H 1 2 ? -37.25749 -75.79345 -6.06529 1.000 48.97137 3 ARG R N 1
ATOM 10154 C CA . ARG H 1 2 ? -37.02126 -75.82739 -4.63036 1.000 47.97831 3 ARG R CA 1
ATOM 10155 C C . ARG H 1 2 ? -35.62530 -76.35848 -4.32660 1.000 52.12515 3 ARG R C 1
ATOM 10156 O O . ARG H 1 2 ? -35.00498 -77.04909 -5.14022 1.000 46.13124 3 ARG R O 1
ATOM 10164 N N . ALA H 1 3 ? -35.14152 -76.03777 -3.12913 1.000 44.91430 4 ALA R N 1
ATOM 10165 C CA . ALA H 1 3 ? -33.80574 -76.44378 -2.71913 1.000 41.04263 4 ALA R CA 1
ATOM 10166 C C . ALA H 1 3 ? -33.77615 -77.92377 -2.35843 1.000 41.50275 4 ALA R C 1
ATOM 10167 O O . ALA H 1 3 ? -34.68907 -78.44008 -1.70858 1.000 51.47964 4 ALA R O 1
ATOM 10169 N N . ALA H 1 4 ? -32.71293 -78.60145 -2.78224 1.000 39.28688 5 ALA R N 1
ATOM 10170 C CA . ALA H 1 4 ? -32.42423 -79.96849 -2.38027 1.000 37.58040 5 ALA R CA 1
ATOM 10171 C C . ALA H 1 4 ? -30.95382 -80.05136 -1.99671 1.000 36.51110 5 ALA R C 1
ATOM 10172 O O . ALA H 1 4 ? -30.16479 -79.15883 -2.31046 1.000 42.32574 5 ALA R O 1
ATOM 10174 N N . GLY H 1 5 ? -30.58209 -81.12027 -1.30518 1.000 34.54664 6 GLY R N 1
ATOM 10175 C CA . GLY H 1 5 ? -29.21276 -81.21681 -0.85642 1.000 38.26823 6 GLY R CA 1
ATOM 10176 C C . GLY H 1 5 ? -28.83122 -82.61771 -0.43588 1.000 33.82997 6 GLY R C 1
ATOM 10177 O O . GLY H 1 5 ? -29.60054 -83.56817 -0.58931 1.000 29.91094 6 GLY R O 1
ATOM 10178 N N . GLN H 1 6 ? -27.62031 -82.72553 0.10599 1.000 36.33757 7 GLN R N 1
ATOM 10179 C CA . GLN H 1 6 ? -27.11120 -84.00580 0.56363 1.000 37.43715 7 GLN R CA 1
ATOM 10180 C C . GLN H 1 6 ? -27.78835 -84.40380 1.87552 1.000 34.18250 7 GLN R C 1
ATOM 10181 O O . GLN H 1 6 ? -28.17428 -83.54355 2.67023 1.000 34.57141 7 GLN R O 1
ATOM 10187 N N . PRO H 1 7 ? -27.96517 -85.70588 2.11228 1.000 39.94557 8 PRO R N 1
ATOM 10188 C CA . PRO H 1 7 ? -28.78145 -86.14572 3.25979 1.000 47.75762 8 PRO R CA 1
ATOM 10189 C C . PRO H 1 7 ? -28.28208 -85.68203 4.62162 1.000 45.36559 8 PRO R C 1
ATOM 10190 O O . PRO H 1 7 ? -29.08815 -85.60319 5.55602 1.000 46.31489 8 PRO R O 1
ATOM 10194 N N . ALA H 1 8 ? -26.99384 -85.36889 4.77243 1.000 41.49788 9 ALA R N 1
ATOM 10195 C CA . ALA H 1 8 ? -26.47453 -84.95794 6.07332 1.000 42.26288 9 ALA R CA 1
ATOM 10196 C C . ALA H 1 8 ? -27.00274 -83.60462 6.52891 1.000 41.25801 9 ALA R C 1
ATOM 10197 O O . ALA H 1 8 ? -26.75008 -83.21720 7.67457 1.000 36.30175 9 ALA R O 1
ATOM 10199 N N . GLY H 1 9 ? -27.70346 -82.87195 5.66261 1.000 38.50767 10 GLY R N 1
ATOM 10200 C CA . GLY H 1 9 ? -28.22091 -81.57193 6.04870 1.000 42.65850 10 GLY R CA 1
ATOM 10201 C C . GLY H 1 9 ? -29.39902 -81.64089 6.99820 1.000 46.06371 10 GLY R C 1
ATOM 10202 O O . GLY H 1 9 ? -29.56901 -80.75586 7.84021 1.000 51.40105 10 GLY R O 1
ATOM 10203 N N . ASP H 1 10 ? -30.23009 -82.67276 6.87661 1.000 77.20076 11 ASP R N 1
ATOM 10204 C CA . ASP H 1 10 ? -31.40344 -82.83477 7.72209 1.000 77.14178 11 ASP R CA 1
ATOM 10205 C C . ASP H 1 10 ? -31.31128 -84.12632 8.52330 1.000 77.18296 11 ASP R C 1
ATOM 10206 O O . ASP H 1 10 ? -30.73751 -85.12049 8.06973 1.000 77.08511 11 ASP R O 1
ATOM 10211 N N . ARG H 1 11 ? -31.88502 -84.10012 9.72901 1.000 77.39367 12 ARG R N 1
ATOM 10212 C CA . ARG H 1 11 ? -31.90365 -85.30114 10.55621 1.000 77.53790 12 ARG R CA 1
ATOM 10213 C C . ARG H 1 11 ? -32.82323 -86.36273 9.96883 1.000 77.82581 12 ARG R C 1
ATOM 10214 O O . ARG H 1 11 ? -32.53266 -87.56015 10.07226 1.000 77.26251 12 ARG R O 1
ATOM 10222 N N . ALA H 1 12 ? -33.92902 -85.94651 9.34717 1.000 76.96397 13 ALA R N 1
ATOM 10223 C CA . ALA H 1 12 ? -34.81302 -86.90561 8.69667 1.000 76.72303 13 ALA R CA 1
ATOM 10224 C C . ALA H 1 12 ? -34.19252 -87.46979 7.42536 1.000 82.46773 13 ALA R C 1
ATOM 10225 O O . ALA H 1 12 ? -34.50345 -88.60125 7.03636 1.000 79.59779 13 ALA R O 1
ATOM 10227 N N . ASP H 1 13 ? -33.31972 -86.70120 6.76699 1.000 93.36401 14 ASP R N 1
ATOM 10228 C CA . ASP H 1 13 ? -32.70377 -87.15193 5.52320 1.000 83.28283 14 ASP R CA 1
ATOM 10229 C C . ASP H 1 13 ? -31.47089 -88.01006 5.77166 1.000 83.42025 14 ASP R C 1
ATOM 10230 O O . ASP H 1 13 ? -31.21090 -88.94723 5.00774 1.000 83.31618 14 ASP R O 1
ATOM 10235 N N . GLY H 1 14 ? -30.70578 -87.70224 6.81627 1.000 78.07744 15 GLY R N 1
ATOM 10236 C CA . GLY H 1 14 ? -29.49593 -88.46018 7.08239 1.000 78.13833 15 GLY R CA 1
ATOM 10237 C C . GLY H 1 14 ? -29.81161 -89.90616 7.41984 1.000 84.35755 15 GLY R C 1
ATOM 10238 O O . GLY H 1 14 ? -30.79124 -90.20767 8.10676 1.000 92.74605 15 GLY R O 1
ATOM 10239 N N . GLN H 1 15 ? -28.96844 -90.80682 6.92309 1.000 82.89930 16 GLN R N 1
ATOM 10240 C CA . GLN H 1 15 ? -29.18186 -92.22828 7.13149 1.000 94.80852 16 GLN R CA 1
ATOM 10241 C C . GLN H 1 15 ? -29.03357 -92.58108 8.61256 1.000 87.96084 16 GLN R C 1
ATOM 10242 O O . GLN H 1 15 ? -28.32636 -91.89405 9.35475 1.000 87.01267 16 GLN R O 1
ATOM 10248 N N . PRO H 1 16 ? -29.71003 -93.64627 9.07519 1.000 85.03487 17 PRO R N 1
ATOM 10249 C CA . PRO H 1 16 ? -29.55895 -94.10976 10.45995 1.000 89.52293 17 PRO R CA 1
ATOM 10250 C C . PRO H 1 16 ? -28.12761 -94.52859 10.79004 1.000 86.89110 17 PRO R C 1
ATOM 10251 O O . PRO H 1 16 ? -27.62404 -94.15836 11.85089 1.000 85.48675 17 PRO R O 1
ATOM 10255 N N . ASP I 1 1 ? 4.91548 -4.19258 -48.37180 1.000 72.48381 2 ASP Q N 1
ATOM 10256 C CA . ASP I 1 1 ? 5.88368 -3.55706 -47.48542 1.000 72.63460 2 ASP Q CA 1
ATOM 10257 C C . ASP I 1 1 ? 5.20629 -2.61178 -46.49638 1.000 66.64756 2 ASP Q C 1
ATOM 10258 O O . ASP I 1 1 ? 5.69286 -2.41573 -45.38348 1.000 67.20923 2 ASP Q O 1
ATOM 10263 N N . ARG I 1 2 ? 4.09085 -2.01878 -46.90973 1.000 62.92210 3 ARG Q N 1
ATOM 10264 C CA . ARG I 1 2 ? 3.35208 -1.07380 -46.08768 1.000 58.99140 3 ARG Q CA 1
ATOM 10265 C C . ARG I 1 2 ? 2.04787 -1.69879 -45.60900 1.000 63.39455 3 ARG Q C 1
ATOM 10266 O O . ARG I 1 2 ? 1.53849 -2.66067 -46.19127 1.000 62.82968 3 ARG Q O 1
ATOM 10274 N N . ALA I 1 3 ? 1.51310 -1.13394 -44.53031 1.000 59.69008 4 ALA Q N 1
ATOM 10275 C CA . ALA I 1 3 ? 0.31641 -1.67097 -43.90091 1.000 53.51297 4 ALA Q CA 1
ATOM 10276 C C . ALA I 1 3 ? -0.94216 -1.32416 -44.68732 1.000 56.48986 4 ALA Q C 1
ATOM 10277 O O . ALA I 1 3 ? -1.09871 -0.20543 -45.18561 1.000 58.50375 4 ALA Q O 1
ATOM 10279 N N . ALA I 1 4 ? -1.83793 -2.30275 -44.79233 1.000 60.13633 5 ALA Q N 1
ATOM 10280 C CA . ALA I 1 4 ? -3.18545 -2.13201 -45.31250 1.000 55.65742 5 ALA Q CA 1
ATOM 10281 C C . ALA I 1 4 ? -4.14657 -2.85216 -44.37393 1.000 58.72647 5 ALA Q C 1
ATOM 10282 O O . ALA I 1 4 ? -3.73649 -3.65807 -43.53544 1.000 51.19924 5 ALA Q O 1
ATOM 10284 N N . GLY I 1 5 ? -5.43537 -2.56462 -44.51157 1.000 59.50025 6 GLY Q N 1
ATOM 10285 C CA . GLY I 1 5 ? -6.40185 -3.15092 -43.61071 1.000 47.99820 6 GLY Q CA 1
ATOM 10286 C C . GLY I 1 5 ? -7.81271 -3.06303 -44.14819 1.000 45.43222 6 GLY Q C 1
ATOM 10287 O O . GLY I 1 5 ? -8.04096 -2.65465 -45.28863 1.000 52.46537 6 GLY Q O 1
ATOM 10288 N N . GLN I 1 6 ? -8.76397 -3.45278 -43.30123 1.000 44.45813 7 GLN Q N 1
ATOM 10289 C CA . GLN I 1 6 ? -10.16005 -3.43570 -43.69997 1.000 49.65947 7 GLN Q CA 1
ATOM 10290 C C . GLN I 1 6 ? -10.68201 -2.00039 -43.74240 1.000 52.52836 7 GLN Q C 1
ATOM 10291 O O . GLN I 1 6 ? -10.24874 -1.15155 -42.95793 1.000 51.50459 7 GLN Q O 1
ATOM 10297 N N . PRO I 1 7 ? -11.62677 -1.71255 -44.64491 1.000 49.23793 8 PRO Q N 1
ATOM 10298 C CA . PRO I 1 7 ? -12.02524 -0.31363 -44.88366 1.000 55.04467 8 PRO Q CA 1
ATOM 10299 C C . PRO I 1 7 ? -12.54311 0.41516 -43.65622 1.000 60.91558 8 PRO Q C 1
ATOM 10300 O O . PRO I 1 7 ? -12.48135 1.65047 -43.62540 1.000 59.99865 8 PRO Q O 1
ATOM 10304 N N . ALA I 1 8 ? -13.04603 -0.29450 -42.64374 1.000 54.92833 9 ALA Q N 1
ATOM 10305 C CA . ALA I 1 8 ? -13.56219 0.38566 -41.46311 1.000 53.96805 9 ALA Q CA 1
ATOM 10306 C C . ALA I 1 8 ? -12.46891 1.07132 -40.65686 1.000 55.50700 9 ALA Q C 1
ATOM 10307 O O . ALA I 1 8 ? -12.78894 1.85002 -39.75323 1.000 52.24364 9 ALA Q O 1
ATOM 10309 N N . GLY I 1 9 ? -11.19632 0.81108 -40.96636 1.000 53.30650 10 GLY Q N 1
ATOM 10310 C CA . GLY I 1 9 ? -10.11496 1.44005 -40.22933 1.000 62.33748 10 GLY Q CA 1
ATOM 10311 C C . GLY I 1 9 ? -9.94325 2.90974 -40.55407 1.000 68.46728 10 GLY Q C 1
ATOM 10312 O O . GLY I 1 9 ? -9.55195 3.69612 -39.68699 1.000 64.35632 10 GLY Q O 1
ATOM 10313 N N . ASP I 1 10 ? -10.22293 3.30143 -41.79620 1.000 77.64205 11 ASP Q N 1
ATOM 10314 C CA . ASP I 1 10 ? -10.11039 4.68588 -42.22885 1.000 80.92388 11 ASP Q CA 1
ATOM 10315 C C . ASP I 1 10 ? -11.47339 5.19057 -42.68301 1.000 82.80068 11 ASP Q C 1
ATOM 10316 O O . ASP I 1 10 ? -12.27835 4.43777 -43.23924 1.000 87.41158 11 ASP Q O 1
ATOM 10321 N N . ARG I 1 11 ? -11.72284 6.48145 -42.44743 1.000 81.37612 12 ARG Q N 1
ATOM 10322 C CA . ARG I 1 11 ? -12.99102 7.07345 -42.86120 1.000 81.42591 12 ARG Q CA 1
ATOM 10323 C C . ARG I 1 11 ? -13.08605 7.19937 -44.37595 1.000 91.07151 12 ARG Q C 1
ATOM 10324 O O . ARG I 1 11 ? -14.17723 7.06160 -44.94091 1.000 92.16877 12 ARG Q O 1
ATOM 10332 N N . ALA I 1 12 ? -11.96297 7.46019 -45.04843 1.000 94.51154 13 ALA Q N 1
ATOM 10333 C CA . ALA I 1 12 ? -11.97877 7.52974 -46.50463 1.000 98.42964 13 ALA Q CA 1
ATOM 10334 C C . ALA I 1 12 ? -12.18727 6.15508 -47.12403 1.000 101.61772 13 ALA Q C 1
ATOM 10335 O O . ALA I 1 12 ? -12.70490 6.05110 -48.24201 1.000 111.10589 13 ALA Q O 1
ATOM 10337 N N . ASP I 1 13 ? -11.79239 5.09954 -46.41983 1.000 101.95168 14 ASP Q N 1
ATOM 10338 C CA . ASP I 1 13 ? -11.91015 3.73753 -46.92165 1.000 98.35478 14 ASP Q CA 1
ATOM 10339 C C . ASP I 1 13 ? -13.30413 3.17708 -46.65278 1.000 92.04299 14 ASP Q C 1
ATOM 10340 O O . ASP I 1 13 ? -13.83916 2.40254 -47.44635 1.000 89.57049 14 ASP Q O 1
#

B-factor: mean 51.0, std 15.0, range [21.02, 119.29]

Solvent-accessible surface area: 57050 Å² total; per-residue (Å²): 172,110,13,43,26,6,10,0,0,44,130,93,71,20,139,116,14,98,8,70,3,77,44,98,72,41,53,10,34,80,44,94,95,10,48,4,41,1,120,5,74,96,41,0,92,40,117,88,54,71,23,22,0,2,0,0,8,19,81,62,90,106,20,2,106,5,2,0,6,24,17,58,101,58,26,84,61,14,52,136,42,5,50,12,58,35,78,95,45,78,2,30,1,102,4,71,42,0,73,14,69,0,4,0,15,0,0,0,2,0,0,6,80,43,4,4,22,20,5,64,0,0,53,1,64,2,23,62,34,1,9,13,11,45,6,2,1,0,46,13,14,90,71,2,32,175,80,33,52,0,1,2,0,0,0,0,5,59,0,12,9,123,130,26,116,19,48,3,58,4,61,132,50,107,42,102,88,42,47,68,78,11,30,16,54,18,44,67,172,54,1,5,21,1,4,5,1,26,0,54,28,50,78,71,54,11,90,149,59,105,49,0,8,0,36,0,61,9,70,0,29,94,69,73,50,70,55,44,8,58,72,83,134,78,15,123,16,34,30,28,47,47,9,116,76,57,40,62,13,111,0,28,0,86,2,62,88,45,74,11,39,9,54,24,2,0,0,0,14,16,32,134,127,57,34,12,54,1,0,0,17,1,10,0,119,91,30,57,57,18,36,7,110,106,13,108,123,44,5,32,7,61,33,57,126,112,43,42,12,0,47,0,48,2,56,69,0,73,87,130,9,40,9,43,2,11,0,0,36,1,0,87,133,121,44,9,50,7,7,47,31,33,1,90,19,1,35,2,26,17,25,84,51,92,61,85,23,12,46,10,19,15,4,20,0,22,76,66,1,38,48,81,42,58,0,0,0,0,0,8,0,18,36,0,23,0,40,48,15,75,21,46,2,30,98,41,91,36,100,92,30,40,26,57,2,70,32,40,104,25,127,79,38,39,49,10,14,5,0,0,0,30,6,76,32,13,12,30,75,48,88,59,12,55,0,29,2,32,0,114,30,33,142,29,165,40,103,51,99,4,100,58,128,132,120,10,95,9,70,4,78,54,101,77,41,60,10,57,69,21,96,92,9,49,3,43,2,122,6,71,95,35,0,77,35,120,91,53,72,26,21,0,1,0,0,3,17,63,50,90,100,20,2,83,4,2,0,6,22,18,59,96,60,32,86,68,17,53,135,31,4,50,14,52,42,74,87,54,71,2,30,1,98,3,72,137,0,56,20,69,0,3,0,14,0,0,0,2,0,0,3,56,18,6,3,24,20,5,65,0,0,30,0,65,2,91,79,102,80,22,50,12,45,8,4,0,0,49,13,13,94,73,2,35,171,80,30,53,1,2,2,0,0,0,0,4,58,0,33,36,127,128,26,112,17,44,4,62,2,62,136,49,102,45,94,87,37,42,52,77,13,32,15,96,8,45,60,186,60,3,6,17,1,5,7,1,27,2,48,27,49,75,74,53,11,92,145,62,103,49,0,10,0,40,0,58,11,141,30,34,130,71,70,51,74,53,44,9,59,73,84,144,82,15,128,17,34,28,25,53,45,10,121,76,58,40,61,13,92,1,25,0,86,0,61,89,46,75,12,16,8,52,27,4,0,0,0,8,16,39,136,128,52,36,12,56,1,0,0,17,0,10,1,71,61,29,58,56,15,52,8,108,108,12,118,121,40,6,37,8,65,26,11,46,17,10,38,7,0,18,0,52,1,56,65,1,70,92,136,7,40,9,42,1,12,0,0,35,0,0,91,125,117,43,6,42,7,4,54,29,33,0,91,20,2,33,2,25,15,11,42,0,30,50,68,24,13,43,9,19,24,3,18,1,16,74,59,0,43,58,81,50,54,0,0,0,0,0,5,0,18,35,0,1,1,50,50,16,71,24,46,2,29,101,41,89,36,100,91,29,40,30,59,2,68,25,37,23,21,70,33,0,2,37,10,14,3,0,0,0,33,4,84,38,104,24,31,81,95,88,52,14,53,0,27,1,33,0,104,27,32,141,29,171,39,104,42,106,4,113,61,126,129,120,14,94,9,70,3,77,53,98,72,42,55,10,58,78,40,97,91,8,51,4,44,2,120,4,71,94,42,0,85,23,90,90,57,72,24,20,0,1,0,0,10,20,67,54,90,97,24,1,99,10,1,0,6,23,19,56,102,58,22,15,34,18,52,137,34,5,50,14,53,35,78,100,45,80,2,30,2,98,3,73,41,0,76,19,77,2,5,0,19,0,0,0,2,0,0,0,28,37,6,3,22,20,4,64,0,0,60,0,63,1,91,78,103,84,19,49,11,45,9,4,0,0,41,10,14,93,71,2,32,173,82,32,55,1,3,2,0,0,0,0,5,54,0,35,31,126,130,25,113,26,47,3,61,1,60,133,47,106,46,103,86,36,46,45,86,9,28,7,86,6,42,42,177,59,3,5,17,0,2,5,4,8,0,38,29,46,78,61,56,11,91,151,64,98,52,0,8,0,37,0,60,11,141,28,30,128,70,76,47,75,54,41,15,54,68,79,173,52,13,125,15,33,31,26,54,50,11,128,75,59,42,59,14,109,0,27,0,90,2,62,27,28,73,12,36,8,24,26,3,0,0,0,14,16,32,135,134,56,35,10,59,1,0,0,17,3,8,0,98,91,32,56,58,16,38,8,108,110,12,111,138,39,3,41,7,62,35,61,116,113,42,42,11,0,48,0,51,1,58,73,1,69,82,127,8,40,10,45,1,11,0,0,1,1,0,70,61,120,45,8,53,7,6,47,26,32,0,88,21,1,30,2,23,16,25,87,56,88,54,86,24,12,46,10,21,14,5,16,1,22,90,75,0,43,55,79,49,64,0,0,0,0,0,3,0,10,38,0,27,1,49,51,21,73,24,38,2,33,92,41,89,35,100,86,30,40,30,54,2,61,29,35,110,21,132,79,39,40,50,4,14,4,0,0,0,37,7,81,40,99,22,30,77,120,88,57,12,34,0,25,2,31,0,114,28,31,140,28,171,41,58,49,44,5,72,62,162,164,107,14,41,28,6,10,0,0,43,162,94,68,11,39,158,174,109,13,45,26,5,9,0,0,45,176,98,80

Radius of gyration: 37.66 Å; Cα contacts (8 Å, |Δi|>4): 3680; chains: 9; bounding box: 94×111×81 Å

CATH classification: 2.60.40.10 (+1 more: 2.60.40.10)